Protein AF-G8LUU1-F1 (afdb_monomer_lite)

Foldseek 3Di:
DPPPDPPPPVPPVVPPVVPPPPDDDDQWQDAPPDQDDFDDDDPQWTWGDQDQWIWTWADDQFKIKIKTHGVDLPKDWFKKFKAQPPPDTGPVRTPDMDTQDAADPVSITIDMDGNDDADPQQWMWMWIQIPVGIRGIHIDRNVRPPPVCQVLQFLFHFAADFAAEPPDPDRFADLAFQADPLDDFFAFFQALFQQQGRDQWGFWRQQPCKIWTGDQQAIFIANADWDWDQDLLRFIWIFRFDDPVDQLSTQKGKDFPPGGFRGKHFYDAALFKTWIWTDDPQWIWIWIDGRQAQKIKIFITPTWIKIAGPWQWAFPDDDQKTWTDTSNWTKIKHADPPWDWPDRVGRMITIDHDPPGGMIMMGTFLDDVCHVVQNVQRQFAFDYWYKDWDQDLAQQKIKIKIFTFTDRSDDDDNKGKGWAACLAPPVAPFFDFDPGWGQALQFITTMGIGGMTMDMFHQFFFALFFDFFDPVPVVLLVVLLVQLVVCLVPQLVVPQPDVVGDLALQLVLLSLLALSHSLVLCVNSVNVVSNVSSLVSLVVLLSQLRHDDRPDNDHDDPPDFRSYWHADRSNLAIAGPPHDPCCRHFVFDLLLRLLSNLSSVLSNLLPPVPCCDSSHNVSVSVRSCCRQANCDCPPSSHDHNNQANVRLLAGFGTRRQRDSQGTKDQALVSNLSSLVSQLSSCQSNVNVVSNRSSSSSNRSSLSSCCRAFQVVVVRRHDPPRDARGFRMDTSTITDQADPPDNQLVCSLLSHQPPPGSSSLSLLVPLVSLVVNLVRNVVSNVSVCVSPVVCVVPDPLAQLLSSLLSNLLNPLVVSVVSDDLPRDHDSSHGSSSSSRSSSSCQRQAHWDSPKHKSDNHWTWHAHPPPRKIKIKGARSDQAWDWMAMPVGDIDTHGYSDMDIDIPPNDDDPPPQQAQCLQPPVDNEVVSLVQLVCCQVVVDVHTNDPCSQVSQCQLLPSGRDPVSSVQSVCCNVVVDVHGNNRPPPDDD

InterPro domains:
  IPR002105 Dockerin type I repeat [PF00404] (914-971)
  IPR002105 Dockerin type I repeat [PS00448] (915-934)
  IPR005200 Endo-1,3(4)-beta-glucanase [PS52008] (151-844)
  IPR005200 Endo-1,3(4)-beta-glucanase [PTHR31983] (177-842)
  IPR016134 Dockerin domain [PS51766] (909-979)
  IPR036439 Dockerin domain superfamily [G3DSA:1.10.1330.10] (910-980)
  IPR036439 Dockerin domain superfamily [SSF63446] (909-981)
  IPR040720 Glycosyl hydrolase family 81, C-terminal domain [PF17652] (490-819)

Organism: Acetivibrio clariflavus (strain DSM 19732 / NBRC 101661 / EBR45) (NCBI:txid720554)

pLDDT: mean 90.01, std 15.56, range [28.72, 99.0]

Radius of gyration: 34.86 Å; chains: 1; bounding box: 94×96×108 Å

Sequence (986 aa):
MMKRLNRTVGFIVCFAIIIATLVSGQNTVRAAAFFSTEANGKDNIPEYAIGNFLARLNYSQSSLTVTLIPKSSSYEASNIWYTNISNPTQLSQAVAGYPTGPKNSEGNYIVTIPNPQIAVDGTLYLFLATNTGDTGWVKCNVHGMRIDWINDLGLGSIRTVPVINPAWAENDLPDMIYKTDNIKGAVPTNDWLSSILWIPFSEPLYSHPLVYQYSKSGLAVSMPKTQYYRDVDGDIEVIRRLDLNILETIDFIVGADNFTPYDARLDKFGDWSADVVMADGTKNIKSTIAHGSPYIYFDFIGCYPKITFNSVPEIIQKGQNLFVKVNGNYYGFFAPEGSTWNGIGSNSITCNLPYGKTYFSLAILPEKDAFEYFREKAYAFIVNTEVQWKYCEEDSSVDTTFIVTTEAKEGTNKDTILALYPHQWRNNGFITPLNYTYESIRGTMKTICGQSFRTRYVYNGILPYLPGIDKSNSSAIEKLKFFVDDFEKDKINFNLNNPGAGFDTYWTGKKLNQLAQVLPIAEQVGDTLAAEKIINAIKSKLEDFFTADPYENVFYDLSDKNNLFYYNSNWGTLIGYDAAYGSQNELNDHHFHYGYFIYAAAQIALRDSDWAKDSNWGAMVKLLIKDIANHDREDTRFPFLRNFDPYAGHSWASGHAKFIDGNNQESSSEAINAWAGIILWGEATNNKTLRDLGIYLYTTEVNAVNNYWFDIYGDTKDPQYVNTDVSMIWGGKNVHTTWWTNDPIQVHAINWLPITGASLYLGTDPEYVKRNYDSVWKEWDNWLKIRPADQNSDPKLWQDIMCSYYALYDPEEAISKWDEWATPESGESAAHTYHWLHSLNNAGLPDFTVTSDTALYSVFKNKKDSKKTYVVYNASEKEITVNFSDGMKLSVKPKSMTVVKEGDYNPVPTIKFGDVNCDGNIDSIDYALMKSYLLGIINKFPVEYGLLAADLNGDGDFNSIDFAILKSYLLGIIKVFPAEDISKSY

Secondary structure (DSSP, 8-state):
--SSSSSSSTTSSSSSSTTSS-S------PPPS--------TTS--EEEETTEEEEEEEETTEEEEEEEESSTT--EEEEEEE-SSS--SGGG-SEEEE--S--TTS-EEEEEES----TTSEEEEEEEETT----EEEEESS----GGGGGSTT---BSS--B-TT-S-SS--S---B-TT--SSPP-SSTTTHHHHSSS-S-EE-SS-EEEEETTEEEEE-PPPEEEE-SSS-EEEE----TT-GGG-SEEEE-TT---S-EEEEEE-SSEEEEEEEETTEEEEEEEETT-SEEEEEEESS--EEEESSPPEEEE-SSSEEEEETTEEEEEE--TT-EEE-TTSSEEEEEPPTT--EEEEEEESSGGGHHHHHTTTTEEEEEEEEEEEEEGGGTEEEEEEEEEEEESSSS---EEEEEPHHHHTT-TT----S-EEEETTEEEEEEEESEEEEEEE-----SSPPP--TT-HHHHHHHHHHHHHHHHHHTT----STT--SSHHHHHHHHHHHHHHHHHHHHTT-HHHHHHHHHHHHHHHHHHT---TT---B--TTS---EEEEETTTTEEEEES--TTTTTT---HHHHHHHHHHHHHHHHTT-TTTTSIIIIIHHHHHHHHHHHB--TT-TTS-BTTTEETTTTEE---SS--STT--EES-HHHHHHHHHHHHHHHHHTT-HHHHHHHHHHHHHHHHHHHHHTS-TTSSSS-TT--SSS-SEEESSEEES--SS---HHHHHHTTTPSP-TTGGGGGSSHHHHHHHHHHHHHHHHHHHHH-GGGGGS-TTTTHHHHHHHHTTT-HHHHHHH--TTSPPPTT--HHHHHHHHHHHHHH-EE-TT--BSSSSEEEEE-TTT--EEEEEEE-SSS-EEEEBTTS-EEEE-TTEEEEEETTT--------TT-SS-SS--SHHHHHHHHHHHTTS-SS-SSTTHHHHH-SSSSS--SHHHHHHHHHHHTTS-SS-GGG-TTS--

Structure (mmCIF, N/CA/C/O backbone):
data_AF-G8LUU1-F1
#
_entry.id   AF-G8LUU1-F1
#
loop_
_atom_site.group_PDB
_atom_site.id
_atom_site.type_symbol
_atom_site.label_atom_id
_atom_site.label_alt_id
_atom_site.label_comp_id
_atom_site.label_asym_id
_atom_site.label_entity_id
_atom_site.label_seq_id
_atom_site.pdbx_PDB_ins_code
_atom_site.Cartn_x
_atom_site.Cartn_y
_atom_site.Cartn_z
_atom_site.occupancy
_atom_site.B_iso_or_equiv
_atom_site.auth_seq_id
_atom_site.auth_comp_id
_atom_site.auth_asym_id
_atom_site.auth_atom_id
_atom_site.pdbx_PDB_model_num
ATOM 1 N N . MET A 1 1 ? -4.684 58.771 -67.643 1.00 36.81 1 MET A N 1
ATOM 2 C CA . MET A 1 1 ? -3.219 58.571 -67.531 1.00 36.81 1 MET A CA 1
ATOM 3 C C . MET A 1 1 ? -2.671 59.330 -66.312 1.00 36.81 1 MET A C 1
ATOM 5 O O . MET A 1 1 ? -1.715 60.076 -66.411 1.00 36.81 1 MET A O 1
ATOM 9 N N . MET A 1 2 ? -3.297 59.128 -65.146 1.00 36.72 2 MET A N 1
ATOM 10 C CA . MET A 1 2 ? -2.958 59.728 -63.840 1.00 36.72 2 MET A CA 1
ATOM 11 C C . MET A 1 2 ? -2.925 58.599 -62.792 1.00 36.72 2 MET A C 1
ATOM 13 O O . MET A 1 2 ? -3.618 58.625 -61.784 1.00 36.72 2 MET A O 1
ATOM 17 N N . LYS A 1 3 ? -2.214 57.510 -63.117 1.00 35.62 3 LYS A N 1
ATOM 18 C CA . LYS A 1 3 ? -2.199 56.256 -62.335 1.00 35.62 3 LYS A CA 1
ATOM 19 C C . LYS A 1 3 ? -0.809 55.607 -62.219 1.00 35.62 3 LYS A C 1
ATOM 21 O O . LYS A 1 3 ? -0.718 54.428 -61.903 1.00 35.62 3 LYS A O 1
ATOM 26 N N . ARG A 1 4 ? 0.289 56.334 -62.479 1.00 35.91 4 ARG A N 1
ATOM 27 C CA . ARG A 1 4 ? 1.643 55.731 -62.512 1.00 35.91 4 ARG A CA 1
ATOM 28 C C . ARG A 1 4 ? 2.808 56.550 -61.934 1.00 35.91 4 ARG A C 1
ATOM 30 O O . ARG A 1 4 ? 3.941 56.139 -62.132 1.00 35.91 4 ARG A O 1
ATOM 37 N N . LEU A 1 5 ? 2.570 57.624 -61.174 1.00 33.34 5 LEU A N 1
ATOM 38 C CA . LEU A 1 5 ? 3.669 58.453 -60.636 1.00 33.34 5 LEU A CA 1
ATOM 39 C C . LEU A 1 5 ? 3.761 58.561 -59.101 1.00 33.34 5 LEU A C 1
ATOM 41 O O . LEU A 1 5 ? 4.566 59.335 -58.611 1.00 33.34 5 LEU A O 1
ATOM 45 N N . ASN A 1 6 ? 3.015 57.742 -58.346 1.00 32.72 6 ASN A N 1
ATOM 46 C CA . ASN A 1 6 ? 3.138 57.636 -56.877 1.00 32.72 6 ASN A CA 1
ATOM 47 C C . ASN A 1 6 ? 3.737 56.294 -56.408 1.00 32.72 6 ASN A C 1
ATOM 49 O O . ASN A 1 6 ? 3.590 55.917 -55.251 1.00 32.72 6 ASN A O 1
ATOM 53 N N . ARG A 1 7 ? 4.415 55.551 -57.296 1.00 36.97 7 ARG A N 1
ATOM 54 C CA . ARG A 1 7 ? 5.014 54.239 -56.977 1.00 36.97 7 ARG A CA 1
ATOM 55 C C . ARG A 1 7 ? 6.542 54.228 -56.825 1.00 36.97 7 ARG A C 1
ATOM 57 O O . ARG A 1 7 ? 7.090 53.156 -56.620 1.00 36.97 7 ARG A O 1
ATOM 64 N N . THR A 1 8 ? 7.220 55.381 -56.846 1.00 37.62 8 THR A N 1
ATOM 65 C CA . THR A 1 8 ? 8.703 55.413 -56.853 1.00 37.62 8 THR A CA 1
ATOM 66 C C . THR A 1 8 ? 9.340 56.326 -55.796 1.00 37.62 8 THR A C 1
ATOM 68 O O . THR A 1 8 ? 10.556 56.435 -55.746 1.00 37.62 8 THR A O 1
ATOM 71 N N . VAL A 1 9 ? 8.563 56.929 -54.888 1.00 36.56 9 VAL A N 1
ATOM 72 C CA . VAL A 1 9 ? 9.121 57.697 -53.746 1.00 36.56 9 VAL A CA 1
ATOM 73 C C . VAL A 1 9 ? 8.900 56.986 -52.397 1.00 36.56 9 VAL A C 1
ATOM 75 O O . VAL A 1 9 ? 9.570 57.283 -51.417 1.00 36.56 9 VAL A O 1
ATOM 78 N N . GLY A 1 10 ? 8.059 55.945 -52.360 1.00 36.91 10 GLY A N 1
ATOM 79 C CA . GLY A 1 10 ? 7.812 55.114 -51.171 1.00 36.91 10 GLY A CA 1
ATOM 80 C C . GLY A 1 10 ? 8.801 53.963 -50.939 1.00 36.91 10 GLY A C 1
ATOM 81 O O . GLY A 1 10 ? 8.579 53.169 -50.037 1.00 36.91 10 GLY A O 1
ATOM 82 N N . PHE A 1 11 ? 9.868 53.841 -51.737 1.00 34.12 11 PHE A N 1
ATOM 83 C CA . PHE A 1 11 ? 10.825 52.722 -51.642 1.00 34.12 11 PHE A CA 1
ATOM 84 C C . PHE A 1 11 ? 12.210 53.111 -51.094 1.00 34.12 11 PHE A C 1
ATOM 86 O O . PHE A 1 11 ? 13.025 52.233 -50.841 1.00 34.12 11 PHE A O 1
ATOM 93 N N . ILE A 1 12 ? 12.486 54.403 -50.875 1.00 34.38 12 ILE A N 1
ATOM 94 C CA . ILE A 1 12 ? 13.828 54.882 -50.474 1.00 34.38 12 ILE A CA 1
ATOM 95 C C . ILE A 1 12 ? 13.890 55.344 -49.004 1.00 34.38 12 ILE A C 1
ATOM 97 O O . ILE A 1 12 ? 14.973 55.470 -48.446 1.00 34.38 12 ILE A O 1
ATOM 101 N N . VAL A 1 13 ? 12.754 55.468 -48.307 1.00 32.38 13 VAL A N 1
ATOM 102 C CA . VAL A 1 13 ? 12.740 55.777 -46.858 1.00 32.38 13 VAL A CA 1
ATOM 103 C C . VAL A 1 13 ? 12.702 54.510 -45.981 1.00 32.38 13 VAL A C 1
ATOM 105 O O . VAL A 1 13 ? 13.054 54.560 -44.809 1.00 32.38 13 VAL A O 1
ATOM 108 N N . CYS A 1 14 ? 12.406 53.334 -46.550 1.00 32.94 14 CYS A N 1
ATOM 109 C CA . CYS A 1 14 ? 12.424 52.058 -45.817 1.00 32.94 14 CYS A CA 1
ATOM 110 C C . CYS A 1 14 ? 13.810 51.391 -45.716 1.00 32.94 14 CYS A C 1
ATOM 112 O O . CYS A 1 14 ? 13.935 50.399 -45.009 1.00 32.94 14 CYS A O 1
ATOM 114 N N . PHE A 1 15 ? 14.855 51.911 -46.371 1.00 31.86 15 PHE A N 1
ATOM 115 C CA . PHE A 1 15 ? 16.175 51.254 -46.404 1.00 31.86 15 PHE A CA 1
ATOM 116 C C . PHE A 1 15 ? 17.251 51.914 -45.522 1.00 31.86 15 PHE A C 1
ATOM 118 O O . PHE A 1 15 ? 18.335 51.362 -45.369 1.00 31.86 15 PHE A O 1
ATOM 125 N N . ALA A 1 16 ? 16.956 53.058 -44.892 1.00 31.55 16 ALA A N 1
ATOM 126 C CA . ALA A 1 16 ? 17.919 53.791 -44.056 1.00 31.55 16 ALA A CA 1
ATOM 127 C C . ALA A 1 16 ? 17.749 53.576 -42.537 1.00 31.55 16 ALA A C 1
ATOM 129 O O . ALA A 1 16 ? 18.604 54.002 -41.771 1.00 31.55 16 ALA A O 1
ATOM 130 N N . ILE A 1 17 ? 16.694 52.880 -42.092 1.00 32.19 17 ILE A N 1
ATOM 131 C CA . ILE A 1 17 ? 16.503 52.496 -40.674 1.00 32.19 17 ILE A CA 1
ATOM 132 C C . ILE A 1 17 ? 16.874 51.015 -40.434 1.00 32.19 17 ILE A C 1
ATOM 134 O O . ILE A 1 17 ? 17.034 50.580 -39.301 1.00 32.19 17 ILE A O 1
ATOM 138 N N . ILE A 1 18 ? 17.121 50.245 -41.500 1.00 34.19 18 ILE A N 1
ATOM 139 C CA . ILE A 1 18 ? 17.438 48.806 -41.423 1.00 34.19 18 ILE A CA 1
ATOM 140 C C . ILE A 1 18 ? 18.955 48.531 -41.281 1.00 34.19 18 ILE A C 1
ATOM 142 O O . ILE A 1 18 ? 19.353 47.407 -41.001 1.00 34.19 18 ILE A O 1
ATOM 146 N N . ILE A 1 19 ? 19.831 49.542 -41.378 1.00 30.64 19 ILE A N 1
ATOM 147 C CA . ILE A 1 19 ? 21.304 49.358 -41.332 1.00 30.64 19 ILE A CA 1
ATOM 148 C C . ILE A 1 19 ? 21.937 50.029 -40.091 1.00 30.64 19 ILE A C 1
ATOM 150 O O . ILE A 1 19 ? 23.082 50.461 -40.109 1.00 30.64 19 ILE A O 1
ATOM 154 N N . ALA A 1 20 ? 21.201 50.106 -38.976 1.00 28.72 20 ALA A N 1
ATOM 155 C CA . ALA A 1 20 ? 21.760 50.499 -37.669 1.00 28.72 20 ALA A CA 1
ATOM 156 C C . ALA A 1 20 ? 21.450 49.510 -36.524 1.00 28.72 20 ALA A C 1
ATOM 158 O O . ALA A 1 20 ? 21.893 49.719 -35.401 1.00 28.72 20 ALA A O 1
ATOM 159 N N . THR A 1 21 ? 20.755 48.404 -36.802 1.00 31.75 21 THR A N 1
ATOM 160 C CA . THR A 1 21 ? 20.425 47.344 -35.822 1.00 31.75 21 THR A CA 1
ATOM 161 C C . THR A 1 21 ? 20.863 45.944 -36.266 1.00 31.75 21 THR A C 1
ATOM 163 O O . THR A 1 21 ? 20.492 44.946 -35.659 1.00 31.75 21 THR A O 1
ATOM 166 N N . LEU A 1 22 ? 21.717 45.855 -37.289 1.00 30.33 22 LEU A N 1
ATOM 167 C CA . LEU A 1 22 ? 22.383 44.618 -37.713 1.00 30.33 22 LEU A CA 1
ATOM 168 C C . LEU A 1 22 ? 23.860 44.619 -37.291 1.00 30.33 22 LEU A C 1
ATOM 170 O O . LEU A 1 22 ? 24.757 44.397 -38.096 1.00 30.33 22 LEU A O 1
ATOM 174 N N . VAL A 1 23 ? 24.105 44.870 -36.004 1.00 30.23 23 VAL A N 1
ATOM 175 C CA . VAL A 1 23 ? 25.318 44.435 -35.298 1.00 30.23 23 VAL A CA 1
ATOM 176 C C . VAL A 1 23 ? 24.871 43.875 -33.947 1.00 30.23 23 VAL A C 1
ATOM 178 O O . VAL A 1 23 ? 24.739 44.589 -32.963 1.00 30.23 23 VAL A O 1
ATOM 181 N N . SER A 1 24 ? 24.543 42.582 -33.981 1.00 33.88 24 SER A N 1
ATOM 182 C CA . SER A 1 24 ? 24.636 41.598 -32.894 1.00 33.88 24 SER A CA 1
ATOM 183 C C . SER A 1 24 ? 24.427 42.091 -31.453 1.00 33.88 24 SER A C 1
ATOM 185 O O . SER A 1 24 ? 25.371 42.511 -30.784 1.00 33.88 24 SER A O 1
ATOM 187 N N . GLY A 1 25 ? 23.218 41.875 -30.934 1.00 34.62 25 GLY A N 1
ATOM 188 C CA . GLY A 1 25 ? 22.952 41.880 -29.497 1.00 34.62 25 GLY A CA 1
ATOM 189 C C . GLY A 1 25 ? 21.467 41.742 -29.167 1.00 34.62 25 GLY A C 1
ATOM 190 O O . GLY A 1 25 ? 20.774 42.743 -29.119 1.00 34.62 25 GLY A O 1
ATOM 191 N N . GLN A 1 26 ? 21.031 40.509 -28.878 1.00 38.97 26 GLN A N 1
ATOM 192 C CA . GLN A 1 26 ? 19.755 40.124 -28.236 1.00 38.97 26 GLN A CA 1
ATOM 193 C C . GLN A 1 26 ? 18.474 40.087 -29.101 1.00 38.97 26 GLN A C 1
ATOM 195 O O . GLN A 1 26 ? 17.685 41.019 -29.121 1.00 38.97 26 GLN A O 1
ATOM 200 N N . ASN A 1 27 ? 18.213 38.924 -29.716 1.00 39.69 27 ASN A N 1
ATOM 201 C CA . ASN A 1 27 ? 16.879 38.477 -30.164 1.00 39.69 27 ASN A CA 1
ATOM 202 C C . ASN A 1 27 ? 16.392 37.310 -29.284 1.00 39.69 27 ASN A C 1
ATOM 204 O O . ASN A 1 27 ? 16.019 36.245 -29.771 1.00 39.69 27 ASN A O 1
ATOM 208 N N . THR A 1 28 ? 16.453 37.480 -27.968 1.00 36.66 28 THR A N 1
ATOM 209 C CA . THR A 1 28 ? 15.857 36.546 -27.012 1.00 36.66 28 THR A CA 1
ATOM 210 C C . THR A 1 28 ? 14.764 37.282 -26.259 1.00 36.66 28 THR A C 1
ATOM 212 O O . THR A 1 28 ? 15.043 38.117 -25.402 1.00 36.66 28 THR A O 1
ATOM 215 N N . VAL A 1 29 ? 13.504 36.977 -26.579 1.00 39.66 29 VAL A N 1
ATOM 216 C CA . VAL A 1 29 ? 12.400 37.319 -25.683 1.00 39.66 29 VAL A CA 1
ATOM 217 C C . VAL A 1 29 ? 12.550 36.385 -24.488 1.00 39.66 29 VAL A C 1
ATOM 219 O O . VAL A 1 29 ? 12.401 35.173 -24.624 1.00 39.66 29 VAL A O 1
ATOM 222 N N . ARG A 1 30 ? 12.923 36.916 -23.321 1.00 42.25 30 ARG A N 1
ATOM 223 C CA . ARG A 1 30 ? 12.899 36.114 -22.094 1.00 42.25 30 ARG A CA 1
ATOM 224 C C . ARG A 1 30 ? 11.434 35.840 -21.751 1.00 42.25 30 ARG A C 1
ATOM 226 O O . ARG A 1 30 ? 10.650 36.782 -21.655 1.00 42.25 30 ARG A O 1
ATOM 233 N N . ALA A 1 31 ? 11.072 34.572 -21.561 1.00 36.41 31 ALA A N 1
ATOM 234 C CA . ALA A 1 31 ? 9.897 34.248 -20.759 1.00 36.41 31 ALA A CA 1
ATOM 235 C C . ALA A 1 31 ? 10.080 34.931 -19.393 1.00 36.41 31 ALA A C 1
ATOM 237 O O . ALA A 1 31 ? 11.195 34.937 -18.858 1.00 36.41 31 ALA A O 1
ATOM 238 N N . ALA A 1 32 ? 9.043 35.582 -18.866 1.00 37.06 32 ALA A N 1
ATOM 239 C CA . ALA A 1 32 ? 9.150 36.203 -17.552 1.00 37.06 32 ALA A CA 1
ATOM 240 C C . ALA A 1 32 ? 9.486 35.112 -16.519 1.00 37.06 32 ALA A C 1
ATOM 242 O O . ALA A 1 32 ? 8.806 34.096 -16.448 1.00 37.06 32 ALA A O 1
ATOM 243 N N . ALA A 1 33 ? 10.547 35.318 -15.732 1.00 33.91 33 ALA A N 1
ATOM 244 C CA . ALA A 1 33 ? 11.029 34.367 -14.723 1.00 33.91 33 ALA A CA 1
ATOM 245 C C . ALA A 1 33 ? 10.157 34.322 -13.450 1.00 33.91 33 ALA A C 1
ATOM 247 O O . ALA A 1 33 ? 10.570 33.773 -12.436 1.00 33.91 33 ALA A O 1
ATOM 248 N N . PHE A 1 34 ? 8.967 34.920 -13.494 1.00 33.69 34 PHE A N 1
ATOM 249 C CA . PHE A 1 34 ? 8.011 34.947 -12.400 1.00 33.69 34 PHE A CA 1
ATOM 250 C C . PHE A 1 34 ? 6.614 34.747 -12.980 1.00 33.69 34 PHE A C 1
ATOM 252 O O . PHE A 1 34 ? 6.069 35.626 -13.650 1.00 33.69 34 PHE A O 1
ATOM 259 N N . PHE A 1 35 ? 6.061 33.566 -12.724 1.00 39.06 35 PHE A N 1
ATOM 260 C CA . PHE A 1 35 ? 4.654 33.248 -12.911 1.00 39.06 35 PHE A CA 1
ATOM 261 C C . PHE A 1 35 ? 3.868 34.037 -11.855 1.00 39.06 35 PHE A C 1
ATOM 263 O O . PHE A 1 35 ? 3.856 33.669 -10.685 1.00 39.06 35 PHE A O 1
ATOM 270 N N . SER A 1 36 ? 3.306 35.195 -12.211 1.00 32.03 36 SER A N 1
ATOM 271 C CA . SER A 1 36 ? 2.548 35.994 -11.244 1.00 32.03 36 SER A CA 1
ATOM 272 C C . SER A 1 36 ? 1.122 35.462 -11.108 1.00 32.03 36 SER A C 1
ATOM 274 O O . SER A 1 36 ? 0.339 35.569 -12.053 1.00 32.03 36 SER A O 1
ATOM 276 N N . THR A 1 37 ? 0.847 34.922 -9.923 1.00 35.69 37 THR A N 1
ATOM 277 C CA . THR A 1 37 ? -0.412 34.942 -9.158 1.00 35.69 37 THR A CA 1
ATOM 278 C C . THR A 1 37 ? -1.606 35.605 -9.853 1.00 35.69 37 THR A C 1
ATOM 280 O O . THR A 1 37 ? -1.564 36.806 -10.153 1.00 35.69 37 THR A O 1
ATOM 283 N N . GLU A 1 38 ? -2.685 34.839 -10.028 1.00 36.28 38 GLU A N 1
ATOM 284 C CA . GLU A 1 38 ? -4.020 35.379 -10.282 1.00 36.28 38 GLU A CA 1
ATOM 285 C C . GLU A 1 38 ? -4.348 36.411 -9.190 1.00 36.28 38 GLU A C 1
ATOM 287 O O . GLU A 1 38 ? -4.032 36.223 -8.016 1.00 36.28 38 GLU A O 1
ATOM 292 N N . ALA A 1 39 ? -4.915 37.551 -9.572 1.00 33.47 39 ALA A N 1
ATOM 293 C CA . ALA A 1 39 ? -5.371 38.561 -8.626 1.00 33.47 39 ALA A CA 1
ATOM 294 C C . ALA A 1 39 ? -6.847 38.851 -8.896 1.00 33.47 39 ALA A C 1
ATOM 296 O O . ALA A 1 39 ? -7.179 39.451 -9.910 1.00 33.47 39 ALA A O 1
ATOM 297 N N . ASN A 1 40 ? -7.707 38.416 -7.971 1.00 50.94 40 ASN A N 1
ATOM 298 C CA . ASN A 1 40 ? -9.036 38.948 -7.648 1.00 50.94 40 ASN A CA 1
ATOM 299 C C . ASN A 1 40 ? -9.830 39.613 -8.791 1.00 50.94 40 ASN A C 1
ATOM 301 O O . ASN A 1 40 ? -9.934 40.841 -8.853 1.00 50.94 40 ASN A O 1
ATOM 305 N N . GLY A 1 41 ? -10.506 38.802 -9.607 1.00 36.75 41 GLY A N 1
ATOM 306 C CA . GLY A 1 41 ? -11.616 39.262 -10.438 1.00 36.75 41 GLY A CA 1
ATOM 307 C C . GLY A 1 41 ? -12.950 39.170 -9.700 1.00 36.75 41 GLY A C 1
ATOM 308 O O . GLY A 1 41 ? -13.315 38.115 -9.192 1.00 36.75 41 GLY A O 1
ATOM 309 N N . LYS A 1 42 ? -13.724 40.262 -9.677 1.00 40.72 42 LYS A N 1
ATOM 310 C CA . LYS A 1 42 ? -15.178 40.152 -9.474 1.00 40.72 42 LYS A CA 1
ATOM 311 C C . LYS A 1 42 ? -15.781 39.405 -10.670 1.00 40.72 42 LYS A C 1
ATOM 313 O O . LYS A 1 42 ? -15.366 39.642 -11.802 1.00 40.72 42 LYS A O 1
ATOM 318 N N . ASP A 1 43 ? -16.782 38.567 -10.407 1.00 44.75 43 ASP A N 1
ATOM 319 C CA . ASP A 1 43 ? -17.663 37.944 -11.408 1.00 44.75 43 ASP A CA 1
ATOM 320 C C . ASP A 1 43 ? -17.077 36.768 -12.233 1.00 44.75 43 ASP A C 1
ATOM 322 O O . ASP A 1 43 ? -17.469 36.578 -13.384 1.00 44.75 43 ASP A O 1
ATOM 326 N N . ASN A 1 44 ? -16.201 35.929 -11.656 1.00 49.41 44 ASN A N 1
ATOM 327 C CA . ASN A 1 44 ? -15.708 34.674 -12.270 1.00 49.41 44 ASN A CA 1
ATOM 328 C C . ASN A 1 44 ? -14.903 34.845 -13.580 1.00 49.41 44 ASN A C 1
ATOM 330 O O . ASN A 1 44 ? -14.968 33.992 -14.468 1.00 49.41 44 ASN A O 1
ATOM 334 N N . ILE A 1 45 ? -14.142 35.935 -13.725 1.00 54.56 45 ILE A N 1
ATOM 335 C CA . ILE A 1 45 ? -13.291 36.187 -14.903 1.00 54.56 45 ILE A CA 1
ATOM 336 C C . ILE A 1 45 ? -11.806 36.083 -14.496 1.00 54.56 45 ILE A C 1
ATOM 338 O O . ILE A 1 45 ? -11.379 36.889 -13.669 1.00 54.56 45 ILE A O 1
ATOM 342 N N . PRO A 1 46 ? -11.008 35.157 -15.076 1.00 56.22 46 PRO A N 1
ATOM 343 C CA . PRO A 1 46 ? -9.578 35.022 -14.776 1.00 56.22 46 PRO A CA 1
ATOM 344 C C . PRO A 1 46 ? -8.787 36.310 -15.061 1.00 56.22 46 PRO A C 1
ATOM 346 O O . PRO A 1 46 ? -8.964 36.913 -16.128 1.00 56.22 46 PRO A O 1
ATOM 349 N N . GLU A 1 47 ? -7.890 36.707 -14.145 1.00 70.44 47 GLU A N 1
ATOM 350 C CA . GLU A 1 47 ? -6.976 37.851 -14.304 1.00 70.44 47 GLU A CA 1
ATOM 351 C C . GLU A 1 47 ? -5.500 37.428 -14.282 1.00 70.44 47 GLU A C 1
ATOM 353 O O . GLU A 1 47 ? -5.058 36.747 -13.362 1.00 70.44 47 GLU A O 1
ATOM 358 N N . TYR A 1 48 ? -4.708 37.910 -15.242 1.00 72.69 48 TYR A N 1
ATOM 359 C CA . TYR A 1 48 ? -3.275 37.616 -15.362 1.00 72.69 48 TYR A CA 1
ATOM 360 C C . TYR A 1 48 ? -2.449 38.897 -15.291 1.00 72.69 48 TYR A C 1
ATOM 362 O O . TYR A 1 48 ? -2.742 39.857 -16.006 1.00 72.69 48 TYR A O 1
ATOM 370 N N . ALA A 1 49 ? -1.380 38.942 -14.492 1.00 78.56 49 ALA A N 1
ATOM 371 C CA . ALA A 1 49 ? -0.465 40.080 -14.561 1.00 78.56 49 ALA A CA 1
ATOM 372 C C . ALA A 1 49 ? 0.427 39.975 -15.809 1.00 78.56 49 ALA A C 1
ATOM 374 O O . ALA A 1 49 ? 1.157 39.007 -16.008 1.00 78.56 49 ALA A O 1
ATOM 375 N N . ILE A 1 50 ? 0.380 41.003 -16.656 1.00 80.88 50 ILE A N 1
ATOM 376 C CA . ILE A 1 50 ? 1.155 41.090 -17.898 1.00 80.88 50 ILE A CA 1
ATOM 377 C C . ILE A 1 50 ? 1.974 42.380 -17.838 1.00 80.88 50 ILE A C 1
ATOM 379 O O . ILE A 1 50 ? 1.532 43.462 -18.231 1.00 80.88 50 ILE A O 1
ATOM 383 N N . GLY A 1 51 ? 3.166 42.281 -17.243 1.00 78.88 51 GLY A N 1
ATOM 384 C CA . GLY A 1 51 ? 4.013 43.432 -16.925 1.00 78.88 51 GLY A CA 1
ATOM 385 C C . GLY A 1 51 ? 3.324 44.434 -15.986 1.00 78.88 51 GLY A C 1
ATOM 386 O O . GLY A 1 51 ? 2.925 44.110 -14.862 1.00 78.88 51 GLY A O 1
ATOM 387 N N . ASN A 1 52 ? 3.170 45.675 -16.455 1.00 85.50 52 ASN A N 1
ATOM 388 C CA . ASN A 1 52 ? 2.525 46.768 -15.715 1.00 85.50 52 ASN A CA 1
ATOM 389 C C . ASN A 1 52 ? 0.989 46.808 -15.873 1.00 85.50 52 ASN A C 1
ATOM 391 O O . ASN A 1 52 ? 0.355 47.815 -15.545 1.00 85.50 52 ASN A O 1
ATOM 395 N N . PHE A 1 53 ? 0.393 45.714 -16.353 1.00 88.19 53 PHE A N 1
ATOM 396 C CA . PHE A 1 53 ? -1.041 45.558 -16.587 1.00 88.19 53 PHE A CA 1
ATOM 397 C C . PHE A 1 53 ? -1.593 44.324 -15.863 1.00 88.19 53 PHE A C 1
ATOM 399 O O . PHE A 1 53 ? -0.851 43.382 -15.580 1.00 88.19 53 PHE A O 1
ATOM 406 N N . LEU A 1 54 ? -2.896 44.331 -15.588 1.00 85.19 54 LEU A N 1
ATOM 407 C CA . LEU A 1 54 ? -3.700 43.135 -15.319 1.00 85.19 54 LEU A CA 1
ATOM 408 C C . LEU A 1 54 ? -4.553 42.843 -16.556 1.00 85.19 54 LEU A C 1
ATOM 410 O O . LEU A 1 54 ? -5.120 43.764 -17.139 1.00 85.19 54 LEU A O 1
ATOM 414 N N . ALA A 1 55 ? -4.628 41.589 -16.979 1.00 85.75 55 ALA A N 1
ATOM 415 C CA . ALA A 1 55 ? -5.354 41.152 -18.161 1.00 85.75 55 ALA A CA 1
ATOM 416 C C . ALA A 1 55 ? -6.499 40.223 -17.759 1.00 85.75 55 ALA A C 1
ATOM 418 O O . ALA A 1 55 ? -6.247 39.114 -17.300 1.00 85.75 55 ALA A O 1
ATOM 419 N N . ARG A 1 56 ? -7.746 40.653 -17.969 1.00 85.25 56 ARG A N 1
ATOM 420 C CA . ARG A 1 56 ? -8.936 39.816 -17.764 1.00 85.25 56 ARG A CA 1
ATOM 421 C C . ARG A 1 56 ? -9.319 39.106 -19.050 1.00 85.25 56 ARG A C 1
ATOM 423 O O . ARG A 1 56 ? -9.451 39.776 -20.079 1.00 85.25 56 ARG A O 1
ATOM 430 N N . LEU A 1 57 ? -9.534 37.794 -18.993 1.00 81.38 57 LEU A N 1
ATOM 431 C CA . LEU A 1 57 ? -9.876 36.983 -20.163 1.00 81.38 57 LEU A CA 1
ATOM 432 C C . LEU A 1 57 ? -11.323 36.512 -20.115 1.00 81.38 57 LEU A C 1
ATOM 434 O O . LEU A 1 57 ? -11.711 35.756 -19.234 1.00 81.38 57 LEU A O 1
ATOM 438 N N . ASN A 1 58 ? -12.112 36.922 -21.106 1.00 79.06 58 ASN A N 1
ATOM 439 C CA . ASN A 1 58 ? -13.472 36.433 -21.296 1.00 79.06 58 ASN A CA 1
ATOM 440 C C . ASN A 1 58 ? -13.585 35.747 -22.659 1.00 79.06 58 ASN A C 1
ATOM 442 O O . ASN A 1 58 ? -13.550 36.407 -23.703 1.00 79.06 58 ASN A O 1
ATOM 446 N N . TYR A 1 59 ? -13.687 34.419 -22.643 1.00 76.25 59 TYR A N 1
ATOM 447 C CA . TYR A 1 59 ? -13.789 33.610 -23.847 1.00 76.25 59 TYR A CA 1
ATOM 448 C C . TYR A 1 59 ? -15.233 33.173 -24.106 1.00 76.25 59 TYR A C 1
ATOM 450 O O . TYR A 1 59 ? -15.845 32.441 -23.335 1.00 76.25 59 TYR A O 1
ATOM 458 N N . SER A 1 60 ? -15.757 33.584 -25.256 1.00 64.75 60 SER A N 1
ATOM 459 C CA . SER A 1 60 ? -16.913 32.954 -25.897 1.00 64.75 60 SER A CA 1
ATOM 460 C C . SER A 1 60 ? -16.378 32.106 -27.047 1.00 64.75 60 SER A C 1
ATOM 462 O O . SER A 1 60 ? -15.430 32.532 -27.695 1.00 64.75 60 SER A O 1
ATOM 464 N N . GLN A 1 61 ? -16.954 30.940 -27.337 1.00 55.19 61 GLN A N 1
ATOM 465 C CA . GLN A 1 61 ? -16.437 29.972 -28.330 1.00 55.19 61 GLN A CA 1
ATOM 466 C C . GLN A 1 61 ? -15.998 30.575 -29.693 1.00 55.19 61 GLN A C 1
ATOM 468 O O . GLN A 1 61 ? -15.176 29.988 -30.390 1.00 55.19 61 GLN A O 1
ATOM 473 N N . SER A 1 62 ? -16.496 31.758 -30.072 1.00 74.81 62 SER A N 1
ATOM 474 C CA . SER A 1 62 ? -16.133 32.503 -31.289 1.00 74.81 62 SER A CA 1
ATOM 475 C C . SER A 1 62 ? -15.226 33.735 -31.093 1.00 74.81 62 SER A C 1
ATOM 477 O O . SER A 1 62 ? -14.766 34.319 -32.076 1.00 74.81 62 SER A O 1
ATOM 479 N N . SER A 1 63 ? -14.966 34.189 -29.866 1.00 82.19 63 SER A N 1
ATOM 480 C CA . SER A 1 63 ? -14.098 35.344 -29.592 1.00 82.19 63 SER A CA 1
ATOM 481 C C . SER A 1 63 ? -13.574 35.385 -28.157 1.00 82.19 63 SER A C 1
ATOM 483 O O . SER A 1 63 ? -14.337 35.186 -27.211 1.00 82.19 63 SER A O 1
ATOM 485 N N . LEU A 1 64 ? -12.300 35.748 -28.006 1.00 86.12 64 LEU A N 1
ATOM 486 C CA . LEU A 1 64 ? -11.664 36.065 -26.728 1.00 86.12 64 LEU A CA 1
ATOM 487 C C . LEU A 1 64 ? -11.576 37.584 -26.558 1.00 86.12 64 LEU A C 1
ATOM 489 O O . LEU A 1 64 ? -10.944 38.264 -27.364 1.00 86.12 64 LEU A O 1
ATOM 493 N N . THR A 1 65 ? -12.179 38.112 -25.501 1.00 89.94 65 THR A N 1
ATOM 494 C CA . THR A 1 65 ? -12.020 39.511 -25.097 1.00 89.94 65 THR A CA 1
ATOM 495 C C . THR A 1 65 ? -10.974 39.601 -23.994 1.00 89.94 65 THR A C 1
ATOM 497 O O . THR A 1 65 ? -11.099 38.943 -22.963 1.00 89.94 65 THR A O 1
ATOM 500 N N . VAL A 1 66 ? -9.956 40.428 -24.220 1.00 91.44 66 VAL A N 1
ATOM 501 C CA . VAL A 1 66 ? -8.880 40.734 -23.278 1.00 91.44 66 VAL A CA 1
ATOM 502 C C . VAL A 1 66 ? -9.058 42.166 -22.786 1.00 91.44 66 VAL A C 1
ATOM 504 O O . VAL A 1 66 ? -8.913 43.114 -23.563 1.00 91.44 66 VAL A O 1
ATOM 507 N N . THR A 1 67 ? -9.351 42.335 -21.499 1.00 92.88 67 THR A N 1
ATOM 508 C CA . THR A 1 67 ? -9.401 43.657 -20.860 1.00 92.88 67 THR A CA 1
ATOM 509 C C . THR A 1 67 ? -8.081 43.915 -20.147 1.00 92.88 67 THR A C 1
ATOM 511 O O . THR A 1 67 ? -7.773 43.226 -19.180 1.00 92.88 67 THR A O 1
ATOM 514 N N . LEU A 1 68 ? -7.306 44.902 -20.601 1.00 92.19 68 LEU A N 1
ATOM 515 C CA . LEU A 1 68 ? -6.037 45.294 -19.987 1.00 92.19 68 LEU A CA 1
ATOM 516 C C . LEU A 1 68 ? -6.241 46.506 -19.076 1.00 92.19 68 LEU A C 1
ATOM 518 O O . LEU A 1 68 ? -6.571 47.601 -19.539 1.00 92.19 68 LEU A O 1
ATOM 522 N N . ILE A 1 69 ? -5.989 46.309 -17.790 1.00 91.69 69 ILE A N 1
ATOM 523 C CA . ILE A 1 69 ? -6.118 47.306 -16.733 1.00 91.69 69 ILE A CA 1
ATOM 524 C C . ILE A 1 69 ? -4.709 47.803 -16.388 1.00 91.69 69 ILE A C 1
ATOM 526 O O . ILE A 1 69 ? -3.897 47.027 -15.873 1.00 91.69 69 ILE A O 1
ATOM 530 N N . PRO A 1 70 ? -4.362 49.065 -16.688 1.00 89.50 70 PRO A N 1
ATOM 531 C CA . PRO A 1 70 ? -3.050 49.601 -16.350 1.00 89.50 70 PRO A CA 1
ATOM 532 C C . PRO A 1 70 ? -2.919 49.806 -14.834 1.00 89.50 70 PRO A C 1
ATOM 534 O O . PRO A 1 70 ? -3.783 50.416 -14.209 1.00 89.50 70 PRO A O 1
ATOM 537 N N . LYS A 1 71 ? -1.795 49.384 -14.239 1.00 85.12 71 LYS A N 1
ATOM 538 C CA . LYS A 1 71 ? -1.514 49.599 -12.800 1.00 85.12 71 LYS A CA 1
ATOM 539 C C . LYS A 1 71 ? -1.299 51.079 -12.430 1.00 85.12 71 LYS A C 1
ATOM 541 O O . LYS A 1 71 ? -1.335 51.439 -11.260 1.00 85.12 71 LYS A O 1
ATOM 546 N N . SER A 1 72 ? -1.060 51.935 -13.423 1.00 86.81 72 SER A N 1
ATOM 547 C CA . SER A 1 72 ? -0.944 53.392 -13.306 1.00 86.81 72 SER A CA 1
ATOM 548 C C . SER A 1 72 ? -1.432 54.041 -14.596 1.00 86.81 72 SER A C 1
ATOM 550 O O . SER A 1 72 ? -1.191 53.521 -15.685 1.00 86.81 72 SER A O 1
ATOM 552 N N . SER A 1 73 ? -2.039 55.225 -14.504 1.00 83.31 73 SER A N 1
ATOM 553 C CA . SER A 1 73 ? -2.539 55.966 -15.668 1.00 83.31 73 SER A CA 1
ATOM 554 C C . SER A 1 73 ? -1.455 56.320 -16.693 1.00 83.31 73 SER A C 1
ATOM 556 O O . SER A 1 73 ? -1.789 56.559 -17.850 1.00 83.31 73 SER A O 1
ATOM 558 N N . SER A 1 74 ? -0.178 56.344 -16.289 1.00 85.94 74 SER A N 1
ATOM 559 C CA . SER A 1 74 ? 0.978 56.623 -17.153 1.00 85.94 74 SER A CA 1
ATOM 560 C C . SER A 1 74 ? 1.440 55.436 -18.008 1.00 85.94 74 SER A C 1
ATOM 562 O O . SER A 1 74 ? 2.279 55.624 -18.893 1.00 85.94 74 SER A O 1
ATOM 564 N N . TYR A 1 75 ? 0.938 54.224 -17.755 1.00 90.12 75 TYR A N 1
ATOM 565 C CA . TYR A 1 75 ? 1.276 53.051 -18.557 1.00 90.12 75 TYR A CA 1
ATOM 566 C C . TYR A 1 75 ? 0.383 52.962 -19.790 1.00 90.12 75 TYR A C 1
ATOM 568 O O . TYR A 1 75 ? -0.847 53.047 -19.705 1.00 90.12 75 TYR A O 1
ATOM 576 N N . GLU A 1 76 ? 1.030 52.789 -20.939 1.00 91.06 76 GLU A N 1
ATOM 577 C CA . GLU A 1 76 ? 0.393 52.697 -22.246 1.00 91.06 76 GLU A CA 1
ATOM 578 C C . GLU A 1 76 ? 0.771 51.376 -22.916 1.00 91.06 76 GLU A C 1
ATOM 580 O O . GLU A 1 76 ? 1.939 50.982 -22.903 1.00 91.06 76 GLU A O 1
ATOM 585 N N . ALA A 1 77 ? -0.212 50.706 -23.515 1.00 90.44 77 ALA A N 1
ATOM 586 C CA . ALA A 1 77 ? -0.009 49.510 -24.324 1.00 90.44 77 ALA A CA 1
ATOM 587 C C . ALA A 1 77 ? -0.336 49.826 -25.786 1.00 90.44 77 ALA A C 1
ATOM 589 O O . ALA A 1 77 ? -1.329 50.503 -26.050 1.00 90.44 77 ALA A O 1
ATOM 590 N N . SER A 1 78 ? 0.476 49.342 -26.729 1.00 89.62 78 SER A N 1
ATOM 591 C CA . SER A 1 78 ? 0.286 49.589 -28.170 1.00 89.62 78 SER A CA 1
ATOM 592 C C . SER A 1 78 ? -0.252 48.371 -28.920 1.00 89.62 78 SER A C 1
ATOM 594 O O . SER A 1 78 ? -1.105 48.501 -29.801 1.00 89.62 78 SER A O 1
ATOM 596 N N . ASN A 1 79 ? 0.228 47.179 -28.564 1.00 92.44 79 ASN A N 1
ATOM 597 C CA . ASN A 1 79 ? -0.088 45.933 -29.250 1.00 92.44 79 ASN A CA 1
ATOM 598 C C . ASN A 1 79 ? -0.057 44.746 -28.288 1.00 92.44 79 ASN A C 1
ATOM 600 O O . ASN A 1 79 ? 0.782 44.689 -27.390 1.00 92.44 79 ASN A O 1
ATOM 604 N N . ILE A 1 80 ? -0.940 43.780 -28.538 1.00 93.44 80 ILE A N 1
ATOM 605 C CA . ILE A 1 80 ? -0.968 42.476 -27.878 1.00 93.44 80 ILE A CA 1
ATOM 606 C C . ILE A 1 80 ? -0.831 41.367 -28.922 1.00 93.44 80 ILE A C 1
ATOM 608 O O . ILE A 1 80 ? -1.468 41.417 -29.974 1.00 93.44 80 ILE A O 1
ATOM 612 N N . TRP A 1 81 ? -0.012 40.361 -28.638 1.00 93.56 81 TRP A N 1
ATOM 613 C CA . TRP A 1 81 ? 0.133 39.152 -29.445 1.00 93.56 81 TRP A CA 1
ATOM 614 C C . TRP A 1 81 ? -0.298 37.939 -28.648 1.00 93.56 81 TRP A C 1
ATOM 616 O O . TRP A 1 81 ? -0.166 37.925 -27.424 1.00 93.56 81 TRP A O 1
ATOM 626 N N . TYR A 1 82 ? -0.778 36.920 -29.357 1.00 92.94 82 TYR A N 1
ATOM 627 C CA . TYR A 1 82 ? -1.078 35.631 -28.755 1.00 92.94 82 TYR A CA 1
ATOM 628 C C . TYR A 1 82 ? -0.455 34.468 -29.525 1.00 92.94 82 TYR A C 1
ATOM 630 O O . TYR A 1 82 ? -0.217 34.563 -30.733 1.00 92.94 82 TYR A O 1
ATOM 638 N N . THR A 1 83 ? -0.225 33.354 -28.836 1.00 89.75 83 THR A N 1
ATOM 639 C CA . THR A 1 83 ? 0.097 32.065 -29.457 1.00 89.75 83 THR A CA 1
ATOM 640 C C . THR A 1 83 ? -0.445 30.893 -28.647 1.00 89.75 83 THR A C 1
ATOM 642 O O . THR A 1 83 ? -0.669 31.015 -27.447 1.00 89.75 83 THR A O 1
ATOM 645 N N . ASN A 1 84 ? -0.655 29.758 -29.309 1.00 81.44 84 ASN A N 1
ATOM 646 C CA . ASN A 1 84 ? -0.937 28.461 -28.691 1.00 81.44 84 ASN A CA 1
ATOM 647 C C . ASN A 1 84 ? 0.269 27.507 -28.755 1.00 81.44 84 ASN A C 1
ATOM 649 O O . ASN A 1 84 ? 0.159 26.347 -28.367 1.00 81.44 84 ASN A O 1
ATOM 653 N N . ILE A 1 85 ? 1.418 27.973 -29.256 1.00 80.56 85 ILE A N 1
ATOM 654 C CA . ILE A 1 85 ? 2.667 27.212 -29.225 1.00 80.56 85 ILE A CA 1
ATOM 655 C C . ILE A 1 85 ? 3.162 27.176 -27.780 1.00 80.56 85 ILE A C 1
ATOM 657 O O . ILE A 1 85 ? 3.341 28.224 -27.163 1.00 80.56 85 ILE A O 1
ATOM 661 N N . SER A 1 86 ? 3.402 25.976 -27.254 1.00 75.00 86 SER A N 1
ATOM 662 C CA . SER A 1 86 ? 3.931 25.769 -25.906 1.00 75.00 86 SER A CA 1
ATOM 663 C C . SER A 1 86 ? 5.302 26.429 -25.734 1.00 75.00 86 SER A C 1
ATOM 665 O O . SER A 1 86 ? 6.197 26.213 -26.553 1.00 75.00 86 SER A O 1
ATOM 667 N N . ASN A 1 87 ? 5.479 27.173 -24.640 1.00 72.56 87 ASN A N 1
ATOM 668 C CA . ASN A 1 87 ? 6.738 27.818 -24.241 1.00 72.56 87 ASN A CA 1
ATOM 669 C C . ASN A 1 87 ? 7.406 28.639 -25.364 1.00 72.56 87 ASN A C 1
ATOM 671 O O . ASN A 1 87 ? 8.544 28.365 -25.760 1.00 72.56 87 ASN A O 1
ATOM 675 N N . PRO A 1 88 ? 6.712 29.657 -25.899 1.00 77.31 88 PRO A N 1
ATOM 676 C CA . PRO A 1 88 ? 7.243 30.474 -26.977 1.00 77.31 88 PRO A CA 1
ATOM 677 C C . PRO A 1 88 ? 8.446 31.301 -26.496 1.00 77.31 88 PRO A C 1
ATOM 679 O O . PRO A 1 88 ? 8.440 31.902 -25.423 1.00 77.31 88 PRO A O 1
ATOM 682 N N . THR A 1 89 ? 9.491 31.354 -27.318 1.00 76.12 89 THR A N 1
ATOM 683 C CA . THR A 1 89 ? 10.766 32.038 -27.027 1.00 76.12 89 THR A CA 1
ATOM 684 C C . THR A 1 89 ? 11.046 33.205 -27.974 1.00 76.12 89 THR A C 1
ATOM 686 O O . THR A 1 89 ? 11.971 33.989 -27.753 1.00 76.12 89 THR A O 1
ATOM 689 N N . GLN A 1 90 ? 10.248 33.347 -29.037 1.00 79.50 90 GLN A N 1
ATOM 690 C CA . GLN A 1 90 ? 10.383 34.409 -30.033 1.00 79.50 90 GLN A CA 1
ATOM 691 C C . GLN A 1 90 ? 9.016 34.972 -30.421 1.00 79.50 90 GLN A C 1
ATOM 693 O O . GLN A 1 90 ? 8.023 34.250 -30.471 1.00 79.50 90 GLN A O 1
ATOM 698 N N . LEU A 1 91 ? 8.958 36.266 -30.751 1.00 80.12 91 LEU A N 1
ATOM 699 C CA . LEU A 1 91 ? 7.714 36.908 -31.192 1.00 80.12 91 LEU A CA 1
ATOM 700 C C . LEU A 1 91 ? 7.223 36.375 -32.553 1.00 80.12 91 LEU A C 1
ATOM 702 O O . LEU A 1 91 ? 6.033 36.413 -32.839 1.00 80.12 91 LEU A O 1
ATOM 706 N N . SER A 1 92 ? 8.119 35.815 -33.375 1.00 83.06 92 SER A N 1
ATOM 707 C CA . SER A 1 92 ? 7.787 35.138 -34.641 1.00 83.06 92 SER A CA 1
ATOM 708 C C . SER A 1 92 ? 6.881 33.913 -34.467 1.00 83.06 92 SER A C 1
ATOM 710 O O . SER A 1 92 ? 6.284 33.464 -35.441 1.00 83.06 92 SER A O 1
ATOM 712 N N . GLN A 1 93 ? 6.760 33.389 -33.243 1.00 83.75 93 GLN A N 1
ATOM 713 C CA . GLN A 1 93 ? 5.863 32.287 -32.889 1.00 83.75 93 GLN A CA 1
ATOM 714 C C . GLN A 1 93 ? 4.446 32.766 -32.535 1.00 83.75 93 GLN A C 1
ATOM 716 O O . GLN A 1 93 ? 3.598 31.946 -32.188 1.00 83.75 93 GLN A O 1
ATOM 721 N N . ALA A 1 94 ? 4.169 34.072 -32.609 1.00 87.44 94 ALA A N 1
ATOM 722 C CA . ALA A 1 94 ? 2.820 34.603 -32.468 1.00 87.44 94 ALA A CA 1
ATOM 723 C C . ALA A 1 94 ? 1.904 34.064 -33.577 1.00 87.44 94 ALA A C 1
ATOM 725 O O . ALA A 1 94 ? 2.239 34.136 -34.759 1.00 87.44 94 ALA A O 1
ATOM 726 N N . VAL A 1 95 ? 0.717 33.590 -33.197 1.00 88.75 95 VAL A N 1
ATOM 727 C CA . VAL A 1 95 ? -0.352 33.242 -34.144 1.00 88.75 95 VAL A CA 1
ATOM 728 C C . VAL A 1 95 ? -0.891 34.516 -34.796 1.00 88.75 95 VAL A C 1
ATOM 730 O O . VAL A 1 95 ? -1.083 34.563 -36.010 1.00 88.75 95 VAL A O 1
ATOM 733 N N . ALA A 1 96 ? -1.109 35.568 -34.000 1.00 89.25 96 ALA A N 1
ATOM 734 C CA . ALA A 1 96 ? -1.514 36.885 -34.483 1.00 89.25 96 ALA A CA 1
ATOM 735 C C . ALA A 1 96 ? -1.204 37.991 -33.459 1.00 89.25 96 ALA A C 1
ATOM 737 O O . ALA A 1 96 ? -0.969 37.723 -32.279 1.00 89.25 96 ALA A O 1
ATOM 738 N N . GLY A 1 97 ? -1.234 39.244 -33.925 1.00 90.25 97 GLY A N 1
ATOM 739 C CA . GLY A 1 97 ? -1.118 40.445 -33.099 1.00 90.25 97 GLY A CA 1
ATOM 740 C C . GLY A 1 97 ? -2.223 41.454 -33.401 1.00 90.25 97 GLY A C 1
ATOM 741 O O . GLY A 1 97 ? -2.651 41.589 -34.548 1.00 90.25 97 GLY A O 1
ATOM 742 N N . TYR A 1 98 ? -2.665 42.174 -32.374 1.00 93.00 98 TYR A N 1
ATOM 743 C CA . TYR A 1 98 ? -3.774 43.124 -32.425 1.00 93.00 98 TYR A CA 1
ATOM 744 C C . TYR A 1 98 ? -3.355 44.458 -31.797 1.00 93.00 98 TYR A C 1
ATOM 746 O O . TYR A 1 98 ? -2.670 44.461 -30.771 1.00 93.00 98 TYR A O 1
ATOM 754 N N . PRO A 1 99 ? -3.729 45.605 -32.390 1.00 92.38 99 PRO A N 1
ATOM 755 C CA . PRO A 1 99 ? -3.571 46.895 -31.730 1.00 92.38 99 PRO A CA 1
ATOM 756 C C . PRO A 1 99 ? -4.528 46.993 -30.536 1.00 92.38 99 PRO A C 1
ATOM 758 O O . PRO A 1 99 ? -5.672 46.548 -30.614 1.00 92.38 99 PRO A O 1
ATOM 761 N N . THR A 1 100 ? -4.071 47.599 -29.444 1.00 88.75 100 THR A N 1
ATOM 762 C CA . THR A 1 100 ? -4.851 47.748 -28.198 1.00 88.75 100 THR A CA 1
ATOM 763 C C . THR A 1 100 ? -5.953 48.804 -28.293 1.00 88.75 100 THR A C 1
ATOM 765 O O . THR A 1 100 ? -6.928 48.745 -27.548 1.00 88.75 100 THR A O 1
ATOM 768 N N . GLY A 1 101 ? -5.821 49.757 -29.222 1.00 88.88 101 GLY A N 1
ATOM 769 C CA . GLY A 1 101 ? -6.757 50.872 -29.379 1.00 88.88 101 GLY A CA 1
ATOM 770 C C . GLY A 1 101 ? -6.652 51.914 -28.252 1.00 88.88 101 GLY A C 1
ATOM 771 O O . GLY A 1 101 ? -5.704 51.888 -27.470 1.00 88.88 101 GLY A O 1
ATOM 772 N N . PRO A 1 102 ? -7.580 52.885 -28.180 1.00 89.44 102 PRO A N 1
ATOM 773 C CA . PRO A 1 102 ? -7.634 53.845 -27.078 1.00 89.44 102 PRO A CA 1
ATOM 774 C C . PRO A 1 102 ? -8.221 53.216 -25.803 1.00 89.44 102 PRO A C 1
ATOM 776 O O . PRO A 1 102 ? -9.027 52.288 -25.873 1.00 89.44 102 PRO A O 1
ATOM 779 N N . LYS A 1 103 ? -7.871 53.774 -24.636 1.00 90.88 103 LYS A N 1
ATOM 780 C CA . LYS A 1 103 ? -8.507 53.430 -23.355 1.00 90.88 103 LYS A CA 1
ATOM 781 C C . LYS A 1 103 ? -10.008 53.759 -23.388 1.00 90.88 103 LYS A C 1
ATOM 783 O O . LYS A 1 103 ? -10.418 54.764 -23.973 1.00 90.88 103 LYS A O 1
ATOM 788 N N . ASN A 1 104 ? -10.821 52.927 -22.743 1.00 90.06 104 ASN A N 1
ATOM 789 C CA . ASN A 1 104 ? -12.241 53.184 -22.522 1.00 90.06 104 ASN A CA 1
ATOM 790 C C . ASN A 1 104 ? -12.451 54.272 -21.441 1.00 90.06 104 ASN A C 1
ATOM 792 O O . ASN A 1 104 ? -11.496 54.813 -20.882 1.00 90.06 104 ASN A O 1
ATOM 796 N N . SER A 1 105 ? -13.709 54.583 -21.117 1.00 86.69 105 SER A N 1
ATOM 797 C CA . SER A 1 105 ? -14.069 55.582 -20.094 1.00 86.69 105 SER A CA 1
ATOM 798 C C . SER A 1 105 ? -13.582 55.255 -18.676 1.00 86.69 105 SER A C 1
ATOM 800 O O . SER A 1 105 ? -13.557 56.141 -17.830 1.00 86.69 105 SER A O 1
ATOM 802 N N . GLU A 1 106 ? -13.196 54.006 -18.419 1.00 85.94 106 GLU A N 1
ATOM 803 C CA . GLU A 1 106 ? -12.661 53.525 -17.139 1.00 85.94 106 GLU A CA 1
ATOM 804 C C . GLU A 1 106 ? -11.123 53.484 -17.127 1.00 85.94 106 GLU A C 1
ATOM 806 O O . GLU A 1 106 ? -10.523 53.134 -16.115 1.00 85.94 106 GLU A O 1
ATOM 811 N N . GLY A 1 107 ? -10.467 53.849 -18.235 1.00 89.81 107 GLY A N 1
ATOM 812 C CA . GLY A 1 107 ? -9.008 53.831 -18.361 1.00 89.81 107 GLY A CA 1
ATOM 813 C C . GLY A 1 107 ? -8.407 52.489 -18.803 1.00 89.81 107 GLY A C 1
ATOM 814 O O . GLY A 1 107 ? -7.183 52.366 -18.817 1.00 89.81 107 GLY A O 1
ATOM 815 N N . ASN A 1 108 ? -9.231 51.516 -19.206 1.00 94.12 108 ASN A N 1
ATOM 816 C CA . ASN A 1 108 ? -8.819 50.161 -19.595 1.00 94.12 108 ASN A CA 1
ATOM 817 C C . ASN A 1 108 ? -8.729 50.010 -21.121 1.00 94.12 108 ASN A C 1
ATOM 819 O O . ASN A 1 108 ? -9.506 50.628 -21.850 1.00 94.12 108 ASN A O 1
ATOM 823 N N . TYR A 1 109 ? -7.846 49.145 -21.622 1.00 93.75 109 TYR A N 1
ATOM 824 C CA . TYR A 1 109 ? -7.890 48.717 -23.027 1.00 93.75 109 TYR A CA 1
ATOM 825 C C . TYR A 1 109 ? -8.773 47.481 -23.170 1.00 93.75 109 TYR A C 1
ATOM 827 O O . TYR A 1 109 ? -8.730 46.593 -22.323 1.00 93.75 109 TYR A O 1
ATOM 835 N N . ILE A 1 110 ? -9.540 47.399 -24.254 1.00 92.44 110 ILE A N 1
ATOM 836 C CA . ILE A 1 110 ? -10.365 46.230 -24.572 1.00 92.44 110 ILE A CA 1
ATOM 837 C C . ILE A 1 110 ? -9.963 45.743 -25.957 1.00 92.44 110 ILE A C 1
ATOM 839 O O . ILE A 1 110 ? -10.151 46.447 -26.949 1.00 92.44 110 ILE A O 1
ATOM 843 N N . VAL A 1 111 ? -9.419 44.531 -26.020 1.00 93.50 111 VAL A N 1
ATOM 844 C CA . VAL A 1 111 ? -9.001 43.895 -27.269 1.00 93.50 111 VAL A CA 1
ATOM 845 C C . VAL A 1 111 ? -9.844 42.655 -27.504 1.00 93.50 111 VAL A C 1
ATOM 847 O O . VAL A 1 111 ? -9.901 41.772 -26.655 1.00 93.50 111 VAL A O 1
ATOM 850 N N . THR A 1 112 ? -10.479 42.560 -28.668 1.00 91.56 112 THR A N 1
ATOM 851 C CA . THR A 1 112 ? -11.242 41.370 -29.060 1.00 91.56 112 THR A CA 1
ATOM 852 C C . THR A 1 112 ? -10.471 40.587 -30.115 1.00 91.56 112 THR A C 1
ATOM 854 O O . THR A 1 112 ? -10.182 41.097 -31.198 1.00 91.56 112 THR A O 1
ATOM 857 N N . ILE A 1 113 ? -10.168 39.332 -29.801 1.00 90.88 113 ILE A N 1
ATOM 858 C CA . ILE A 1 113 ? -9.495 38.369 -30.667 1.00 90.88 113 ILE A CA 1
ATOM 859 C C . ILE A 1 113 ? -10.572 37.442 -31.255 1.00 90.88 113 ILE A C 1
ATOM 861 O O . ILE A 1 113 ? -11.147 36.633 -30.521 1.00 90.88 113 ILE A O 1
ATOM 865 N N . PRO A 1 114 ? -10.895 37.550 -32.556 1.00 87.56 114 PRO A N 1
ATOM 866 C CA . PRO A 1 114 ? -11.900 36.699 -33.186 1.00 87.56 114 PRO A CA 1
ATOM 867 C C . PRO A 1 114 ? -11.333 35.305 -33.480 1.00 87.56 114 PRO A C 1
ATOM 869 O O . PRO A 1 114 ? -10.221 35.193 -33.994 1.00 87.56 114 PRO A O 1
ATOM 872 N N . ASN A 1 115 ? -12.121 34.260 -33.208 1.00 84.94 115 ASN A N 1
ATOM 873 C CA . ASN A 1 115 ? -11.790 32.850 -33.461 1.00 84.94 115 ASN A CA 1
ATOM 874 C C . ASN A 1 115 ? -10.353 32.466 -33.039 1.00 84.94 115 ASN A C 1
ATOM 876 O O . ASN A 1 115 ? -9.570 32.009 -33.881 1.00 84.94 115 ASN A O 1
ATOM 880 N N . PRO A 1 116 ? -9.976 32.693 -31.765 1.00 85.12 116 PRO A N 1
ATOM 881 C CA . PRO A 1 116 ? -8.622 32.420 -31.300 1.00 85.12 116 PRO A CA 1
ATOM 882 C C . PRO A 1 116 ? -8.294 30.929 -31.443 1.00 85.12 116 PRO A C 1
ATOM 884 O O . PRO A 1 116 ? -9.117 30.070 -31.132 1.00 85.12 116 PRO A O 1
ATOM 887 N N . GLN A 1 117 ? -7.082 30.622 -31.903 1.00 83.75 117 GLN A N 1
ATOM 888 C CA . GLN A 1 117 ? -6.553 29.259 -31.844 1.00 83.75 117 GLN A CA 1
ATOM 889 C C . GLN A 1 117 ? -6.079 29.001 -30.410 1.00 83.75 117 GLN A C 1
ATOM 891 O O . GLN A 1 117 ? -5.095 29.599 -29.979 1.00 83.75 117 GLN A O 1
ATOM 896 N N . ILE A 1 118 ? -6.803 28.159 -29.674 1.00 75.62 118 ILE A N 1
ATOM 897 C CA . ILE A 1 118 ? -6.558 27.829 -28.262 1.00 75.62 118 ILE A CA 1
ATOM 898 C C . ILE A 1 118 ? -6.126 26.360 -28.179 1.00 75.62 118 ILE A C 1
ATOM 900 O O . ILE A 1 118 ? -6.610 25.534 -28.957 1.00 75.62 118 ILE A O 1
ATOM 904 N N . ALA A 1 119 ? -5.182 26.035 -27.293 1.00 68.94 119 ALA A N 1
ATOM 905 C CA . ALA A 1 119 ? -4.773 24.651 -27.066 1.00 68.94 119 ALA A CA 1
ATOM 906 C C . ALA A 1 119 ? -5.897 23.836 -26.393 1.00 68.94 119 ALA A C 1
ATOM 908 O O . ALA A 1 119 ? -6.782 24.390 -25.753 1.00 68.94 119 ALA A O 1
ATOM 909 N N . VAL A 1 120 ? -5.888 22.509 -26.548 1.00 59.03 120 VAL A N 1
ATOM 910 C CA . VAL A 1 120 ? -6.971 21.631 -26.045 1.00 59.03 120 VAL A CA 1
ATOM 911 C C . VAL A 1 120 ? -7.155 21.736 -24.523 1.00 59.03 120 VAL A C 1
ATOM 913 O O . VAL A 1 120 ? -8.261 21.576 -24.024 1.00 59.03 120 VAL A O 1
ATOM 916 N N . ASP A 1 121 ? -6.082 22.048 -23.800 1.00 56.16 121 ASP A N 1
ATOM 917 C CA . ASP A 1 121 ? -6.045 22.269 -22.350 1.00 56.16 121 ASP A CA 1
ATOM 918 C C . ASP A 1 121 ? -6.495 23.686 -21.924 1.00 56.16 121 ASP A C 1
ATOM 920 O O . ASP A 1 121 ? -6.437 24.030 -20.746 1.00 56.16 121 ASP A O 1
ATOM 924 N N . GLY A 1 122 ? -6.919 24.530 -22.871 1.00 66.62 122 GLY A N 1
ATOM 925 C CA . GLY A 1 122 ? -7.275 25.929 -22.627 1.00 66.62 122 GLY A CA 1
ATOM 926 C C . GLY A 1 122 ? -6.093 26.889 -22.562 1.00 66.62 122 GLY A C 1
ATOM 927 O O . GLY A 1 122 ? -6.293 28.079 -22.304 1.00 66.62 122 GLY A O 1
ATOM 928 N N . THR A 1 123 ? -4.867 26.421 -22.810 1.00 76.88 123 THR A N 1
ATOM 929 C CA . THR A 1 123 ? -3.675 27.267 -22.731 1.00 76.88 123 THR A CA 1
ATOM 930 C C . THR A 1 123 ? -3.567 28.224 -23.926 1.00 76.88 123 THR A C 1
ATOM 932 O O . THR A 1 123 ? -3.766 27.866 -25.092 1.00 76.88 123 THR A O 1
ATOM 935 N N . LEU A 1 124 ? -3.173 29.460 -23.621 1.00 87.56 124 LEU A N 1
ATOM 936 C CA . LEU A 1 124 ? -2.801 30.521 -24.554 1.00 87.56 124 LEU A CA 1
ATOM 937 C C . LEU A 1 124 ? -1.639 31.321 -23.950 1.00 87.56 124 LEU A C 1
ATOM 939 O O . LEU A 1 124 ? -1.608 31.526 -22.745 1.00 87.56 124 LEU A O 1
ATOM 943 N N . TYR A 1 125 ? -0.714 31.833 -24.754 1.00 88.69 125 TYR A N 1
ATOM 944 C CA . TYR A 1 125 ? 0.317 32.762 -24.287 1.00 88.69 125 TYR A CA 1
ATOM 945 C C . TYR A 1 125 ? 0.061 34.164 -24.830 1.00 88.69 125 TYR A C 1
ATOM 947 O O . TYR A 1 125 ? -0.198 34.309 -26.022 1.00 88.69 125 TYR A O 1
ATOM 955 N N . LEU A 1 126 ? 0.175 35.187 -23.983 1.00 91.25 126 LEU A N 1
ATOM 956 C CA . LEU A 1 126 ? 0.023 36.600 -24.332 1.00 91.25 126 LEU A CA 1
ATOM 957 C C . LEU A 1 126 ? 1.351 37.351 -24.221 1.00 91.25 126 LEU A C 1
ATOM 959 O O . LEU A 1 126 ? 2.123 37.133 -23.295 1.00 91.25 126 LEU A O 1
ATOM 963 N N . PHE A 1 127 ? 1.605 38.267 -25.149 1.00 90.75 127 PHE A N 1
ATOM 964 C CA . PHE A 1 127 ? 2.754 39.173 -25.130 1.00 90.75 127 PHE A CA 1
ATOM 965 C C . PHE A 1 127 ? 2.263 40.597 -25.364 1.00 90.75 127 PHE A C 1
ATOM 967 O O . PHE A 1 127 ? 1.475 40.829 -26.283 1.00 90.75 127 PHE A O 1
ATOM 974 N N . LEU A 1 128 ? 2.732 41.557 -24.567 1.00 91.12 128 LEU A N 1
ATOM 975 C CA . LEU A 1 128 ? 2.285 42.945 -24.629 1.00 91.12 128 LEU A CA 1
ATOM 976 C C . LEU A 1 128 ? 3.463 43.890 -24.899 1.00 91.12 128 LEU A C 1
ATOM 978 O O . LEU A 1 128 ? 4.472 43.854 -24.195 1.00 91.12 128 LEU A O 1
ATOM 982 N N . ALA A 1 129 ? 3.311 44.770 -25.891 1.00 87.88 129 ALA A N 1
ATOM 983 C CA . ALA A 1 129 ? 4.222 45.893 -26.106 1.00 87.88 129 ALA A CA 1
ATOM 984 C C . ALA A 1 129 ? 3.709 47.127 -25.359 1.00 87.88 129 ALA A C 1
ATOM 986 O O . ALA A 1 129 ? 2.552 47.536 -25.521 1.00 87.88 129 ALA A O 1
ATOM 987 N N . THR A 1 130 ? 4.579 47.729 -24.548 1.00 86.81 130 THR A N 1
ATOM 988 C CA . THR A 1 130 ? 4.228 48.863 -23.682 1.00 86.81 130 THR A CA 1
ATOM 989 C C . THR A 1 130 ? 5.224 50.010 -23.814 1.00 86.81 130 THR A C 1
ATOM 991 O O . THR A 1 130 ? 6.358 49.826 -24.259 1.00 86.81 130 THR A O 1
ATOM 994 N N . ASN A 1 131 ? 4.842 51.207 -23.359 1.00 85.00 131 ASN A N 1
ATOM 995 C CA . ASN A 1 131 ? 5.758 52.351 -23.256 1.00 85.00 131 ASN A CA 1
ATOM 996 C C . ASN A 1 131 ? 6.889 52.157 -22.225 1.00 85.00 131 ASN A C 1
ATOM 998 O O . ASN A 1 131 ? 7.816 52.963 -22.182 1.00 85.00 131 ASN A O 1
ATOM 1002 N N . THR A 1 132 ? 6.824 51.097 -21.416 1.00 80.38 132 THR A N 1
ATOM 1003 C CA . THR A 1 132 ? 7.849 50.713 -20.434 1.00 80.38 132 THR A CA 1
ATOM 1004 C C . THR A 1 132 ? 8.714 49.527 -20.872 1.00 80.38 132 THR A C 1
ATOM 1006 O O . THR A 1 132 ? 9.553 49.074 -20.099 1.00 80.38 132 THR A O 1
ATOM 1009 N N . GLY A 1 133 ? 8.538 49.048 -22.107 1.00 77.69 133 GLY A N 1
ATOM 1010 C CA . GLY A 1 133 ? 9.208 47.864 -22.646 1.00 77.69 133 GLY A CA 1
ATOM 1011 C C . GLY A 1 133 ? 8.263 46.674 -22.822 1.00 77.69 133 GLY A C 1
ATOM 1012 O O . GLY A 1 133 ? 7.124 46.680 -22.351 1.00 77.69 133 GLY A O 1
ATOM 1013 N N . ASP A 1 134 ? 8.734 45.660 -23.538 1.00 78.75 134 ASP A N 1
ATOM 1014 C CA . ASP A 1 134 ? 7.968 44.450 -23.830 1.00 78.75 134 ASP A CA 1
ATOM 1015 C C . ASP A 1 134 ? 7.890 43.510 -22.617 1.00 78.75 134 ASP A C 1
ATOM 1017 O O . ASP A 1 134 ? 8.850 43.380 -21.856 1.00 78.75 134 ASP A O 1
ATOM 1021 N N . THR A 1 135 ? 6.757 42.824 -22.438 1.00 76.12 135 THR A N 1
ATOM 1022 C CA . THR A 1 135 ? 6.480 42.047 -21.212 1.00 76.12 135 THR A CA 1
ATOM 1023 C C . THR A 1 135 ? 7.064 40.635 -21.184 1.00 76.12 135 THR A C 1
ATOM 1025 O O . THR A 1 135 ? 7.071 40.011 -20.126 1.00 76.12 135 THR A O 1
ATOM 1028 N N . GLY A 1 136 ? 7.511 40.104 -22.324 1.00 80.31 136 GLY A N 1
ATOM 1029 C CA . GLY A 1 136 ? 7.694 38.659 -22.492 1.00 80.31 136 GLY A CA 1
ATOM 1030 C C . GLY A 1 136 ? 6.357 37.921 -22.652 1.00 80.31 136 GLY A C 1
ATOM 1031 O O . GLY A 1 136 ? 5.287 38.530 -22.567 1.00 80.31 136 GLY A O 1
ATOM 1032 N N . TRP A 1 137 ? 6.425 36.617 -22.943 1.00 81.19 137 TRP A N 1
ATOM 1033 C CA . TRP A 1 137 ? 5.246 35.755 -23.079 1.00 81.19 137 TRP A CA 1
ATOM 1034 C C . TRP A 1 137 ? 4.727 35.311 -21.707 1.00 81.19 137 TRP A C 1
ATOM 1036 O O . TRP A 1 137 ? 5.496 34.811 -20.887 1.00 81.19 137 TRP A O 1
ATOM 1046 N N . VAL A 1 138 ? 3.423 35.458 -21.488 1.00 79.81 138 VAL A N 1
ATOM 1047 C CA . VAL A 1 138 ? 2.705 35.085 -20.263 1.00 79.81 138 VAL A CA 1
ATOM 1048 C C . VAL A 1 138 ? 1.717 33.976 -20.591 1.00 79.81 138 VAL A C 1
ATOM 1050 O O . VAL A 1 138 ? 0.897 34.152 -21.486 1.00 79.81 138 VAL A O 1
ATOM 1053 N N . LYS A 1 139 ? 1.792 32.840 -19.890 1.00 80.50 139 LYS A N 1
ATOM 1054 C CA . LYS A 1 139 ? 0.831 31.734 -20.025 1.00 80.50 139 LYS A CA 1
ATOM 1055 C C . LYS A 1 139 ? -0.495 32.124 -19.366 1.00 80.50 139 LYS A C 1
ATOM 1057 O O . LYS A 1 139 ? -0.504 32.611 -18.240 1.00 80.50 139 LYS A O 1
ATOM 1062 N N . CYS A 1 140 ? -1.598 31.877 -20.052 1.00 76.56 140 CYS A N 1
ATOM 1063 C CA . CYS A 1 140 ? -2.958 32.150 -19.612 1.00 76.56 140 CYS A CA 1
ATOM 1064 C C . CYS A 1 140 ? -3.849 30.934 -19.887 1.00 76.56 140 CYS A C 1
ATOM 1066 O O . CYS A 1 140 ? -3.622 30.212 -20.861 1.00 76.56 140 CYS A O 1
ATOM 1068 N N . ASN A 1 141 ? -4.890 30.741 -19.075 1.00 75.12 141 ASN A N 1
ATOM 1069 C CA . ASN A 1 141 ? -5.926 29.743 -19.322 1.00 75.12 141 ASN A CA 1
ATOM 1070 C C . ASN A 1 141 ? -7.241 30.447 -19.683 1.00 75.12 141 ASN A C 1
ATOM 1072 O O . ASN A 1 141 ? -7.815 31.192 -18.893 1.00 75.12 141 ASN A O 1
ATOM 1076 N N . VAL A 1 142 ? -7.721 30.232 -20.905 1.00 68.06 142 VAL A N 1
ATOM 1077 C CA . VAL A 1 142 ? -8.917 30.916 -21.425 1.00 68.06 142 VAL A CA 1
ATOM 1078 C C . VAL A 1 142 ? -10.224 30.210 -21.075 1.00 68.06 142 VAL A C 1
ATOM 1080 O O . VAL A 1 142 ? -11.288 30.798 -21.261 1.00 68.06 142 VAL A O 1
ATOM 1083 N N . HIS A 1 143 ? -10.175 28.965 -20.594 1.00 58.97 143 HIS A N 1
ATOM 1084 C CA . HIS A 1 143 ? -11.377 28.231 -20.201 1.00 58.97 143 HIS A CA 1
ATOM 1085 C C . HIS A 1 143 ? -11.823 28.547 -18.771 1.00 58.97 143 HIS A C 1
ATOM 1087 O O . HIS A 1 143 ? -12.975 28.275 -18.431 1.00 58.97 143 HIS A O 1
ATOM 1093 N N . GLY A 1 144 ? -10.944 29.122 -17.937 1.00 50.56 144 GLY A N 1
ATOM 1094 C CA . GLY A 1 144 ? -11.072 28.980 -16.487 1.00 50.56 144 GLY A CA 1
ATOM 1095 C C . GLY A 1 144 ? -11.038 27.492 -16.116 1.00 50.56 144 GLY A C 1
ATOM 1096 O O . GLY A 1 144 ? -11.347 26.615 -16.924 1.00 50.56 144 GLY A O 1
ATOM 1097 N N . MET A 1 145 ? -10.654 27.134 -14.901 1.00 45.34 145 MET A N 1
ATOM 1098 C CA . MET A 1 145 ? -10.838 25.746 -14.481 1.00 45.34 145 MET A CA 1
ATOM 1099 C C . MET A 1 145 ? -12.329 25.479 -14.240 1.00 45.34 145 MET A C 1
ATOM 1101 O O . MET A 1 145 ? -12.804 25.519 -13.113 1.00 45.34 145 MET A O 1
ATOM 1105 N N . ARG A 1 146 ? -13.099 25.209 -15.301 1.00 44.19 146 ARG A N 1
ATOM 1106 C CA . ARG A 1 146 ? -14.389 24.523 -15.167 1.00 44.19 146 ARG A CA 1
ATOM 1107 C C . ARG A 1 146 ? -14.120 23.038 -15.023 1.00 44.19 146 ARG A C 1
ATOM 1109 O O . ARG A 1 146 ? -14.240 22.258 -15.962 1.00 44.19 146 ARG A O 1
ATOM 1116 N N . ILE A 1 147 ? -13.692 22.668 -13.826 1.00 55.69 147 ILE A N 1
ATOM 1117 C CA . ILE A 1 147 ? -13.760 21.290 -13.383 1.00 55.69 147 ILE A CA 1
ATOM 1118 C C . ILE A 1 147 ? -15.181 21.094 -12.853 1.00 55.69 147 ILE A C 1
ATOM 1120 O O . ILE A 1 147 ? -15.452 21.369 -11.688 1.00 55.69 147 ILE A O 1
ATOM 1124 N N . ASP A 1 148 ? -16.104 20.675 -13.720 1.00 60.22 148 ASP A N 1
ATOM 1125 C CA . ASP A 1 148 ? -17.525 20.577 -13.360 1.00 60.22 148 ASP A CA 1
ATOM 1126 C C . ASP A 1 148 ? -17.748 19.699 -12.109 1.00 60.22 148 ASP A C 1
ATOM 1128 O O . ASP A 1 148 ? -18.587 20.045 -11.281 1.00 60.22 148 ASP A O 1
ATOM 1132 N N . TRP A 1 149 ? -16.917 18.663 -11.900 1.00 77.12 149 TRP A N 1
ATOM 1133 C CA . TRP A 1 149 ? -17.006 17.760 -10.743 1.00 77.12 149 TRP A CA 1
ATOM 1134 C C . TRP A 1 149 ? -16.657 18.400 -9.392 1.00 77.12 149 TRP A C 1
ATOM 1136 O O . TRP A 1 149 ? -17.077 17.876 -8.366 1.00 77.12 149 TRP A O 1
ATOM 1146 N N . ILE A 1 150 ? -15.914 19.516 -9.350 1.00 75.62 150 ILE A N 1
ATOM 1147 C CA . ILE A 1 150 ? -15.599 20.199 -8.076 1.00 75.62 150 ILE A CA 1
ATOM 1148 C C . ILE A 1 150 ? -16.864 20.792 -7.447 1.00 75.62 150 ILE A C 1
ATOM 1150 O O . ILE A 1 150 ? -16.937 20.937 -6.232 1.00 75.62 150 ILE A O 1
ATOM 1154 N N . ASN A 1 151 ? -17.892 21.067 -8.254 1.00 72.81 151 ASN A N 1
ATOM 1155 C CA . ASN A 1 151 ? -19.188 21.513 -7.745 1.00 72.81 151 ASN A CA 1
ATOM 1156 C C . ASN A 1 151 ? -20.021 20.362 -7.147 1.00 72.81 151 ASN A C 1
ATOM 1158 O O . ASN A 1 151 ? -21.022 20.625 -6.485 1.00 72.81 151 ASN A O 1
ATOM 1162 N N . ASP A 1 152 ? -19.606 19.107 -7.347 1.00 84.94 152 ASP A N 1
ATOM 1163 C CA . ASP A 1 152 ? -20.303 17.900 -6.891 1.00 84.94 152 ASP A CA 1
ATOM 1164 C C . ASP A 1 152 ? -19.656 17.308 -5.619 1.00 84.94 152 ASP A C 1
ATOM 1166 O O . ASP A 1 152 ? -19.588 16.091 -5.442 1.00 84.94 152 ASP A O 1
ATOM 1170 N N . LEU A 1 153 ? -19.160 18.168 -4.721 1.00 92.56 153 LEU A N 1
ATOM 1171 C CA . LEU A 1 153 ? -18.491 17.782 -3.466 1.00 92.56 153 LEU A CA 1
ATOM 1172 C C . LEU A 1 153 ? -19.378 17.929 -2.215 1.00 92.56 153 LEU A C 1
ATOM 1174 O O . LEU A 1 153 ? -18.884 17.924 -1.086 1.00 92.56 153 LEU A O 1
ATOM 1178 N N . GLY A 1 154 ? -20.697 18.010 -2.406 1.00 93.19 154 GLY A N 1
ATOM 1179 C CA . GLY A 1 154 ? -21.658 18.143 -1.313 1.00 93.19 154 GLY A CA 1
ATOM 1180 C C . GLY A 1 154 ? -21.528 19.494 -0.610 1.00 93.19 154 GLY A C 1
ATOM 1181 O O . GLY A 1 154 ? -21.673 20.536 -1.245 1.00 93.19 154 GLY A O 1
ATOM 1182 N N . LEU A 1 155 ? -21.273 19.470 0.699 1.00 94.56 155 LEU A N 1
ATOM 1183 C CA . LEU A 1 155 ? -20.962 20.665 1.495 1.00 94.56 155 LEU A CA 1
ATOM 1184 C C . LEU A 1 155 ? -19.480 21.052 1.436 1.00 94.56 155 LEU A C 1
ATOM 1186 O O . LEU A 1 155 ? -19.128 22.138 1.889 1.00 94.56 155 LEU A O 1
ATOM 1190 N N . GLY A 1 156 ? -18.630 20.170 0.910 1.00 95.62 156 GLY A N 1
ATOM 1191 C CA . GLY A 1 156 ? -17.202 20.407 0.813 1.00 95.62 156 GLY A CA 1
ATOM 1192 C C . GLY A 1 156 ? -16.793 21.159 -0.446 1.00 95.62 156 GLY A C 1
ATOM 1193 O O . GLY A 1 156 ? -17.557 21.334 -1.397 1.00 95.62 156 GLY A O 1
ATOM 1194 N N . SER A 1 157 ? -15.537 21.577 -0.452 1.00 90.00 157 SER A N 1
ATOM 1195 C CA . SER A 1 157 ? -14.901 22.254 -1.571 1.00 90.00 157 SER A CA 1
ATOM 1196 C C . SER A 1 157 ? -13.388 22.076 -1.511 1.00 90.00 157 SER A C 1
ATOM 1198 O O . SER A 1 157 ? -12.810 21.762 -0.472 1.00 90.00 157 SER A O 1
ATOM 1200 N N . ILE A 1 158 ? -12.736 22.277 -2.653 1.00 89.62 158 ILE A N 1
ATOM 1201 C CA . ILE A 1 158 ? -11.282 22.200 -2.785 1.00 89.62 158 ILE A CA 1
ATOM 1202 C C . ILE A 1 158 ? -10.756 23.395 -3.568 1.00 89.62 158 ILE A C 1
ATOM 1204 O O . ILE A 1 158 ? -11.487 24.026 -4.337 1.00 89.62 158 ILE A O 1
ATOM 1208 N N . ARG A 1 159 ? -9.460 23.663 -3.428 1.00 84.19 159 ARG A N 1
ATOM 1209 C CA . ARG A 1 159 ? -8.744 24.616 -4.273 1.00 84.19 159 ARG A CA 1
ATOM 1210 C C . ARG A 1 159 ? -8.281 23.988 -5.573 1.00 84.19 159 ARG A C 1
ATOM 1212 O O . ARG A 1 159 ? -8.022 22.790 -5.681 1.00 84.19 159 ARG A O 1
ATOM 1219 N N . THR A 1 160 ? -8.110 24.863 -6.551 1.00 79.38 160 THR A N 1
ATOM 1220 C CA . THR A 1 160 ? -7.564 24.557 -7.876 1.00 79.38 160 THR A CA 1
ATOM 1221 C C . THR A 1 160 ? -6.241 25.262 -8.156 1.00 79.38 160 THR A C 1
ATOM 1223 O O . THR A 1 160 ? -5.689 25.144 -9.245 1.00 79.38 160 THR A O 1
ATOM 1226 N N . VAL A 1 161 ? -5.737 25.989 -7.164 1.00 76.06 161 VAL A N 1
ATOM 1227 C CA . VAL A 1 161 ? -4.438 26.657 -7.160 1.00 76.06 161 VAL A CA 1
ATOM 1228 C C . VAL A 1 161 ? -3.698 26.287 -5.868 1.00 76.06 161 VAL A C 1
ATOM 1230 O O . VAL A 1 161 ? -4.345 26.182 -4.819 1.00 76.06 161 VAL A O 1
ATOM 1233 N N . PRO A 1 162 ? -2.371 26.080 -5.912 1.00 80.44 162 PRO A N 1
ATOM 1234 C CA . PRO A 1 162 ? -1.611 25.672 -4.736 1.00 80.44 162 PRO A CA 1
ATOM 1235 C C . PRO A 1 162 ? -1.527 26.793 -3.690 1.00 80.44 162 PRO A C 1
ATOM 1237 O O . PRO A 1 162 ? -1.718 27.982 -3.979 1.00 80.44 162 PRO A O 1
ATOM 1240 N N . VAL A 1 163 ? -1.212 26.421 -2.449 1.00 80.06 163 VAL A N 1
ATOM 1241 C CA . VAL A 1 163 ? -0.810 27.381 -1.409 1.00 80.06 163 VAL A CA 1
ATOM 1242 C C . VAL A 1 163 ? 0.623 27.836 -1.691 1.00 80.06 163 VAL A C 1
ATOM 1244 O O . VAL A 1 163 ? 1.500 27.013 -1.939 1.00 80.06 163 VAL A O 1
ATOM 1247 N N . ILE A 1 164 ? 0.873 29.149 -1.653 1.00 77.12 164 ILE A N 1
ATOM 1248 C CA . ILE A 1 164 ? 2.208 29.711 -1.902 1.00 77.12 164 ILE A CA 1
ATOM 1249 C C . ILE A 1 164 ? 2.852 30.107 -0.575 1.00 77.12 164 ILE A C 1
ATOM 1251 O O . ILE A 1 164 ? 2.539 31.157 -0.013 1.00 77.12 164 ILE A O 1
ATOM 1255 N N . ASN A 1 165 ? 3.801 29.301 -0.113 1.00 75.50 165 ASN A N 1
ATOM 1256 C CA . ASN A 1 165 ? 4.710 29.603 0.979 1.00 75.50 165 ASN A CA 1
ATOM 1257 C C . ASN A 1 165 ? 6.073 30.098 0.450 1.00 75.50 165 ASN A C 1
ATOM 1259 O O . ASN A 1 165 ? 6.835 29.335 -0.150 1.00 75.50 165 ASN A O 1
ATOM 1263 N N . PRO A 1 166 ? 6.446 31.367 0.695 1.00 71.00 166 PRO A N 1
ATOM 1264 C CA . PRO A 1 166 ? 7.729 31.903 0.242 1.00 71.00 166 PRO A CA 1
ATOM 1265 C C . PRO A 1 166 ? 8.946 31.262 0.932 1.00 71.00 166 PRO A C 1
ATOM 1267 O O . PRO A 1 166 ? 10.067 31.462 0.468 1.00 71.00 166 PRO A O 1
ATOM 1270 N N . ALA A 1 167 ? 8.755 30.525 2.033 1.00 74.44 167 ALA A N 1
ATOM 1271 C CA . ALA A 1 167 ? 9.818 29.782 2.706 1.00 74.44 167 ALA A CA 1
ATOM 1272 C C . ALA A 1 167 ? 10.057 28.385 2.105 1.00 74.44 167 ALA A C 1
ATOM 1274 O O . ALA A 1 167 ? 11.111 27.797 2.354 1.00 74.44 167 ALA A O 1
ATOM 1275 N N . TRP A 1 168 ? 9.116 27.847 1.322 1.00 76.06 168 TRP A N 1
ATOM 1276 C CA . TRP A 1 168 ? 9.300 26.569 0.641 1.00 76.06 168 TRP A CA 1
ATOM 1277 C C . TRP A 1 168 ? 10.074 26.754 -0.661 1.00 76.06 168 TRP A C 1
ATOM 1279 O O . TRP A 1 168 ? 9.796 27.657 -1.451 1.00 76.06 168 TRP A O 1
ATOM 1289 N N . ALA A 1 169 ? 11.051 25.872 -0.889 1.00 75.25 169 ALA A N 1
ATOM 1290 C CA . ALA A 1 169 ? 11.802 25.839 -2.141 1.00 75.25 169 ALA A CA 1
ATOM 1291 C C . ALA A 1 169 ? 10.897 25.463 -3.327 1.00 75.25 169 ALA A C 1
ATOM 1293 O O . ALA A 1 169 ? 11.039 26.016 -4.417 1.00 75.25 169 ALA A O 1
ATOM 1294 N N . GLU A 1 170 ? 9.945 24.562 -3.084 1.00 79.25 170 GLU A N 1
ATOM 1295 C CA . GLU A 1 170 ? 8.962 24.072 -4.043 1.00 79.25 170 GLU A CA 1
ATOM 1296 C C . GLU A 1 170 ? 7.583 24.119 -3.378 1.00 79.25 170 GLU A C 1
ATOM 1298 O O . GLU A 1 170 ? 7.379 23.546 -2.309 1.00 79.25 170 GLU A O 1
ATOM 1303 N N . ASN A 1 171 ? 6.653 24.857 -3.986 1.00 75.88 171 ASN A N 1
ATOM 1304 C CA . ASN A 1 171 ? 5.298 25.054 -3.455 1.00 75.88 171 ASN A CA 1
ATOM 1305 C C . ASN A 1 171 ? 4.277 24.054 -4.011 1.00 75.88 171 ASN A C 1
ATOM 1307 O O . ASN A 1 171 ? 3.206 23.876 -3.436 1.00 75.88 171 ASN A O 1
ATOM 1311 N N . ASP A 1 172 ? 4.615 23.425 -5.132 1.00 84.56 172 ASP A N 1
ATOM 1312 C CA . ASP A 1 172 ? 3.804 22.444 -5.839 1.00 84.56 172 ASP A CA 1
ATOM 1313 C C . ASP A 1 172 ? 4.745 21.486 -6.589 1.00 84.56 172 ASP A C 1
ATOM 1315 O O . ASP A 1 172 ? 5.969 21.663 -6.594 1.00 84.56 172 ASP A O 1
ATOM 1319 N N . LEU A 1 173 ? 4.161 20.481 -7.225 1.00 91.19 173 LEU A N 1
ATOM 1320 C CA . LEU A 1 173 ? 4.848 19.445 -7.980 1.00 91.19 173 LEU A CA 1
ATOM 1321 C C . LEU A 1 173 ? 5.548 19.979 -9.239 1.00 91.19 173 LEU A C 1
ATOM 1323 O O . LEU A 1 173 ? 5.141 21.002 -9.797 1.00 91.19 173 LEU A O 1
ATOM 1327 N N . PRO A 1 174 ? 6.551 19.249 -9.766 1.00 89.44 174 PRO A N 1
ATOM 1328 C CA . PRO A 1 174 ? 7.190 19.607 -11.025 1.00 89.44 174 PRO A CA 1
ATOM 1329 C C . PRO A 1 174 ? 6.190 19.695 -12.186 1.00 89.44 174 PRO A C 1
ATOM 1331 O O . PRO A 1 174 ? 5.376 18.796 -12.396 1.00 89.44 174 PRO A O 1
ATOM 1334 N N . ASP A 1 175 ? 6.310 20.739 -13.010 1.00 87.38 175 ASP A N 1
ATOM 1335 C CA . ASP A 1 175 ? 5.521 20.865 -14.245 1.00 87.38 175 ASP A CA 1
ATOM 1336 C C . ASP A 1 175 ? 5.853 19.754 -15.257 1.00 87.38 175 ASP A C 1
ATOM 1338 O O . ASP A 1 175 ? 4.988 19.274 -15.992 1.00 87.38 175 ASP A O 1
ATOM 1342 N N . MET A 1 176 ? 7.130 19.366 -15.326 1.00 91.38 176 MET A N 1
ATOM 1343 C CA . MET A 1 176 ? 7.631 18.392 -16.292 1.00 91.38 176 MET A CA 1
ATOM 1344 C C . MET A 1 176 ? 7.367 16.963 -15.818 1.00 91.38 176 MET A C 1
ATOM 1346 O O . MET A 1 176 ? 7.881 16.555 -14.781 1.00 91.38 176 MET A O 1
ATOM 1350 N N . ILE A 1 177 ? 6.662 16.190 -16.648 1.00 97.00 177 ILE A N 1
ATOM 1351 C CA . ILE A 1 177 ? 6.425 14.757 -16.449 1.00 97.00 177 ILE A CA 1
ATOM 1352 C C . ILE A 1 177 ? 6.992 13.992 -17.649 1.00 97.00 177 ILE A C 1
ATOM 1354 O O . ILE A 1 177 ? 6.620 14.245 -18.802 1.00 97.00 177 ILE A O 1
ATOM 1358 N N . TYR A 1 178 ? 7.891 13.042 -17.399 1.00 98.12 178 TYR A N 1
ATOM 1359 C CA . TYR A 1 178 ? 8.568 12.257 -18.439 1.00 98.12 178 TYR A CA 1
ATOM 1360 C C . TYR A 1 178 ? 7.701 11.084 -18.914 1.00 98.12 178 TYR A C 1
ATOM 1362 O O . TYR A 1 178 ? 7.952 9.906 -18.666 1.00 98.12 178 TYR A O 1
ATOM 1370 N N . LYS A 1 179 ? 6.650 11.437 -19.652 1.00 97.56 179 LYS A N 1
ATOM 1371 C CA . LYS A 1 179 ? 5.727 10.513 -20.317 1.00 97.56 179 LYS A CA 1
ATOM 1372 C C . LYS A 1 179 ? 5.615 10.823 -21.808 1.00 97.56 179 LYS A C 1
ATOM 1374 O O . LYS A 1 179 ? 5.987 11.917 -22.252 1.00 97.56 179 LYS A O 1
ATOM 1379 N N . THR A 1 180 ? 5.138 9.860 -22.590 1.00 96.81 180 THR A N 1
ATOM 1380 C CA . THR A 1 180 ? 4.730 10.089 -23.982 1.00 96.81 180 THR A CA 1
ATOM 1381 C C . THR A 1 180 ? 3.280 10.575 -24.037 1.00 96.81 180 THR A C 1
ATOM 1383 O O . THR A 1 180 ? 2.556 10.573 -23.037 1.00 96.81 180 THR A O 1
ATOM 1386 N N . ASP A 1 181 ? 2.823 10.965 -25.227 1.00 94.50 181 ASP A N 1
ATOM 1387 C CA . ASP A 1 181 ? 1.427 11.352 -25.441 1.00 94.50 181 ASP A CA 1
ATOM 1388 C C . ASP A 1 181 ? 0.446 10.179 -25.294 1.00 94.50 181 ASP A C 1
ATOM 1390 O O . ASP A 1 181 ? -0.760 10.419 -25.234 1.00 94.50 181 ASP A O 1
ATOM 1394 N N . ASN A 1 182 ? 0.921 8.933 -25.213 1.00 94.12 182 ASN A N 1
ATOM 1395 C CA . ASN A 1 182 ? 0.064 7.765 -25.008 1.00 94.12 182 ASN A CA 1
ATOM 1396 C C . ASN A 1 182 ? -0.478 7.683 -23.571 1.00 94.12 182 ASN A C 1
ATOM 1398 O O . ASN A 1 182 ? -1.549 7.117 -23.362 1.00 94.12 182 ASN A O 1
ATOM 1402 N N . ILE A 1 183 ? 0.196 8.309 -22.600 1.00 93.19 183 ILE A N 1
ATOM 1403 C CA . ILE A 1 183 ? -0.270 8.380 -21.212 1.00 93.19 183 ILE A CA 1
ATOM 1404 C C . ILE A 1 183 ? -1.257 9.541 -21.039 1.00 93.19 183 ILE A C 1
ATOM 1406 O O . ILE A 1 183 ? -0.894 10.723 -21.152 1.00 93.19 183 ILE A O 1
ATOM 1410 N N . LYS A 1 184 ? -2.512 9.187 -20.748 1.00 88.56 184 LYS A N 1
ATOM 1411 C CA . LYS A 1 184 ? -3.644 10.098 -20.522 1.00 88.56 184 LYS A CA 1
ATOM 1412 C C . LYS A 1 184 ? -4.152 9.984 -19.082 1.00 88.56 184 LYS A C 1
ATOM 1414 O O . LYS A 1 184 ? -3.976 8.946 -18.460 1.00 88.56 184 LYS A O 1
ATOM 1419 N N . GLY A 1 185 ? -4.835 11.026 -18.609 1.00 90.62 185 GLY A N 1
ATOM 1420 C CA . GLY A 1 185 ? -5.374 11.076 -17.248 1.00 90.62 185 GLY A CA 1
ATOM 1421 C C . GLY A 1 185 ? -4.300 11.325 -16.191 1.00 90.62 185 GLY A C 1
ATOM 1422 O O . GLY A 1 185 ? -3.209 11.803 -16.510 1.00 90.62 185 GLY A O 1
ATOM 1423 N N . ALA A 1 186 ? -4.648 11.018 -14.943 1.00 95.25 186 ALA A N 1
ATOM 1424 C CA . ALA A 1 186 ? -3.752 11.095 -13.802 1.00 95.25 186 ALA A CA 1
ATOM 1425 C C . ALA A 1 186 ? -2.517 10.201 -13.968 1.00 95.25 186 ALA A C 1
ATOM 1427 O O . ALA A 1 186 ? -2.558 9.129 -14.576 1.00 95.25 186 ALA A O 1
ATOM 1428 N N . VAL A 1 187 ? -1.405 10.672 -13.419 1.00 97.25 187 VAL A N 1
ATOM 1429 C CA . VAL A 1 187 ? -0.089 10.057 -13.555 1.00 97.25 187 VAL A CA 1
ATOM 1430 C C . VAL A 1 187 ? 0.156 9.139 -12.355 1.00 97.25 187 VAL A C 1
ATOM 1432 O O . VAL A 1 187 ? -0.049 9.581 -11.223 1.00 97.25 187 VAL A O 1
ATOM 1435 N N . PRO A 1 188 ? 0.584 7.877 -12.562 1.00 97.31 188 PRO A N 1
ATOM 1436 C CA . PRO A 1 188 ? 0.917 6.989 -11.454 1.00 97.31 188 PRO A CA 1
ATOM 1437 C C . PRO A 1 188 ? 2.142 7.505 -10.688 1.00 97.31 188 PRO A C 1
ATOM 1439 O O . PRO A 1 188 ? 3.126 7.957 -11.275 1.00 97.31 188 PRO A O 1
ATOM 1442 N N . THR A 1 189 ? 2.073 7.436 -9.364 1.00 98.56 189 THR A N 1
ATOM 1443 C CA . THR A 1 189 ? 3.118 7.833 -8.406 1.00 98.56 189 THR A CA 1
ATOM 1444 C C . THR A 1 189 ? 3.199 6.759 -7.329 1.00 98.56 189 THR A C 1
ATOM 1446 O O . THR A 1 189 ? 2.370 5.859 -7.348 1.00 98.56 189 THR A O 1
ATOM 1449 N N . ASN A 1 190 ? 4.157 6.848 -6.402 1.00 98.69 190 ASN A N 1
ATOM 1450 C CA . ASN A 1 190 ? 4.256 5.898 -5.285 1.00 98.69 190 ASN A CA 1
ATOM 1451 C C . ASN A 1 190 ? 4.389 4.448 -5.772 1.00 98.69 190 ASN A C 1
ATOM 1453 O O . ASN A 1 190 ? 3.706 3.539 -5.324 1.00 98.69 190 ASN A O 1
ATOM 1457 N N . ASP A 1 191 ? 5.288 4.248 -6.729 1.00 97.50 191 ASP A N 1
ATOM 1458 C CA . ASP A 1 191 ? 5.472 2.986 -7.433 1.00 97.50 191 ASP A CA 1
ATOM 1459 C C . ASP A 1 191 ? 6.983 2.700 -7.578 1.00 97.50 191 ASP A C 1
ATOM 1461 O O . ASP A 1 191 ? 7.823 3.610 -7.501 1.00 97.50 191 ASP A O 1
ATOM 1465 N N . TRP A 1 192 ? 7.368 1.442 -7.793 1.00 97.50 192 TRP A N 1
ATOM 1466 C CA . TRP A 1 192 ? 8.747 1.036 -8.082 1.00 97.50 192 TRP A CA 1
ATOM 1467 C C . TRP A 1 192 ? 9.281 1.651 -9.386 1.00 97.50 192 TRP A C 1
ATOM 1469 O O . TRP A 1 192 ? 10.497 1.766 -9.561 1.00 97.50 192 TRP A O 1
ATOM 1479 N N . LEU A 1 193 ? 8.386 2.061 -10.293 1.00 96.69 193 LEU A N 1
ATOM 1480 C CA . LEU A 1 193 ? 8.706 2.701 -11.574 1.00 96.69 193 LEU A CA 1
ATOM 1481 C C . LEU A 1 193 ? 8.670 4.238 -11.554 1.00 96.69 193 LEU A C 1
ATOM 1483 O O . LEU A 1 193 ? 9.022 4.862 -12.560 1.00 96.69 193 LEU A O 1
ATOM 1487 N N . SER A 1 194 ? 8.283 4.867 -10.435 1.00 98.44 194 SER A N 1
ATOM 1488 C CA . SER A 1 194 ? 7.979 6.305 -10.406 1.00 98.44 194 SER A CA 1
ATOM 1489 C C . SER A 1 194 ? 9.128 7.189 -10.880 1.00 98.44 194 SER A C 1
ATOM 1491 O O . SER A 1 194 ? 8.860 8.155 -11.583 1.00 98.44 194 SER A O 1
ATOM 1493 N N . SER A 1 195 ? 10.396 6.857 -10.612 1.00 98.69 195 SER A N 1
ATOM 1494 C CA . SER A 1 195 ? 11.514 7.742 -10.985 1.00 98.69 195 SER A CA 1
ATOM 1495 C C . SER A 1 195 ? 11.568 8.078 -12.481 1.00 98.69 195 SER A C 1
ATOM 1497 O O . SER A 1 195 ? 11.979 9.186 -12.825 1.00 98.69 195 SER A O 1
ATOM 1499 N N . ILE A 1 196 ? 11.058 7.194 -13.354 1.00 98.44 196 ILE A N 1
ATOM 1500 C CA . ILE A 1 196 ? 10.941 7.449 -14.800 1.00 98.44 196 ILE A CA 1
ATOM 1501 C C . ILE A 1 196 ? 10.146 8.721 -15.084 1.00 98.44 196 ILE A C 1
ATOM 1503 O O . ILE A 1 196 ? 10.478 9.442 -16.009 1.00 98.44 196 ILE A O 1
ATOM 1507 N N . LEU A 1 197 ? 9.093 8.999 -14.314 1.00 98.69 197 LEU A N 1
ATOM 1508 C CA . LEU A 1 197 ? 8.191 10.128 -14.545 1.00 98.69 197 LEU A CA 1
ATOM 1509 C C . LEU A 1 197 ? 8.750 11.453 -14.016 1.00 98.69 197 LEU A C 1
ATOM 1511 O O . LEU A 1 197 ? 8.321 12.513 -14.474 1.00 98.69 197 LEU A O 1
ATOM 1515 N N . TRP A 1 198 ? 9.711 11.396 -13.090 1.00 98.38 198 TRP A N 1
ATOM 1516 C CA . TRP A 1 198 ? 10.201 12.550 -12.330 1.00 98.38 198 TRP A CA 1
ATOM 1517 C C . TRP A 1 198 ? 11.555 13.087 -12.807 1.00 98.38 198 TRP A C 1
ATOM 1519 O O . TRP A 1 198 ? 11.853 14.264 -12.599 1.00 98.38 198 TRP A O 1
ATOM 1529 N N . ILE A 1 199 ? 12.391 12.258 -13.436 1.00 98.25 199 ILE A N 1
ATOM 1530 C CA . ILE A 1 199 ? 13.721 12.653 -13.924 1.00 98.25 199 ILE A CA 1
ATOM 1531 C C . ILE A 1 199 ? 13.926 12.225 -15.385 1.00 98.25 199 ILE A C 1
ATOM 1533 O O . ILE A 1 199 ? 13.244 11.318 -15.842 1.00 98.25 199 ILE A O 1
ATOM 1537 N N . PRO A 1 200 ? 14.875 12.830 -16.137 1.00 98.25 200 PRO A N 1
ATOM 1538 C CA . PRO A 1 200 ? 15.045 12.535 -17.562 1.00 98.25 200 PRO A CA 1
ATOM 1539 C C . PRO A 1 200 ? 15.278 11.070 -17.920 1.00 98.25 200 PRO A C 1
ATOM 1541 O O . PRO A 1 200 ? 15.053 10.689 -19.057 1.00 98.25 200 PRO A O 1
ATOM 1544 N N . PHE A 1 201 ? 15.786 10.255 -17.003 1.00 98.44 201 PHE A N 1
ATOM 1545 C CA . PHE A 1 201 ? 15.969 8.828 -17.240 1.00 98.44 201 PHE A CA 1
ATOM 1546 C C . PHE A 1 201 ? 15.318 8.045 -16.109 1.00 98.44 201 PHE A C 1
ATOM 1548 O O . PHE A 1 201 ? 14.105 8.072 -15.987 1.00 98.44 201 PHE A O 1
ATOM 1555 N N . SER A 1 202 ? 16.089 7.353 -15.276 1.00 98.69 202 SER A N 1
ATOM 1556 C CA . SER A 1 202 ? 15.557 6.761 -14.058 1.00 98.69 202 SER A CA 1
ATOM 1557 C C . SER A 1 202 ? 16.654 6.586 -13.014 1.00 98.69 202 SER A C 1
ATOM 1559 O O . SER A 1 202 ? 17.847 6.522 -13.330 1.00 98.69 202 SER A O 1
ATOM 1561 N N . GLU A 1 203 ? 16.227 6.461 -11.766 1.00 98.44 203 GLU A N 1
ATOM 1562 C CA . GLU A 1 203 ? 16.995 5.738 -10.758 1.00 98.44 203 GLU A CA 1
ATOM 1563 C C . GLU A 1 203 ? 16.818 4.224 -10.995 1.00 98.44 203 GLU A C 1
ATOM 1565 O O . GLU A 1 203 ? 16.048 3.830 -11.886 1.00 98.44 203 GLU A O 1
ATOM 1570 N N . PRO A 1 204 ? 17.546 3.346 -10.288 1.00 98.38 204 PRO A N 1
ATOM 1571 C CA . PRO A 1 204 ? 17.338 1.911 -10.390 1.00 98.38 204 PRO A CA 1
ATOM 1572 C C . PRO A 1 204 ? 15.892 1.492 -10.076 1.00 98.38 204 PRO A C 1
ATOM 1574 O O . PRO A 1 204 ? 15.296 1.904 -9.084 1.00 98.38 204 PRO A O 1
ATOM 1577 N N . LEU A 1 205 ? 15.342 0.639 -10.937 1.00 98.56 205 LEU A N 1
ATOM 1578 C CA . LEU A 1 205 ? 13.974 0.134 -10.922 1.00 98.56 205 LEU A CA 1
ATOM 1579 C C . LEU A 1 205 ? 13.998 -1.349 -10.547 1.00 98.56 205 LEU A C 1
ATOM 1581 O O . LEU A 1 205 ? 14.477 -2.190 -11.317 1.00 98.56 205 LEU A O 1
ATOM 1585 N N . TYR A 1 206 ? 13.492 -1.675 -9.362 1.00 98.12 206 TYR A N 1
ATOM 1586 C CA . TYR A 1 206 ? 13.617 -3.002 -8.755 1.00 98.12 206 TYR A CA 1
ATOM 1587 C C . TYR A 1 206 ? 12.398 -3.879 -9.041 1.00 98.12 206 TYR A C 1
ATOM 1589 O O . TYR A 1 206 ? 11.543 -4.069 -8.186 1.00 98.12 206 TYR A O 1
ATOM 1597 N N . SER A 1 207 ? 12.330 -4.446 -10.247 1.00 96.19 207 SER A N 1
ATOM 1598 C CA . SER A 1 207 ? 11.205 -5.307 -10.652 1.00 96.19 207 SER A CA 1
ATOM 1599 C C . SER A 1 207 ? 11.255 -6.730 -10.074 1.00 96.19 207 SER A C 1
ATOM 1601 O O . SER A 1 207 ? 10.227 -7.382 -9.943 1.00 96.19 207 SER A O 1
ATOM 1603 N N . HIS A 1 208 ? 12.442 -7.224 -9.731 1.00 97.75 208 HIS A N 1
ATOM 1604 C CA . HIS A 1 208 ? 12.722 -8.597 -9.301 1.00 97.75 208 HIS A CA 1
ATOM 1605 C C . HIS A 1 208 ? 12.239 -9.725 -10.252 1.00 97.75 208 HIS A C 1
ATOM 1607 O O . HIS A 1 208 ? 11.068 -9.816 -10.617 1.00 97.75 208 HIS A O 1
ATOM 1613 N N . PRO A 1 209 ? 13.128 -10.663 -10.631 1.00 97.44 209 PRO A N 1
ATOM 1614 C CA . PRO A 1 209 ? 14.507 -10.830 -10.150 1.00 97.44 209 PRO A CA 1
ATOM 1615 C C . PRO A 1 209 ? 15.506 -9.808 -10.719 1.00 97.44 209 PRO A C 1
ATOM 1617 O O . PRO A 1 209 ? 16.624 -9.708 -10.219 1.00 97.44 209 PRO A O 1
ATOM 1620 N N . LEU A 1 210 ? 15.113 -9.046 -11.741 1.00 97.94 210 LEU A N 1
ATOM 1621 C CA . LEU A 1 210 ? 15.969 -8.073 -12.413 1.00 97.94 210 LEU A CA 1
ATOM 1622 C C . LEU A 1 210 ? 15.815 -6.654 -11.856 1.00 97.94 210 LEU A C 1
ATOM 1624 O O . LEU A 1 210 ? 14.743 -6.253 -11.390 1.00 97.94 210 LEU A O 1
ATOM 1628 N N . VAL A 1 211 ? 16.897 -5.891 -11.987 1.00 98.00 211 VAL A N 1
ATOM 1629 C CA . VAL A 1 211 ? 16.970 -4.455 -11.712 1.00 98.00 211 VAL A CA 1
ATOM 1630 C C . VAL A 1 211 ? 17.383 -3.730 -12.989 1.00 98.00 211 VAL A C 1
ATOM 1632 O O . VAL A 1 211 ? 18.253 -4.209 -13.729 1.00 98.00 211 VAL A O 1
ATOM 1635 N N . TYR A 1 212 ? 16.764 -2.578 -13.244 1.00 98.19 212 TYR A N 1
ATOM 1636 C CA . TYR A 1 212 ? 16.985 -1.790 -14.456 1.00 98.19 212 TYR A CA 1
ATOM 1637 C C . TYR A 1 212 ? 17.358 -0.350 -14.139 1.00 98.19 212 TYR A C 1
ATOM 1639 O O . TYR A 1 212 ? 16.867 0.195 -13.164 1.00 98.19 212 TYR A O 1
ATOM 1647 N N . GLN A 1 213 ? 18.140 0.309 -14.989 1.00 98.62 213 GLN A N 1
ATOM 1648 C CA . GLN A 1 213 ? 18.279 1.766 -14.919 1.00 98.62 213 GLN A CA 1
ATOM 1649 C C . GLN A 1 213 ? 18.434 2.372 -16.312 1.00 98.62 213 GLN A C 1
ATOM 1651 O O . GLN A 1 213 ? 19.320 1.981 -17.078 1.00 98.62 213 GLN A O 1
ATOM 1656 N N . TYR A 1 214 ? 17.577 3.336 -16.649 1.00 98.75 214 TYR A N 1
ATOM 1657 C CA . TYR A 1 214 ? 17.687 4.085 -17.897 1.00 98.75 214 TYR A CA 1
ATOM 1658 C C . TYR A 1 214 ? 18.805 5.125 -17.785 1.00 98.75 214 TYR A C 1
ATOM 1660 O O . TYR A 1 214 ? 18.991 5.774 -16.758 1.00 98.75 214 TYR A O 1
ATOM 1668 N N . SER A 1 215 ? 19.561 5.307 -18.864 1.00 97.81 215 SER A N 1
ATOM 1669 C CA . SER A 1 215 ? 20.616 6.316 -18.965 1.00 97.81 215 SER A CA 1
ATOM 1670 C C . SER A 1 215 ? 20.819 6.729 -20.421 1.00 97.81 215 SER A C 1
ATOM 1672 O O . SER A 1 215 ? 20.323 6.073 -21.332 1.00 97.81 215 SER A O 1
ATOM 1674 N N . LYS A 1 216 ? 21.651 7.743 -20.681 1.00 96.94 216 LYS A N 1
ATOM 1675 C CA . LYS A 1 216 ? 22.048 8.115 -22.056 1.00 96.94 216 LYS A CA 1
ATOM 1676 C C . LYS A 1 216 ? 22.659 6.966 -22.867 1.00 96.94 216 LYS A C 1
ATOM 1678 O O . LYS A 1 216 ? 22.643 7.023 -24.090 1.00 96.94 216 LYS A O 1
ATOM 1683 N N . SER A 1 217 ? 23.208 5.947 -22.206 1.00 94.88 217 SER A N 1
ATOM 1684 C CA . SER A 1 217 ? 23.823 4.786 -22.860 1.00 94.88 217 SER A CA 1
ATOM 1685 C C . SER A 1 217 ? 22.811 3.698 -23.248 1.00 94.88 217 SER A C 1
ATOM 1687 O O . SER A 1 217 ? 23.181 2.753 -23.945 1.00 94.88 217 SER A O 1
ATOM 1689 N N . GLY A 1 218 ? 21.555 3.816 -22.806 1.00 97.88 218 GLY A N 1
ATOM 1690 C CA . GLY A 1 218 ? 20.515 2.797 -22.939 1.00 97.88 218 GLY A CA 1
ATOM 1691 C C . GLY A 1 218 ? 20.044 2.272 -21.581 1.00 97.88 218 GLY A C 1
ATOM 1692 O O . GLY A 1 218 ? 20.186 2.947 -20.557 1.00 97.88 218 GLY A O 1
ATOM 1693 N N . LEU A 1 219 ? 19.493 1.058 -21.583 1.00 98.69 219 LEU A N 1
ATOM 1694 C CA . LEU A 1 219 ? 18.960 0.382 -20.401 1.00 98.69 219 LEU A CA 1
ATOM 1695 C C . LEU A 1 219 ? 20.031 -0.505 -19.760 1.00 98.69 219 LEU A C 1
ATOM 1697 O O . LEU A 1 219 ? 20.396 -1.539 -20.325 1.00 98.69 219 LEU A O 1
ATOM 1701 N N . ALA A 1 220 ? 20.533 -0.117 -18.589 1.00 98.56 220 ALA A N 1
ATOM 1702 C CA . ALA A 1 220 ? 21.345 -0.994 -17.755 1.00 98.56 220 ALA A CA 1
ATOM 1703 C C . ALA A 1 220 ? 20.465 -2.098 -17.158 1.00 98.56 220 ALA A C 1
ATOM 1705 O O . ALA A 1 220 ? 19.357 -1.824 -16.699 1.00 98.56 220 ALA A O 1
ATOM 1706 N N . VAL A 1 221 ? 20.961 -3.334 -17.174 1.00 98.56 221 VAL A N 1
ATOM 1707 C CA . VAL A 1 221 ? 20.269 -4.527 -16.678 1.00 98.56 221 VAL A CA 1
ATOM 1708 C C . VAL A 1 221 ? 21.216 -5.299 -15.770 1.00 98.56 221 VAL A C 1
ATOM 1710 O O . VAL A 1 221 ? 22.396 -5.478 -16.093 1.00 98.56 221 VAL A O 1
ATOM 1713 N N . SER A 1 222 ? 20.698 -5.767 -14.638 1.00 97.19 222 SER A N 1
ATOM 1714 C CA . SER A 1 222 ? 21.450 -6.615 -13.720 1.00 97.19 222 SER A CA 1
ATOM 1715 C C . SER A 1 222 ? 20.533 -7.538 -12.924 1.00 97.19 222 SER A C 1
ATOM 1717 O O . SER A 1 222 ? 19.375 -7.208 -12.662 1.00 97.19 222 SER A O 1
ATOM 1719 N N . MET A 1 223 ? 21.085 -8.663 -12.477 1.00 95.12 223 MET A N 1
ATOM 1720 C CA . MET A 1 223 ? 20.629 -9.356 -11.274 1.00 95.12 223 MET A CA 1
ATOM 1721 C C . MET A 1 223 ? 21.718 -9.154 -10.211 1.00 95.12 223 MET A C 1
ATOM 1723 O O . MET A 1 223 ? 22.643 -9.974 -10.123 1.00 95.12 223 MET A O 1
ATOM 1727 N N . PRO A 1 224 ? 21.664 -8.054 -9.429 1.00 88.62 224 PRO A N 1
ATOM 1728 C CA . PRO A 1 224 ? 22.741 -7.716 -8.513 1.00 88.62 224 PRO A CA 1
ATOM 1729 C C . PRO A 1 224 ? 22.946 -8.797 -7.457 1.00 88.62 224 PRO A C 1
ATOM 1731 O O . PRO A 1 224 ? 21.987 -9.390 -6.944 1.00 88.62 224 PRO A O 1
ATOM 1734 N N . LYS A 1 225 ? 24.213 -9.032 -7.112 1.00 90.31 225 LYS A N 1
ATOM 1735 C CA . LYS A 1 225 ? 24.588 -9.884 -5.980 1.00 90.31 225 LYS A CA 1
ATOM 1736 C C . LYS A 1 225 ? 24.221 -9.199 -4.670 1.00 90.31 225 LYS A C 1
ATOM 1738 O O . LYS A 1 225 ? 24.271 -7.974 -4.581 1.00 90.31 225 LYS A O 1
ATOM 1743 N N . THR A 1 226 ? 23.919 -10.001 -3.657 1.00 93.94 226 THR A N 1
ATOM 1744 C CA . THR A 1 226 ? 23.743 -9.503 -2.294 1.00 93.94 226 THR A CA 1
ATOM 1745 C C . THR A 1 226 ? 25.049 -8.924 -1.762 1.00 93.94 226 THR A C 1
ATOM 1747 O O . THR A 1 226 ? 26.113 -9.541 -1.864 1.00 93.94 226 THR A O 1
ATOM 1750 N N . GLN A 1 227 ? 24.945 -7.730 -1.199 1.00 93.62 227 GLN A N 1
ATOM 1751 C CA . GLN A 1 227 ? 25.984 -6.985 -0.513 1.00 93.62 227 GLN A CA 1
ATOM 1752 C C . GLN A 1 227 ? 25.535 -6.749 0.928 1.00 93.62 227 GLN A C 1
ATOM 1754 O O . GLN A 1 227 ? 24.339 -6.676 1.211 1.00 93.62 227 GLN A O 1
ATOM 1759 N N . TYR A 1 228 ? 26.510 -6.613 1.821 1.00 95.50 228 TYR A N 1
ATOM 1760 C CA . TYR A 1 228 ? 26.274 -6.406 3.243 1.00 95.50 228 TYR A CA 1
ATOM 1761 C C . TYR A 1 228 ? 27.026 -5.165 3.688 1.00 95.50 228 TYR A C 1
ATOM 1763 O O . TYR A 1 228 ? 28.234 -5.056 3.451 1.00 95.50 228 TYR A O 1
ATOM 1771 N N . TYR A 1 229 ? 26.324 -4.256 4.349 1.00 94.38 229 TYR A N 1
ATOM 1772 C CA . TYR A 1 229 ? 26.928 -3.105 5.000 1.00 94.38 229 TYR A CA 1
ATOM 1773 C C . TYR A 1 229 ? 26.641 -3.192 6.492 1.00 94.38 229 TYR A C 1
ATOM 1775 O O . TYR A 1 229 ? 25.487 -3.228 6.899 1.00 94.38 229 TYR A O 1
ATOM 1783 N N . ARG A 1 230 ? 27.700 -3.270 7.301 1.00 93.44 230 ARG A N 1
ATOM 1784 C CA . ARG A 1 230 ? 27.571 -3.217 8.756 1.00 93.44 230 ARG A CA 1
ATOM 1785 C C . ARG A 1 230 ? 27.728 -1.775 9.206 1.00 93.44 230 ARG A C 1
ATOM 1787 O O . ARG A 1 230 ? 28.755 -1.164 8.898 1.00 93.44 230 ARG A O 1
ATOM 1794 N N . ASP A 1 231 ? 26.745 -1.271 9.931 1.00 87.94 231 ASP A N 1
ATOM 1795 C CA . ASP A 1 231 ? 26.783 0.086 10.455 1.00 87.94 231 ASP A CA 1
ATOM 1796 C C . ASP A 1 231 ? 27.533 0.174 11.800 1.00 87.94 231 ASP A C 1
ATOM 1798 O O . ASP A 1 231 ? 28.196 -0.772 12.245 1.00 87.94 231 ASP A O 1
ATOM 1802 N N . VAL A 1 232 ? 27.481 1.351 12.427 1.00 85.31 232 VAL A N 1
ATOM 1803 C CA . VAL A 1 232 ? 28.146 1.609 13.713 1.00 85.31 232 VAL A CA 1
ATOM 1804 C C . VAL A 1 232 ? 27.472 0.914 14.896 1.00 85.31 232 VAL A C 1
ATOM 1806 O O . VAL A 1 232 ? 28.148 0.687 15.899 1.00 85.31 232 VAL A O 1
ATOM 1809 N N . ASP A 1 233 ? 26.191 0.563 14.767 1.00 81.69 233 ASP A N 1
ATOM 1810 C CA . ASP A 1 233 ? 25.381 -0.120 15.783 1.00 81.69 233 ASP A CA 1
ATOM 1811 C C . ASP A 1 233 ? 25.591 -1.633 15.760 1.00 81.69 233 ASP A C 1
ATOM 1813 O O . ASP A 1 233 ? 25.341 -2.337 16.742 1.00 81.69 233 ASP A O 1
ATOM 1817 N N . GLY A 1 234 ? 26.200 -2.117 14.677 1.00 84.75 234 GLY A N 1
ATOM 1818 C CA . GLY A 1 234 ? 26.426 -3.527 14.426 1.00 84.75 234 GLY A CA 1
ATOM 1819 C C . GLY A 1 234 ? 25.296 -4.155 13.620 1.00 84.75 234 GLY A C 1
ATOM 1820 O O . GLY A 1 234 ? 25.400 -5.352 13.328 1.00 84.75 234 GLY A O 1
ATOM 1821 N N . ASP A 1 235 ? 24.302 -3.367 13.216 1.00 90.75 235 ASP A N 1
ATOM 1822 C CA . ASP A 1 235 ? 23.225 -3.778 12.330 1.00 90.75 235 ASP A CA 1
ATOM 1823 C C . ASP A 1 235 ? 23.784 -4.027 10.930 1.00 90.75 235 ASP A C 1
ATOM 1825 O O . ASP A 1 235 ? 24.845 -3.516 10.547 1.00 90.75 235 ASP A O 1
ATOM 1829 N N . ILE A 1 236 ? 23.118 -4.900 10.177 1.00 94.25 236 ILE A N 1
ATOM 1830 C CA . ILE A 1 236 ? 23.558 -5.289 8.836 1.00 94.25 236 ILE A CA 1
ATOM 1831 C C . ILE A 1 236 ? 22.480 -4.909 7.837 1.00 94.25 236 ILE A C 1
ATOM 1833 O O . ILE A 1 236 ? 21.458 -5.581 7.736 1.00 94.25 236 ILE A O 1
ATOM 1837 N N . GLU A 1 237 ? 22.754 -3.883 7.038 1.00 95.06 237 GLU A N 1
ATOM 1838 C CA . GLU A 1 237 ? 21.970 -3.614 5.844 1.00 95.06 237 GLU A CA 1
ATOM 1839 C C . GLU A 1 237 ? 22.258 -4.691 4.795 1.00 95.06 237 GLU A C 1
ATOM 1841 O O . GLU A 1 237 ? 23.417 -4.986 4.470 1.00 95.06 237 GLU A O 1
ATOM 1846 N N . VAL A 1 238 ? 21.193 -5.251 4.226 1.00 96.94 238 VAL A N 1
ATOM 1847 C CA . VAL A 1 238 ? 21.277 -6.193 3.105 1.00 96.94 238 VAL A CA 1
ATOM 1848 C C . VAL A 1 238 ? 20.857 -5.453 1.849 1.00 96.94 238 VAL A C 1
ATOM 1850 O O . VAL A 1 238 ? 19.763 -4.895 1.791 1.00 96.94 238 VAL A O 1
ATOM 1853 N N . ILE A 1 239 ? 21.733 -5.440 0.848 1.00 96.38 239 ILE A N 1
ATOM 1854 C CA . ILE A 1 239 ? 21.613 -4.575 -0.326 1.00 96.38 239 ILE A CA 1
ATOM 1855 C C . ILE A 1 239 ? 21.780 -5.410 -1.598 1.00 96.38 239 ILE A C 1
ATOM 1857 O O . ILE A 1 239 ? 22.677 -6.245 -1.697 1.00 96.38 239 ILE A O 1
ATOM 1861 N N . ARG A 1 240 ? 20.952 -5.166 -2.614 1.00 95.31 240 ARG A N 1
ATOM 1862 C CA . ARG A 1 240 ? 21.060 -5.760 -3.957 1.00 95.31 240 ARG A CA 1
ATOM 1863 C C . ARG A 1 240 ? 21.051 -4.678 -5.026 1.00 95.31 240 ARG A C 1
ATOM 1865 O O . ARG A 1 240 ? 20.164 -4.641 -5.865 1.00 95.31 240 ARG A O 1
ATOM 1872 N N . ARG A 1 241 ? 22.043 -3.794 -4.990 1.00 93.44 241 ARG A N 1
ATOM 1873 C CA . ARG A 1 241 ? 22.036 -2.521 -5.720 1.00 93.44 241 ARG A CA 1
ATOM 1874 C C . ARG A 1 241 ? 22.596 -2.605 -7.141 1.00 93.44 241 ARG A C 1
ATOM 1876 O O . ARG A 1 241 ? 23.610 -3.261 -7.373 1.00 93.44 241 ARG A O 1
ATOM 1883 N N . LEU A 1 242 ? 21.971 -1.861 -8.054 1.00 95.31 242 LEU A N 1
ATOM 1884 C CA . LEU A 1 242 ? 22.539 -1.452 -9.344 1.00 95.31 242 LEU A CA 1
ATOM 1885 C C . LEU A 1 242 ? 23.013 0.005 -9.222 1.00 95.31 242 LEU A C 1
ATOM 1887 O O . LEU A 1 242 ? 22.247 0.858 -8.788 1.00 95.31 242 LEU A O 1
ATOM 1891 N N . ASP A 1 243 ? 24.262 0.291 -9.591 1.00 94.56 243 ASP A N 1
ATOM 1892 C CA . ASP A 1 243 ? 24.846 1.638 -9.562 1.00 94.56 243 ASP A CA 1
ATOM 1893 C C . ASP A 1 243 ? 25.635 1.910 -10.851 1.00 94.56 243 ASP A C 1
ATOM 1895 O O . ASP A 1 243 ? 26.642 1.255 -11.136 1.00 94.56 243 ASP A O 1
ATOM 1899 N N . LEU A 1 244 ? 25.211 2.914 -11.628 1.00 94.38 244 LEU A N 1
ATOM 1900 C CA . LEU A 1 244 ? 25.892 3.312 -12.868 1.00 94.38 244 LEU A CA 1
ATOM 1901 C C . LEU A 1 244 ? 27.336 3.794 -12.659 1.00 94.38 244 LEU A C 1
ATOM 1903 O O . LEU A 1 244 ? 28.124 3.783 -13.607 1.00 94.38 244 LEU A O 1
ATOM 1907 N N . ASN A 1 245 ? 27.702 4.197 -11.441 1.00 93.56 245 ASN A N 1
ATOM 1908 C CA . ASN A 1 245 ? 29.061 4.606 -11.090 1.00 93.56 245 ASN A CA 1
ATOM 1909 C C . ASN A 1 245 ? 29.948 3.423 -10.678 1.00 93.56 245 ASN A C 1
ATOM 1911 O O . ASN A 1 245 ? 31.170 3.569 -10.621 1.00 93.56 245 ASN A O 1
ATOM 1915 N N . ILE A 1 246 ? 29.358 2.252 -10.419 1.00 92.25 246 ILE A N 1
ATOM 1916 C CA . ILE A 1 246 ? 30.067 1.048 -9.984 1.00 92.25 246 ILE A CA 1
ATOM 1917 C C . ILE A 1 246 ? 29.791 -0.072 -10.989 1.00 92.25 246 ILE A C 1
ATOM 1919 O O . ILE A 1 246 ? 28.881 -0.884 -10.828 1.00 92.25 246 ILE A O 1
ATOM 1923 N N . LEU A 1 247 ? 30.622 -0.133 -12.035 1.00 87.31 247 LEU A N 1
ATOM 1924 C CA . LEU A 1 247 ? 30.433 -1.027 -13.185 1.00 87.31 247 LEU A CA 1
ATOM 1925 C C . LEU A 1 247 ? 30.191 -2.494 -12.801 1.00 87.31 247 LEU A C 1
ATOM 1927 O O . LEU A 1 247 ? 29.394 -3.158 -13.450 1.00 87.31 247 LEU A O 1
ATOM 1931 N N . GLU A 1 248 ? 30.822 -3.010 -11.744 1.00 88.94 248 GLU A N 1
ATOM 1932 C CA . GLU A 1 248 ? 30.659 -4.410 -11.311 1.00 88.94 248 GLU A CA 1
ATOM 1933 C C . GLU A 1 248 ? 29.233 -4.782 -10.870 1.00 88.94 248 GLU A C 1
ATOM 1935 O O . GLU A 1 248 ? 28.906 -5.965 -10.799 1.00 88.94 248 GLU A O 1
ATOM 1940 N N . THR A 1 249 ? 28.384 -3.786 -10.599 1.00 92.81 249 THR A N 1
ATOM 1941 C CA . THR A 1 249 ? 26.966 -3.978 -10.265 1.00 92.81 249 THR A CA 1
ATOM 1942 C C . THR A 1 249 ? 26.071 -4.118 -11.502 1.00 92.81 249 THR A C 1
ATOM 1944 O O . THR A 1 249 ? 24.902 -4.483 -11.379 1.00 92.81 249 THR A O 1
ATOM 1947 N N . ILE A 1 250 ? 26.613 -3.865 -12.698 1.00 96.00 250 ILE A N 1
ATOM 1948 C CA . ILE A 1 250 ? 25.906 -3.895 -13.981 1.00 96.00 250 ILE A CA 1
ATOM 1949 C C . ILE A 1 250 ? 26.338 -5.145 -14.750 1.00 96.00 250 ILE A C 1
ATOM 1951 O O . ILE A 1 250 ? 27.532 -5.374 -14.966 1.00 96.00 250 ILE A O 1
ATOM 1955 N N . ASP A 1 251 ? 25.376 -5.935 -15.225 1.00 97.75 251 ASP A N 1
ATOM 1956 C CA . ASP A 1 251 ? 25.693 -7.075 -16.085 1.00 97.75 251 ASP A CA 1
ATOM 1957 C C . ASP A 1 251 ? 25.924 -6.604 -17.526 1.00 97.75 251 ASP A C 1
ATOM 1959 O O . ASP A 1 251 ? 26.954 -6.912 -18.137 1.00 97.75 251 ASP A O 1
ATOM 1963 N N . PHE A 1 252 ? 25.007 -5.801 -18.067 1.00 98.50 252 PHE A N 1
ATOM 1964 C CA . PHE A 1 252 ? 25.149 -5.193 -19.390 1.00 98.50 252 PHE A CA 1
ATOM 1965 C C . PHE A 1 252 ? 24.213 -3.998 -19.587 1.00 98.50 252 PHE A C 1
ATOM 1967 O O . PHE A 1 252 ? 23.268 -3.785 -18.832 1.00 98.50 252 PHE A O 1
ATOM 1974 N N . ILE A 1 253 ? 24.469 -3.232 -20.647 1.00 98.56 253 ILE A N 1
ATOM 1975 C CA . ILE A 1 253 ? 23.602 -2.155 -21.129 1.00 98.56 253 ILE A CA 1
ATOM 1976 C C . ILE A 1 253 ? 23.046 -2.541 -22.499 1.00 98.56 253 ILE A C 1
ATOM 1978 O O . ILE A 1 253 ? 23.807 -2.882 -23.411 1.00 98.56 253 ILE A O 1
ATOM 1982 N N . VAL A 1 254 ? 21.726 -2.462 -22.650 1.00 98.75 254 VAL A N 1
ATOM 1983 C CA . VAL A 1 254 ? 21.018 -2.625 -23.922 1.00 98.75 254 VAL A CA 1
ATOM 1984 C C . VAL A 1 254 ? 20.813 -1.249 -24.556 1.00 98.75 254 VAL A C 1
ATOM 1986 O O . VAL A 1 254 ? 20.143 -0.387 -23.994 1.00 98.75 254 VAL A O 1
ATOM 1989 N N . GLY A 1 255 ? 21.387 -1.044 -25.739 1.00 98.38 255 GLY A N 1
ATOM 1990 C CA . GLY A 1 255 ? 21.301 0.200 -26.500 1.00 98.38 255 GLY A CA 1
ATOM 1991 C C . GLY A 1 255 ? 21.360 -0.048 -28.007 1.00 98.38 255 GLY A C 1
ATOM 1992 O O . GLY A 1 255 ? 20.967 -1.111 -28.489 1.00 98.38 255 GLY A O 1
ATOM 1993 N N . ALA A 1 256 ? 21.866 0.930 -28.760 1.00 97.94 256 ALA A N 1
ATOM 1994 C CA . ALA A 1 256 ? 22.052 0.842 -30.208 1.00 97.94 256 ALA A CA 1
ATOM 1995 C C . ALA A 1 256 ? 23.264 1.667 -30.683 1.00 97.94 256 ALA A C 1
ATOM 1997 O O . ALA A 1 256 ? 23.763 2.540 -29.973 1.00 97.94 256 ALA A O 1
ATOM 1998 N N . ASP A 1 257 ? 23.746 1.414 -31.903 1.00 95.69 257 ASP A N 1
ATOM 1999 C CA . ASP A 1 257 ? 24.827 2.210 -32.498 1.00 95.69 257 ASP A CA 1
ATOM 2000 C C . ASP A 1 257 ? 24.384 3.637 -32.843 1.00 95.69 257 ASP A C 1
ATOM 2002 O O . ASP A 1 257 ? 23.352 3.852 -33.492 1.00 95.69 257 ASP A O 1
ATOM 2006 N N . ASN A 1 258 ? 25.230 4.614 -32.489 1.00 94.31 258 ASN A N 1
ATOM 2007 C CA . ASN A 1 258 ? 24.994 6.046 -32.703 1.00 94.31 258 ASN A CA 1
ATOM 2008 C C . ASN A 1 258 ? 23.604 6.471 -32.199 1.00 94.31 258 ASN A C 1
ATOM 2010 O O . ASN A 1 258 ? 22.809 7.004 -32.976 1.00 94.31 258 ASN A O 1
ATOM 2014 N N . PHE A 1 259 ? 23.293 6.127 -30.951 1.00 96.38 259 PHE A N 1
ATOM 2015 C CA . PHE A 1 259 ? 22.015 6.385 -30.296 1.00 96.38 259 PHE A CA 1
ATOM 2016 C C . PHE A 1 259 ? 22.276 7.183 -29.016 1.00 96.38 259 PHE A C 1
ATOM 2018 O O . PHE A 1 259 ? 22.929 6.679 -28.106 1.00 96.38 259 PHE A O 1
ATOM 2025 N N . THR A 1 260 ? 21.828 8.439 -28.985 1.00 95.94 260 THR A N 1
ATOM 2026 C CA . THR A 1 260 ? 22.026 9.372 -27.863 1.00 95.94 260 THR A CA 1
ATOM 2027 C C . THR A 1 260 ? 20.680 9.975 -27.449 1.00 95.94 260 THR A C 1
ATOM 2029 O O . THR A 1 260 ? 20.401 11.132 -27.769 1.00 95.94 260 THR A O 1
ATOM 2032 N N . PRO A 1 261 ? 19.813 9.206 -26.772 1.00 97.19 261 PRO A N 1
ATOM 2033 C CA . PRO A 1 261 ? 18.503 9.687 -26.363 1.00 97.19 261 PRO A CA 1
ATOM 2034 C C . PRO A 1 261 ? 18.629 10.826 -25.346 1.00 97.19 261 PRO A C 1
ATOM 2036 O O . PRO A 1 261 ? 19.548 10.851 -24.520 1.00 97.19 261 PRO A O 1
ATOM 2039 N N . TYR A 1 262 ? 17.693 11.772 -25.408 1.00 96.00 262 TYR A N 1
ATOM 2040 C CA . TYR A 1 262 ? 17.634 12.892 -24.463 1.00 96.00 262 TYR A CA 1
ATOM 2041 C C . TYR A 1 262 ? 17.030 12.492 -23.119 1.00 96.00 262 TYR A C 1
ATOM 2043 O O . TYR A 1 262 ? 17.477 12.993 -22.088 1.00 96.00 262 TYR A O 1
ATOM 2051 N N . ASP A 1 263 ? 16.045 11.597 -23.155 1.00 98.50 263 ASP A N 1
ATOM 2052 C CA . ASP A 1 263 ? 15.308 11.103 -22.003 1.00 98.50 263 ASP A CA 1
ATOM 2053 C C . ASP A 1 263 ? 14.778 9.672 -22.236 1.00 98.50 263 ASP A C 1
ATOM 2055 O O . ASP A 1 263 ? 14.893 9.110 -23.334 1.00 98.50 263 ASP A O 1
ATOM 2059 N N . ALA A 1 264 ? 14.246 9.069 -21.175 1.00 98.69 264 ALA A N 1
ATOM 2060 C CA . ALA A 1 264 ? 13.388 7.894 -21.198 1.00 98.69 264 ALA A CA 1
ATOM 2061 C C . ALA A 1 264 ? 11.994 8.313 -20.714 1.00 98.69 264 ALA A C 1
ATOM 2063 O O . ALA A 1 264 ? 11.872 9.095 -19.775 1.00 98.69 264 ALA A O 1
ATOM 2064 N N . ARG A 1 265 ? 10.940 7.829 -21.373 1.00 98.75 265 ARG A N 1
ATOM 2065 C CA . ARG A 1 265 ? 9.561 8.252 -21.097 1.00 98.75 265 ARG A CA 1
ATOM 2066 C C . ARG A 1 265 ? 8.642 7.062 -20.919 1.00 98.75 265 ARG A C 1
ATOM 2068 O O . ARG A 1 265 ? 8.673 6.148 -21.744 1.00 98.75 265 ARG A O 1
ATOM 2075 N N . LEU A 1 266 ? 7.786 7.109 -19.900 1.00 98.69 266 LEU A N 1
ATOM 2076 C CA . LEU A 1 266 ? 6.715 6.128 -19.737 1.00 98.69 266 LEU A CA 1
ATOM 2077 C C . LEU A 1 266 ? 5.731 6.248 -20.910 1.00 98.69 266 LEU A C 1
ATOM 2079 O O . LEU A 1 266 ? 5.215 7.333 -21.187 1.00 98.69 266 LEU A O 1
ATOM 2083 N N . ASP A 1 267 ? 5.494 5.141 -21.608 1.00 98.50 267 ASP A N 1
ATOM 2084 C CA . ASP A 1 267 ? 4.671 5.079 -22.820 1.00 98.50 267 ASP A CA 1
ATOM 2085 C C . ASP A 1 267 ? 3.354 4.333 -22.606 1.00 98.50 267 ASP A C 1
ATOM 2087 O O . ASP A 1 267 ? 2.324 4.691 -23.174 1.00 98.50 267 ASP A O 1
ATOM 2091 N N . LYS A 1 268 ? 3.384 3.303 -21.763 1.00 98.00 268 LYS A N 1
ATOM 2092 C CA . LYS A 1 268 ? 2.220 2.533 -21.328 1.00 98.00 268 LYS A CA 1
ATOM 2093 C C . LYS A 1 268 ? 2.537 1.910 -19.974 1.00 98.00 268 LYS A C 1
ATOM 2095 O O . LYS A 1 268 ? 3.696 1.633 -19.688 1.00 98.00 268 LYS A O 1
ATOM 2100 N N . PHE A 1 269 ? 1.523 1.656 -19.166 1.00 97.12 269 PHE A N 1
ATOM 2101 C CA . PHE A 1 269 ? 1.655 0.865 -17.951 1.00 97.12 269 PHE A CA 1
ATOM 2102 C C . PHE A 1 269 ? 0.412 -0.008 -17.763 1.00 97.12 269 PHE A C 1
ATOM 2104 O O . PHE A 1 269 ? -0.664 0.315 -18.271 1.00 97.12 269 PHE A O 1
ATOM 2111 N N . GLY A 1 270 ? 0.598 -1.136 -17.090 1.00 97.62 270 GLY A N 1
ATOM 2112 C CA . GLY A 1 270 ? -0.456 -1.891 -16.423 1.00 97.62 270 GLY A CA 1
ATOM 2113 C C . GLY A 1 270 ? -0.173 -1.905 -14.922 1.00 97.62 270 GLY A C 1
ATOM 2114 O O . GLY A 1 270 ? 0.693 -1.178 -14.448 1.00 97.62 270 GLY A O 1
ATOM 2115 N N . ASP A 1 271 ? -0.841 -2.782 -14.184 1.00 98.62 271 ASP A N 1
ATOM 2116 C CA . ASP A 1 271 ? -0.772 -2.776 -12.714 1.00 98.62 271 ASP A CA 1
ATOM 2117 C C . ASP A 1 271 ? 0.594 -3.121 -12.115 1.00 98.62 271 ASP A C 1
ATOM 2119 O O . ASP A 1 271 ? 0.855 -2.797 -10.966 1.00 98.62 271 ASP A O 1
ATOM 2123 N N . TRP A 1 272 ? 1.448 -3.823 -12.861 1.00 98.50 272 TRP A N 1
ATOM 2124 C CA . TRP A 1 272 ? 2.819 -4.129 -12.446 1.00 98.50 272 TRP A CA 1
ATOM 2125 C C . TRP A 1 272 ? 3.758 -4.291 -13.653 1.00 98.50 272 TRP A C 1
ATOM 2127 O O . TRP A 1 272 ? 4.788 -4.966 -13.580 1.00 98.50 272 TRP A O 1
ATOM 2137 N N . SER A 1 273 ? 3.402 -3.689 -14.792 1.00 98.50 273 SER A N 1
ATOM 2138 C CA . SER A 1 273 ? 4.215 -3.659 -16.013 1.00 98.50 273 SER A CA 1
ATOM 2139 C C . SER A 1 273 ? 4.290 -2.252 -16.589 1.00 98.50 273 SER A C 1
ATOM 2141 O O . SER A 1 273 ? 3.352 -1.470 -16.462 1.00 98.50 273 SER A O 1
ATOM 2143 N N . ALA A 1 274 ? 5.401 -1.935 -17.244 1.00 98.38 274 ALA A N 1
ATOM 2144 C CA . ALA A 1 274 ? 5.636 -0.642 -17.861 1.00 98.38 274 ALA A CA 1
ATOM 2145 C C . ALA A 1 274 ? 6.345 -0.797 -19.204 1.00 98.38 274 ALA A C 1
ATOM 2147 O O . ALA A 1 274 ? 7.329 -1.528 -19.332 1.00 98.38 274 ALA A O 1
ATOM 2148 N N . ASP A 1 275 ? 5.862 -0.038 -20.178 1.00 98.81 275 ASP A N 1
ATOM 2149 C CA . ASP A 1 275 ? 6.534 0.245 -21.429 1.00 98.81 275 ASP A CA 1
ATOM 2150 C C . ASP A 1 275 ? 7.245 1.597 -21.318 1.00 98.81 275 ASP A C 1
ATOM 2152 O O . ASP A 1 275 ? 6.614 2.618 -21.032 1.00 98.81 275 ASP A O 1
ATOM 2156 N N . VAL A 1 276 ? 8.537 1.632 -21.621 1.00 98.81 276 VAL A N 1
ATOM 2157 C CA . VAL A 1 276 ? 9.350 2.853 -21.600 1.00 98.81 276 VAL A CA 1
ATOM 2158 C C . VAL A 1 276 ? 10.010 3.043 -22.956 1.00 98.81 276 VAL A C 1
ATOM 2160 O O . VAL A 1 276 ? 10.523 2.094 -23.550 1.00 98.81 276 VAL A O 1
ATOM 2163 N N . VAL A 1 277 ? 9.999 4.273 -23.460 1.00 98.75 277 VAL A N 1
ATOM 2164 C CA . VAL A 1 277 ? 10.568 4.630 -24.762 1.00 98.75 277 VAL A CA 1
ATOM 2165 C C . VAL A 1 277 ? 11.763 5.553 -24.579 1.00 98.75 277 VAL A C 1
ATOM 2167 O O . VAL A 1 277 ? 11.687 6.560 -23.878 1.00 98.75 277 VAL A O 1
ATOM 2170 N N . MET A 1 278 ? 12.851 5.231 -25.275 1.00 98.81 278 MET A N 1
ATOM 2171 C CA . MET A 1 278 ? 13.978 6.125 -25.523 1.00 98.81 278 MET A CA 1
ATOM 2172 C C . MET A 1 278 ? 14.035 6.439 -27.019 1.00 98.81 278 MET A C 1
ATOM 2174 O O . MET A 1 278 ? 14.010 5.520 -27.845 1.00 98.81 278 MET A O 1
ATOM 2178 N N . ALA A 1 279 ? 14.149 7.718 -27.373 1.00 97.62 279 ALA A N 1
ATOM 2179 C CA . ALA A 1 279 ? 14.120 8.180 -28.760 1.00 97.62 279 ALA A CA 1
ATOM 2180 C C . ALA A 1 279 ? 15.347 9.035 -29.117 1.00 97.62 279 ALA A C 1
ATOM 2182 O O . ALA A 1 279 ? 15.766 9.895 -28.343 1.00 97.62 279 ALA A O 1
ATOM 2183 N N . ASP A 1 280 ? 15.887 8.830 -30.320 1.00 97.19 280 ASP A N 1
ATOM 2184 C CA . ASP A 1 280 ? 16.931 9.655 -30.941 1.00 97.19 280 ASP A CA 1
ATOM 2185 C C . ASP A 1 280 ? 16.606 9.853 -32.433 1.00 97.19 280 ASP A C 1
ATOM 2187 O O . ASP A 1 280 ? 16.906 9.020 -33.300 1.00 97.19 280 ASP A O 1
ATOM 2191 N N . GLY A 1 281 ? 15.905 10.948 -32.733 1.00 94.81 281 GLY A N 1
ATOM 2192 C CA . GLY A 1 281 ? 15.419 11.259 -34.075 1.00 94.81 281 GLY A CA 1
ATOM 2193 C C . GLY A 1 281 ? 14.446 10.200 -34.600 1.00 94.81 281 GLY A C 1
ATOM 2194 O O . GLY A 1 281 ? 13.303 10.125 -34.168 1.00 94.81 281 GLY A O 1
ATOM 2195 N N . THR A 1 282 ? 14.891 9.399 -35.571 1.00 94.75 282 THR A N 1
ATOM 2196 C CA . THR A 1 282 ? 14.085 8.306 -36.160 1.00 94.75 282 THR A CA 1
ATOM 2197 C C . THR A 1 282 ? 14.334 6.948 -35.503 1.00 94.75 282 THR A C 1
ATOM 2199 O O . THR A 1 282 ? 13.662 5.974 -35.848 1.00 94.75 282 THR A O 1
ATOM 2202 N N . LYS A 1 283 ? 15.299 6.870 -34.578 1.00 97.50 283 LYS A N 1
ATOM 2203 C CA . LYS A 1 283 ? 15.618 5.658 -33.827 1.00 97.50 283 LYS A CA 1
ATOM 2204 C C . LYS A 1 283 ? 14.811 5.625 -32.541 1.00 97.50 283 LYS A C 1
ATOM 2206 O O . LYS A 1 283 ? 14.810 6.612 -31.811 1.00 97.50 283 LYS A O 1
ATOM 2211 N N . ASN A 1 284 ? 14.201 4.487 -32.236 1.00 97.19 284 ASN A N 1
ATOM 2212 C CA . ASN A 1 284 ? 13.510 4.272 -30.969 1.00 97.19 284 ASN A CA 1
ATOM 2213 C C . ASN A 1 284 ? 13.869 2.907 -30.392 1.00 97.19 284 ASN A C 1
ATOM 2215 O O . ASN A 1 284 ? 13.919 1.916 -31.124 1.00 97.19 284 ASN A O 1
ATOM 2219 N N . ILE A 1 285 ? 14.073 2.876 -29.079 1.00 98.62 285 ILE A N 1
ATOM 2220 C CA . ILE A 1 285 ? 14.129 1.654 -28.283 1.00 98.62 285 ILE A CA 1
ATOM 2221 C C . ILE A 1 285 ? 12.950 1.727 -27.323 1.00 98.62 285 ILE A C 1
ATOM 2223 O O . ILE A 1 285 ? 12.902 2.613 -26.469 1.00 98.62 285 ILE A O 1
ATOM 2227 N N . LYS A 1 286 ? 11.993 0.819 -27.489 1.00 98.81 286 LYS A N 1
ATOM 2228 C CA . LYS A 1 286 ? 10.900 0.615 -26.543 1.00 98.81 286 LYS A CA 1
ATOM 2229 C C . LYS A 1 286 ? 11.201 -0.640 -25.738 1.00 98.81 286 LYS A C 1
ATOM 2231 O O . LYS A 1 286 ? 11.502 -1.661 -26.347 1.00 98.81 286 LYS A O 1
ATOM 2236 N N . SER A 1 287 ? 11.128 -0.571 -24.417 1.00 98.81 287 SER A N 1
ATOM 2237 C CA . SER A 1 287 ? 11.313 -1.708 -23.512 1.00 98.81 287 SER A CA 1
ATOM 2238 C C . SER A 1 287 ? 10.074 -1.935 -22.660 1.00 98.81 287 SER A C 1
ATOM 2240 O O . SER A 1 287 ? 9.530 -0.981 -22.114 1.00 98.81 287 SER A O 1
ATOM 2242 N N . THR A 1 288 ? 9.672 -3.194 -22.509 1.00 98.88 288 THR A N 1
ATOM 2243 C CA . THR A 1 288 ? 8.622 -3.628 -21.586 1.00 98.88 288 THR A CA 1
ATOM 2244 C C . THR A 1 288 ? 9.254 -4.396 -20.434 1.00 98.88 288 THR A C 1
ATOM 2246 O O . THR A 1 288 ? 9.907 -5.425 -20.643 1.00 98.88 288 THR A O 1
ATOM 2249 N N . ILE A 1 289 ? 9.044 -3.888 -19.224 1.00 98.62 289 ILE A N 1
ATOM 2250 C CA . ILE A 1 289 ? 9.513 -4.446 -17.953 1.00 98.62 289 ILE A CA 1
ATOM 2251 C C . ILE A 1 289 ? 8.312 -4.722 -17.049 1.00 98.62 289 ILE A C 1
ATOM 2253 O O . ILE A 1 289 ? 7.303 -4.025 -17.131 1.00 98.62 289 ILE A O 1
ATOM 2257 N N . ALA A 1 290 ? 8.398 -5.737 -16.193 1.00 98.44 290 ALA A N 1
ATOM 2258 C CA . ALA A 1 290 ? 7.321 -6.056 -15.262 1.00 98.44 290 ALA A CA 1
ATOM 2259 C C . ALA A 1 290 ? 7.856 -6.675 -13.973 1.00 98.44 290 ALA A C 1
ATOM 2261 O O . ALA A 1 290 ? 8.815 -7.452 -14.006 1.00 98.44 290 ALA A O 1
ATOM 2262 N N . HIS A 1 291 ? 7.199 -6.356 -12.860 1.00 97.38 291 HIS A N 1
ATOM 2263 C CA . HIS A 1 291 ? 7.424 -7.017 -11.582 1.00 97.38 291 HIS A CA 1
ATOM 2264 C C . HIS A 1 291 ? 7.246 -8.532 -11.738 1.00 97.38 291 HIS A C 1
ATOM 2266 O O . HIS A 1 291 ? 6.331 -8.994 -12.426 1.00 97.38 291 HIS A O 1
ATOM 2272 N N . GLY A 1 292 ? 8.146 -9.314 -11.142 1.00 97.81 292 GLY A N 1
ATOM 2273 C CA . GLY A 1 292 ? 8.074 -10.771 -11.209 1.00 97.81 292 GLY A CA 1
ATOM 2274 C C . GLY A 1 292 ? 8.257 -11.349 -12.611 1.00 97.81 292 GLY A C 1
ATOM 2275 O O . GLY A 1 292 ? 7.942 -12.516 -12.823 1.00 97.81 292 GLY A O 1
ATOM 2276 N N . SER A 1 293 ? 8.756 -10.589 -13.589 1.00 98.50 293 SER A N 1
ATOM 2277 C CA . SER A 1 293 ? 9.131 -11.157 -14.882 1.00 98.50 293 SER A CA 1
ATOM 2278 C C . SER A 1 293 ? 10.637 -11.401 -14.938 1.00 98.50 293 SER A C 1
ATOM 2280 O O . SER A 1 293 ? 11.421 -10.476 -14.727 1.00 98.50 293 SER A O 1
ATOM 2282 N N . PRO A 1 294 ? 11.085 -12.623 -15.271 1.00 98.56 294 PRO A N 1
ATOM 2283 C CA . PRO A 1 294 ? 12.485 -12.854 -15.588 1.00 98.56 294 PRO A CA 1
ATOM 2284 C C . PRO A 1 294 ? 12.850 -12.363 -16.997 1.00 98.56 294 PRO A C 1
ATOM 2286 O O . PRO A 1 294 ? 14.020 -12.449 -17.369 1.00 98.56 294 PRO A O 1
ATOM 2289 N N . TYR A 1 295 ? 11.874 -11.888 -17.783 1.00 98.81 295 TYR A N 1
ATOM 2290 C CA . TYR A 1 295 ? 12.055 -11.392 -19.143 1.00 98.81 295 TYR A CA 1
ATOM 2291 C C . TYR A 1 295 ? 12.070 -9.865 -19.206 1.00 98.81 295 TYR A C 1
ATOM 2293 O O . TYR A 1 295 ? 11.391 -9.182 -18.443 1.00 98.81 295 TYR A O 1
ATOM 2301 N N . ILE A 1 296 ? 12.764 -9.355 -20.219 1.00 98.69 296 ILE A N 1
ATOM 2302 C CA . ILE A 1 296 ? 12.580 -8.003 -20.746 1.00 98.69 296 ILE A CA 1
ATOM 2303 C C . ILE A 1 296 ? 12.264 -8.128 -22.229 1.00 98.69 296 ILE A C 1
ATOM 2305 O O . ILE A 1 296 ? 12.910 -8.904 -22.946 1.00 98.69 296 ILE A O 1
ATOM 2309 N N . TYR A 1 297 ? 11.306 -7.339 -22.696 1.00 98.88 297 TYR A N 1
ATOM 2310 C CA . TYR A 1 297 ? 10.912 -7.302 -24.099 1.00 98.88 297 TYR A CA 1
ATOM 2311 C C . TYR A 1 297 ? 11.273 -5.956 -24.712 1.00 98.88 297 TYR A C 1
ATOM 2313 O O . TYR A 1 297 ? 11.237 -4.937 -24.029 1.00 98.88 297 TYR A O 1
ATOM 2321 N N . PHE A 1 298 ? 11.627 -5.946 -25.991 1.00 98.88 298 PHE A N 1
ATOM 2322 C CA . PHE A 1 298 ? 12.049 -4.743 -26.690 1.00 98.88 298 PHE A CA 1
ATOM 2323 C C . PHE A 1 298 ? 11.493 -4.674 -28.107 1.00 98.88 298 PHE A C 1
ATOM 2325 O O . PHE A 1 298 ? 11.434 -5.688 -28.802 1.00 98.88 298 PHE A O 1
ATOM 2332 N N . ASP A 1 299 ? 11.224 -3.455 -28.562 1.00 98.50 299 ASP A N 1
ATOM 2333 C CA . ASP A 1 299 ? 11.047 -3.103 -29.968 1.00 98.50 299 ASP A CA 1
ATOM 2334 C C . ASP A 1 299 ? 12.088 -2.050 -30.378 1.00 98.50 299 ASP A C 1
ATOM 2336 O O . ASP A 1 299 ? 12.205 -0.985 -29.767 1.00 98.50 299 ASP A O 1
ATOM 2340 N N . PHE A 1 300 ? 12.839 -2.348 -31.440 1.00 98.56 300 PHE A N 1
ATOM 2341 C CA . PHE A 1 300 ? 13.860 -1.476 -32.019 1.00 98.56 300 PHE A CA 1
ATOM 2342 C C . PHE A 1 300 ? 13.397 -0.947 -33.376 1.00 98.56 300 PHE A C 1
ATOM 2344 O O . PHE A 1 300 ? 13.251 -1.698 -34.342 1.00 98.56 300 PHE A O 1
ATOM 2351 N N . ILE A 1 301 ? 13.192 0.366 -33.470 1.00 97.75 301 ILE A N 1
ATOM 2352 C CA . ILE A 1 301 ? 12.788 1.044 -34.706 1.00 97.75 301 ILE A CA 1
ATOM 2353 C C . ILE A 1 301 ? 13.966 1.872 -35.207 1.00 97.75 301 ILE A C 1
ATOM 2355 O O . ILE A 1 301 ? 14.525 2.669 -34.463 1.00 97.75 301 ILE A O 1
ATOM 2359 N N . GLY A 1 302 ? 14.350 1.700 -36.475 1.00 96.44 302 GLY A N 1
ATOM 2360 C CA . GLY A 1 302 ? 15.421 2.485 -37.107 1.00 96.44 302 GLY A CA 1
ATOM 2361 C C . GLY A 1 302 ? 16.841 2.177 -36.607 1.00 96.44 302 GLY A C 1
ATOM 2362 O O . GLY A 1 302 ? 17.800 2.817 -37.044 1.00 96.44 302 GLY A O 1
ATOM 2363 N N . CYS A 1 303 ? 17.001 1.202 -35.712 1.00 97.25 303 CYS A N 1
ATOM 2364 C CA . CYS A 1 303 ? 18.276 0.772 -35.148 1.00 97.25 303 CYS A CA 1
ATOM 2365 C C . CYS A 1 303 ? 18.271 -0.732 -34.827 1.00 97.25 303 CYS A C 1
ATOM 2367 O O . CYS A 1 303 ? 17.257 -1.405 -34.995 1.00 97.25 303 CYS A O 1
ATOM 2369 N N . TYR A 1 304 ? 19.421 -1.260 -34.403 1.00 98.12 304 TYR A N 1
ATOM 2370 C CA . TYR A 1 304 ? 19.591 -2.666 -34.032 1.00 98.12 304 TYR A CA 1
ATOM 2371 C C . TYR A 1 304 ? 19.983 -2.801 -32.556 1.00 98.12 304 TYR A C 1
ATOM 2373 O O . TYR A 1 304 ? 20.742 -1.951 -32.074 1.00 98.12 304 TYR A O 1
ATOM 2381 N N . PRO A 1 305 ? 19.533 -3.867 -31.862 1.00 98.50 305 PRO A N 1
ATOM 2382 C CA . PRO A 1 305 ? 19.950 -4.152 -30.498 1.00 98.50 305 PRO A CA 1
ATOM 2383 C C . PRO A 1 305 ? 21.467 -4.287 -30.400 1.00 98.50 305 PRO A C 1
ATOM 2385 O O . PRO A 1 305 ? 22.077 -5.107 -31.092 1.00 98.50 305 PRO A O 1
ATOM 2388 N N . LYS A 1 306 ? 22.067 -3.516 -29.496 1.00 98.56 306 LYS A N 1
ATOM 2389 C CA . LYS A 1 306 ? 23.477 -3.597 -29.123 1.00 98.56 306 LYS A CA 1
ATOM 2390 C C . LYS A 1 306 ? 23.588 -3.812 -27.622 1.00 98.56 306 LYS A C 1
ATOM 2392 O O . LYS A 1 306 ? 23.182 -2.958 -26.841 1.00 98.56 306 LYS A O 1
ATOM 2397 N N . ILE A 1 307 ? 24.173 -4.935 -27.231 1.00 98.69 307 ILE A N 1
ATOM 2398 C CA . ILE A 1 307 ? 24.411 -5.293 -25.838 1.00 98.69 307 ILE A CA 1
ATOM 2399 C C . ILE A 1 307 ? 25.876 -5.009 -25.524 1.00 98.69 307 ILE A C 1
ATOM 2401 O O . ILE A 1 307 ? 26.776 -5.553 -26.170 1.00 98.69 307 ILE A O 1
ATOM 2405 N N . THR A 1 308 ? 26.113 -4.130 -24.556 1.00 98.31 308 THR A N 1
ATOM 2406 C CA . THR A 1 308 ? 27.454 -3.733 -24.118 1.00 98.31 308 THR A CA 1
ATOM 2407 C C . THR A 1 308 ? 27.710 -4.265 -22.718 1.00 98.31 308 THR A C 1
ATOM 2409 O O . THR A 1 308 ? 26.980 -3.948 -21.785 1.00 98.31 308 THR A O 1
ATOM 2412 N N . PHE A 1 309 ? 28.754 -5.072 -22.588 1.00 98.00 309 PHE A N 1
ATOM 2413 C CA . PHE A 1 309 ? 29.182 -5.714 -21.353 1.00 98.00 309 PHE A CA 1
ATOM 2414 C C . PHE A 1 309 ? 30.426 -5.008 -20.800 1.00 98.00 309 PHE A C 1
ATOM 2416 O O . PHE A 1 309 ? 31.223 -4.436 -21.549 1.00 98.00 309 PHE A O 1
ATOM 2423 N N . ASN A 1 310 ? 30.651 -5.118 -19.491 1.00 94.69 310 ASN A N 1
ATOM 2424 C CA . ASN A 1 310 ? 31.869 -4.597 -18.858 1.00 94.69 310 ASN A CA 1
ATOM 2425 C C . ASN A 1 310 ? 33.129 -5.382 -19.247 1.00 94.69 310 ASN A C 1
ATOM 2427 O O . ASN A 1 310 ? 34.229 -4.835 -19.302 1.00 94.69 310 ASN A O 1
ATOM 2431 N N . SER A 1 311 ? 32.969 -6.670 -19.549 1.00 94.25 311 SER A N 1
ATOM 2432 C CA . SER A 1 311 ? 34.021 -7.556 -20.044 1.00 94.25 311 SER A CA 1
ATOM 2433 C C . SER A 1 311 ? 33.455 -8.498 -21.107 1.00 94.25 311 SER A C 1
ATOM 2435 O O . SER A 1 311 ? 32.242 -8.570 -21.289 1.00 94.25 311 SER A O 1
ATOM 2437 N N . VAL A 1 312 ? 34.319 -9.186 -21.858 1.00 97.38 312 VAL A N 1
ATOM 2438 C CA . VAL A 1 312 ? 33.869 -10.141 -22.884 1.00 97.38 312 VAL A CA 1
ATOM 2439 C C . VAL A 1 312 ? 33.044 -11.251 -22.210 1.00 97.38 312 VAL A C 1
ATOM 2441 O O . VAL A 1 312 ? 33.596 -11.951 -21.359 1.00 97.38 312 VAL A O 1
ATOM 2444 N N . PRO A 1 313 ? 31.755 -11.434 -22.560 1.00 97.19 313 PRO A N 1
ATOM 2445 C CA . PRO A 1 313 ? 30.909 -12.439 -21.924 1.00 97.19 313 PRO A CA 1
ATOM 2446 C C . PRO A 1 313 ? 31.301 -13.856 -22.362 1.00 97.19 313 PRO A C 1
ATOM 2448 O O . PRO A 1 313 ? 31.801 -14.071 -23.472 1.00 97.19 313 PRO A O 1
ATOM 2451 N N . GLU A 1 314 ? 31.018 -14.851 -21.522 1.00 98.06 314 GLU A N 1
ATOM 2452 C CA . GLU A 1 314 ? 31.150 -16.257 -21.912 1.00 98.06 314 GLU A CA 1
ATOM 2453 C C . GLU A 1 314 ? 29.963 -16.644 -22.804 1.00 98.06 314 GLU A C 1
ATOM 2455 O O . GLU A 1 314 ? 28.811 -16.568 -22.380 1.00 98.06 314 GLU A O 1
ATOM 2460 N N . ILE A 1 315 ? 30.235 -17.077 -24.037 1.00 98.00 315 ILE A N 1
ATOM 2461 C CA . ILE A 1 315 ? 29.208 -17.558 -24.969 1.00 98.00 315 ILE A CA 1
ATOM 2462 C C . ILE A 1 315 ? 29.080 -19.076 -24.841 1.00 98.00 315 ILE A C 1
ATOM 2464 O O . ILE A 1 315 ? 29.981 -19.812 -25.243 1.00 98.00 315 ILE A O 1
ATOM 2468 N N . ILE A 1 316 ? 27.943 -19.540 -24.322 1.00 98.12 316 ILE A N 1
ATOM 2469 C CA . ILE A 1 316 ? 27.650 -20.964 -24.111 1.00 98.12 316 ILE A CA 1
ATOM 2470 C C . ILE A 1 316 ? 27.016 -21.575 -25.365 1.00 98.12 316 ILE A C 1
ATOM 2472 O O . ILE A 1 316 ? 27.419 -22.651 -25.804 1.00 98.12 316 ILE A O 1
ATOM 2476 N N . GLN A 1 317 ? 26.051 -20.877 -25.969 1.00 97.56 317 GLN A N 1
ATOM 2477 C CA . GLN A 1 317 ? 25.390 -21.290 -27.209 1.00 97.56 317 GLN A CA 1
ATOM 2478 C C . GLN A 1 317 ? 25.244 -20.092 -28.144 1.00 97.56 317 GLN A C 1
ATOM 2480 O O . GLN A 1 317 ? 24.948 -18.978 -27.710 1.00 97.56 317 GLN A O 1
ATOM 2485 N N . LYS A 1 318 ? 25.449 -20.338 -29.441 1.00 95.88 318 LYS A N 1
ATOM 2486 C CA . LYS A 1 318 ? 25.291 -19.347 -30.509 1.00 95.88 318 LYS A CA 1
ATOM 2487 C C . LYS A 1 318 ? 24.399 -19.890 -31.621 1.00 95.88 318 LYS A C 1
ATOM 2489 O O . LYS A 1 318 ? 24.535 -21.047 -32.015 1.00 95.88 318 LYS A O 1
ATOM 2494 N N . GLY A 1 319 ? 23.532 -19.041 -32.151 1.00 95.12 319 GLY A N 1
ATOM 2495 C CA . GLY A 1 319 ? 22.612 -19.347 -33.242 1.00 95.12 319 GLY A CA 1
ATOM 2496 C C . GLY A 1 319 ? 21.742 -18.128 -33.528 1.00 95.12 319 GLY A C 1
ATOM 2497 O O . GLY A 1 319 ? 22.226 -17.004 -33.420 1.00 95.12 319 GLY A O 1
ATOM 2498 N N . GLN A 1 320 ? 20.461 -18.347 -33.830 1.00 95.75 320 GLN A N 1
ATOM 2499 C CA . GLN A 1 320 ? 19.451 -17.279 -33.808 1.00 95.75 320 GLN A CA 1
ATOM 2500 C C . GLN A 1 320 ? 19.437 -16.572 -32.446 1.00 95.75 320 GLN A C 1
ATOM 2502 O O . GLN A 1 320 ? 19.440 -15.349 -32.380 1.00 95.75 320 GLN A O 1
ATOM 2507 N N . ASN A 1 321 ? 19.498 -17.357 -31.372 1.00 98.19 321 ASN A N 1
ATOM 2508 C CA . ASN A 1 321 ? 19.521 -16.888 -29.993 1.00 98.19 321 ASN A CA 1
ATOM 2509 C C . ASN A 1 321 ? 20.922 -17.088 -29.402 1.00 98.19 321 ASN A C 1
ATOM 2511 O O . ASN A 1 321 ? 21.650 -17.999 -29.818 1.00 98.19 321 ASN A O 1
ATOM 2515 N N . LEU A 1 322 ? 21.295 -16.255 -28.431 1.00 98.44 322 LEU A N 1
ATOM 2516 C CA . LEU A 1 322 ? 22.536 -16.410 -27.674 1.00 98.44 322 LEU A CA 1
ATOM 2517 C C . LEU A 1 322 ? 22.232 -16.872 -26.256 1.00 98.44 322 LEU A C 1
ATOM 2519 O O . LEU A 1 322 ? 21.344 -16.339 -25.598 1.00 98.44 322 LEU A O 1
ATOM 2523 N N . PHE A 1 323 ? 23.023 -17.824 -25.780 1.00 98.56 323 PHE A N 1
ATOM 2524 C CA . PHE A 1 323 ? 23.090 -18.177 -24.373 1.00 98.56 323 PHE A CA 1
ATOM 2525 C C . PHE A 1 323 ? 24.436 -17.704 -23.834 1.00 98.56 323 PHE A C 1
ATOM 2527 O O . PHE A 1 323 ? 25.482 -18.158 -24.312 1.00 98.56 323 PHE A O 1
ATOM 2534 N N . VAL A 1 324 ? 24.416 -16.792 -22.865 1.00 98.38 324 VAL A N 1
ATOM 2535 C CA . VAL A 1 324 ? 25.627 -16.204 -22.295 1.00 98.38 324 VAL A CA 1
ATOM 2536 C C . VAL A 1 324 ? 25.699 -16.379 -20.785 1.00 98.38 324 VAL A C 1
ATOM 2538 O O . VAL A 1 324 ? 24.683 -16.555 -20.111 1.00 98.38 324 VAL A O 1
ATOM 2541 N N . LYS A 1 325 ? 26.911 -16.249 -20.247 1.00 97.69 325 LYS A N 1
ATOM 2542 C CA . LYS A 1 325 ? 27.150 -16.048 -18.821 1.00 97.69 325 LYS A CA 1
ATOM 2543 C C . LYS A 1 325 ? 27.914 -14.747 -18.587 1.00 97.69 325 LYS A C 1
ATOM 2545 O O . LYS A 1 325 ? 28.920 -14.479 -19.247 1.00 97.69 325 LYS A O 1
ATOM 2550 N N . VAL A 1 326 ? 27.427 -13.952 -17.636 1.00 95.38 326 VAL A N 1
ATOM 2551 C CA . VAL A 1 326 ? 27.937 -12.619 -17.281 1.00 95.38 326 VAL A CA 1
ATOM 2552 C C . VAL A 1 326 ? 27.936 -12.492 -15.765 1.00 95.38 326 VAL A C 1
ATOM 2554 O O . VAL A 1 326 ? 26.935 -12.805 -15.137 1.00 95.38 326 VAL A O 1
ATOM 2557 N N . ASN A 1 327 ? 29.058 -12.103 -15.154 1.00 92.06 327 ASN A N 1
ATOM 2558 C CA . ASN A 1 327 ? 29.195 -11.907 -13.698 1.00 92.06 327 ASN A CA 1
ATOM 2559 C C . ASN A 1 327 ? 28.752 -13.085 -12.795 1.00 92.06 327 ASN A C 1
ATOM 2561 O O . ASN A 1 327 ? 28.618 -12.931 -11.579 1.00 92.06 327 ASN A O 1
ATOM 2565 N N . GLY A 1 328 ? 28.610 -14.288 -13.360 1.00 92.31 328 GLY A N 1
ATOM 2566 C CA . GLY A 1 328 ? 28.098 -15.481 -12.675 1.00 92.31 328 GLY A CA 1
ATOM 2567 C C . GLY A 1 328 ? 26.646 -15.825 -13.020 1.00 92.31 328 GLY A C 1
ATOM 2568 O O . GLY A 1 328 ? 26.262 -16.976 -12.839 1.00 92.31 328 GLY A O 1
ATOM 2569 N N . ASN A 1 329 ? 25.904 -14.877 -13.589 1.00 96.38 329 ASN A N 1
ATOM 2570 C CA . ASN A 1 329 ? 24.511 -14.988 -14.005 1.00 96.38 329 ASN A CA 1
ATOM 2571 C C . ASN A 1 329 ? 24.398 -15.550 -15.431 1.00 96.38 329 ASN A C 1
ATOM 2573 O O . ASN A 1 329 ? 25.237 -15.270 -16.293 1.00 96.38 329 ASN A O 1
ATOM 2577 N N . TYR A 1 330 ? 23.358 -16.341 -15.686 1.00 98.44 330 TYR A N 1
ATOM 2578 C CA . TYR A 1 330 ? 23.059 -16.934 -16.990 1.00 98.44 330 TYR A CA 1
ATOM 2579 C C . TYR A 1 330 ? 21.972 -16.123 -17.693 1.00 98.44 330 TYR A C 1
ATOM 2581 O O . TYR A 1 330 ? 20.934 -15.862 -17.100 1.00 98.44 330 TYR A O 1
ATOM 2589 N N . TYR A 1 331 ? 22.178 -15.761 -18.957 1.00 98.81 331 TYR A N 1
ATOM 2590 C CA . TYR A 1 331 ? 21.213 -14.977 -19.727 1.00 98.81 331 TYR A CA 1
ATOM 2591 C C . TYR A 1 331 ? 20.929 -15.601 -21.088 1.00 98.81 331 TYR A C 1
ATOM 2593 O O . TYR A 1 331 ? 21.846 -16.012 -21.804 1.00 98.81 331 TYR A O 1
ATOM 2601 N N . GLY A 1 332 ? 19.654 -15.620 -21.468 1.00 98.75 332 GLY A N 1
ATOM 2602 C CA . GLY A 1 332 ? 19.228 -15.879 -22.837 1.00 98.75 332 GLY A CA 1
ATOM 2603 C C . GLY A 1 332 ? 18.930 -14.570 -23.560 1.00 98.75 332 GLY A C 1
ATOM 2604 O O . GLY A 1 332 ? 18.202 -13.737 -23.032 1.00 98.75 332 GLY A O 1
ATOM 2605 N N . PHE A 1 333 ? 19.471 -14.398 -24.764 1.00 98.75 333 PHE A N 1
ATOM 2606 C CA . PHE A 1 333 ? 19.107 -13.324 -25.686 1.00 98.75 333 PHE A CA 1
ATOM 2607 C C . PHE A 1 333 ? 18.385 -13.921 -26.887 1.00 98.75 333 PHE A C 1
ATOM 2609 O O . PHE A 1 333 ? 18.958 -14.733 -27.624 1.00 98.75 333 PHE A O 1
ATOM 2616 N N . PHE A 1 334 ? 17.139 -13.516 -27.084 1.00 98.75 334 PHE A N 1
ATOM 2617 C CA . PHE A 1 334 ? 16.227 -14.128 -28.031 1.00 98.75 334 PHE A CA 1
ATOM 2618 C C . PHE A 1 334 ? 15.882 -13.139 -29.137 1.00 98.75 334 PHE A C 1
ATOM 2620 O O . PHE A 1 334 ? 15.251 -12.103 -28.923 1.00 98.75 334 PHE A O 1
ATOM 2627 N N . ALA A 1 335 ? 16.346 -13.462 -30.335 1.00 98.50 335 ALA A N 1
ATOM 2628 C CA . ALA A 1 335 ? 16.162 -12.649 -31.518 1.00 98.50 335 ALA A CA 1
ATOM 2629 C C . ALA A 1 335 ? 15.200 -13.342 -32.493 1.00 98.50 335 ALA A C 1
ATOM 2631 O O . ALA A 1 335 ? 14.999 -14.560 -32.402 1.00 98.50 335 ALA A O 1
ATOM 2632 N N . PRO A 1 336 ? 14.603 -12.594 -33.429 1.00 98.19 336 PRO A N 1
ATOM 2633 C CA . PRO A 1 336 ? 13.719 -13.173 -34.419 1.00 98.19 336 PRO A CA 1
ATOM 2634 C C . PRO A 1 336 ? 14.375 -14.213 -35.334 1.00 98.19 336 PRO A C 1
ATOM 2636 O O . PRO A 1 336 ? 15.581 -14.164 -35.591 1.00 98.19 336 PRO A O 1
ATOM 2639 N N . GLU A 1 337 ? 13.581 -15.113 -35.919 1.00 97.38 337 GLU A N 1
ATOM 2640 C CA . GLU A 1 337 ? 14.085 -16.062 -36.917 1.00 97.38 337 GLU A CA 1
ATOM 2641 C C . GLU A 1 337 ? 14.729 -15.308 -38.086 1.00 97.38 337 GLU A C 1
ATOM 2643 O O . GLU A 1 337 ? 14.115 -14.404 -38.662 1.00 97.38 337 GLU A O 1
ATOM 2648 N N . GLY A 1 338 ? 15.965 -15.695 -38.420 1.00 96.94 338 GLY A N 1
ATOM 2649 C CA . GLY A 1 338 ? 16.804 -15.054 -39.434 1.00 96.94 338 GLY A CA 1
ATOM 2650 C C . GLY A 1 338 ? 17.819 -14.043 -38.885 1.00 96.94 338 GLY A C 1
ATOM 2651 O O . GLY A 1 338 ? 18.653 -13.563 -39.653 1.00 96.94 338 GLY A O 1
ATOM 2652 N N . SER A 1 339 ? 17.781 -13.722 -37.587 1.00 98.25 339 SER A N 1
ATOM 2653 C CA . SER A 1 339 ? 18.752 -12.819 -36.961 1.00 98.25 339 SER A CA 1
ATOM 2654 C C . SER A 1 339 ? 20.184 -13.350 -37.002 1.00 98.25 339 SER A C 1
ATOM 2656 O O . SER A 1 339 ? 20.439 -14.553 -36.909 1.00 98.25 339 SER A O 1
ATOM 2658 N N . THR A 1 340 ? 21.138 -12.424 -37.102 1.00 97.94 340 THR A N 1
ATOM 2659 C CA . THR A 1 340 ? 22.578 -12.719 -37.042 1.00 97.94 340 THR A CA 1
ATOM 2660 C C . THR A 1 340 ? 23.268 -11.840 -36.009 1.00 97.94 340 THR A C 1
ATOM 2662 O O . THR A 1 340 ? 22.774 -10.771 -35.660 1.00 97.94 340 THR A O 1
ATOM 2665 N N . TRP A 1 341 ? 24.431 -12.278 -35.533 1.00 98.38 341 TRP A N 1
ATOM 2666 C CA . TRP A 1 341 ? 25.136 -11.639 -34.427 1.00 98.38 341 TRP A CA 1
ATOM 2667 C C . TRP A 1 341 ? 26.539 -11.203 -34.838 1.00 98.38 341 TRP A C 1
ATOM 2669 O O . TRP A 1 341 ? 27.341 -12.018 -35.297 1.00 98.38 341 TRP A O 1
ATOM 2679 N N . ASN A 1 342 ? 26.843 -9.923 -34.627 1.00 97.75 342 ASN A N 1
ATOM 2680 C CA . ASN A 1 342 ? 28.161 -9.329 -34.837 1.00 97.75 342 ASN A CA 1
ATOM 2681 C C . ASN A 1 342 ? 28.831 -9.016 -33.493 1.00 97.75 342 ASN A C 1
ATOM 2683 O O . ASN A 1 342 ? 28.155 -8.726 -32.510 1.00 97.75 342 ASN A O 1
ATOM 2687 N N . GLY A 1 343 ? 30.166 -9.042 -33.456 1.00 96.94 343 GLY A N 1
ATOM 2688 C CA . GLY A 1 343 ? 30.935 -8.670 -32.261 1.00 96.94 343 GLY A CA 1
ATOM 2689 C C . GLY A 1 343 ? 31.094 -9.777 -31.211 1.00 96.94 343 GLY A C 1
ATOM 2690 O O . GLY A 1 343 ? 31.645 -9.519 -30.142 1.00 96.94 343 GLY A O 1
ATOM 2691 N N . ILE A 1 344 ? 30.677 -11.016 -31.506 1.00 97.19 344 ILE A N 1
ATOM 2692 C CA . ILE A 1 344 ? 30.962 -12.186 -30.656 1.00 97.19 344 ILE A CA 1
ATOM 2693 C C . ILE A 1 344 ? 32.477 -12.303 -30.429 1.00 97.19 344 ILE A C 1
ATOM 2695 O O . ILE A 1 344 ? 33.254 -12.308 -31.383 1.00 97.19 344 ILE A O 1
ATOM 2699 N N . GLY A 1 345 ? 32.886 -12.422 -29.164 1.00 96.19 345 GLY A N 1
ATOM 2700 C CA . GLY A 1 345 ? 34.295 -12.400 -28.751 1.00 96.19 345 GLY A CA 1
ATOM 2701 C C . GLY A 1 345 ? 34.816 -11.008 -28.372 1.00 96.19 345 GLY A C 1
ATOM 2702 O O . GLY A 1 345 ? 35.974 -10.883 -27.986 1.00 96.19 345 GLY A O 1
ATOM 2703 N N . SER A 1 346 ? 33.973 -9.977 -28.446 1.00 97.62 346 SER A N 1
ATOM 2704 C CA . SER A 1 346 ? 34.218 -8.651 -27.873 1.00 97.62 346 SER A CA 1
ATOM 2705 C C . SER A 1 346 ? 33.249 -8.366 -26.719 1.00 97.62 346 SER A C 1
ATOM 2707 O O . SER A 1 346 ? 32.349 -9.157 -26.442 1.00 97.62 346 SER A O 1
ATOM 2709 N N . ASN A 1 347 ? 33.420 -7.232 -26.041 1.00 97.00 347 ASN A N 1
ATOM 2710 C CA . ASN A 1 347 ? 32.513 -6.770 -24.988 1.00 97.00 347 ASN A CA 1
ATOM 2711 C C . ASN A 1 347 ? 31.269 -6.044 -25.539 1.00 97.00 347 ASN A C 1
ATOM 2713 O O . ASN A 1 347 ? 30.497 -5.485 -24.766 1.00 97.00 347 ASN A O 1
ATOM 2717 N N . SER A 1 348 ? 31.065 -6.022 -26.858 1.00 97.81 348 SER A N 1
ATOM 2718 C CA . SER A 1 348 ? 29.891 -5.413 -27.473 1.00 97.81 348 SER A CA 1
ATOM 2719 C C . SER A 1 348 ? 29.352 -6.290 -28.595 1.00 97.81 348 SER A C 1
ATOM 2721 O O . SER A 1 348 ? 30.047 -6.586 -29.567 1.00 97.81 348 SER A O 1
ATOM 2723 N N . ILE A 1 349 ? 28.103 -6.723 -28.457 1.00 98.56 349 ILE A N 1
ATOM 2724 C CA . ILE A 1 349 ? 27.464 -7.658 -29.379 1.00 98.56 349 ILE A CA 1
ATOM 2725 C C . ILE A 1 349 ? 26.234 -6.982 -29.979 1.00 98.56 349 ILE A C 1
ATOM 2727 O O . ILE A 1 349 ? 25.383 -6.476 -29.254 1.00 98.56 349 ILE A O 1
ATOM 2731 N N . THR A 1 350 ? 26.138 -6.970 -31.307 1.00 98.50 350 THR A N 1
ATOM 2732 C CA . THR A 1 350 ? 25.001 -6.384 -32.036 1.00 98.50 350 THR A CA 1
ATOM 2733 C C . THR A 1 350 ? 24.185 -7.480 -32.709 1.00 98.50 350 THR A C 1
ATOM 2735 O O . THR A 1 350 ? 24.744 -8.326 -33.412 1.00 98.50 350 THR A O 1
ATOM 2738 N N . CYS A 1 351 ? 22.870 -7.458 -32.505 1.00 98.56 351 CYS A N 1
ATOM 2739 C CA . CYS A 1 351 ? 21.914 -8.334 -33.173 1.00 98.56 351 CYS A CA 1
ATOM 2740 C C . CYS A 1 351 ? 21.403 -7.662 -34.450 1.00 98.56 351 CYS A C 1
ATOM 2742 O O . CYS A 1 351 ? 20.608 -6.729 -34.382 1.00 98.56 351 CYS A O 1
ATOM 2744 N N . ASN A 1 352 ? 21.796 -8.146 -35.626 1.00 98.00 352 ASN A N 1
ATOM 2745 C CA . ASN A 1 352 ? 21.189 -7.685 -36.873 1.00 98.00 352 ASN A CA 1
ATOM 2746 C C . ASN A 1 352 ? 19.809 -8.330 -37.012 1.00 98.00 352 ASN A C 1
ATOM 2748 O O . ASN A 1 352 ? 19.705 -9.551 -37.172 1.00 98.00 352 ASN A O 1
ATOM 2752 N N . LEU A 1 353 ? 18.765 -7.507 -36.956 1.00 97.75 353 LEU A N 1
ATOM 2753 C CA . LEU A 1 353 ? 17.387 -7.957 -37.115 1.00 97.75 353 LEU A CA 1
ATOM 2754 C C . LEU A 1 353 ? 17.039 -8.114 -38.609 1.00 97.75 353 LEU A C 1
ATOM 2756 O O . LEU A 1 353 ? 17.473 -7.297 -39.428 1.00 97.75 353 LEU A O 1
ATOM 2760 N N . PRO A 1 354 ? 16.256 -9.138 -38.992 1.00 97.19 354 PRO A N 1
ATOM 2761 C CA . PRO A 1 354 ? 15.724 -9.275 -40.342 1.00 97.19 354 PRO A CA 1
ATOM 2762 C C . PRO A 1 354 ? 14.836 -8.096 -40.739 1.00 97.19 354 PRO A C 1
ATOM 2764 O O . PRO A 1 354 ? 14.187 -7.468 -39.902 1.00 97.19 354 PRO A O 1
ATOM 2767 N N . TYR A 1 355 ? 14.737 -7.840 -42.044 1.00 94.12 355 TYR A N 1
ATOM 2768 C CA . TYR A 1 355 ? 13.839 -6.811 -42.564 1.00 94.12 355 TYR A CA 1
ATOM 2769 C C . TYR A 1 355 ? 12.393 -7.038 -42.093 1.00 94.12 355 TYR A C 1
ATOM 2771 O O . TYR A 1 355 ? 11.852 -8.134 -42.234 1.00 94.12 355 TYR A O 1
ATOM 2779 N N . GLY A 1 356 ? 11.770 -5.986 -41.557 1.00 93.06 356 GLY A N 1
ATOM 2780 C CA . GLY A 1 356 ? 10.385 -6.009 -41.078 1.00 93.06 356 GLY A CA 1
ATOM 2781 C C . GLY A 1 356 ? 10.186 -6.586 -39.672 1.00 93.06 356 GLY A C 1
ATOM 2782 O O . GLY A 1 356 ? 9.055 -6.575 -39.195 1.00 93.06 356 GLY A O 1
ATOM 2783 N N . LYS A 1 357 ? 11.242 -7.056 -38.995 1.00 97.56 357 LYS A N 1
ATOM 2784 C CA . LYS A 1 357 ? 11.174 -7.538 -37.610 1.00 97.56 357 LYS A CA 1
ATOM 2785 C C . LYS A 1 357 ? 11.913 -6.575 -36.674 1.00 97.56 357 LYS A C 1
ATOM 2787 O O . LYS A 1 357 ? 13.083 -6.283 -36.896 1.00 97.56 357 LYS A O 1
ATOM 2792 N N . THR A 1 358 ? 11.229 -6.091 -35.640 1.00 97.88 358 THR A N 1
ATOM 2793 C CA . THR A 1 358 ? 11.746 -5.090 -34.681 1.00 97.88 358 THR A CA 1
ATOM 2794 C C . THR A 1 358 ? 11.937 -5.638 -33.272 1.00 97.88 358 THR A C 1
ATOM 2796 O O . THR A 1 358 ? 12.620 -5.013 -32.465 1.00 97.88 358 THR A O 1
ATOM 2799 N N . TYR A 1 359 ? 11.340 -6.790 -32.974 1.00 98.56 359 TYR A N 1
ATOM 2800 C CA . TYR A 1 359 ? 11.263 -7.319 -31.621 1.00 98.56 359 TYR A CA 1
ATOM 2801 C C . TYR A 1 359 ? 12.546 -8.038 -31.197 1.00 98.56 359 TYR A C 1
ATOM 2803 O O . TYR A 1 359 ? 13.236 -8.663 -32.004 1.00 98.56 359 TYR A O 1
ATOM 2811 N N . PHE A 1 360 ? 12.841 -7.976 -29.905 1.00 98.75 360 PHE A N 1
ATOM 2812 C CA . PHE A 1 360 ? 13.951 -8.657 -29.247 1.00 98.75 360 PHE A CA 1
ATOM 2813 C C . PHE A 1 360 ? 13.579 -8.904 -27.784 1.00 98.75 360 PHE A C 1
ATOM 2815 O O . PHE A 1 360 ? 12.941 -8.054 -27.173 1.00 98.75 360 PHE A O 1
ATOM 2822 N N . SER A 1 361 ? 13.963 -10.032 -27.199 1.00 98.81 361 SER A N 1
ATOM 2823 C CA . SER A 1 361 ? 13.785 -10.245 -25.761 1.00 98.81 361 SER A CA 1
ATOM 2824 C C . SER A 1 361 ? 15.029 -10.833 -25.126 1.00 98.81 361 SER A C 1
ATOM 2826 O O . SER A 1 361 ? 15.913 -11.378 -25.791 1.00 98.81 361 SER A O 1
ATOM 2828 N N . LEU A 1 362 ? 15.117 -10.703 -23.811 1.00 98.25 362 LEU A N 1
ATOM 2829 C CA . LEU A 1 362 ? 16.137 -11.368 -23.020 1.00 98.25 362 LEU A CA 1
ATOM 2830 C C . LEU A 1 362 ? 15.536 -11.893 -21.727 1.00 98.25 362 LEU A C 1
ATOM 2832 O O . LEU A 1 362 ? 14.500 -11.397 -21.292 1.00 98.25 362 LEU A O 1
ATOM 2836 N N . ALA A 1 363 ? 16.192 -12.876 -21.117 1.00 98.75 363 ALA A N 1
ATOM 2837 C CA . ALA A 1 363 ? 15.804 -13.384 -19.810 1.00 98.75 363 ALA A CA 1
ATOM 2838 C C . ALA A 1 363 ? 17.008 -13.690 -18.929 1.00 98.75 363 ALA A C 1
ATOM 2840 O O . ALA A 1 363 ? 17.999 -14.245 -19.415 1.00 98.75 363 ALA A O 1
ATOM 2841 N N . ILE A 1 364 ? 16.884 -13.402 -17.632 1.00 98.62 364 ILE A N 1
ATOM 2842 C CA . ILE A 1 364 ? 17.743 -14.014 -16.617 1.00 98.62 364 ILE A CA 1
ATOM 2843 C C . ILE A 1 364 ? 17.311 -15.465 -16.424 1.00 98.62 364 ILE A C 1
ATOM 2845 O O . ILE A 1 364 ? 16.136 -15.762 -16.210 1.00 98.62 364 ILE A O 1
ATOM 2849 N N . LEU A 1 365 ? 18.262 -16.386 -16.497 1.00 98.56 365 LEU A N 1
ATOM 2850 C CA . LEU A 1 365 ? 18.023 -17.808 -16.315 1.00 98.56 365 LEU A CA 1
ATOM 2851 C C . LEU A 1 365 ? 18.404 -18.206 -14.882 1.00 98.56 365 LEU A C 1
ATOM 2853 O O . LEU A 1 365 ? 19.476 -17.816 -14.415 1.00 98.56 365 LEU A O 1
ATOM 2857 N N . PRO A 1 366 ? 17.563 -18.996 -14.197 1.00 97.25 366 PRO A N 1
ATOM 2858 C CA . PRO A 1 366 ? 17.820 -19.447 -12.826 1.00 97.25 366 PRO A CA 1
ATOM 2859 C C . PRO A 1 366 ? 19.046 -20.372 -12.761 1.00 97.25 366 PRO A C 1
ATOM 2861 O O . PRO A 1 366 ? 19.793 -20.385 -11.787 1.00 97.25 366 PRO A O 1
ATOM 2864 N N . GLU A 1 367 ? 19.281 -21.124 -13.835 1.00 96.12 367 GLU A N 1
ATOM 2865 C CA . GLU A 1 367 ? 20.353 -22.099 -13.970 1.00 96.12 367 GLU A CA 1
ATOM 2866 C C . GLU A 1 367 ? 20.662 -22.374 -15.449 1.00 96.12 367 GLU A C 1
ATOM 2868 O O . GLU A 1 367 ? 20.005 -21.862 -16.360 1.00 96.12 367 GLU A O 1
ATOM 2873 N N . LYS A 1 368 ? 21.718 -23.156 -15.703 1.00 95.94 368 LYS A N 1
ATOM 2874 C CA . LYS A 1 368 ? 22.288 -23.325 -17.045 1.00 95.94 368 LYS A CA 1
ATOM 2875 C C . LYS A 1 368 ? 21.357 -24.062 -18.019 1.00 95.94 368 LYS A C 1
ATOM 2877 O O . LYS A 1 368 ? 21.355 -23.762 -19.209 1.00 95.94 368 LYS A O 1
ATOM 2882 N N . ASP A 1 369 ? 20.627 -25.060 -17.545 1.00 96.19 369 ASP A N 1
ATOM 2883 C CA . ASP A 1 369 ? 19.761 -25.937 -18.343 1.00 96.19 369 ASP A CA 1
ATOM 2884 C C . ASP A 1 369 ? 18.365 -25.349 -18.612 1.00 96.19 369 ASP A C 1
ATOM 2886 O O . ASP A 1 369 ? 17.645 -25.854 -19.473 1.00 96.19 369 ASP A O 1
ATOM 2890 N N . ALA A 1 370 ? 18.019 -24.220 -17.988 1.00 97.88 370 ALA A N 1
ATOM 2891 C CA . ALA A 1 370 ? 16.766 -23.507 -18.226 1.00 97.88 370 ALA A CA 1
ATOM 2892 C C . ALA A 1 370 ? 16.670 -22.833 -19.614 1.00 97.88 370 ALA A C 1
ATOM 2894 O O . ALA A 1 370 ? 15.578 -22.440 -20.027 1.00 97.88 370 ALA A O 1
ATOM 2895 N N . PHE A 1 371 ? 17.779 -22.698 -20.358 1.00 98.38 371 PHE A N 1
ATOM 2896 C CA . PHE A 1 371 ? 17.831 -21.919 -21.607 1.00 98.38 371 PHE A CA 1
ATOM 2897 C C . PHE A 1 371 ? 16.770 -22.330 -22.637 1.00 98.38 371 PHE A C 1
ATOM 2899 O O . PHE A 1 371 ? 16.060 -21.471 -23.155 1.00 98.38 371 PHE A O 1
ATOM 2906 N N . GLU A 1 372 ? 16.640 -23.626 -22.933 1.00 97.69 372 GLU A N 1
ATOM 2907 C CA . GLU A 1 372 ? 15.700 -24.098 -23.958 1.00 97.69 372 GLU A CA 1
ATOM 2908 C C . GLU A 1 372 ? 14.243 -23.902 -23.527 1.00 97.69 372 GLU A C 1
ATOM 2910 O O . GLU A 1 372 ? 13.420 -23.469 -24.332 1.00 97.69 372 GLU A O 1
ATOM 2915 N N . TYR A 1 373 ? 13.941 -24.122 -22.244 1.00 98.19 373 TYR A N 1
ATOM 2916 C CA . TYR A 1 373 ? 12.606 -23.878 -21.709 1.00 98.19 373 TYR A CA 1
ATOM 2917 C C . TYR A 1 373 ? 12.230 -22.398 -21.817 1.00 98.19 373 TYR A C 1
ATOM 2919 O O . TYR A 1 373 ? 11.150 -22.076 -22.302 1.00 98.19 373 TYR A O 1
ATOM 2927 N N . PHE A 1 374 ? 13.130 -21.486 -21.442 1.00 98.56 374 PHE A N 1
ATOM 2928 C CA . PHE A 1 374 ? 12.888 -20.045 -21.549 1.00 98.56 374 PHE A CA 1
ATOM 2929 C C . PHE A 1 374 ? 12.804 -19.576 -23.010 1.00 98.56 374 PHE A C 1
ATOM 2931 O O . PHE A 1 374 ? 11.940 -18.772 -23.361 1.00 98.56 374 PHE A O 1
ATOM 2938 N N . ARG A 1 375 ? 13.630 -20.138 -23.903 1.00 98.06 375 ARG A N 1
ATOM 2939 C CA . ARG A 1 375 ? 13.610 -19.833 -25.343 1.00 98.06 375 ARG A CA 1
ATOM 2940 C C . ARG A 1 375 ? 12.229 -20.019 -25.966 1.00 98.06 375 ARG A C 1
ATOM 2942 O O . ARG A 1 375 ? 11.823 -19.213 -26.796 1.00 98.06 375 ARG A O 1
ATOM 2949 N N . GLU A 1 376 ? 11.499 -21.058 -25.573 1.00 97.38 376 GLU A N 1
ATOM 2950 C CA . GLU A 1 376 ? 10.156 -21.337 -26.097 1.00 97.38 376 GLU A CA 1
ATOM 2951 C C . GLU A 1 376 ? 9.098 -20.294 -25.692 1.00 97.38 376 GLU A C 1
ATOM 2953 O O . GLU A 1 376 ? 8.057 -20.198 -26.343 1.00 97.38 376 GLU A O 1
ATOM 2958 N N . LYS A 1 377 ? 9.328 -19.537 -24.611 1.00 98.19 377 LYS A N 1
ATOM 2959 C CA . LYS A 1 377 ? 8.401 -18.529 -24.060 1.00 98.19 377 LYS A CA 1
ATOM 2960 C C . LYS A 1 377 ? 8.870 -17.098 -24.347 1.00 98.19 377 LYS A C 1
ATOM 2962 O O . LYS A 1 377 ? 8.094 -16.159 -24.217 1.00 98.19 377 LYS A O 1
ATOM 2967 N N . ALA A 1 378 ? 10.103 -16.931 -24.819 1.00 98.50 378 ALA A N 1
ATOM 2968 C CA . ALA A 1 378 ? 10.743 -15.640 -25.045 1.00 98.50 378 ALA A CA 1
ATOM 2969 C C . ALA A 1 378 ? 10.014 -14.706 -26.027 1.00 98.50 378 ALA A C 1
ATOM 2971 O O . ALA A 1 378 ? 10.251 -13.499 -26.009 1.00 98.50 378 ALA A O 1
ATOM 2972 N N . TYR A 1 379 ? 9.141 -15.241 -26.882 1.00 98.56 379 TYR A N 1
ATOM 2973 C CA . TYR A 1 379 ? 8.391 -14.468 -27.875 1.00 98.56 379 TYR A CA 1
ATOM 2974 C C . TYR A 1 379 ? 6.961 -14.122 -27.437 1.00 98.56 379 TYR A C 1
ATOM 2976 O O . TYR A 1 379 ? 6.250 -13.484 -28.209 1.00 98.56 379 TYR A O 1
ATOM 2984 N N . ALA A 1 380 ? 6.533 -14.514 -26.231 1.00 98.62 380 ALA A N 1
ATOM 2985 C CA . ALA A 1 380 ? 5.252 -14.121 -25.645 1.00 98.62 380 ALA A CA 1
ATOM 2986 C C . ALA A 1 380 ? 5.416 -12.793 -24.885 1.00 98.62 380 ALA A C 1
ATOM 2988 O O . ALA A 1 380 ? 5.592 -12.768 -23.668 1.00 98.62 380 ALA A O 1
ATOM 2989 N N . PHE A 1 381 ? 5.409 -11.682 -25.620 1.00 98.75 381 PHE A N 1
ATOM 2990 C CA . PHE A 1 381 ? 5.679 -10.355 -25.066 1.00 98.75 381 PHE A CA 1
ATOM 2991 C C . PHE A 1 381 ? 4.519 -9.914 -24.188 1.00 98.75 381 PHE A C 1
ATOM 2993 O O . PHE A 1 381 ? 3.378 -9.932 -24.644 1.00 98.75 381 PHE A O 1
ATOM 3000 N N . ILE A 1 382 ? 4.800 -9.494 -22.954 1.00 98.75 382 ILE A N 1
ATOM 3001 C CA . ILE A 1 382 ? 3.782 -8.897 -22.085 1.00 98.75 382 ILE A CA 1
ATOM 3002 C C . ILE A 1 382 ? 3.322 -7.585 -22.721 1.00 98.75 382 ILE A C 1
ATOM 3004 O O . ILE A 1 382 ? 4.142 -6.766 -23.116 1.00 98.75 382 ILE A O 1
ATOM 3008 N N . VAL A 1 383 ? 2.009 -7.397 -22.831 1.00 98.25 383 VAL A N 1
ATOM 3009 C CA . VAL A 1 383 ? 1.404 -6.157 -23.344 1.00 98.25 383 VAL A CA 1
ATOM 3010 C C . VAL A 1 383 ? 0.447 -5.512 -22.348 1.00 98.25 383 VAL A C 1
ATOM 3012 O O . VAL A 1 383 ? 0.077 -4.356 -22.545 1.00 98.25 383 VAL A O 1
ATOM 3015 N N . ASN A 1 384 ? 0.002 -6.240 -21.319 1.00 98.56 384 ASN A N 1
ATOM 3016 C CA . ASN A 1 384 ? -0.776 -5.693 -20.210 1.00 98.56 384 ASN A CA 1
ATOM 3017 C C . ASN A 1 384 ? -0.682 -6.595 -18.973 1.00 98.56 384 ASN A C 1
ATOM 3019 O O . ASN A 1 384 ? -0.579 -7.818 -19.106 1.00 98.56 384 ASN A O 1
ATOM 3023 N N . THR A 1 385 ? -0.815 -5.994 -17.796 1.00 98.88 385 THR A N 1
ATOM 3024 C CA . THR A 1 385 ? -0.953 -6.681 -16.507 1.00 98.88 385 THR A CA 1
ATOM 3025 C C . THR A 1 385 ? -2.126 -6.091 -15.741 1.00 98.88 385 THR A C 1
ATOM 3027 O O . THR A 1 385 ? -2.242 -4.868 -15.682 1.00 98.88 385 THR A O 1
ATOM 3030 N N . GLU A 1 386 ? -2.970 -6.936 -15.159 1.00 98.81 386 GLU A N 1
ATOM 3031 C CA . GLU A 1 386 ? -4.163 -6.503 -14.428 1.00 98.81 386 GLU A CA 1
ATOM 3032 C C . GLU A 1 386 ? -4.424 -7.394 -13.211 1.00 98.81 386 GLU A C 1
ATOM 3034 O O . GLU A 1 386 ? -4.411 -8.624 -13.315 1.00 98.81 386 GLU A O 1
ATOM 3039 N N . VAL A 1 387 ? -4.677 -6.772 -12.062 1.00 98.75 387 VAL A N 1
ATOM 3040 C CA . VAL A 1 387 ? -5.151 -7.413 -10.844 1.00 98.75 387 VAL A CA 1
ATOM 3041 C C . VAL A 1 387 ? -6.665 -7.274 -10.760 1.00 98.75 387 VAL A C 1
ATOM 3043 O O . VAL A 1 387 ? -7.245 -6.217 -11.028 1.00 98.75 387 VAL A O 1
ATOM 3046 N N . GLN A 1 388 ? -7.303 -8.364 -10.359 1.00 98.75 388 GLN A N 1
ATOM 3047 C CA . GLN A 1 388 ? -8.715 -8.411 -10.013 1.00 98.75 388 GLN A CA 1
ATOM 3048 C C . GLN A 1 388 ? -8.847 -9.070 -8.650 1.00 98.75 388 GLN A C 1
ATOM 3050 O O . GLN A 1 388 ? -8.210 -10.094 -8.406 1.00 98.75 388 GLN A O 1
ATOM 3055 N N . TRP A 1 389 ? -9.688 -8.524 -7.778 1.00 98.75 389 TRP A N 1
ATOM 3056 C CA . TRP A 1 389 ? -9.939 -9.110 -6.467 1.00 98.75 389 TRP A CA 1
ATOM 3057 C C . TRP A 1 389 ? -11.423 -9.314 -6.197 1.00 98.75 389 TRP A C 1
ATOM 3059 O O . TRP A 1 389 ? -12.293 -8.681 -6.798 1.00 98.75 389 TRP A O 1
ATOM 3069 N N . LYS A 1 390 ? -11.702 -10.214 -5.259 1.00 98.25 390 LYS A N 1
ATOM 3070 C CA . LYS A 1 390 ? -13.034 -10.454 -4.720 1.00 98.25 390 LYS A CA 1
ATOM 3071 C C . LYS A 1 390 ? -12.933 -10.816 -3.244 1.00 98.25 390 LYS A C 1
ATOM 3073 O O . LYS A 1 390 ? -12.255 -11.780 -2.892 1.00 98.25 390 LYS A O 1
ATOM 3078 N N . TYR A 1 391 ? -13.677 -10.099 -2.409 1.00 98.56 391 TYR A N 1
ATOM 3079 C CA . TYR A 1 391 ? -13.962 -10.539 -1.050 1.00 98.56 391 TYR A CA 1
ATOM 3080 C C . TYR A 1 391 ? -15.130 -11.537 -1.062 1.00 98.56 391 TYR A C 1
ATOM 3082 O O . TYR A 1 391 ? -16.207 -11.266 -1.599 1.00 98.56 391 TYR A O 1
ATOM 3090 N N . CYS A 1 392 ? -14.899 -12.724 -0.516 1.00 97.75 392 CYS A N 1
ATOM 3091 C CA . CYS A 1 392 ? -15.889 -13.772 -0.324 1.00 97.75 392 CYS A CA 1
ATOM 3092 C C . CYS A 1 392 ? -16.332 -13.749 1.143 1.00 97.75 392 CYS A C 1
ATOM 3094 O O . CYS A 1 392 ? -15.659 -14.326 1.992 1.00 97.75 392 CYS A O 1
ATOM 3096 N N . GLU A 1 393 ? -17.450 -13.068 1.422 1.00 95.06 393 GLU A N 1
ATOM 3097 C CA . GLU A 1 393 ? -18.012 -12.916 2.777 1.00 95.06 393 GLU A CA 1
ATOM 3098 C C . GLU A 1 393 ? -18.200 -14.273 3.476 1.00 95.06 393 GLU A C 1
ATOM 3100 O O . GLU A 1 393 ? -17.730 -14.445 4.590 1.00 95.06 393 GLU A O 1
ATOM 3105 N N . GLU A 1 394 ? -18.802 -15.259 2.801 1.00 91.56 394 GLU A N 1
ATOM 3106 C CA . GLU A 1 394 ? -19.194 -16.550 3.400 1.00 91.56 394 GLU A CA 1
ATOM 3107 C C . GLU A 1 394 ? -18.049 -17.331 4.063 1.00 91.56 394 GLU A C 1
ATOM 3109 O O . GLU A 1 394 ? -18.280 -18.060 5.026 1.00 91.56 394 GLU A O 1
ATOM 3114 N N . ASP A 1 395 ? -16.822 -17.205 3.555 1.00 92.00 395 ASP A N 1
ATOM 3115 C CA . ASP A 1 395 ? -15.641 -17.858 4.124 1.00 92.00 395 ASP A CA 1
ATOM 3116 C C . ASP A 1 395 ? -14.535 -16.872 4.525 1.00 92.00 395 ASP A C 1
ATOM 3118 O O . ASP A 1 395 ? -13.405 -17.285 4.798 1.00 92.00 395 ASP A O 1
ATOM 3122 N N . SER A 1 396 ? -14.876 -15.580 4.599 1.00 98.25 396 SER A N 1
ATOM 3123 C CA . SER A 1 396 ? -14.000 -14.469 4.976 1.00 98.25 396 SER A CA 1
ATOM 3124 C C . SER A 1 396 ? -12.658 -14.492 4.241 1.00 98.25 396 SER A C 1
ATOM 3126 O O . SER A 1 396 ? -11.590 -14.448 4.854 1.00 98.25 396 SER A O 1
ATOM 3128 N N . SER A 1 397 ? -12.684 -14.606 2.913 1.00 98.25 397 SER A N 1
ATOM 3129 C CA . SER A 1 397 ? -11.459 -14.726 2.117 1.00 98.25 397 SER A CA 1
ATOM 3130 C C . SER A 1 397 ? -11.360 -13.710 0.988 1.00 98.25 397 SER A C 1
ATOM 3132 O O . SER A 1 397 ? -12.358 -13.267 0.427 1.00 98.25 397 SER A O 1
ATOM 3134 N N . VAL A 1 398 ? -10.131 -13.338 0.643 1.00 98.75 398 VAL A N 1
ATOM 3135 C CA . VAL A 1 398 ? -9.808 -12.441 -0.466 1.00 98.75 398 VAL A CA 1
ATOM 3136 C C . VAL A 1 398 ? -9.152 -13.256 -1.561 1.00 98.75 398 VAL A C 1
ATOM 3138 O O . VAL A 1 398 ? -8.049 -13.771 -1.385 1.00 98.75 398 VAL A O 1
ATOM 3141 N N . ASP A 1 399 ? -9.840 -13.370 -2.689 1.00 98.50 399 ASP A N 1
ATOM 3142 C CA . ASP A 1 399 ? -9.291 -13.936 -3.910 1.00 98.50 399 ASP A CA 1
ATOM 3143 C C . ASP A 1 399 ? -8.695 -12.834 -4.766 1.00 98.50 399 ASP A C 1
ATOM 3145 O O . ASP A 1 399 ? -9.417 -11.916 -5.145 1.00 98.50 399 ASP A O 1
ATOM 3149 N N . THR A 1 400 ? -7.431 -12.977 -5.149 1.00 98.88 400 THR A N 1
ATOM 3150 C CA . THR A 1 400 ? -6.758 -12.038 -6.050 1.00 98.88 400 THR A CA 1
ATOM 3151 C C . THR A 1 400 ? -6.244 -12.795 -7.263 1.00 98.88 400 THR A C 1
ATOM 3153 O O . THR A 1 400 ? -5.491 -13.757 -7.126 1.00 98.88 400 THR A O 1
ATOM 3156 N N . THR A 1 401 ? -6.660 -12.390 -8.461 1.00 98.88 401 THR A N 1
ATOM 3157 C CA . THR A 1 401 ? -6.201 -12.953 -9.734 1.00 98.88 401 THR A CA 1
ATOM 3158 C C . THR A 1 401 ? -5.283 -11.959 -10.425 1.00 98.88 401 THR A C 1
ATOM 3160 O O . THR A 1 401 ? -5.669 -10.822 -10.683 1.00 98.88 401 THR A O 1
ATOM 3163 N N . PHE A 1 402 ? -4.082 -12.419 -10.751 1.00 98.88 402 PHE A N 1
ATOM 3164 C CA . PHE A 1 402 ? -3.075 -11.683 -11.499 1.00 98.88 402 PHE A CA 1
ATOM 3165 C C . PHE A 1 402 ? -3.131 -12.147 -12.948 1.00 98.88 402 PHE A C 1
ATOM 3167 O O . PHE A 1 402 ? -2.868 -13.318 -13.225 1.00 98.88 402 PHE A O 1
ATOM 3174 N N . ILE A 1 403 ? -3.495 -11.255 -13.864 1.00 98.88 403 ILE A N 1
ATOM 3175 C CA . ILE A 1 403 ? -3.675 -11.537 -15.287 1.00 98.88 403 ILE A CA 1
ATOM 3176 C C . ILE A 1 403 ? -2.555 -10.872 -16.082 1.00 98.88 403 ILE A C 1
ATOM 3178 O O . ILE A 1 403 ? -2.276 -9.685 -15.926 1.00 98.88 403 ILE A O 1
ATOM 3182 N N . VAL A 1 404 ? -1.944 -11.634 -16.984 1.00 98.81 404 VAL A N 1
ATOM 3183 C CA . VAL A 1 404 ? -0.902 -11.184 -17.905 1.00 98.81 404 VAL A CA 1
ATOM 3184 C C . VAL A 1 404 ? -1.370 -11.422 -19.334 1.00 98.81 404 VAL A C 1
ATOM 3186 O O . VAL A 1 404 ? -1.526 -12.553 -19.799 1.00 98.81 404 VAL A O 1
ATOM 3189 N N . THR A 1 405 ? -1.575 -10.333 -20.068 1.00 98.81 405 THR A N 1
ATOM 3190 C CA . THR A 1 405 ? -1.884 -10.407 -21.496 1.00 98.81 405 THR A CA 1
ATOM 3191 C C . THR A 1 405 ? -0.587 -10.398 -22.283 1.00 98.81 405 THR A C 1
ATOM 3193 O O . THR A 1 405 ? 0.237 -9.501 -22.102 1.00 98.81 405 THR A O 1
ATOM 3196 N N . THR A 1 406 ? -0.424 -11.368 -23.181 1.00 98.69 406 THR A N 1
ATOM 3197 C CA . THR A 1 406 ? 0.765 -11.496 -24.024 1.00 98.69 406 THR A CA 1
ATOM 3198 C C . THR A 1 406 ? 0.432 -11.492 -25.516 1.00 98.69 406 THR A C 1
ATOM 3200 O O . THR A 1 406 ? -0.650 -11.906 -25.954 1.00 98.69 406 THR A O 1
ATOM 3203 N N . GLU A 1 407 ? 1.396 -11.048 -26.317 1.00 98.31 407 GLU A N 1
ATOM 3204 C CA . GLU A 1 407 ? 1.390 -11.119 -27.774 1.00 98.31 407 GLU A CA 1
ATOM 3205 C C . GLU A 1 407 ? 2.522 -12.038 -28.253 1.00 98.31 407 GLU A C 1
ATOM 3207 O O . GLU A 1 407 ? 3.686 -11.829 -27.919 1.00 98.31 407 GLU A O 1
ATOM 3212 N N . ALA A 1 408 ? 2.188 -13.046 -29.062 1.00 98.19 408 ALA A N 1
ATOM 3213 C CA . ALA A 1 408 ? 3.178 -13.933 -29.665 1.00 98.19 408 ALA A CA 1
ATOM 3214 C C . ALA A 1 408 ? 3.854 -13.239 -30.860 1.00 98.19 408 ALA A C 1
ATOM 3216 O O . ALA A 1 408 ? 3.236 -13.071 -31.913 1.00 98.19 408 ALA A O 1
ATOM 3217 N N . LYS A 1 409 ? 5.125 -12.853 -30.713 1.00 98.12 409 LYS A N 1
ATOM 3218 C CA . LYS A 1 409 ? 5.938 -12.269 -31.797 1.00 98.12 409 LYS A CA 1
ATOM 3219 C C . LYS A 1 409 ? 6.469 -13.320 -32.780 1.00 98.12 409 LYS A C 1
ATOM 3221 O O . LYS A 1 409 ? 6.728 -13.002 -33.941 1.00 98.12 409 LYS A O 1
ATOM 3226 N N . GLU A 1 410 ? 6.603 -14.569 -32.329 1.00 94.81 410 GLU A N 1
ATOM 3227 C CA . GLU A 1 410 ? 6.887 -15.760 -33.141 1.00 94.81 410 GLU A CA 1
ATOM 3228 C C . GLU A 1 410 ? 6.139 -16.975 -32.594 1.00 94.81 410 GLU A C 1
ATOM 3230 O O . GLU A 1 410 ? 5.867 -17.077 -31.397 1.00 94.81 410 GLU A O 1
ATOM 3235 N N . GLY A 1 411 ? 5.830 -17.921 -33.483 1.00 94.06 411 GLY A N 1
ATOM 3236 C CA . GLY A 1 411 ? 5.076 -19.116 -33.124 1.00 94.06 411 GLY A CA 1
ATOM 3237 C C . GLY A 1 411 ? 3.663 -18.795 -32.629 1.00 94.06 411 GLY A C 1
ATOM 3238 O O . GLY A 1 411 ? 3.053 -17.802 -33.019 1.00 94.06 411 GLY A O 1
ATOM 3239 N N . THR A 1 412 ? 3.121 -19.682 -31.795 1.00 96.00 412 THR A N 1
ATOM 3240 C CA . THR A 1 412 ? 1.752 -19.577 -31.261 1.00 96.00 412 THR A CA 1
ATOM 3241 C C . THR A 1 412 ? 1.697 -19.576 -29.735 1.00 96.00 412 THR A C 1
ATOM 3243 O O . THR A 1 412 ? 0.604 -19.530 -29.174 1.00 96.00 412 THR A O 1
ATOM 3246 N N . ASN A 1 413 ? 2.846 -19.668 -29.058 1.00 97.25 413 ASN A N 1
ATOM 3247 C CA . ASN A 1 413 ? 2.901 -19.694 -27.602 1.00 97.25 413 ASN A CA 1
ATOM 3248 C C . ASN A 1 413 ? 2.583 -18.306 -27.025 1.00 97.25 413 ASN A C 1
ATOM 3250 O O . ASN A 1 413 ? 3.117 -17.302 -27.491 1.00 97.25 413 ASN A O 1
ATOM 3254 N N . LYS A 1 414 ? 1.728 -18.273 -26.003 1.00 98.12 414 LYS A N 1
ATOM 3255 C CA . LYS A 1 414 ? 1.349 -17.067 -25.258 1.00 98.12 414 LYS A CA 1
ATOM 3256 C C . LYS A 1 414 ? 1.669 -17.157 -23.767 1.00 98.12 414 LYS A C 1
ATOM 3258 O O . LYS A 1 414 ? 1.549 -16.156 -23.066 1.00 98.12 414 LYS A O 1
ATOM 3263 N N . ASP A 1 415 ? 2.104 -18.309 -23.277 1.00 98.38 415 ASP A N 1
ATOM 3264 C CA . ASP A 1 415 ? 2.488 -18.442 -21.879 1.00 98.38 415 ASP A CA 1
ATOM 3265 C C . ASP A 1 415 ? 3.835 -17.761 -21.634 1.00 98.38 415 ASP A C 1
ATOM 3267 O O . ASP A 1 415 ? 4.777 -17.906 -22.422 1.00 98.38 415 ASP A O 1
ATOM 3271 N N . THR A 1 416 ? 3.925 -17.048 -20.513 1.00 98.50 416 THR A N 1
ATOM 3272 C CA . THR A 1 416 ? 5.173 -16.480 -20.000 1.00 98.50 416 THR A CA 1
ATOM 3273 C C . THR A 1 416 ? 5.559 -17.160 -18.686 1.00 98.50 416 THR A C 1
ATOM 3275 O O . THR A 1 416 ? 4.825 -18.004 -18.168 1.00 98.50 416 THR A O 1
ATOM 3278 N N . ILE A 1 417 ? 6.734 -16.827 -18.155 1.00 98.81 417 ILE A N 1
ATOM 3279 C CA . ILE A 1 417 ? 7.181 -17.292 -16.838 1.00 98.81 417 ILE A CA 1
ATOM 3280 C C . ILE A 1 417 ? 7.032 -16.132 -15.861 1.00 98.81 417 ILE A C 1
ATOM 3282 O O . ILE A 1 417 ? 7.508 -15.033 -16.136 1.00 98.81 417 ILE A O 1
ATOM 3286 N N . LEU A 1 418 ? 6.389 -16.391 -14.726 1.00 98.81 418 LEU A N 1
ATOM 3287 C CA . LEU A 1 418 ? 6.193 -15.425 -13.647 1.00 98.81 418 LEU A CA 1
ATOM 3288 C C . LEU A 1 418 ? 6.947 -15.906 -12.412 1.00 98.81 418 LEU A C 1
ATOM 3290 O O . LEU A 1 418 ? 6.843 -17.074 -12.051 1.00 98.81 418 LEU A O 1
ATOM 3294 N N . ALA A 1 419 ? 7.701 -15.016 -11.782 1.00 98.81 419 ALA A N 1
ATOM 3295 C CA . ALA A 1 419 ? 8.368 -15.194 -10.506 1.00 98.81 419 ALA A CA 1
ATOM 3296 C C . ALA A 1 419 ? 7.501 -14.559 -9.411 1.00 98.81 419 ALA A C 1
ATOM 3298 O O . ALA A 1 419 ? 7.247 -13.356 -9.419 1.00 98.81 419 ALA A O 1
ATOM 3299 N N . LEU A 1 420 ? 7.024 -15.381 -8.487 1.00 98.88 420 LEU A N 1
ATOM 3300 C CA . LEU A 1 420 ? 6.136 -15.009 -7.394 1.00 98.88 420 LEU A CA 1
ATOM 3301 C C . LEU A 1 420 ? 6.959 -14.772 -6.130 1.00 98.88 420 LEU A C 1
ATOM 3303 O O . LEU A 1 420 ? 7.844 -15.569 -5.810 1.00 98.88 420 LEU A O 1
ATOM 3307 N N . TYR A 1 421 ? 6.634 -13.721 -5.383 1.00 98.81 421 TYR A N 1
ATOM 3308 C CA . TYR A 1 421 ? 7.204 -13.466 -4.059 1.00 98.81 421 TYR A CA 1
ATOM 3309 C C . TYR A 1 421 ? 6.671 -14.448 -3.000 1.00 98.81 421 TYR A C 1
ATOM 3311 O O . TYR A 1 421 ? 5.617 -15.057 -3.211 1.00 98.81 421 TYR A O 1
ATOM 3319 N N . PRO A 1 422 ? 7.338 -14.571 -1.833 1.00 98.69 422 PRO A N 1
ATOM 3320 C CA . PRO A 1 422 ? 6.874 -15.414 -0.731 1.00 98.69 422 PRO A CA 1
ATOM 3321 C C . PRO A 1 422 ? 5.411 -15.248 -0.351 1.00 98.69 422 PRO A C 1
ATOM 3323 O O . PRO A 1 422 ? 4.715 -16.257 -0.260 1.00 98.69 422 PRO A O 1
ATOM 3326 N N . HIS A 1 423 ? 4.901 -14.019 -0.229 1.00 98.56 423 HIS A N 1
ATOM 3327 C CA . HIS A 1 423 ? 3.490 -13.824 0.119 1.00 98.56 423 HIS A CA 1
ATOM 3328 C C . HIS A 1 423 ? 2.533 -14.476 -0.904 1.00 98.56 423 HIS A C 1
ATOM 3330 O O . HIS A 1 423 ? 1.537 -15.064 -0.504 1.00 98.56 423 HIS A O 1
ATOM 3336 N N . GLN A 1 424 ? 2.878 -14.481 -2.200 1.00 98.81 424 GLN A N 1
ATOM 3337 C CA . GLN A 1 424 ? 2.047 -15.035 -3.278 1.00 98.81 424 GLN A CA 1
ATOM 3338 C C . GLN A 1 424 ? 2.086 -16.563 -3.370 1.00 98.81 424 GLN A C 1
ATOM 3340 O O . GLN A 1 424 ? 1.065 -17.188 -3.668 1.00 98.81 424 GLN A O 1
ATOM 3345 N N . TRP A 1 425 ? 3.259 -17.186 -3.196 1.00 98.50 425 TRP A N 1
ATOM 3346 C CA . TRP A 1 425 ? 3.382 -18.641 -3.354 1.00 98.50 425 TRP A CA 1
ATOM 3347 C C . TRP A 1 425 ? 3.140 -19.413 -2.056 1.00 98.50 425 TRP A C 1
ATOM 3349 O O . TRP A 1 425 ? 2.842 -20.612 -2.112 1.00 98.50 425 TRP A O 1
ATOM 3359 N N . ARG A 1 426 ? 3.290 -18.774 -0.888 1.00 97.75 426 ARG A N 1
ATOM 3360 C CA . ARG A 1 426 ? 3.155 -19.438 0.413 1.00 97.75 426 ARG A CA 1
ATOM 3361 C C . ARG A 1 426 ? 1.740 -19.971 0.589 1.00 97.75 426 ARG A C 1
ATOM 3363 O O . ARG A 1 426 ? 0.764 -19.254 0.412 1.00 97.75 426 ARG A O 1
ATOM 3370 N N . ASN A 1 427 ? 1.646 -21.256 0.936 1.00 94.56 427 ASN A N 1
ATOM 3371 C CA . ASN A 1 427 ? 0.383 -21.969 1.150 1.00 94.56 427 ASN A CA 1
ATOM 3372 C C . ASN A 1 427 ? -0.617 -21.856 -0.022 1.00 94.56 427 ASN A C 1
ATOM 3374 O O . ASN A 1 427 ? -1.822 -22.008 0.169 1.00 94.56 427 ASN A O 1
ATOM 3378 N N . ASN A 1 428 ? -0.128 -21.624 -1.246 1.00 97.56 428 ASN A N 1
ATOM 3379 C CA . ASN A 1 428 ? -0.975 -21.410 -2.410 1.00 97.56 428 ASN A CA 1
ATOM 3380 C C . ASN A 1 428 ? -1.217 -22.717 -3.183 1.00 97.56 428 ASN A C 1
ATOM 3382 O O . ASN A 1 428 ? -0.377 -23.171 -3.960 1.00 97.56 428 ASN A O 1
ATOM 3386 N N . GLY A 1 429 ? -2.394 -23.313 -2.982 1.00 96.88 429 GLY A N 1
ATOM 3387 C CA . GLY A 1 429 ? -2.821 -24.530 -3.680 1.00 96.88 429 GLY A CA 1
ATOM 3388 C C . GLY A 1 429 ? -3.278 -24.326 -5.133 1.00 96.88 429 GLY A C 1
ATOM 3389 O O . GLY A 1 429 ? -3.575 -25.311 -5.805 1.00 96.88 429 GLY A O 1
ATOM 3390 N N . PHE A 1 430 ? -3.353 -23.085 -5.630 1.00 97.62 430 PHE A N 1
ATOM 3391 C CA . PHE A 1 430 ? -3.811 -22.768 -6.993 1.00 97.62 430 PHE A CA 1
ATOM 3392 C C . PHE A 1 430 ? -2.683 -22.723 -8.026 1.00 97.62 430 PHE A C 1
ATOM 3394 O O . PHE A 1 430 ? -2.946 -22.532 -9.213 1.00 97.62 430 PHE A O 1
ATOM 3401 N N . ILE A 1 431 ? -1.433 -22.883 -7.594 1.00 97.94 431 ILE A N 1
ATOM 3402 C CA . ILE A 1 431 ? -0.256 -22.811 -8.456 1.00 97.94 431 ILE A CA 1
ATOM 3403 C C . ILE A 1 431 ? 0.480 -24.148 -8.510 1.00 97.94 431 ILE A C 1
ATOM 3405 O O . ILE A 1 431 ? 0.438 -24.953 -7.584 1.00 97.94 431 ILE A O 1
ATOM 3409 N N . THR A 1 432 ? 1.203 -24.374 -9.605 1.00 97.56 432 THR A N 1
ATOM 3410 C CA . THR A 1 432 ? 2.169 -25.471 -9.735 1.00 97.56 432 THR A CA 1
ATOM 3411 C C . THR A 1 432 ? 3.534 -24.861 -10.037 1.00 97.56 432 THR A C 1
ATOM 3413 O O . THR A 1 432 ? 3.802 -24.533 -11.195 1.00 97.56 432 THR A O 1
ATOM 3416 N N . PRO A 1 433 ? 4.375 -24.635 -9.010 1.00 98.06 433 PRO A N 1
ATOM 3417 C CA . PRO A 1 433 ? 5.698 -24.068 -9.209 1.00 98.06 433 PRO A CA 1
ATOM 3418 C C . PRO A 1 433 ? 6.568 -24.933 -10.124 1.00 98.06 433 PRO A C 1
ATOM 3420 O O . PRO A 1 433 ? 6.540 -26.162 -10.050 1.00 98.06 433 PRO A O 1
ATOM 3423 N N . LEU A 1 434 ? 7.368 -24.284 -10.964 1.00 98.12 434 LEU A N 1
ATOM 3424 C CA . LEU A 1 434 ? 8.473 -24.915 -11.676 1.00 98.12 434 LEU A CA 1
ATOM 3425 C C . LEU A 1 434 ? 9.623 -25.192 -10.691 1.00 98.12 434 LEU A C 1
ATOM 3427 O O . LEU A 1 434 ? 9.672 -24.636 -9.594 1.00 98.12 434 LEU A O 1
ATOM 3431 N N . ASN A 1 435 ? 10.610 -25.980 -11.121 1.00 96.69 435 ASN A N 1
ATOM 3432 C CA . ASN A 1 435 ? 11.841 -26.219 -10.351 1.00 96.69 435 ASN A CA 1
ATOM 3433 C C . ASN A 1 435 ? 12.817 -25.026 -10.367 1.00 96.69 435 ASN A C 1
ATOM 3435 O O . ASN A 1 435 ? 13.929 -25.123 -9.864 1.00 96.69 435 ASN A O 1
ATOM 3439 N N . TYR A 1 436 ? 12.400 -23.909 -10.955 1.00 97.81 436 TYR A N 1
ATOM 3440 C CA . TYR A 1 436 ? 13.193 -22.707 -11.135 1.00 97.81 436 TYR A CA 1
ATOM 3441 C C . TYR A 1 436 ? 12.854 -21.677 -10.057 1.00 97.81 436 TYR A C 1
ATOM 3443 O O . TYR A 1 436 ? 11.682 -21.330 -9.864 1.00 97.81 436 TYR A O 1
ATOM 3451 N N . THR A 1 437 ? 13.878 -21.150 -9.393 1.00 98.19 437 THR A N 1
ATOM 3452 C CA . THR A 1 437 ? 13.744 -20.109 -8.369 1.00 98.19 437 THR A CA 1
ATOM 3453 C C . THR A 1 437 ? 14.751 -18.986 -8.586 1.00 98.19 437 THR A C 1
ATOM 3455 O O . THR A 1 437 ? 15.780 -19.168 -9.238 1.00 98.19 437 THR A O 1
ATOM 3458 N N . TYR A 1 438 ? 14.454 -17.819 -8.018 1.00 97.94 438 TYR A N 1
ATOM 3459 C CA . TYR A 1 438 ? 15.390 -16.705 -7.935 1.00 97.94 438 TYR A CA 1
ATOM 3460 C C . TYR A 1 438 ? 15.504 -16.237 -6.494 1.00 97.94 438 TYR A C 1
ATOM 3462 O O . TYR A 1 438 ? 14.496 -16.030 -5.826 1.00 97.94 438 TYR A O 1
ATOM 3470 N N . GLU A 1 439 ? 16.723 -15.996 -6.034 1.00 94.44 439 GLU A N 1
ATOM 3471 C CA . GLU A 1 439 ? 16.924 -15.274 -4.783 1.00 94.44 439 GLU A CA 1
ATOM 3472 C C . GLU A 1 439 ? 16.654 -13.787 -5.011 1.00 94.44 439 GLU A C 1
ATOM 3474 O O . GLU A 1 439 ? 17.180 -13.211 -5.970 1.00 94.44 439 GLU A O 1
ATOM 3479 N N . SER A 1 440 ? 15.904 -13.151 -4.110 1.00 94.38 440 SER A N 1
ATOM 3480 C CA . SER A 1 440 ? 15.602 -11.712 -4.122 1.00 94.38 440 SER A CA 1
ATOM 3481 C C . SER A 1 440 ? 15.872 -11.081 -2.751 1.00 94.38 440 SER A C 1
ATOM 3483 O O . SER A 1 440 ? 16.173 -11.787 -1.793 1.00 94.38 440 SER A O 1
ATOM 3485 N N . ILE A 1 441 ? 15.760 -9.753 -2.635 1.00 94.25 441 ILE A N 1
ATOM 3486 C CA . ILE A 1 441 ? 15.837 -9.056 -1.335 1.00 94.25 441 ILE A CA 1
ATOM 3487 C C . ILE A 1 441 ? 14.628 -9.361 -0.423 1.00 94.25 441 ILE A C 1
ATOM 3489 O O . ILE A 1 441 ? 14.645 -9.056 0.766 1.00 94.25 441 ILE A O 1
ATOM 3493 N N . ARG A 1 442 ? 13.577 -9.982 -0.974 1.00 94.94 442 ARG A N 1
ATOM 3494 C CA . ARG A 1 442 ? 12.362 -10.417 -0.268 1.00 94.94 442 ARG A CA 1
ATOM 3495 C C . ARG A 1 442 ? 12.329 -11.929 -0.020 1.00 94.94 442 ARG A C 1
ATOM 3497 O O . ARG A 1 442 ? 11.255 -12.473 0.214 1.00 94.94 442 ARG A O 1
ATOM 3504 N N . GLY A 1 443 ? 13.469 -12.611 -0.132 1.00 95.44 443 GLY A N 1
ATOM 3505 C CA . GLY A 1 443 ? 13.579 -14.070 -0.059 1.00 95.44 443 GLY A CA 1
ATOM 3506 C C . GLY A 1 443 ? 13.412 -14.763 -1.413 1.00 95.44 443 GLY A C 1
ATOM 3507 O O . GLY A 1 443 ? 13.429 -14.128 -2.476 1.00 95.44 443 GLY A O 1
ATOM 3508 N N . THR A 1 444 ? 13.262 -16.087 -1.388 1.00 97.31 444 THR A N 1
ATOM 3509 C CA . THR A 1 444 ? 13.171 -16.904 -2.604 1.00 97.31 444 THR A CA 1
ATOM 3510 C C . THR A 1 444 ? 11.870 -16.645 -3.373 1.00 97.31 444 THR A C 1
ATOM 3512 O O . THR A 1 444 ? 10.759 -16.859 -2.874 1.00 97.31 444 THR A O 1
ATOM 3515 N N . MET A 1 445 ? 12.001 -16.269 -4.644 1.00 98.62 445 MET A N 1
ATOM 3516 C CA . MET A 1 445 ? 10.903 -16.212 -5.602 1.00 98.62 445 MET A CA 1
ATOM 3517 C C . MET A 1 445 ? 10.749 -17.559 -6.309 1.00 98.62 445 MET A C 1
ATOM 3519 O O . MET A 1 445 ? 11.693 -18.057 -6.930 1.00 98.62 445 MET A O 1
ATOM 3523 N N . LYS A 1 446 ? 9.552 -18.146 -6.249 1.00 98.69 446 LYS A N 1
ATOM 3524 C CA . LYS A 1 446 ? 9.207 -19.359 -7.012 1.00 98.69 446 LYS A CA 1
ATOM 3525 C C . LYS A 1 446 ? 8.654 -18.976 -8.369 1.00 98.69 446 LYS A C 1
ATOM 3527 O O . LYS A 1 446 ? 8.015 -17.941 -8.487 1.00 98.69 446 LYS A O 1
ATOM 3532 N N . THR A 1 447 ? 8.848 -19.809 -9.384 1.00 98.81 447 THR A N 1
ATOM 3533 C CA . THR A 1 447 ? 8.334 -19.502 -10.724 1.00 98.81 447 THR A CA 1
ATOM 3534 C C . THR A 1 447 ? 7.165 -20.386 -11.131 1.00 98.81 447 THR A C 1
ATOM 3536 O O . THR A 1 447 ? 7.049 -21.524 -10.687 1.00 98.81 447 THR A O 1
ATOM 3539 N N . ILE A 1 448 ? 6.306 -19.868 -12.002 1.00 98.75 448 ILE A N 1
ATOM 3540 C CA . ILE A 1 448 ? 5.213 -20.587 -12.665 1.00 98.75 448 ILE A CA 1
ATOM 3541 C C . ILE A 1 448 ? 5.222 -20.261 -14.161 1.00 98.75 448 ILE A C 1
ATOM 3543 O O . ILE A 1 448 ? 5.821 -19.271 -14.579 1.00 98.75 448 ILE A O 1
ATOM 3547 N N . CYS A 1 449 ? 4.537 -21.070 -14.966 1.00 98.56 449 CYS A N 1
ATOM 3548 C CA . CYS A 1 449 ? 4.328 -20.813 -16.390 1.00 98.56 449 CYS A CA 1
ATOM 3549 C C . CYS A 1 449 ? 2.837 -20.596 -16.664 1.00 98.56 449 CYS A C 1
ATOM 3551 O O . CYS A 1 449 ? 2.020 -21.402 -16.218 1.00 98.56 449 CYS A O 1
ATOM 3553 N N . GLY A 1 450 ? 2.489 -19.537 -17.391 1.00 98.19 450 GLY A N 1
ATOM 3554 C CA . GLY A 1 450 ? 1.115 -19.254 -17.795 1.00 98.19 450 GLY A CA 1
ATOM 3555 C C . GLY A 1 450 ? 0.855 -17.773 -18.054 1.00 98.19 450 GLY A C 1
ATOM 3556 O O . GLY A 1 450 ? 1.774 -16.957 -18.115 1.00 98.19 450 GLY A O 1
ATOM 3557 N N . GLN A 1 451 ? -0.425 -17.437 -18.195 1.00 98.19 451 GLN A N 1
ATOM 3558 C CA . GLN A 1 451 ? -0.917 -16.067 -18.386 1.00 98.19 451 GLN A CA 1
ATOM 3559 C C . GLN A 1 451 ? -1.653 -15.513 -17.161 1.00 98.19 451 GLN A C 1
ATOM 3561 O O . GLN A 1 451 ? -2.132 -14.385 -17.185 1.00 98.19 451 GLN A O 1
ATOM 3566 N N . SER A 1 452 ? -1.781 -16.299 -16.094 1.00 98.62 452 SER A N 1
ATOM 3567 C CA . SER A 1 452 ? -2.411 -15.844 -14.861 1.00 98.62 452 SER A CA 1
ATOM 3568 C C . SER A 1 452 ? -2.076 -16.742 -13.682 1.00 98.62 452 SER A C 1
ATOM 3570 O O . SER A 1 452 ? -1.821 -17.933 -13.867 1.00 98.62 452 SER A O 1
ATOM 3572 N N . PHE A 1 453 ? -2.193 -16.206 -12.472 1.00 98.81 453 PHE A N 1
ATOM 3573 C CA . PHE A 1 453 ? -2.282 -16.997 -11.246 1.00 98.81 453 PHE A CA 1
ATOM 3574 C C . PHE A 1 453 ? -3.227 -16.343 -10.246 1.00 98.81 453 PHE A C 1
ATOM 3576 O O . PHE A 1 453 ? -3.660 -15.208 -10.431 1.00 98.81 453 PHE A O 1
ATOM 3583 N N . ARG A 1 454 ? -3.553 -17.077 -9.185 1.00 98.44 454 ARG A N 1
ATOM 3584 C CA . ARG A 1 454 ? -4.442 -16.611 -8.125 1.00 98.44 454 ARG A CA 1
ATOM 3585 C C . ARG A 1 454 ? -3.800 -16.807 -6.763 1.00 98.44 454 ARG A C 1
ATOM 3587 O O . ARG A 1 454 ? -3.148 -17.826 -6.545 1.00 98.44 454 ARG A O 1
ATOM 3594 N N . THR A 1 455 ? -4.027 -15.870 -5.855 1.00 98.81 455 THR A N 1
ATOM 3595 C CA . THR A 1 455 ? -3.833 -16.039 -4.411 1.00 98.81 455 THR A CA 1
ATOM 3596 C C . THR A 1 455 ? -5.196 -16.056 -3.721 1.00 98.81 455 THR A C 1
ATOM 3598 O O . THR A 1 455 ? -6.179 -15.523 -4.243 1.00 98.81 455 THR A O 1
ATOM 3601 N N . ARG A 1 456 ? -5.265 -16.703 -2.556 1.00 98.38 456 ARG A N 1
ATOM 3602 C CA . ARG A 1 456 ? -6.416 -16.614 -1.654 1.00 98.38 456 ARG A CA 1
ATOM 3603 C C . ARG A 1 456 ? -5.902 -16.435 -0.239 1.00 98.38 456 ARG A C 1
ATOM 3605 O O . ARG A 1 456 ? -5.223 -17.324 0.272 1.00 98.38 456 ARG A O 1
ATOM 3612 N N . TYR A 1 457 ? -6.232 -15.309 0.375 1.00 98.56 457 TYR A N 1
ATOM 3613 C CA . TYR A 1 457 ? -5.901 -15.033 1.770 1.00 98.56 457 TYR A CA 1
ATOM 3614 C C . TYR A 1 457 ? -7.154 -15.057 2.628 1.00 98.56 457 TYR A C 1
ATOM 3616 O O . TYR A 1 457 ? -8.250 -14.771 2.150 1.00 98.56 457 TYR A O 1
ATOM 3624 N N . VAL A 1 458 ? -6.987 -15.391 3.902 1.00 98.38 458 VAL A N 1
ATOM 3625 C CA . VAL A 1 458 ? -8.049 -15.243 4.896 1.00 98.38 458 VAL A CA 1
ATOM 3626 C C . VAL A 1 458 ? -8.023 -13.807 5.407 1.00 98.38 458 VAL A C 1
ATOM 3628 O O . VAL A 1 458 ? -6.978 -13.317 5.835 1.00 98.38 458 VAL A O 1
ATOM 3631 N N . TYR A 1 459 ? -9.173 -13.148 5.363 1.00 98.81 459 TYR A N 1
ATOM 3632 C CA . TYR A 1 459 ? -9.426 -11.917 6.091 1.00 98.81 459 TYR A CA 1
ATOM 3633 C C . TYR A 1 459 ? -9.929 -12.282 7.490 1.00 98.81 459 TYR A C 1
ATOM 3635 O O . TYR A 1 459 ? -10.883 -13.042 7.618 1.00 98.81 459 TYR A O 1
ATOM 3643 N N . ASN A 1 460 ? -9.302 -11.754 8.539 1.00 98.31 460 ASN A N 1
ATOM 3644 C CA . ASN A 1 460 ? -9.619 -12.112 9.929 1.00 98.31 460 ASN A CA 1
ATOM 3645 C C . ASN A 1 460 ? -10.510 -11.083 10.646 1.00 98.31 460 ASN A C 1
ATOM 3647 O O . ASN A 1 460 ? -10.565 -11.065 11.875 1.00 98.31 460 ASN A O 1
ATOM 3651 N N . GLY A 1 461 ? -11.190 -10.226 9.879 1.00 98.56 461 GLY A N 1
ATOM 3652 C CA . GLY A 1 461 ? -11.995 -9.141 10.426 1.00 98.56 461 GLY A CA 1
ATOM 3653 C C . GLY A 1 461 ? -11.158 -7.993 10.995 1.00 98.56 461 GLY A C 1
ATOM 3654 O O . GLY A 1 461 ? -9.964 -8.125 11.267 1.00 98.56 461 GLY A O 1
ATOM 3655 N N . ILE A 1 462 ? -11.799 -6.839 11.166 1.00 98.88 462 ILE A N 1
ATOM 3656 C CA . ILE A 1 462 ? -11.302 -5.742 12.009 1.00 98.88 462 ILE A CA 1
ATOM 3657 C C . ILE A 1 462 ? -12.420 -5.280 12.941 1.00 98.88 462 ILE A C 1
ATOM 3659 O O . ILE A 1 462 ? -13.598 -5.527 12.681 1.00 98.88 462 ILE A O 1
ATOM 3663 N N . LEU A 1 463 ? -12.078 -4.537 13.992 1.00 98.88 463 LEU A N 1
ATOM 3664 C CA . LEU A 1 463 ? -13.064 -3.840 14.812 1.00 98.88 463 LEU A CA 1
ATOM 3665 C C . LEU A 1 463 ? -12.904 -2.318 14.690 1.00 98.88 463 LEU A C 1
ATOM 3667 O O . LEU A 1 463 ? -11.779 -1.832 14.582 1.00 98.88 463 LEU A O 1
ATOM 3671 N N . PRO A 1 464 ? -13.998 -1.537 14.783 1.00 98.62 464 PRO A N 1
ATOM 3672 C CA . PRO A 1 464 ? -13.896 -0.079 14.880 1.00 98.62 464 PRO A CA 1
ATOM 3673 C C . PRO A 1 464 ? -13.234 0.389 16.186 1.00 98.62 464 PRO A C 1
ATOM 3675 O O . PRO A 1 464 ? -12.774 1.526 16.261 1.00 98.62 464 PRO A O 1
ATOM 3678 N N . TYR A 1 465 ? -13.241 -0.461 17.217 1.00 98.50 465 TYR A N 1
ATOM 3679 C CA . TYR A 1 465 ? -12.620 -0.288 18.532 1.00 98.50 465 TYR A CA 1
ATOM 3680 C C . TYR A 1 465 ? -12.661 -1.629 19.285 1.00 98.50 465 TYR A C 1
ATOM 3682 O O . TYR A 1 465 ? -13.468 -2.494 18.950 1.00 98.50 465 TYR A O 1
ATOM 3690 N N . LEU A 1 466 ? -11.814 -1.836 20.298 1.00 98.44 466 LEU A N 1
ATOM 3691 C CA . LEU A 1 466 ? -11.851 -3.071 21.097 1.00 98.44 466 LEU A CA 1
ATOM 3692 C C . LEU A 1 466 ? -13.119 -3.182 21.975 1.00 98.44 466 LEU A C 1
ATOM 3694 O O . LEU A 1 466 ? -13.700 -2.155 22.345 1.00 98.44 466 LEU A O 1
ATOM 3698 N N . PRO A 1 467 ? -13.564 -4.408 22.329 1.00 97.25 467 PRO A N 1
ATOM 3699 C CA . PRO A 1 467 ? -14.633 -4.593 23.310 1.00 97.25 467 PRO A CA 1
ATOM 3700 C C . PRO A 1 467 ? -14.223 -4.014 24.665 1.00 97.25 467 PRO A C 1
ATOM 3702 O O . PRO A 1 467 ? -13.049 -4.026 24.997 1.00 97.25 467 PRO A O 1
ATOM 3705 N N . GLY A 1 468 ? -15.189 -3.569 25.469 1.00 94.56 468 GLY A N 1
ATOM 3706 C CA . GLY A 1 468 ? -14.880 -2.950 26.758 1.00 94.56 468 GLY A CA 1
ATOM 3707 C C . GLY A 1 468 ? -14.203 -3.876 27.779 1.00 94.56 468 GLY A C 1
ATOM 3708 O O . GLY A 1 468 ? -14.270 -5.111 27.712 1.00 94.56 468 GLY A O 1
ATOM 3709 N N . ILE A 1 469 ? -13.605 -3.246 28.791 1.00 96.38 469 ILE A N 1
ATOM 3710 C CA . ILE A 1 469 ? -12.943 -3.916 29.918 1.00 96.38 469 ILE A CA 1
ATOM 3711 C C . ILE A 1 469 ? -13.947 -4.664 30.823 1.00 96.38 469 ILE A C 1
ATOM 3713 O O . ILE A 1 469 ? -15.165 -4.591 30.638 1.00 96.38 469 ILE A O 1
ATOM 3717 N N . ASP A 1 470 ? -13.449 -5.394 31.826 1.00 93.31 470 ASP A N 1
ATOM 3718 C CA . ASP A 1 470 ? -14.296 -6.116 32.785 1.00 93.31 470 ASP A CA 1
ATOM 3719 C C . ASP A 1 470 ? -15.227 -5.167 33.566 1.00 93.31 470 ASP A C 1
ATOM 3721 O O . ASP A 1 470 ? -14.817 -4.479 34.502 1.00 93.31 470 ASP A O 1
ATOM 3725 N N . LYS A 1 471 ? -16.516 -5.181 33.202 1.00 90.62 471 LYS A N 1
ATOM 3726 C CA . LYS A 1 471 ? -17.570 -4.348 33.803 1.00 90.62 471 LYS A CA 1
ATOM 3727 C C . LYS A 1 471 ? -17.824 -4.649 35.281 1.00 90.62 471 LYS A C 1
ATOM 3729 O O . LYS A 1 471 ? -18.430 -3.823 35.960 1.00 90.62 471 LYS A O 1
ATOM 3734 N N . SER A 1 472 ? -17.404 -5.812 35.782 1.00 92.31 472 SER A N 1
ATOM 3735 C CA . SER A 1 472 ? -17.531 -6.146 37.204 1.00 92.31 472 SER A CA 1
ATOM 3736 C C . SER A 1 472 ? -16.477 -5.446 38.070 1.00 92.31 472 SER A C 1
ATOM 3738 O O . SER A 1 472 ? -16.669 -5.298 39.278 1.00 92.31 472 SER A O 1
ATOM 3740 N N . ASN A 1 473 ? -15.398 -4.945 37.459 1.00 94.19 473 ASN A N 1
ATOM 3741 C CA . ASN A 1 473 ? -14.340 -4.211 38.139 1.00 94.19 473 ASN A CA 1
ATOM 3742 C C . ASN A 1 473 ? -14.615 -2.699 38.116 1.00 94.19 473 ASN A C 1
ATOM 3744 O O . ASN A 1 473 ? -14.086 -1.957 37.286 1.00 94.19 473 ASN A O 1
ATOM 3748 N N . SER A 1 474 ? -15.438 -2.228 39.057 1.00 94.00 474 SER A N 1
ATOM 3749 C CA . SER A 1 474 ? -15.830 -0.813 39.139 1.00 94.00 474 SER A CA 1
ATOM 3750 C C . SER A 1 474 ? -14.637 0.142 39.255 1.00 94.00 474 SER A C 1
ATOM 3752 O O . SER A 1 474 ? -14.657 1.202 38.641 1.00 94.00 474 SER A O 1
ATOM 3754 N N . SER A 1 475 ? -13.571 -0.241 39.966 1.00 96.06 475 SER A N 1
ATOM 3755 C CA . SER A 1 475 ? -12.373 0.597 40.104 1.00 96.06 475 SER A CA 1
ATOM 3756 C C . SER A 1 475 ? -11.621 0.774 38.782 1.00 96.06 475 SER A C 1
ATOM 3758 O O . SER A 1 475 ? -11.131 1.866 38.505 1.00 96.06 475 SER A O 1
ATOM 3760 N N . ALA A 1 476 ? -11.554 -0.265 37.943 1.00 96.44 476 ALA A N 1
ATOM 3761 C CA . ALA A 1 476 ? -10.955 -0.152 36.612 1.00 96.44 476 ALA A CA 1
ATOM 3762 C C . ALA A 1 476 ? -11.797 0.742 35.684 1.00 96.44 476 ALA A C 1
ATOM 3764 O O . ALA A 1 476 ? -11.245 1.543 34.933 1.00 96.44 476 ALA A O 1
ATOM 3765 N N . ILE A 1 477 ? -13.129 0.663 35.776 1.00 97.69 477 ILE A N 1
ATOM 3766 C CA . ILE A 1 477 ? -14.043 1.532 35.016 1.00 97.69 477 ILE A CA 1
ATOM 3767 C C . ILE A 1 477 ? -13.903 2.998 35.448 1.00 97.69 477 ILE A C 1
ATOM 3769 O O . ILE A 1 477 ? -13.791 3.877 34.596 1.00 97.69 477 ILE A O 1
ATOM 3773 N N . GLU A 1 478 ? -13.858 3.273 36.754 1.00 97.62 478 GLU A N 1
ATOM 3774 C CA . GLU A 1 478 ? -13.638 4.626 37.284 1.00 97.62 478 GLU A CA 1
ATOM 3775 C C . GLU A 1 478 ? -12.288 5.200 36.838 1.00 97.62 478 GLU A C 1
ATOM 3777 O O . GLU A 1 478 ? -12.205 6.369 36.456 1.00 97.62 478 GLU A O 1
ATOM 3782 N N . LYS A 1 479 ? -11.234 4.374 36.826 1.00 97.81 479 LYS A N 1
ATOM 3783 C CA . LYS A 1 479 ? -9.905 4.776 36.354 1.00 97.81 479 LYS A CA 1
ATOM 3784 C C . LYS A 1 479 ? -9.888 5.070 34.853 1.00 97.81 479 LYS A C 1
ATOM 3786 O O . LYS A 1 479 ? -9.331 6.084 34.441 1.00 97.81 479 LYS A O 1
ATOM 3791 N N . LEU A 1 480 ? -10.529 4.229 34.044 1.00 98.31 480 LEU A N 1
ATOM 3792 C CA . LEU A 1 480 ? -10.653 4.467 32.607 1.00 98.31 480 LEU A CA 1
ATOM 3793 C C . LEU A 1 480 ? -11.433 5.757 32.324 1.00 98.31 480 LEU A C 1
ATOM 3795 O O . LEU A 1 480 ? -10.994 6.573 31.515 1.00 98.31 480 LEU A O 1
ATOM 3799 N N . LYS A 1 481 ? -12.536 5.994 33.047 1.00 98.06 481 LYS A N 1
ATOM 3800 C CA . LYS A 1 481 ? -13.279 7.254 32.957 1.00 98.06 481 LYS A CA 1
ATOM 3801 C C . LYS A 1 481 ? -12.412 8.461 33.330 1.00 98.06 481 LYS A C 1
ATOM 3803 O O . LYS A 1 481 ? -12.467 9.468 32.635 1.00 98.06 481 LYS A O 1
ATOM 3808 N N . PHE A 1 482 ? -11.580 8.357 34.368 1.00 97.50 482 PHE A N 1
ATOM 3809 C CA . PHE A 1 482 ? -10.632 9.420 34.712 1.00 97.50 482 PHE A CA 1
ATOM 3810 C C . PHE A 1 482 ? -9.700 9.764 33.540 1.00 97.50 482 PHE A C 1
ATOM 3812 O O . PHE A 1 482 ? -9.516 10.944 33.252 1.00 97.50 482 PHE A O 1
ATOM 3819 N N . PHE A 1 483 ? -9.154 8.769 32.833 1.00 97.94 483 PHE A N 1
ATOM 3820 C CA . PHE A 1 483 ? -8.302 9.033 31.668 1.00 97.94 483 PHE A CA 1
ATOM 3821 C C . PHE A 1 483 ? -9.066 9.657 30.495 1.00 97.94 483 PHE A C 1
ATOM 3823 O O . PHE A 1 483 ? -8.513 10.507 29.802 1.00 97.94 483 PHE A O 1
ATOM 3830 N N . VAL A 1 484 ? -10.331 9.277 30.285 1.00 98.12 484 VAL A N 1
ATOM 3831 C CA . VAL A 1 484 ? -11.208 9.935 29.301 1.00 98.12 484 VAL A CA 1
ATOM 3832 C C . VAL A 1 484 ? -11.417 11.408 29.668 1.00 98.12 484 VAL A C 1
ATOM 3834 O O . VAL A 1 484 ? -11.217 12.278 28.823 1.00 98.12 484 VAL A O 1
ATOM 3837 N N . ASP A 1 485 ? -11.759 11.694 30.928 1.00 96.50 485 ASP A N 1
ATOM 3838 C CA . ASP A 1 485 ? -11.984 13.055 31.430 1.00 96.50 485 ASP A CA 1
ATOM 3839 C C . ASP A 1 485 ? -10.714 13.922 31.360 1.00 96.50 485 ASP A C 1
ATOM 3841 O O . ASP A 1 485 ? -10.790 15.129 31.126 1.00 96.50 485 ASP A O 1
ATOM 3845 N N . ASP A 1 486 ? -9.542 13.337 31.616 1.00 94.31 486 ASP A N 1
ATOM 3846 C CA . ASP A 1 486 ? -8.251 14.027 31.531 1.00 94.31 486 ASP A CA 1
ATOM 3847 C C . ASP A 1 486 ? -7.887 14.357 30.079 1.00 94.31 486 ASP A C 1
ATOM 3849 O O . ASP A 1 486 ? -7.576 15.505 29.753 1.00 94.31 486 ASP A O 1
ATOM 3853 N N . PHE A 1 487 ? -8.041 13.377 29.184 1.00 93.81 487 PHE A N 1
ATOM 3854 C CA . PHE A 1 487 ? -7.833 13.569 27.755 1.00 93.81 487 PHE A CA 1
ATOM 3855 C C . PHE A 1 487 ? -8.781 14.635 27.189 1.00 93.81 487 PHE A C 1
ATOM 3857 O O . PHE A 1 487 ? -8.323 15.550 26.505 1.00 93.81 487 PHE A O 1
ATOM 3864 N N . GLU A 1 488 ? -10.080 14.573 27.502 1.00 93.75 488 GLU A N 1
ATOM 3865 C CA . GLU A 1 488 ? -11.079 15.532 27.010 1.00 93.75 488 GLU A CA 1
ATOM 3866 C C . GLU A 1 488 ? -10.696 16.982 27.325 1.00 93.75 488 GLU A C 1
ATOM 3868 O O . GLU A 1 488 ? -10.744 17.829 26.436 1.00 93.75 488 GLU A O 1
ATOM 3873 N N . LYS A 1 489 ? -10.252 17.267 28.555 1.00 90.12 489 LYS A N 1
ATOM 3874 C CA . LYS A 1 489 ? -9.941 18.636 29.006 1.00 90.12 489 LYS A CA 1
ATOM 3875 C C . LYS A 1 489 ? -8.830 19.312 28.210 1.00 90.12 489 LYS A C 1
ATOM 3877 O O . LYS A 1 489 ? -8.874 20.527 28.023 1.00 90.12 489 LYS A O 1
ATOM 3882 N N . ASP A 1 490 ? -7.824 18.552 27.790 1.00 82.38 490 ASP A N 1
ATOM 3883 C CA . ASP A 1 490 ? -6.623 19.101 27.156 1.00 82.38 490 ASP A CA 1
ATOM 3884 C C . ASP A 1 490 ? -6.644 18.929 25.629 1.00 82.38 490 ASP A C 1
ATOM 3886 O O . ASP A 1 490 ? -6.284 19.826 24.861 1.00 82.38 490 ASP A O 1
ATOM 3890 N N . LYS A 1 491 ? -7.090 17.763 25.157 1.00 82.94 491 LYS A N 1
ATOM 3891 C CA . LYS A 1 491 ? -6.773 17.285 23.809 1.00 82.94 491 LYS A CA 1
ATOM 3892 C C . LYS A 1 491 ? -7.788 17.668 22.734 1.00 82.94 491 LYS A C 1
ATOM 3894 O O . LYS A 1 491 ? -7.394 17.724 21.571 1.00 82.94 491 LYS A O 1
ATOM 3899 N N . ILE A 1 492 ? -9.036 17.989 23.073 1.00 86.56 492 ILE A N 1
ATOM 3900 C CA . ILE A 1 492 ? -10.077 18.302 22.070 1.00 86.56 492 ILE A CA 1
ATOM 3901 C C . ILE A 1 492 ? -9.837 19.617 21.309 1.00 86.56 492 ILE A C 1
ATOM 3903 O O . ILE A 1 492 ? -10.424 19.836 20.256 1.00 86.56 492 ILE A O 1
ATOM 3907 N N . ASN A 1 493 ? -8.944 20.479 21.803 1.00 82.94 493 ASN A N 1
ATOM 3908 C CA . ASN A 1 493 ? -8.689 21.804 21.229 1.00 82.94 493 ASN A CA 1
ATOM 3909 C C . ASN A 1 493 ? -7.669 21.813 20.072 1.00 82.94 493 ASN A C 1
ATOM 3911 O O . ASN A 1 493 ? -7.343 22.886 19.571 1.00 82.94 493 ASN A O 1
ATOM 3915 N N . PHE A 1 494 ? -7.132 20.655 19.656 1.00 83.12 494 PHE A N 1
ATOM 3916 C CA . PHE A 1 494 ? -6.075 20.564 18.630 1.00 83.12 494 PHE A CA 1
ATOM 3917 C C . PHE A 1 494 ? -4.864 21.481 18.912 1.00 83.12 494 PHE A C 1
ATOM 3919 O O . PHE A 1 494 ? -4.306 22.107 18.012 1.00 83.12 494 PHE A O 1
ATOM 3926 N N . ASN A 1 495 ? -4.439 21.568 20.177 1.00 75.81 495 ASN A N 1
ATOM 3927 C CA . ASN A 1 495 ? -3.220 22.282 20.558 1.00 75.81 495 ASN A CA 1
ATOM 3928 C C . ASN A 1 495 ? -1.986 21.425 20.219 1.00 75.81 495 ASN A C 1
ATOM 3930 O O . ASN A 1 495 ? -1.606 20.554 20.999 1.00 75.81 495 ASN A O 1
ATOM 3934 N N . LEU A 1 496 ? -1.368 21.669 19.060 1.00 72.06 496 LEU A N 1
ATOM 3935 C CA . LEU A 1 496 ? -0.213 20.918 18.539 1.00 72.06 496 LEU A CA 1
ATOM 3936 C C . LEU A 1 496 ? 1.129 21.619 18.835 1.00 72.06 496 LEU A C 1
ATOM 3938 O O . LEU A 1 496 ? 2.023 21.651 18.004 1.00 72.06 496 LEU A O 1
ATOM 3942 N N . ASN A 1 497 ? 1.290 22.185 20.036 1.00 60.69 497 ASN A N 1
ATOM 3943 C CA . ASN A 1 497 ? 2.457 23.008 20.407 1.00 60.69 497 ASN A CA 1
ATOM 3944 C C . ASN A 1 497 ? 3.724 22.200 20.776 1.00 60.69 497 ASN A C 1
ATOM 3946 O O . ASN A 1 497 ? 4.614 22.727 21.448 1.00 60.69 497 ASN A O 1
ATOM 3950 N N . ASN A 1 498 ? 3.808 20.923 20.395 1.00 58.31 498 ASN A N 1
ATOM 3951 C CA . ASN A 1 498 ? 4.975 20.097 20.699 1.00 58.31 498 ASN A CA 1
ATOM 3952 C C . ASN A 1 498 ? 6.145 20.468 19.769 1.00 58.31 498 ASN A C 1
ATOM 3954 O O . ASN A 1 498 ? 5.926 20.674 18.576 1.00 58.31 498 ASN A O 1
ATOM 3958 N N . PRO A 1 499 ? 7.395 20.535 20.265 1.00 46.53 499 PRO A N 1
ATOM 3959 C CA . PRO A 1 499 ? 8.560 20.753 19.411 1.00 46.53 499 PRO A CA 1
ATOM 3960 C C . PRO A 1 499 ? 8.635 19.689 18.304 1.00 46.53 499 PRO A C 1
ATOM 3962 O O . PRO A 1 499 ? 8.740 18.504 18.602 1.00 46.53 499 PRO A O 1
ATOM 3965 N N . GLY A 1 500 ? 8.568 20.113 17.040 1.00 52.47 500 GLY A N 1
ATOM 3966 C CA . GLY A 1 500 ? 8.575 19.217 15.875 1.00 52.47 500 GLY A CA 1
ATOM 3967 C C . GLY A 1 500 ? 7.197 18.738 15.399 1.00 52.47 500 GLY A C 1
ATOM 3968 O O . GLY A 1 500 ? 7.132 18.124 14.339 1.00 52.47 500 GLY A O 1
ATOM 3969 N N . ALA A 1 501 ? 6.115 19.049 16.121 1.00 59.41 501 ALA A N 1
ATOM 3970 C CA . ALA A 1 501 ? 4.742 18.862 15.654 1.00 59.41 501 ALA A CA 1
ATOM 3971 C C . ALA A 1 501 ? 4.214 20.142 14.986 1.00 59.41 501 ALA A C 1
ATOM 3973 O O . ALA A 1 501 ? 4.515 21.253 15.434 1.00 59.41 501 ALA A O 1
ATOM 3974 N N . GLY A 1 502 ? 3.437 19.983 13.913 1.00 69.94 502 GLY A N 1
ATOM 3975 C CA . GLY A 1 502 ? 2.841 21.078 13.144 1.00 69.94 502 GLY A CA 1
ATOM 3976 C C . GLY A 1 502 ? 1.322 20.968 13.023 1.00 69.94 502 GLY A C 1
ATOM 3977 O O . GLY A 1 502 ? 0.711 20.020 13.506 1.00 69.94 502 GLY A O 1
ATOM 3978 N N . PHE A 1 503 ? 0.696 21.956 12.380 1.00 82.69 503 PHE A N 1
ATOM 3979 C CA . PHE A 1 503 ? -0.717 21.893 11.968 1.00 82.69 503 PHE A CA 1
ATOM 3980 C C . PHE A 1 503 ? -0.901 21.206 10.610 1.00 82.69 503 PHE A C 1
ATOM 3982 O O . PHE A 1 503 ? -1.979 21.268 10.023 1.00 82.69 503 PHE A O 1
ATOM 3989 N N . ASP A 1 504 ? 0.142 20.552 10.109 1.00 90.06 504 ASP A N 1
ATOM 3990 C CA . ASP A 1 504 ? 0.090 19.803 8.869 1.00 90.06 504 ASP A CA 1
ATOM 3991 C C . ASP A 1 504 ? -0.815 18.570 8.968 1.00 90.06 504 ASP A C 1
ATOM 3993 O O . ASP A 1 504 ? -1.289 18.161 10.037 1.00 90.06 504 ASP A O 1
ATOM 3997 N N . THR A 1 505 ? -1.067 17.983 7.806 1.00 95.12 505 THR A N 1
ATOM 3998 C CA . THR A 1 505 ? -1.925 16.811 7.650 1.00 95.12 505 THR A CA 1
ATOM 3999 C C . THR A 1 505 ? -1.457 15.594 8.454 1.00 95.12 505 THR A C 1
ATOM 4001 O O . THR A 1 505 ? -2.314 14.862 8.945 1.00 95.12 505 THR A O 1
ATOM 4004 N N . TYR A 1 506 ? -0.157 15.379 8.687 1.00 96.31 506 TYR A N 1
ATOM 4005 C CA . TYR A 1 506 ? 0.309 14.214 9.452 1.00 96.31 506 TYR A CA 1
ATOM 4006 C C . TYR A 1 506 ? -0.031 14.348 10.935 1.00 96.31 506 TYR A C 1
ATOM 4008 O O . TYR A 1 506 ? -0.739 13.517 11.509 1.00 96.31 506 TYR A O 1
ATOM 4016 N N . TRP A 1 507 ? 0.414 15.437 11.563 1.00 93.94 507 TRP A N 1
ATOM 4017 C CA . TRP A 1 507 ? 0.213 15.655 12.998 1.00 93.94 507 TRP A CA 1
ATOM 4018 C C . TRP A 1 507 ? -1.254 15.905 13.352 1.00 93.94 507 TRP A C 1
ATOM 4020 O O . TRP A 1 507 ? -1.740 15.417 14.379 1.00 93.94 507 TRP A O 1
ATOM 4030 N N . THR A 1 508 ? -1.993 16.592 12.476 1.00 94.38 508 THR A N 1
ATOM 4031 C CA . THR A 1 508 ? -3.452 16.693 12.597 1.00 94.38 508 THR A CA 1
ATOM 4032 C C . THR A 1 508 ? -4.107 15.319 12.468 1.00 94.38 508 THR A C 1
ATOM 4034 O O . THR A 1 508 ? -4.991 14.995 13.262 1.00 94.38 508 THR A O 1
ATOM 4037 N N . GLY A 1 509 ? -3.645 14.485 11.532 1.00 96.75 509 GLY A N 1
ATOM 4038 C CA . GLY A 1 509 ? -4.081 13.099 11.369 1.00 96.75 509 GLY A CA 1
ATOM 4039 C C . GLY A 1 509 ? -3.881 12.270 12.640 1.00 96.75 509 GLY A C 1
ATOM 4040 O O . GLY A 1 509 ? -4.844 11.724 13.181 1.00 96.75 509 GLY A O 1
ATOM 4041 N N . LYS A 1 510 ? -2.671 12.261 13.210 1.00 96.06 510 LYS A N 1
ATOM 4042 C CA . LYS A 1 510 ? -2.395 11.579 14.488 1.00 96.06 510 LYS A CA 1
ATOM 4043 C C . LYS A 1 510 ? -3.331 12.053 15.603 1.00 96.06 510 LYS A C 1
ATOM 4045 O O . LYS A 1 510 ? -3.820 11.244 16.393 1.00 96.06 510 LYS A O 1
ATOM 4050 N N . LYS A 1 511 ? -3.653 13.351 15.642 1.00 95.44 511 LYS A N 1
ATOM 4051 C CA . LYS A 1 511 ? -4.604 13.890 16.619 1.00 95.44 511 LYS A CA 1
ATOM 4052 C C . LYS A 1 511 ? -6.038 13.414 16.393 1.00 95.44 511 LYS A C 1
ATOM 4054 O O . LYS A 1 511 ? -6.720 13.054 17.355 1.00 95.44 511 LYS A O 1
ATOM 4059 N N . LEU A 1 512 ? -6.488 13.397 15.140 1.00 97.31 512 LEU A N 1
ATOM 4060 C CA . LEU A 1 512 ? -7.779 12.835 14.749 1.00 97.31 512 LEU A CA 1
ATOM 4061 C C . LEU A 1 512 ? -7.879 11.362 15.163 1.00 97.31 512 LEU A C 1
ATOM 4063 O O . LEU A 1 512 ? -8.912 10.958 15.694 1.00 97.31 512 LEU A O 1
ATOM 4067 N N . ASN A 1 513 ? -6.797 10.594 15.017 1.00 96.44 513 ASN A N 1
ATOM 4068 C CA . ASN A 1 513 ? -6.747 9.204 15.459 1.00 96.44 513 ASN A CA 1
ATOM 4069 C C . ASN A 1 513 ? -6.945 9.056 16.968 1.00 96.44 513 ASN A C 1
ATOM 4071 O O . ASN A 1 513 ? -7.786 8.269 17.390 1.00 96.44 513 ASN A O 1
ATOM 4075 N N . GLN A 1 514 ? -6.237 9.841 17.790 1.00 95.94 514 GLN A N 1
ATOM 4076 C CA . GLN A 1 514 ? -6.427 9.809 19.247 1.00 95.94 514 GLN A CA 1
ATOM 4077 C C . GLN A 1 514 ? -7.889 10.048 19.628 1.00 95.94 514 GLN A C 1
ATOM 4079 O O . GLN A 1 514 ? -8.466 9.293 20.407 1.00 95.94 514 GLN A O 1
ATOM 4084 N N . LEU A 1 515 ? -8.501 11.097 19.066 1.00 98.31 515 LEU A N 1
ATOM 4085 C CA . LEU A 1 515 ? -9.909 11.415 19.310 1.00 98.31 515 LEU A CA 1
ATOM 4086 C C . LEU A 1 515 ? -10.811 10.247 18.882 1.00 98.31 515 LEU A C 1
ATOM 4088 O O . LEU A 1 515 ? -11.705 9.852 19.629 1.00 98.31 515 LEU A O 1
ATOM 4092 N N . ALA A 1 516 ? -10.543 9.667 17.710 1.00 98.12 516 ALA A N 1
ATOM 4093 C CA . ALA A 1 516 ? -11.270 8.532 17.153 1.00 98.12 516 ALA A CA 1
ATOM 4094 C C . ALA A 1 516 ? -11.173 7.262 18.019 1.00 98.12 516 ALA A C 1
ATOM 4096 O O . ALA A 1 516 ? -12.160 6.532 18.107 1.00 98.12 516 ALA A O 1
ATOM 4097 N N . GLN A 1 517 ? -10.039 7.013 18.688 1.00 98.31 517 GLN A N 1
ATOM 4098 C CA . GLN A 1 517 ? -9.884 5.884 19.616 1.00 98.31 517 GLN A CA 1
ATOM 4099 C C . GLN A 1 517 ? -10.533 6.147 20.986 1.00 98.31 517 GLN A C 1
ATOM 4101 O O . GLN A 1 517 ? -11.093 5.231 21.584 1.00 98.31 517 GLN A O 1
ATOM 4106 N N . VAL A 1 518 ? -10.502 7.387 21.496 1.00 98.62 518 VAL A N 1
ATOM 4107 C CA . VAL A 1 518 ? -11.080 7.726 22.815 1.00 98.62 518 VAL A CA 1
ATOM 4108 C C . VAL A 1 518 ? -12.604 7.885 22.767 1.00 98.62 518 VAL A C 1
ATOM 4110 O O . VAL A 1 518 ? -13.278 7.579 23.750 1.00 98.62 518 VAL A O 1
ATOM 4113 N N . LEU A 1 519 ? -13.172 8.295 21.630 1.00 98.69 519 LEU A N 1
ATOM 4114 C CA . LEU A 1 519 ? -14.622 8.419 21.431 1.00 98.69 519 LEU A CA 1
ATOM 4115 C C . LEU A 1 519 ? -15.418 7.164 21.860 1.00 98.69 519 LEU A C 1
ATOM 4117 O O . LEU A 1 519 ? -16.275 7.286 22.737 1.00 98.69 519 LEU A O 1
ATOM 4121 N N . PRO A 1 520 ? -15.155 5.958 21.317 1.00 98.44 520 PRO A N 1
ATOM 4122 C CA . PRO A 1 520 ? -15.875 4.754 21.733 1.00 98.44 520 PRO A CA 1
ATOM 4123 C C . PRO A 1 520 ? -15.623 4.374 23.193 1.00 98.44 520 PRO A C 1
ATOM 4125 O O . PRO A 1 520 ? -16.493 3.792 23.835 1.00 98.44 520 PRO A O 1
ATOM 4128 N N . ILE A 1 521 ? -14.457 4.711 23.744 1.00 98.75 521 ILE A N 1
ATOM 4129 C CA . ILE A 1 521 ? -14.129 4.435 25.146 1.00 98.75 521 ILE A CA 1
ATOM 4130 C C . ILE A 1 521 ? -15.007 5.287 26.067 1.00 98.75 521 ILE A C 1
ATOM 4132 O O . ILE A 1 521 ? -15.568 4.759 27.029 1.00 98.75 521 ILE A O 1
ATOM 4136 N N . ALA A 1 522 ? -15.183 6.574 25.747 1.00 98.62 522 ALA A N 1
ATOM 4137 C CA . ALA A 1 522 ? -16.086 7.468 26.468 1.00 98.62 522 ALA A CA 1
ATOM 4138 C C . ALA A 1 522 ? -17.522 6.914 26.494 1.00 98.62 522 ALA A C 1
ATOM 4140 O O . ALA A 1 522 ? -18.155 6.865 27.549 1.00 98.62 522 ALA A O 1
ATOM 4141 N N . GLU A 1 523 ? -18.008 6.398 25.363 1.00 98.00 523 GLU A N 1
ATOM 4142 C CA . GLU A 1 523 ? -19.324 5.755 25.272 1.00 98.00 523 GLU A CA 1
ATOM 4143 C C . GLU A 1 523 ? -19.413 4.485 26.130 1.00 98.00 523 GLU A C 1
ATOM 4145 O O . GLU A 1 523 ? -20.394 4.285 26.849 1.00 98.00 523 GLU A O 1
ATOM 4150 N N . GLN A 1 524 ? -18.382 3.636 26.103 1.00 97.44 524 GLN A N 1
ATOM 4151 C CA . GLN A 1 524 ? -18.352 2.382 26.860 1.00 97.44 524 GLN A CA 1
ATOM 4152 C C . GLN A 1 524 ? -18.349 2.586 28.380 1.00 97.44 524 GLN A C 1
ATOM 4154 O O . GLN A 1 524 ? -18.929 1.764 29.096 1.00 97.44 524 GLN A O 1
ATOM 4159 N N . VAL A 1 525 ? -17.734 3.667 28.877 1.00 97.25 525 VAL A N 1
ATOM 4160 C CA . VAL A 1 525 ? -17.774 4.040 30.305 1.00 97.25 525 VAL A CA 1
ATOM 4161 C C . VAL A 1 525 ? -18.997 4.889 30.675 1.00 97.25 525 VAL A C 1
ATOM 4163 O O . VAL A 1 525 ? -19.145 5.281 31.832 1.00 97.25 525 VAL A O 1
ATOM 4166 N N . GLY A 1 526 ? -19.896 5.153 29.721 1.00 95.56 526 GLY A N 1
ATOM 4167 C CA . GLY A 1 526 ? -21.125 5.920 29.936 1.00 95.56 526 GLY A CA 1
ATOM 4168 C C . GLY A 1 526 ? -20.918 7.433 30.050 1.00 95.56 526 GLY A C 1
ATOM 4169 O O . GLY A 1 526 ? -21.801 8.131 30.547 1.00 95.56 526 GLY A O 1
ATOM 4170 N N . ASP A 1 527 ? -19.775 7.953 29.602 1.00 97.25 527 ASP A N 1
ATOM 4171 C CA . ASP A 1 527 ? -19.481 9.383 29.578 1.00 97.25 527 ASP A CA 1
ATOM 4172 C C . ASP A 1 527 ? -19.956 10.036 28.278 1.00 97.25 527 ASP A C 1
ATOM 4174 O O . ASP A 1 527 ? -19.194 10.338 27.355 1.00 97.25 527 ASP A O 1
ATOM 4178 N N . THR A 1 528 ? -21.265 10.255 28.208 1.00 96.50 528 THR A N 1
ATOM 4179 C CA . THR A 1 528 ? -21.909 10.811 27.017 1.00 96.50 528 THR A CA 1
ATOM 4180 C C . THR A 1 528 ? -21.468 12.243 26.718 1.00 96.50 528 THR A C 1
ATOM 4182 O O . THR A 1 528 ? -21.461 12.637 25.556 1.00 96.50 528 THR A O 1
ATOM 4185 N N . LEU A 1 529 ? -21.088 13.022 27.739 1.00 96.50 529 LEU A N 1
ATOM 4186 C CA . LEU A 1 529 ? -20.647 14.406 27.551 1.00 96.50 529 LEU A CA 1
ATOM 4187 C C . LEU A 1 529 ? -19.257 14.456 26.910 1.00 96.50 529 LEU A C 1
ATOM 4189 O O . LEU A 1 529 ? -19.049 15.233 25.978 1.00 96.50 529 LEU A O 1
ATOM 4193 N N . ALA A 1 530 ? -18.316 13.631 27.381 1.00 97.62 530 ALA A N 1
ATOM 4194 C CA . ALA A 1 530 ? -17.006 13.530 26.748 1.00 97.62 530 ALA A CA 1
ATOM 4195 C C . ALA A 1 530 ? -17.133 13.010 25.309 1.00 97.62 530 ALA A C 1
ATOM 4197 O O . ALA A 1 530 ? -16.550 13.601 24.400 1.00 97.62 530 ALA A O 1
ATOM 4198 N N . ALA A 1 531 ? -17.953 11.977 25.080 1.00 98.12 531 ALA A N 1
ATOM 4199 C CA . ALA A 1 531 ? -18.208 11.446 23.741 1.00 98.12 531 ALA A CA 1
ATOM 4200 C C . ALA A 1 531 ? -18.742 12.524 22.777 1.00 98.12 531 ALA A C 1
ATOM 4202 O O . ALA A 1 531 ? -18.202 12.688 21.682 1.00 98.12 531 ALA A O 1
ATOM 4203 N N . GLU A 1 532 ? -19.740 13.312 23.198 1.00 97.75 532 GLU A N 1
ATOM 4204 C CA . GLU A 1 532 ? -20.312 14.405 22.398 1.00 97.75 532 GLU A CA 1
ATOM 4205 C C . GLU A 1 532 ? -19.270 15.481 22.053 1.00 97.75 532 GLU A C 1
ATOM 4207 O O . GLU A 1 532 ? -19.162 15.916 20.905 1.00 97.75 532 GLU A O 1
ATOM 4212 N N . LYS A 1 533 ? -18.457 15.904 23.025 1.00 98.00 533 LYS A N 1
ATOM 4213 C CA . LYS A 1 533 ? -17.398 16.891 22.773 1.00 98.00 533 LYS A CA 1
ATOM 4214 C C . LYS A 1 533 ? -16.335 16.363 21.816 1.00 98.00 533 LYS A C 1
ATOM 4216 O O . LYS A 1 533 ? -15.909 17.091 20.922 1.00 98.00 533 LYS A O 1
ATOM 4221 N N . ILE A 1 534 ? -15.922 15.107 21.989 1.00 98.44 534 ILE A N 1
ATOM 4222 C CA . ILE A 1 534 ? -14.903 14.474 21.149 1.00 98.44 534 ILE A CA 1
ATOM 4223 C C . ILE A 1 534 ? -15.404 14.361 19.706 1.00 98.44 534 ILE A C 1
ATOM 4225 O O . ILE A 1 534 ? -14.709 14.817 18.800 1.00 98.44 534 ILE A O 1
ATOM 4229 N N . ILE A 1 535 ? -16.610 13.830 19.467 1.00 98.38 535 ILE A N 1
ATOM 4230 C CA . ILE A 1 535 ? -17.131 13.708 18.094 1.00 98.38 535 ILE A CA 1
ATOM 4231 C C . ILE A 1 535 ? -17.321 15.078 17.430 1.00 98.38 535 ILE A C 1
ATOM 4233 O O . ILE A 1 535 ? -17.009 15.228 16.250 1.00 98.38 535 ILE A O 1
ATOM 4237 N N . ASN A 1 536 ? -17.747 16.101 18.180 1.00 98.06 536 ASN A N 1
ATOM 4238 C CA . ASN A 1 536 ? -17.869 17.464 17.660 1.00 98.06 536 ASN A CA 1
ATOM 4239 C C . ASN A 1 536 ? -16.506 18.078 17.310 1.00 98.06 536 ASN A C 1
ATOM 4241 O O . ASN A 1 536 ? -16.408 18.798 16.317 1.00 98.06 536 ASN A O 1
ATOM 4245 N N . ALA A 1 537 ? -15.450 17.765 18.068 1.00 97.56 537 ALA A N 1
ATOM 4246 C CA . ALA A 1 537 ? -14.088 18.188 17.750 1.00 97.56 537 ALA A CA 1
ATOM 4247 C C . ALA A 1 537 ? -13.574 17.523 16.462 1.00 97.56 537 ALA A C 1
ATOM 4249 O O . ALA A 1 537 ? -12.993 18.205 15.617 1.00 97.56 537 ALA A O 1
ATOM 4250 N N . ILE A 1 538 ? -13.836 16.220 16.279 1.00 98.31 538 ILE A N 1
ATOM 4251 C CA . ILE A 1 538 ? -13.492 15.503 15.039 1.00 98.31 538 ILE A CA 1
ATOM 4252 C C . ILE A 1 538 ? -14.240 16.121 13.852 1.00 98.31 538 ILE A C 1
ATOM 4254 O O . ILE A 1 538 ? -13.601 16.495 12.871 1.00 98.31 538 ILE A O 1
ATOM 4258 N N . LYS A 1 539 ? -15.570 16.283 13.954 1.00 98.56 539 LYS A N 1
ATOM 4259 C CA . LYS A 1 539 ? -16.397 16.903 12.906 1.00 98.56 539 LYS A CA 1
ATOM 4260 C C . LYS A 1 539 ? -15.873 18.280 12.535 1.00 98.56 539 LYS A C 1
ATOM 4262 O O . LYS A 1 539 ? -15.500 18.487 11.392 1.00 98.56 539 LYS A O 1
ATOM 4267 N N . SER A 1 540 ? -15.734 19.170 13.516 1.00 96.44 540 SER A N 1
ATOM 4268 C CA . SER A 1 540 ? -15.269 20.542 13.285 1.00 96.44 540 SER A CA 1
ATOM 4269 C C . SER A 1 540 ? -13.939 20.581 12.536 1.00 96.44 540 SER A C 1
ATOM 4271 O O . SER A 1 540 ? -13.771 21.392 11.635 1.00 96.44 540 SER A O 1
ATOM 4273 N N . LYS A 1 541 ? -12.989 19.702 12.880 1.00 95.50 541 LYS A N 1
ATOM 4274 C CA . LYS A 1 541 ? -11.683 19.676 12.214 1.00 95.50 541 LYS A CA 1
ATOM 4275 C C . LYS A 1 541 ? -11.744 19.102 10.797 1.00 95.50 541 LYS A C 1
ATOM 4277 O O . LYS A 1 541 ? -11.060 19.617 9.920 1.00 95.50 541 LYS A O 1
ATOM 4282 N N . LEU A 1 542 ? -12.534 18.057 10.563 1.00 98.06 542 LEU A N 1
ATOM 4283 C CA . LEU A 1 542 ? -12.703 17.515 9.213 1.00 98.06 542 LEU A CA 1
ATOM 4284 C C . LEU A 1 542 ? -13.450 18.494 8.305 1.00 98.06 542 LEU A C 1
ATOM 4286 O O . LEU A 1 542 ? -13.026 18.703 7.180 1.00 98.06 542 LEU A O 1
ATOM 4290 N N . GLU A 1 543 ? -14.516 19.122 8.801 1.00 97.81 543 GLU A N 1
ATOM 4291 C CA . GLU A 1 543 ? -15.302 20.122 8.066 1.00 97.81 543 GLU A CA 1
ATOM 4292 C C . GLU A 1 543 ? -14.454 21.341 7.679 1.00 97.81 543 GLU A C 1
ATOM 4294 O O . GLU A 1 543 ? -14.567 21.828 6.558 1.00 97.81 543 GLU A O 1
ATOM 4299 N N . ASP A 1 544 ? -13.560 21.773 8.573 1.00 93.50 544 ASP A N 1
ATOM 4300 C CA . ASP A 1 544 ? -12.548 22.808 8.326 1.00 93.50 544 ASP A CA 1
ATOM 4301 C C . ASP A 1 544 ? -11.630 22.410 7.155 1.00 93.50 544 ASP A C 1
ATOM 4303 O O . ASP A 1 544 ? -11.613 23.091 6.139 1.00 93.50 544 ASP A O 1
ATOM 4307 N N . PHE A 1 545 ? -10.992 21.231 7.207 1.00 94.75 545 PHE A N 1
ATOM 4308 C CA . PHE A 1 545 ? -10.151 20.729 6.103 1.00 94.75 545 PHE A CA 1
ATOM 4309 C C . PHE A 1 545 ? -10.903 20.485 4.788 1.00 94.75 545 PHE A C 1
ATOM 4311 O O . PHE A 1 545 ? -10.330 20.596 3.703 1.00 94.75 545 PHE A O 1
ATOM 4318 N N . PHE A 1 546 ? -12.174 20.097 4.871 1.00 96.69 546 PHE A N 1
ATOM 4319 C CA . PHE A 1 546 ? -13.023 19.792 3.721 1.00 96.69 546 PHE A CA 1
ATOM 4320 C C . PHE A 1 546 ? -13.682 21.026 3.108 1.00 96.69 546 PHE A C 1
ATOM 4322 O O . PHE A 1 546 ? -14.441 20.882 2.149 1.00 96.69 546 PHE A O 1
ATOM 4329 N N . THR A 1 547 ? -13.387 22.217 3.629 1.00 92.12 547 THR A N 1
ATOM 4330 C CA . THR A 1 547 ? -13.904 23.483 3.122 1.00 92.12 547 THR A CA 1
ATOM 4331 C C . THR A 1 547 ? -12.745 24.367 2.698 1.00 92.12 547 THR A C 1
ATOM 4333 O O . THR A 1 547 ? -11.936 24.794 3.508 1.00 92.12 547 THR A O 1
ATOM 4336 N N . ALA A 1 548 ? -12.698 24.704 1.418 1.00 85.75 548 ALA A N 1
ATOM 4337 C CA . ALA A 1 548 ? -11.755 25.680 0.896 1.00 85.75 548 ALA A CA 1
ATOM 4338 C C . ALA A 1 548 ? -12.480 26.721 0.042 1.00 85.75 548 ALA A C 1
ATOM 4340 O O . ALA A 1 548 ? -13.405 26.372 -0.694 1.00 85.75 548 ALA A O 1
ATOM 4341 N N . ASP A 1 549 ? -12.055 27.984 0.076 1.00 73.19 549 ASP A N 1
ATOM 4342 C CA . ASP A 1 549 ? -12.462 28.924 -0.969 1.00 73.19 549 ASP A CA 1
ATOM 4343 C C . ASP A 1 549 ? -11.752 28.512 -2.273 1.00 73.19 549 ASP A C 1
ATOM 4345 O O . ASP A 1 549 ? -10.519 28.598 -2.346 1.00 73.19 549 ASP A O 1
ATOM 4349 N N . PRO A 1 550 ? -12.482 28.053 -3.312 1.00 62.69 550 PRO A N 1
ATOM 4350 C CA . PRO A 1 550 ? -11.864 27.548 -4.535 1.00 62.69 550 PRO A CA 1
ATOM 4351 C C . PRO A 1 550 ? -11.020 28.597 -5.273 1.00 62.69 550 PRO A C 1
ATOM 4353 O O . PRO A 1 550 ? -10.170 28.228 -6.087 1.00 62.69 550 PRO A O 1
ATOM 4356 N N . TYR A 1 551 ? -11.252 29.887 -4.997 1.00 54.12 551 TYR A N 1
ATOM 4357 C CA . TYR A 1 551 ? -10.703 31.022 -5.738 1.00 54.12 551 TYR A CA 1
ATOM 4358 C C . TYR A 1 551 ? -9.861 31.976 -4.882 1.00 54.12 551 TYR A C 1
ATOM 4360 O O . TYR A 1 551 ? -9.329 32.960 -5.408 1.00 54.12 551 TYR A O 1
ATOM 4368 N N . GLU A 1 552 ? -9.711 31.716 -3.583 1.00 56.16 552 GLU A N 1
ATOM 4369 C CA . GLU A 1 552 ? -8.877 32.554 -2.730 1.00 56.16 552 GLU A CA 1
ATOM 4370 C C . GLU A 1 552 ? -7.397 32.376 -3.090 1.00 56.16 552 GLU A C 1
ATOM 4372 O O . GLU A 1 552 ? -6.865 31.264 -3.153 1.00 56.16 552 GLU A O 1
ATOM 4377 N N . ASN A 1 553 ? -6.712 33.492 -3.345 1.00 53.50 553 ASN A N 1
ATOM 4378 C CA . ASN A 1 553 ? -5.266 33.531 -3.543 1.00 53.50 553 ASN A CA 1
ATOM 4379 C C . ASN A 1 553 ? -4.590 33.763 -2.191 1.00 53.50 553 ASN A C 1
ATOM 4381 O O . ASN A 1 553 ? -4.216 34.889 -1.860 1.00 53.50 553 ASN A O 1
ATOM 4385 N N . VAL A 1 554 ? -4.456 32.701 -1.398 1.00 53.78 554 VAL A N 1
ATOM 4386 C CA . VAL A 1 554 ? -3.774 32.782 -0.104 1.00 53.78 554 VAL A CA 1
ATOM 4387 C C . VAL A 1 554 ? -2.259 32.718 -0.324 1.00 53.78 554 VAL A C 1
ATOM 4389 O O . VAL A 1 554 ? -1.720 31.717 -0.806 1.00 53.78 554 VAL A O 1
ATOM 4392 N N . PHE A 1 555 ? -1.564 33.803 0.027 1.00 55.44 555 PHE A N 1
ATOM 4393 C CA . PHE A 1 555 ? -0.162 33.717 0.437 1.00 55.44 555 PHE A CA 1
ATOM 4394 C C . PHE A 1 555 ? -0.146 33.036 1.799 1.00 55.44 555 PHE A C 1
ATOM 4396 O O . PHE A 1 555 ? -0.892 33.472 2.669 1.00 55.44 555 PHE A O 1
ATOM 4403 N N . TYR A 1 556 ? 0.685 32.007 1.972 1.00 57.03 556 TYR A N 1
ATOM 4404 C CA . TYR A 1 556 ? 0.821 31.279 3.232 1.00 57.03 556 TYR A CA 1
ATOM 4405 C C . TYR A 1 556 ? 0.948 32.268 4.393 1.00 57.03 556 TYR A C 1
ATOM 4407 O O . TYR A 1 556 ? 1.944 32.995 4.496 1.00 57.03 556 TYR A O 1
ATOM 4415 N N . ASP A 1 557 ? -0.072 32.320 5.242 1.00 56.72 557 ASP A N 1
ATOM 4416 C CA . ASP A 1 557 ? -0.049 33.155 6.428 1.00 56.72 557 ASP A CA 1
ATOM 4417 C C . ASP A 1 557 ? 0.558 32.331 7.562 1.00 56.72 557 ASP A C 1
ATOM 4419 O O . ASP A 1 557 ? -0.056 31.406 8.069 1.00 56.72 557 ASP A O 1
ATOM 4423 N N . LEU A 1 558 ? 1.779 32.671 7.982 1.00 56.66 558 LEU A N 1
ATOM 4424 C CA . LEU A 1 558 ? 2.442 32.032 9.130 1.00 56.66 558 LEU A CA 1
ATOM 4425 C C . LEU A 1 558 ? 1.627 32.151 10.437 1.00 56.66 558 LEU A C 1
ATOM 4427 O O . LEU A 1 558 ? 1.957 31.488 11.421 1.00 56.66 558 LEU A O 1
ATOM 4431 N N . SER A 1 559 ? 0.629 33.041 10.480 1.00 53.31 559 SER A N 1
ATOM 4432 C CA . SER A 1 559 ? -0.274 33.244 11.610 1.00 53.31 559 SER A CA 1
ATOM 4433 C C . SER A 1 559 ? -1.648 32.584 11.453 1.00 53.31 559 SER A C 1
ATOM 4435 O O . SER A 1 559 ? -2.380 32.541 12.444 1.00 53.31 559 SER A O 1
ATOM 4437 N N . ASP A 1 560 ? -1.968 32.029 10.276 1.00 56.25 560 ASP A N 1
ATOM 4438 C CA . ASP A 1 560 ? -3.246 31.370 9.988 1.00 56.25 560 ASP A CA 1
ATOM 4439 C C . ASP A 1 560 ? -3.053 29.913 9.541 1.00 56.25 560 ASP A C 1
ATOM 4441 O O . ASP A 1 560 ? -2.023 29.525 8.993 1.00 56.25 560 ASP A O 1
ATOM 4445 N N . LYS A 1 561 ? -4.043 29.066 9.813 1.00 67.50 561 LYS A N 1
ATOM 4446 C CA . LYS A 1 561 ? -3.996 27.645 9.448 1.00 67.50 561 LYS A CA 1
ATOM 4447 C C . LYS A 1 561 ? -4.652 27.483 8.087 1.00 67.50 561 LYS A C 1
ATOM 4449 O O . LYS A 1 561 ? -5.828 27.795 7.957 1.00 67.50 561 LYS A O 1
ATOM 4454 N N . ASN A 1 562 ? -3.932 26.945 7.102 1.00 73.50 562 ASN A N 1
ATOM 4455 C CA . ASN A 1 562 ? -4.510 26.790 5.765 1.00 73.50 562 ASN A CA 1
ATOM 4456 C C . ASN A 1 562 ? -5.613 25.718 5.711 1.00 73.50 562 ASN A C 1
ATOM 4458 O O . ASN A 1 562 ? -6.509 25.884 4.898 1.00 73.50 562 ASN A O 1
ATOM 4462 N N . ASN A 1 563 ? -5.542 24.660 6.542 1.00 87.06 563 ASN A N 1
ATOM 4463 C CA . ASN A 1 563 ? -6.492 23.532 6.662 1.00 87.06 563 ASN A CA 1
ATOM 4464 C C . ASN A 1 563 ? -7.389 23.340 5.429 1.00 87.06 563 ASN A C 1
ATOM 4466 O O . ASN A 1 563 ? -8.587 23.586 5.487 1.00 87.06 563 ASN A O 1
ATOM 4470 N N . LEU A 1 564 ? -6.808 22.936 4.302 1.00 90.69 564 LEU A N 1
ATOM 4471 C CA . LEU A 1 564 ? -7.546 22.808 3.046 1.00 90.69 564 LEU A CA 1
ATOM 4472 C C . LEU A 1 564 ? -6.963 21.716 2.164 1.00 90.69 564 LEU A C 1
ATOM 4474 O O . LEU A 1 564 ? -5.808 21.320 2.328 1.00 90.69 564 LEU A O 1
ATOM 4478 N N . PHE A 1 565 ? -7.737 21.296 1.165 1.00 94.75 565 PHE A N 1
ATOM 4479 C CA . PHE A 1 565 ? -7.259 20.450 0.076 1.00 94.75 565 PHE A CA 1
ATOM 4480 C C . PHE A 1 565 ? -7.214 21.205 -1.258 1.00 94.75 565 PHE A C 1
ATOM 4482 O O . PHE A 1 565 ? -8.118 21.970 -1.598 1.00 94.75 565 PHE A O 1
ATOM 4489 N N . TYR A 1 566 ? -6.165 20.953 -2.036 1.00 91.31 566 TYR A N 1
ATOM 4490 C CA . TYR A 1 566 ? -5.930 21.451 -3.391 1.00 91.31 566 TYR A CA 1
ATOM 4491 C C . TYR A 1 566 ? -5.815 20.271 -4.359 1.00 91.31 566 TYR A C 1
ATOM 4493 O O . TYR A 1 566 ? -5.170 19.277 -4.043 1.00 91.31 566 TYR A O 1
ATOM 4501 N N . TYR A 1 567 ? -6.411 20.369 -5.547 1.00 93.00 567 TYR A N 1
ATOM 4502 C CA . TYR A 1 567 ? -6.241 19.361 -6.594 1.00 93.00 567 TYR A CA 1
ATOM 4503 C C . TYR A 1 567 ? -5.245 19.815 -7.666 1.00 93.00 567 TYR A C 1
ATOM 4505 O O . TYR A 1 567 ? -5.537 20.704 -8.473 1.00 93.00 567 TYR A O 1
ATOM 4513 N N . ASN A 1 568 ? -4.093 19.143 -7.721 1.00 91.56 568 ASN A N 1
ATOM 4514 C CA . ASN A 1 568 ? -3.113 19.312 -8.786 1.00 91.56 568 ASN A CA 1
ATOM 4515 C C . ASN A 1 568 ? -3.565 18.522 -10.024 1.00 91.56 568 ASN A C 1
ATOM 4517 O O . ASN A 1 568 ? -3.526 17.291 -10.058 1.00 91.56 568 ASN A O 1
ATOM 4521 N N . SER A 1 569 ? -3.980 19.242 -11.066 1.00 88.62 569 SER A N 1
ATOM 4522 C CA . SER A 1 569 ? -4.492 18.641 -12.306 1.00 88.62 569 SER A CA 1
ATOM 4523 C C . SER A 1 569 ? -3.412 18.155 -13.279 1.00 88.62 569 SER A C 1
ATOM 4525 O O . SER A 1 569 ? -3.735 17.393 -14.188 1.00 88.62 569 SER A O 1
ATOM 4527 N N . ASN A 1 570 ? -2.149 18.564 -13.102 1.00 88.00 570 ASN A N 1
ATOM 4528 C CA . ASN A 1 570 ? -1.039 18.097 -13.938 1.00 88.00 570 ASN A CA 1
ATOM 4529 C C . ASN A 1 570 ? -0.694 16.635 -13.618 1.00 88.00 570 ASN A C 1
ATOM 4531 O O . ASN A 1 570 ? -0.532 15.816 -14.522 1.00 88.00 570 ASN A O 1
ATOM 4535 N N . TRP A 1 571 ? -0.635 16.310 -12.326 1.00 94.75 571 TRP A N 1
ATOM 4536 C CA . TRP A 1 571 ? -0.364 14.959 -11.833 1.00 94.75 571 TRP A CA 1
ATOM 4537 C C . TRP A 1 571 ? -1.640 14.156 -11.561 1.00 94.75 571 TRP A C 1
ATOM 4539 O O . TRP A 1 571 ? -1.623 12.935 -11.686 1.00 94.75 571 TRP A O 1
ATOM 4549 N N . GLY A 1 572 ? -2.755 14.819 -11.244 1.00 95.69 572 GLY A N 1
ATOM 4550 C CA . GLY A 1 572 ? -4.005 14.167 -10.850 1.00 95.69 572 GLY A CA 1
ATOM 4551 C C . GLY A 1 572 ? -3.933 13.662 -9.412 1.00 95.69 572 GLY A C 1
ATOM 4552 O O . GLY A 1 572 ? -3.864 12.457 -9.163 1.00 95.69 572 GLY A O 1
ATOM 4553 N N . THR A 1 573 ? -3.859 14.590 -8.458 1.00 98.12 573 THR A N 1
ATOM 4554 C CA . THR A 1 573 ? -3.726 14.277 -7.027 1.00 98.12 573 THR A CA 1
ATOM 4555 C C . THR A 1 573 ? -4.299 15.374 -6.139 1.00 98.12 573 THR A C 1
ATOM 4557 O O . THR A 1 573 ? -4.337 16.544 -6.525 1.00 98.12 573 THR A O 1
ATOM 4560 N N . LEU A 1 574 ? -4.762 14.974 -4.956 1.00 97.12 574 LEU A N 1
ATOM 4561 C CA . LEU A 1 574 ? -5.232 15.854 -3.900 1.00 97.12 574 LEU A CA 1
ATOM 4562 C C . LEU A 1 574 ? -4.116 16.080 -2.870 1.00 97.12 574 LEU A C 1
ATOM 4564 O O . LEU A 1 574 ? -3.572 15.132 -2.312 1.00 97.12 574 LEU A O 1
ATOM 4568 N N . ILE A 1 575 ? -3.810 17.341 -2.591 1.00 96.44 575 ILE A N 1
ATOM 4569 C CA . ILE A 1 575 ? -2.746 17.770 -1.682 1.00 96.44 575 ILE A CA 1
ATOM 4570 C C . ILE A 1 575 ? -3.382 18.550 -0.534 1.00 96.44 575 ILE A C 1
ATOM 4572 O O . ILE A 1 575 ? -4.063 19.552 -0.763 1.00 96.44 575 ILE A O 1
ATOM 4576 N N . GLY A 1 576 ? -3.180 18.085 0.696 1.00 94.50 576 GLY A N 1
ATOM 4577 C CA . GLY A 1 576 ? -3.625 18.786 1.897 1.00 94.50 576 GLY A CA 1
ATOM 4578 C C . GLY A 1 576 ? -2.577 19.771 2.415 1.00 94.50 576 GLY A C 1
ATOM 4579 O O . GLY A 1 576 ? -1.389 19.455 2.448 1.00 94.50 576 GLY A O 1
ATOM 4580 N N . TYR A 1 577 ? -3.026 20.946 2.853 1.00 89.12 577 TYR A N 1
ATOM 4581 C CA . TYR A 1 577 ? -2.192 21.965 3.488 1.00 89.12 577 TYR A CA 1
ATOM 4582 C C . TYR A 1 577 ? -2.688 22.274 4.915 1.00 89.12 577 TYR A C 1
ATOM 4584 O O . TYR A 1 577 ? -3.891 22.353 5.142 1.00 89.12 577 TYR A O 1
ATOM 4592 N N . ASP A 1 578 ? -1.813 22.490 5.898 1.00 87.19 578 ASP A N 1
ATOM 4593 C CA . ASP A 1 578 ? -0.350 22.496 5.768 1.00 87.19 578 ASP A CA 1
ATOM 4594 C C . ASP A 1 578 ? 0.229 21.110 5.461 1.00 87.19 578 ASP A C 1
ATOM 4596 O O . ASP A 1 578 ? -0.343 20.072 5.801 1.00 87.19 578 ASP A O 1
ATOM 4600 N N . ALA A 1 579 ? 1.353 21.109 4.753 1.00 88.81 579 ALA A N 1
ATOM 4601 C CA . ALA A 1 579 ? 1.994 19.901 4.270 1.00 88.81 579 ALA A CA 1
ATOM 4602 C C . ALA A 1 579 ? 3.312 19.666 5.014 1.00 88.81 579 ALA A C 1
ATOM 4604 O O . ALA A 1 579 ? 4.001 20.610 5.409 1.00 88.81 579 ALA A O 1
ATOM 4605 N N . ALA A 1 580 ? 3.657 18.397 5.199 1.00 90.25 580 ALA A N 1
ATOM 4606 C CA . ALA A 1 580 ? 4.895 17.959 5.831 1.00 90.25 580 ALA A CA 1
ATOM 4607 C C . ALA A 1 580 ? 5.443 16.717 5.122 1.00 90.25 580 ALA A C 1
ATOM 4609 O O . ALA A 1 580 ? 4.737 16.086 4.333 1.00 90.25 580 ALA A O 1
ATOM 4610 N N . TYR A 1 581 ? 6.713 16.399 5.388 1.00 93.31 581 TYR A N 1
ATOM 4611 C CA . TYR A 1 581 ? 7.379 15.169 4.928 1.00 93.31 581 TYR A CA 1
ATOM 4612 C C . TYR A 1 581 ? 7.372 14.954 3.401 1.00 93.31 581 TYR A C 1
ATOM 4614 O O . TYR A 1 581 ? 7.505 13.841 2.909 1.00 93.31 581 TYR A O 1
ATOM 4622 N N . GLY A 1 582 ? 7.243 16.038 2.629 1.00 93.75 582 GLY A N 1
ATOM 4623 C CA . GLY A 1 582 ? 7.201 15.983 1.167 1.00 93.75 582 GLY A CA 1
ATOM 4624 C C . GLY A 1 582 ? 5.830 15.616 0.585 1.00 93.75 582 GLY A C 1
ATOM 4625 O O . GLY A 1 582 ? 5.718 15.410 -0.621 1.00 93.75 582 GLY A O 1
ATOM 4626 N N . SER A 1 583 ? 4.764 15.566 1.389 1.00 95.25 583 SER A N 1
ATOM 4627 C CA . SER A 1 583 ? 3.408 15.270 0.889 1.00 95.25 583 SER A CA 1
ATOM 4628 C C . SER A 1 583 ? 2.972 16.182 -0.270 1.00 95.25 583 SER A C 1
ATOM 4630 O O . SER A 1 583 ? 2.351 15.720 -1.215 1.00 95.25 583 SER A O 1
ATOM 4632 N N . GLN A 1 584 ? 3.383 17.451 -0.295 1.00 92.81 584 GLN A N 1
ATOM 4633 C CA . GLN A 1 584 ? 3.006 18.400 -1.350 1.00 92.81 584 GLN A CA 1
ATOM 4634 C C . GLN A 1 584 ? 3.901 18.399 -2.599 1.00 92.81 584 GLN A C 1
ATOM 4636 O O . GLN A 1 584 ? 3.391 18.526 -3.708 1.00 92.81 584 GLN A O 1
ATOM 4641 N N . ASN A 1 585 ? 5.227 18.317 -2.448 1.00 91.12 585 ASN A N 1
ATOM 4642 C CA . ASN A 1 585 ? 6.179 18.494 -3.558 1.00 91.12 585 ASN A CA 1
ATOM 4643 C C . ASN A 1 585 ? 6.814 17.172 -4.024 1.00 91.12 585 ASN A C 1
ATOM 4645 O O . ASN A 1 585 ? 7.421 17.113 -5.093 1.00 91.12 585 ASN A O 1
ATOM 4649 N N . GLU A 1 586 ? 6.649 16.108 -3.240 1.00 96.62 586 GLU A N 1
ATOM 4650 C CA . GLU A 1 586 ? 7.194 14.774 -3.495 1.00 96.62 586 GLU A CA 1
ATOM 4651 C C . GLU A 1 586 ? 6.105 13.691 -3.577 1.00 96.62 586 GLU A C 1
ATOM 4653 O O . GLU A 1 586 ? 6.405 12.586 -4.026 1.00 96.62 586 GLU A O 1
ATOM 4658 N N . LEU A 1 587 ? 4.851 14.016 -3.218 1.00 98.31 587 LEU A N 1
ATOM 4659 C CA . LEU A 1 587 ? 3.714 13.084 -3.096 1.00 98.31 587 LEU A CA 1
ATOM 4660 C C . LEU A 1 587 ? 3.996 11.916 -2.157 1.00 98.31 587 LEU A C 1
ATOM 4662 O O . LEU A 1 587 ? 3.564 10.784 -2.384 1.00 98.31 587 LEU A O 1
ATOM 4666 N N . ASN A 1 588 ? 4.754 12.195 -1.103 1.00 98.50 588 ASN A N 1
ATOM 4667 C CA . ASN A 1 588 ? 5.026 11.204 -0.082 1.00 98.50 588 ASN A CA 1
ATOM 4668 C C . ASN A 1 588 ? 3.784 10.999 0.795 1.00 98.50 588 ASN A C 1
ATOM 4670 O O . ASN A 1 588 ? 3.036 11.936 1.075 1.00 98.50 588 ASN A O 1
ATOM 4674 N N . ASP A 1 589 ? 3.592 9.768 1.258 1.00 98.56 589 ASP A N 1
ATOM 4675 C CA . ASP A 1 589 ? 2.878 9.486 2.507 1.00 98.56 589 ASP A CA 1
ATOM 4676 C C . ASP A 1 589 ? 1.382 9.842 2.540 1.00 98.56 589 ASP A C 1
ATOM 4678 O O . ASP A 1 589 ? 0.766 9.822 3.604 1.00 98.56 589 ASP A O 1
ATOM 4682 N N . HIS A 1 590 ? 0.738 10.073 1.390 1.00 98.88 590 HIS A N 1
ATOM 4683 C CA . HIS A 1 590 ? -0.695 10.405 1.354 1.00 98.88 590 HIS A CA 1
ATOM 4684 C C . HIS A 1 590 ? -1.561 9.354 2.068 1.00 98.88 590 HIS A C 1
ATOM 4686 O O . HIS A 1 590 ? -2.435 9.715 2.849 1.00 98.88 590 HIS A O 1
ATOM 4692 N N . HIS A 1 591 ? -1.298 8.057 1.877 1.00 98.88 591 HIS A N 1
ATOM 4693 C CA . HIS A 1 591 ? -1.955 6.991 2.645 1.00 98.88 591 HIS A CA 1
ATOM 4694 C C . HIS A 1 591 ? -1.736 7.084 4.169 1.00 98.88 591 HIS A C 1
ATOM 4696 O O . HIS A 1 591 ? -2.705 6.916 4.906 1.00 98.88 591 HIS A O 1
ATOM 4702 N N . PHE A 1 592 ? -0.539 7.433 4.658 1.00 98.75 592 PHE A N 1
ATOM 4703 C CA . PHE A 1 592 ? -0.292 7.629 6.092 1.00 98.75 592 PHE A CA 1
ATOM 4704 C C . PHE A 1 592 ? -1.097 8.819 6.622 1.00 98.75 592 PHE A C 1
ATOM 4706 O O . PHE A 1 592 ? -1.850 8.693 7.587 1.00 98.75 592 PHE A O 1
ATOM 4713 N N . HIS A 1 593 ? -1.019 9.964 5.941 1.00 98.75 593 HIS A N 1
ATOM 4714 C CA . HIS A 1 593 ? -1.691 11.194 6.356 1.00 98.75 593 HIS A CA 1
ATOM 4715 C C . HIS A 1 593 ? -3.218 11.055 6.265 1.00 98.75 593 HIS A C 1
ATOM 4717 O O . HIS A 1 593 ? -3.939 11.237 7.247 1.00 98.75 593 HIS A O 1
ATOM 4723 N N . TYR A 1 594 ? -3.733 10.723 5.081 1.00 98.88 594 TYR A N 1
ATOM 4724 C CA . TYR A 1 594 ? -5.167 10.718 4.794 1.00 98.88 594 TYR A CA 1
ATOM 4725 C C . TYR A 1 594 ? -5.857 9.489 5.379 1.00 98.88 594 TYR A C 1
ATOM 4727 O O . TYR A 1 594 ? -7.050 9.557 5.674 1.00 98.88 594 TYR A O 1
ATOM 4735 N N . GLY A 1 595 ? -5.119 8.406 5.644 1.00 98.81 595 GLY A N 1
ATOM 4736 C CA . GLY A 1 595 ? -5.620 7.255 6.390 1.00 98.81 595 GLY A CA 1
ATOM 4737 C C . GLY A 1 595 ? -6.210 7.651 7.742 1.00 98.81 595 GLY A C 1
ATOM 4738 O O . GLY A 1 595 ? -7.307 7.213 8.087 1.00 98.81 595 GLY A O 1
ATOM 4739 N N . TYR A 1 596 ? -5.563 8.573 8.458 1.00 98.81 596 TYR A N 1
ATOM 4740 C CA . TYR A 1 596 ? -6.090 9.112 9.711 1.00 98.81 596 TYR A CA 1
ATOM 4741 C C . TYR A 1 596 ? -7.382 9.924 9.542 1.00 98.81 596 TYR A C 1
ATOM 4743 O O . TYR A 1 596 ? -8.307 9.790 10.348 1.00 98.81 596 TYR A O 1
ATOM 4751 N N . PHE A 1 597 ? -7.475 10.740 8.488 1.00 98.88 597 PHE A N 1
ATOM 4752 C CA . PHE A 1 597 ? -8.684 11.511 8.176 1.00 98.88 597 PHE A CA 1
ATOM 4753 C C . PHE A 1 597 ? -9.852 10.585 7.831 1.00 98.88 597 PHE A C 1
ATOM 4755 O O . PHE A 1 597 ? -10.956 10.762 8.345 1.00 98.88 597 PHE A O 1
ATOM 4762 N N . ILE A 1 598 ? -9.597 9.569 7.002 1.00 98.94 598 ILE A N 1
ATOM 4763 C CA . ILE A 1 598 ? -10.591 8.574 6.590 1.00 98.94 598 ILE A CA 1
ATOM 4764 C C . ILE A 1 598 ? -11.051 7.752 7.801 1.00 98.94 598 ILE A C 1
ATOM 4766 O O . ILE A 1 598 ? -12.254 7.573 7.988 1.00 98.94 598 ILE A O 1
ATOM 4770 N N . TYR A 1 599 ? -10.131 7.306 8.663 1.00 98.88 599 TYR A N 1
ATOM 4771 C CA . TYR A 1 599 ? -10.476 6.569 9.883 1.00 98.88 599 TYR A CA 1
ATOM 4772 C C . TYR A 1 599 ? -11.356 7.407 10.823 1.00 98.88 599 TYR A C 1
ATOM 4774 O O . TYR A 1 599 ? -12.385 6.934 11.312 1.00 98.88 599 TYR A O 1
ATOM 4782 N N . ALA A 1 600 ? -11.003 8.675 11.047 1.00 98.88 600 ALA A N 1
ATOM 4783 C CA . ALA A 1 600 ? -11.787 9.574 11.889 1.00 98.88 600 ALA A CA 1
ATOM 4784 C C . ALA A 1 600 ? -13.173 9.883 11.292 1.00 98.88 600 ALA A C 1
ATOM 4786 O O . ALA A 1 600 ? -14.175 9.867 12.013 1.00 98.88 600 ALA A O 1
ATOM 4787 N N . ALA A 1 601 ? -13.257 10.078 9.972 1.00 98.94 601 ALA A N 1
ATOM 4788 C CA . ALA A 1 601 ? -14.523 10.228 9.259 1.00 98.94 601 ALA A CA 1
ATOM 4789 C C . ALA A 1 601 ? -15.398 8.968 9.373 1.00 98.94 601 ALA A C 1
ATOM 4791 O O . ALA A 1 601 ? -16.610 9.072 9.569 1.00 98.94 601 ALA A O 1
ATOM 4792 N N . ALA A 1 602 ? -14.797 7.776 9.319 1.00 98.88 602 ALA A N 1
ATOM 4793 C CA . ALA A 1 602 ? -15.510 6.519 9.515 1.00 98.88 602 ALA A CA 1
ATOM 4794 C C . ALA A 1 602 ? -16.101 6.407 10.931 1.00 98.88 602 ALA A C 1
ATOM 4796 O O . ALA A 1 602 ? -17.248 5.991 11.077 1.00 98.88 602 ALA A O 1
ATOM 4797 N N . GLN A 1 603 ? -15.389 6.856 11.973 1.00 98.81 603 GLN A N 1
ATOM 4798 C CA . GLN A 1 603 ? -15.937 6.887 13.338 1.00 98.81 603 GLN A CA 1
ATOM 4799 C C . GLN A 1 603 ? -17.143 7.824 13.486 1.00 98.81 603 GLN A C 1
ATOM 4801 O O . GLN A 1 603 ? -18.050 7.513 14.266 1.00 98.81 603 GLN A O 1
ATOM 4806 N N . ILE A 1 604 ? -17.181 8.933 12.735 1.00 98.88 604 ILE A N 1
ATOM 4807 C CA . ILE A 1 604 ? -18.380 9.776 12.639 1.00 98.88 604 ILE A CA 1
ATOM 4808 C C . ILE A 1 604 ? -19.485 9.019 11.908 1.00 98.88 604 ILE A C 1
ATOM 4810 O O . ILE A 1 604 ? -20.580 8.911 12.446 1.00 98.88 604 ILE A O 1
ATOM 4814 N N . ALA A 1 605 ? -19.210 8.449 10.732 1.00 98.81 605 ALA A N 1
ATOM 4815 C CA . ALA A 1 605 ? -20.208 7.764 9.906 1.00 98.81 605 ALA A CA 1
ATOM 4816 C C . ALA A 1 605 ? -20.894 6.585 10.623 1.00 98.81 605 ALA A C 1
ATOM 4818 O O . ALA A 1 605 ? -22.083 6.334 10.421 1.00 98.81 605 ALA A O 1
ATOM 4819 N N . LEU A 1 606 ? -20.172 5.887 11.505 1.00 98.56 606 LEU A N 1
ATOM 4820 C CA . LEU A 1 606 ? -20.723 4.823 12.353 1.00 98.56 606 LEU A CA 1
ATOM 4821 C C . LEU A 1 606 ? -21.813 5.319 13.324 1.00 98.56 606 LEU A C 1
ATOM 4823 O O . LEU A 1 606 ? -22.648 4.525 13.756 1.00 98.56 606 LEU A O 1
ATOM 4827 N N . ARG A 1 607 ? -21.819 6.616 13.652 1.00 98.00 607 ARG A N 1
ATOM 4828 C CA . ARG A 1 607 ? -22.712 7.261 14.635 1.00 98.00 607 ARG A CA 1
ATOM 4829 C C . ARG A 1 607 ? -23.677 8.269 14.011 1.00 98.00 607 ARG A C 1
ATOM 4831 O O . ARG A 1 607 ? -24.749 8.504 14.556 1.00 98.00 607 ARG A O 1
ATOM 4838 N N . ASP A 1 608 ? -23.299 8.857 12.882 1.00 98.12 608 ASP A N 1
ATOM 4839 C CA . ASP A 1 608 ? -24.025 9.902 12.173 1.00 98.12 608 ASP A CA 1
ATOM 4840 C C . ASP A 1 608 ? -23.974 9.642 10.661 1.00 98.12 608 ASP A C 1
ATOM 4842 O O . ASP A 1 608 ? -23.062 10.067 9.944 1.00 98.12 608 ASP A O 1
ATOM 4846 N N . SER A 1 609 ? -24.979 8.911 10.179 1.00 96.81 609 SER A N 1
ATOM 4847 C CA . SER A 1 609 ? -25.119 8.580 8.762 1.00 96.81 609 SER A CA 1
ATOM 4848 C C . SER A 1 609 ? -25.554 9.773 7.908 1.00 96.81 609 SER A C 1
ATOM 4850 O O . SER A 1 609 ? -25.323 9.757 6.700 1.00 96.81 609 SER A O 1
ATOM 4852 N N . ASP A 1 610 ? -26.137 10.821 8.504 1.00 98.19 610 ASP A N 1
ATOM 4853 C CA . ASP A 1 610 ? -26.493 12.045 7.789 1.00 98.19 610 ASP A CA 1
ATOM 4854 C C . ASP A 1 610 ? -25.237 12.834 7.418 1.00 98.19 610 ASP A C 1
ATOM 4856 O O . ASP A 1 610 ? -25.094 13.230 6.260 1.00 98.19 610 ASP A O 1
ATOM 4860 N N . TRP A 1 611 ? -24.291 13.006 8.346 1.00 98.69 611 TRP A N 1
ATOM 4861 C CA . TRP A 1 611 ? -23.002 13.658 8.075 1.00 98.69 611 TRP A CA 1
ATOM 4862 C C . TRP A 1 611 ? -22.246 12.985 6.916 1.00 98.69 611 TRP A C 1
ATOM 4864 O O . TRP A 1 611 ? -21.690 13.663 6.050 1.00 98.69 611 TRP A O 1
ATOM 4874 N N . ALA A 1 612 ? -22.302 11.652 6.853 1.00 98.62 612 ALA A N 1
ATOM 4875 C CA . ALA A 1 612 ? -21.576 10.834 5.883 1.00 98.62 612 ALA A CA 1
ATOM 4876 C C . ALA A 1 612 ? -22.203 10.768 4.474 1.00 98.62 612 ALA A C 1
ATOM 4878 O O . ALA A 1 612 ? -21.627 10.147 3.579 1.00 98.62 612 ALA A O 1
ATOM 4879 N N . LYS A 1 613 ? -23.371 11.383 4.241 1.00 98.19 613 LYS A N 1
ATOM 4880 C CA . LYS A 1 613 ? -23.986 11.439 2.902 1.00 98.19 613 LYS A CA 1
ATOM 4881 C C . LYS A 1 613 ? -23.102 12.205 1.919 1.00 98.19 613 LYS A C 1
ATOM 4883 O O . LYS A 1 613 ? -22.490 13.205 2.281 1.00 98.19 613 LYS A O 1
ATOM 4888 N N . ASP A 1 614 ? -23.127 11.806 0.648 1.00 97.25 614 ASP A N 1
ATOM 4889 C CA . ASP A 1 614 ? -22.401 12.509 -0.425 1.00 97.25 614 ASP A CA 1
ATOM 4890 C C . ASP A 1 614 ? -22.870 13.954 -0.609 1.00 97.25 614 ASP A C 1
ATOM 4892 O O . ASP A 1 614 ? -22.068 14.819 -0.931 1.00 97.25 614 ASP A O 1
ATOM 4896 N N . SER A 1 615 ? -24.151 14.236 -0.347 1.00 96.19 615 SER A N 1
ATOM 4897 C CA . SER A 1 615 ? -24.684 15.604 -0.344 1.00 96.19 615 SER A CA 1
ATOM 4898 C C . SER A 1 615 ? -24.122 16.477 0.784 1.00 96.19 615 SER A C 1
ATOM 4900 O O . SER A 1 615 ? -24.314 17.687 0.751 1.00 96.19 615 SER A O 1
ATOM 4902 N N . ASN A 1 616 ? -23.481 15.857 1.779 1.00 98.19 616 ASN A N 1
ATOM 4903 C CA . ASN A 1 616 ? -22.841 16.494 2.921 1.00 98.19 616 ASN A CA 1
ATOM 4904 C C . ASN A 1 616 ? -21.317 16.332 2.790 1.00 98.19 616 ASN A C 1
ATOM 4906 O O . ASN A 1 616 ? -20.739 16.898 1.868 1.00 98.19 616 ASN A O 1
ATOM 4910 N N . TRP A 1 617 ? -20.659 15.560 3.660 1.00 98.62 617 TRP A N 1
ATOM 4911 C CA . TRP A 1 617 ? -19.192 15.441 3.678 1.00 98.62 617 TRP A CA 1
ATOM 4912 C C . TRP A 1 617 ? -18.663 14.152 3.043 1.00 98.62 617 TRP A C 1
ATOM 4914 O O . TRP A 1 617 ? -17.457 14.004 2.835 1.00 98.62 617 TRP A O 1
ATOM 4924 N N . GLY A 1 618 ? -19.551 13.219 2.685 1.00 98.62 618 GLY A N 1
ATOM 4925 C CA . GLY A 1 618 ? -19.164 11.916 2.142 1.00 98.62 618 GLY A CA 1
ATOM 4926 C C . GLY A 1 618 ? -18.395 11.992 0.821 1.00 98.62 618 GLY A C 1
ATOM 4927 O O . GLY A 1 618 ? -17.491 11.185 0.592 1.00 98.62 618 GLY A O 1
ATOM 4928 N N . ALA A 1 619 ? -18.689 12.990 -0.018 1.00 98.00 619 ALA A N 1
ATOM 4929 C CA . ALA A 1 619 ? -18.001 13.190 -1.290 1.00 98.00 619 ALA A CA 1
ATOM 4930 C C . ALA A 1 619 ? -16.519 13.561 -1.097 1.00 98.00 619 ALA A C 1
ATOM 4932 O O . ALA A 1 619 ? -15.664 13.034 -1.809 1.00 98.00 619 ALA A O 1
ATOM 4933 N N . MET A 1 620 ? -16.202 14.384 -0.090 1.00 98.62 620 MET A N 1
ATOM 4934 C CA . MET A 1 620 ? -14.821 14.741 0.252 1.00 98.62 620 MET A CA 1
ATOM 4935 C C . MET A 1 620 ? -14.036 13.547 0.793 1.00 98.62 620 MET A C 1
ATOM 4937 O O . MET A 1 620 ? -12.920 13.294 0.344 1.00 98.62 620 MET A O 1
ATOM 4941 N N . VAL A 1 621 ? -14.634 12.737 1.671 1.00 98.88 621 VAL A N 1
ATOM 4942 C CA . VAL A 1 621 ? -13.978 11.515 2.171 1.00 98.88 621 VAL A CA 1
ATOM 4943 C C . VAL A 1 621 ? -13.676 10.547 1.023 1.00 98.88 621 VAL A C 1
ATOM 4945 O O . VAL A 1 621 ? -12.569 10.019 0.927 1.00 98.88 621 VAL A O 1
ATOM 4948 N N . LYS A 1 622 ? -14.621 10.359 0.093 1.00 98.75 622 LYS A N 1
ATOM 4949 C CA . LYS A 1 622 ? -14.401 9.542 -1.113 1.00 98.75 622 LYS A CA 1
ATOM 4950 C C . LYS A 1 622 ? -13.313 10.113 -2.025 1.00 98.75 622 LYS A C 1
ATOM 4952 O O . LYS A 1 622 ? -12.648 9.334 -2.704 1.00 98.75 622 LYS A O 1
ATOM 4957 N N . LEU A 1 623 ? -13.119 11.432 -2.043 1.00 98.38 623 LEU A N 1
ATOM 4958 C CA . LEU A 1 623 ? -12.045 12.076 -2.796 1.00 98.38 623 LEU A CA 1
ATOM 4959 C C . LEU A 1 623 ? -10.666 11.733 -2.211 1.00 98.38 623 LEU A C 1
ATOM 4961 O O . LEU A 1 623 ? -9.781 11.348 -2.968 1.00 98.38 623 LEU A O 1
ATOM 4965 N N . LEU A 1 624 ? -10.514 11.775 -0.881 1.00 98.88 624 LEU A N 1
ATOM 4966 C CA . LEU A 1 624 ? -9.291 11.333 -0.192 1.00 98.88 624 LEU A CA 1
ATOM 4967 C C . LEU A 1 624 ? -9.012 9.843 -0.446 1.00 98.88 624 LEU A C 1
ATOM 4969 O O . LEU A 1 624 ? -7.882 9.470 -0.751 1.00 98.88 624 LEU A O 1
ATOM 4973 N N . ILE A 1 625 ? -10.046 8.993 -0.378 1.00 98.94 625 ILE A N 1
ATOM 4974 C CA . ILE A 1 625 ? -9.924 7.557 -0.683 1.00 98.94 625 ILE A CA 1
ATOM 4975 C C . ILE A 1 625 ? -9.449 7.344 -2.123 1.00 98.94 625 ILE A C 1
ATOM 4977 O O . ILE A 1 625 ? -8.571 6.520 -2.368 1.00 98.94 625 ILE A O 1
ATOM 4981 N N . LYS A 1 626 ? -10.014 8.082 -3.086 1.00 98.75 626 LYS A N 1
ATOM 4982 C CA . LYS A 1 626 ? -9.591 7.997 -4.487 1.00 98.75 626 LYS A CA 1
ATOM 4983 C C . LYS A 1 626 ? -8.159 8.472 -4.683 1.00 98.75 626 LYS A C 1
ATOM 4985 O O . LYS A 1 626 ? -7.455 7.876 -5.487 1.00 98.75 626 LYS A O 1
ATOM 4990 N N . ASP A 1 627 ? -7.707 9.478 -3.947 1.00 98.88 627 ASP A N 1
ATOM 4991 C CA . ASP A 1 627 ? -6.325 9.917 -4.072 1.00 98.88 627 ASP A CA 1
ATOM 4992 C C . ASP A 1 627 ? -5.322 8.826 -3.668 1.00 98.88 627 ASP A C 1
ATOM 4994 O O . ASP A 1 627 ? -4.368 8.606 -4.407 1.00 98.88 627 ASP A O 1
ATOM 4998 N N . ILE A 1 628 ? -5.561 8.092 -2.577 1.00 98.94 628 ILE A N 1
ATOM 4999 C CA . ILE A 1 628 ? -4.612 7.073 -2.085 1.00 98.94 628 ILE A CA 1
ATOM 5000 C C . ILE A 1 628 ? -4.834 5.678 -2.689 1.00 98.94 628 ILE A C 1
ATOM 5002 O O . ILE A 1 628 ? -3.908 4.871 -2.767 1.00 98.94 628 ILE A O 1
ATOM 5006 N N . ALA A 1 629 ? -6.068 5.376 -3.106 1.00 98.88 629 ALA A N 1
ATOM 5007 C CA . ALA A 1 629 ? -6.500 4.030 -3.470 1.00 98.88 629 ALA A CA 1
ATOM 5008 C C . ALA A 1 629 ? -7.650 4.016 -4.498 1.00 98.88 629 ALA A C 1
ATOM 5010 O O . ALA A 1 629 ? -8.639 3.299 -4.325 1.00 98.88 629 ALA A O 1
ATOM 5011 N N . ASN A 1 630 ? -7.568 4.794 -5.586 1.00 98.81 630 ASN A N 1
ATOM 5012 C CA . ASN A 1 630 ? -8.597 4.745 -6.630 1.00 98.81 630 ASN A CA 1
ATOM 5013 C C . ASN A 1 630 ? -8.743 3.322 -7.203 1.00 98.81 630 ASN A C 1
ATOM 5015 O O . ASN A 1 630 ? -7.859 2.824 -7.895 1.00 98.81 630 ASN A O 1
ATOM 5019 N N . HIS A 1 631 ? -9.884 2.683 -6.946 1.00 98.00 631 HIS A N 1
ATOM 5020 C CA . HIS A 1 631 ? -10.209 1.358 -7.481 1.00 98.00 631 HIS A CA 1
ATOM 5021 C C . HIS A 1 631 ? -10.851 1.415 -8.875 1.00 98.00 631 HIS A C 1
ATOM 5023 O O . HIS A 1 631 ? -11.022 0.383 -9.523 1.00 98.00 631 HIS A O 1
ATOM 5029 N N . ASP A 1 632 ? -11.284 2.601 -9.304 1.00 97.06 632 ASP A N 1
ATOM 5030 C CA . ASP A 1 632 ? -12.031 2.803 -10.538 1.00 97.06 632 ASP A CA 1
ATOM 5031 C C . ASP A 1 632 ? -11.087 3.250 -11.654 1.00 97.06 632 ASP A C 1
ATOM 5033 O O . ASP A 1 632 ? -10.662 4.404 -11.705 1.00 97.06 632 ASP A O 1
ATOM 5037 N N . ARG A 1 633 ? -10.768 2.319 -12.556 1.00 93.56 633 ARG A N 1
ATOM 5038 C CA . ARG A 1 633 ? -9.868 2.551 -13.695 1.00 93.56 633 ARG A CA 1
ATOM 5039 C C . ARG A 1 633 ? -10.423 3.554 -14.709 1.00 93.56 633 ARG A C 1
ATOM 5041 O O . ARG A 1 633 ? -9.646 4.105 -15.482 1.00 93.56 633 ARG A O 1
ATOM 5048 N N . GLU A 1 634 ? -11.736 3.789 -14.705 1.00 92.94 634 GLU A N 1
ATOM 5049 C CA . GLU A 1 634 ? -12.378 4.775 -15.580 1.00 92.94 634 GLU A CA 1
ATOM 5050 C C . GLU A 1 634 ? -12.300 6.194 -14.999 1.00 92.94 634 GLU A C 1
ATOM 5052 O O . GLU A 1 634 ? -12.443 7.180 -15.725 1.00 92.94 634 GLU A O 1
ATOM 5057 N N . ASP A 1 635 ? -12.039 6.327 -13.695 1.00 91.88 635 ASP A N 1
ATOM 5058 C CA . ASP A 1 635 ? -11.840 7.625 -13.065 1.00 91.88 635 ASP A CA 1
ATOM 5059 C C . ASP A 1 635 ? -10.425 8.143 -13.325 1.00 91.88 635 ASP A C 1
ATOM 5061 O O . ASP A 1 635 ? -9.478 7.863 -12.594 1.00 91.88 635 ASP A O 1
ATOM 5065 N N . THR A 1 636 ? -10.292 8.966 -14.360 1.00 92.75 636 THR A N 1
ATOM 5066 C CA . THR A 1 636 ? -9.002 9.516 -14.783 1.00 92.75 636 THR A CA 1
ATOM 5067 C C . THR A 1 636 ? -8.487 10.664 -13.909 1.00 92.75 636 THR A C 1
ATOM 5069 O O . THR A 1 636 ? -7.488 11.283 -14.280 1.00 92.75 636 THR A O 1
ATOM 5072 N N . ARG A 1 637 ? -9.168 11.016 -12.807 1.00 93.12 637 ARG A N 1
ATOM 5073 C CA . ARG A 1 637 ? -8.733 12.085 -11.886 1.00 93.12 637 ARG A CA 1
ATOM 5074 C C . ARG A 1 637 ? -7.604 11.637 -10.960 1.00 93.12 637 ARG A C 1
ATOM 5076 O O . ARG A 1 637 ? -6.798 12.460 -10.548 1.00 93.12 637 ARG A O 1
ATOM 5083 N N . PHE A 1 638 ? -7.532 10.343 -10.663 1.00 97.88 638 PHE A N 1
ATOM 5084 C CA . PHE A 1 638 ? -6.530 9.759 -9.774 1.00 97.88 63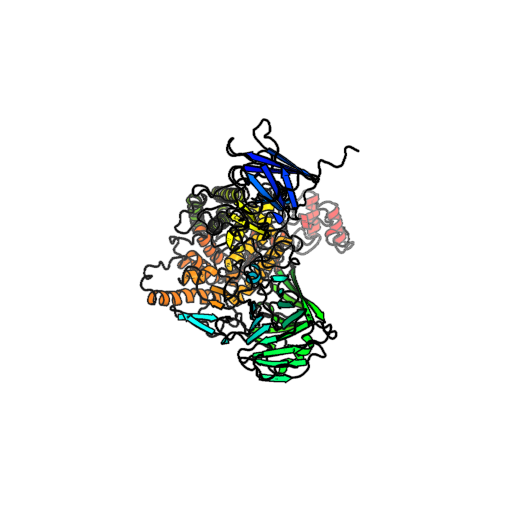8 PHE A CA 1
ATOM 5085 C C . PHE A 1 638 ? -5.990 8.463 -10.381 1.00 97.88 638 PHE A C 1
ATOM 5087 O O . PHE A 1 638 ? -6.760 7.730 -11.009 1.00 97.88 638 PHE A O 1
ATOM 5094 N N . PRO A 1 639 ? -4.694 8.151 -10.221 1.00 98.00 639 PRO A N 1
ATOM 5095 C CA . PRO A 1 639 ? -4.148 6.906 -10.732 1.00 98.00 639 PRO A CA 1
ATOM 5096 C C . PRO A 1 639 ? -4.715 5.720 -9.952 1.00 98.00 639 PRO A C 1
ATOM 5098 O O . PRO A 1 639 ? -5.075 5.835 -8.779 1.00 98.00 639 PRO A O 1
ATOM 5101 N N . PHE A 1 640 ? -4.792 4.572 -10.618 1.00 98.69 640 PHE A N 1
ATOM 5102 C CA . PHE A 1 640 ? -5.252 3.333 -10.007 1.00 98.69 640 PHE A CA 1
ATOM 5103 C C . PHE A 1 640 ? -4.354 2.945 -8.825 1.00 98.69 640 PHE A C 1
ATOM 5105 O O . PHE A 1 640 ? -3.144 2.852 -8.997 1.00 98.69 640 PHE A O 1
ATOM 5112 N N . LEU A 1 641 ? -4.959 2.734 -7.651 1.00 98.81 641 LEU A N 1
ATOM 5113 C CA . LEU A 1 641 ? -4.304 2.295 -6.413 1.00 98.81 641 LEU A CA 1
ATOM 5114 C C . LEU A 1 641 ? -2.977 3.011 -6.090 1.00 98.81 641 LEU A C 1
ATOM 5116 O O . LEU A 1 641 ? -2.011 2.335 -5.766 1.00 98.81 641 LEU A O 1
ATOM 5120 N N . ARG A 1 642 ? -2.935 4.356 -6.159 1.00 98.88 642 ARG A N 1
ATOM 5121 C CA . ARG A 1 642 ? -1.709 5.181 -6.050 1.00 98.88 642 ARG A CA 1
ATOM 5122 C C . ARG A 1 642 ? -0.615 4.583 -5.164 1.00 98.88 642 ARG A C 1
ATOM 5124 O O . ARG A 1 642 ? 0.480 4.364 -5.649 1.00 98.88 642 ARG A O 1
ATOM 5131 N N . ASN A 1 643 ? -0.895 4.379 -3.878 1.00 98.88 643 ASN A N 1
ATOM 5132 C CA . ASN A 1 643 ? 0.133 3.964 -2.927 1.00 98.88 643 ASN A CA 1
ATOM 5133 C C . ASN A 1 643 ? 0.416 2.462 -2.942 1.00 98.88 643 ASN A C 1
ATOM 5135 O O . ASN A 1 643 ? 1.465 2.070 -2.453 1.00 98.88 643 ASN A O 1
ATOM 5139 N N . PHE A 1 644 ? -0.491 1.624 -3.445 1.00 98.94 644 PHE A N 1
ATOM 5140 C CA . PHE A 1 644 ? -0.439 0.177 -3.259 1.00 98.94 644 PHE A CA 1
ATOM 5141 C C . PHE A 1 644 ? 0.086 -0.550 -4.497 1.00 98.94 644 PHE A C 1
ATOM 5143 O O . PHE A 1 644 ? -0.547 -0.529 -5.552 1.00 98.94 644 PHE A O 1
ATOM 5150 N N . ASP A 1 645 ? 1.187 -1.287 -4.343 1.00 98.88 645 ASP A N 1
ATOM 5151 C CA . ASP A 1 645 ? 1.720 -2.162 -5.384 1.00 98.88 645 ASP A CA 1
ATOM 5152 C C . ASP A 1 645 ? 1.074 -3.555 -5.279 1.00 98.88 645 ASP A C 1
ATOM 5154 O O . ASP A 1 645 ? 1.376 -4.322 -4.352 1.00 98.88 645 ASP A O 1
ATOM 5158 N N . PRO A 1 646 ? 0.198 -3.940 -6.228 1.00 98.69 646 PRO A N 1
ATOM 5159 C CA . PRO A 1 646 ? -0.537 -5.192 -6.128 1.00 98.69 646 PRO A CA 1
ATOM 5160 C C . PRO A 1 646 ? 0.359 -6.427 -6.251 1.00 98.69 646 PRO A C 1
ATOM 5162 O O . PRO A 1 646 ? -0.011 -7.491 -5.752 1.00 98.69 646 PRO A O 1
ATOM 5165 N N . TYR A 1 647 ? 1.522 -6.322 -6.904 1.00 98.88 647 TYR A N 1
ATOM 5166 C CA . TYR A 1 647 ? 2.415 -7.460 -7.103 1.00 98.88 647 TYR A CA 1
ATOM 5167 C C . TYR A 1 647 ? 3.436 -7.597 -5.974 1.00 98.88 647 TYR A C 1
ATOM 5169 O O . TYR A 1 647 ? 3.725 -8.721 -5.565 1.00 98.88 647 TYR A O 1
ATOM 5177 N N . ALA A 1 648 ? 3.979 -6.497 -5.448 1.00 98.62 648 ALA A N 1
ATOM 5178 C CA . ALA A 1 648 ? 4.813 -6.532 -4.245 1.00 98.62 648 ALA A CA 1
ATOM 5179 C C . ALA A 1 648 ? 3.983 -6.875 -2.993 1.00 98.62 648 ALA A C 1
ATOM 5181 O O . ALA A 1 648 ? 4.491 -7.536 -2.079 1.00 98.62 648 ALA A O 1
ATOM 5182 N N . GLY A 1 649 ? 2.698 -6.503 -3.006 1.00 98.69 649 GLY A N 1
ATOM 5183 C CA . GLY A 1 649 ? 1.707 -6.804 -1.976 1.00 98.69 649 GLY A CA 1
ATOM 5184 C C . GLY A 1 649 ? 1.690 -5.804 -0.825 1.00 98.69 649 GLY A C 1
ATOM 5185 O O . GLY A 1 649 ? 1.094 -6.098 0.205 1.00 98.69 649 GLY A O 1
ATOM 5186 N N . HIS A 1 650 ? 2.363 -4.664 -0.968 1.00 98.88 650 HIS A N 1
ATOM 5187 C CA . HIS A 1 650 ? 2.447 -3.617 0.044 1.00 98.88 650 HIS A CA 1
ATOM 5188 C C . HIS A 1 650 ? 2.478 -2.240 -0.621 1.00 98.88 650 HIS A C 1
ATOM 5190 O O . HIS A 1 650 ? 2.627 -2.123 -1.840 1.00 98.88 650 HIS A O 1
ATOM 5196 N N . SER A 1 651 ? 2.365 -1.202 0.196 1.00 98.94 651 SER A N 1
ATOM 5197 C CA . SER A 1 651 ? 2.381 0.177 -0.259 1.00 98.94 651 SER A CA 1
ATOM 5198 C C . SER A 1 651 ? 3.794 0.748 -0.394 1.00 98.94 651 SER A C 1
ATOM 5200 O O . SER A 1 651 ? 4.757 0.241 0.188 1.00 98.94 651 SER A O 1
ATOM 5202 N N . TRP A 1 652 ? 3.934 1.792 -1.202 1.00 98.88 652 TRP A N 1
ATOM 5203 C CA . TRP A 1 652 ? 5.146 2.586 -1.329 1.00 98.88 652 TRP A CA 1
ATOM 5204 C C . TRP A 1 652 ? 4.888 4.019 -0.863 1.00 98.88 652 TRP A C 1
ATOM 5206 O O . TRP A 1 652 ? 3.900 4.667 -1.226 1.00 98.88 652 TRP A O 1
ATOM 5216 N N . ALA A 1 653 ? 5.822 4.532 -0.072 1.00 98.81 653 ALA A N 1
ATOM 5217 C CA . ALA A 1 653 ? 5.677 5.799 0.618 1.00 98.81 653 ALA A CA 1
ATOM 5218 C C . ALA A 1 653 ? 6.087 6.980 -0.270 1.00 98.81 653 ALA A C 1
ATOM 5220 O O . ALA A 1 653 ? 5.323 7.931 -0.415 1.00 98.81 653 ALA A O 1
ATOM 5221 N N . SER A 1 654 ? 7.231 6.889 -0.961 1.00 98.81 654 SER A N 1
ATOM 5222 C CA . SER A 1 654 ? 7.738 7.998 -1.777 1.00 98.81 654 SER A CA 1
ATOM 5223 C C . SER A 1 654 ? 7.004 8.131 -3.108 1.00 98.81 654 SER A C 1
ATOM 5225 O O . SER A 1 654 ? 6.978 7.186 -3.897 1.00 98.81 654 SER A O 1
ATOM 5227 N N . GLY A 1 655 ? 6.505 9.324 -3.435 1.00 98.69 655 GLY A N 1
ATOM 5228 C CA . GLY A 1 655 ? 5.810 9.560 -4.704 1.00 98.69 655 GLY A CA 1
ATOM 5229 C C . GLY A 1 655 ? 6.715 9.511 -5.937 1.00 98.69 655 GLY A C 1
ATOM 5230 O O . GLY A 1 655 ? 6.244 9.233 -7.044 1.00 98.69 655 GLY A O 1
ATOM 5231 N N . HIS A 1 656 ? 8.020 9.724 -5.751 1.00 98.25 656 HIS A N 1
ATOM 5232 C CA . HIS A 1 656 ? 8.979 9.889 -6.842 1.00 98.25 656 HIS A CA 1
ATOM 5233 C C . HIS A 1 656 ? 10.014 8.768 -6.984 1.00 98.25 656 HIS A C 1
ATOM 5235 O O . HIS A 1 656 ? 10.618 8.658 -8.051 1.00 98.25 656 HIS A O 1
ATOM 5241 N N . ALA A 1 657 ? 10.262 7.960 -5.945 1.00 98.38 657 ALA A N 1
ATOM 5242 C CA . ALA A 1 657 ? 11.237 6.856 -5.961 1.00 98.38 657 ALA A CA 1
ATOM 5243 C C . ALA A 1 657 ? 12.641 7.249 -6.487 1.00 98.38 657 ALA A C 1
ATOM 5245 O O . ALA A 1 657 ? 13.306 6.478 -7.178 1.00 98.38 657 ALA A O 1
ATOM 5246 N N . LYS A 1 658 ? 13.106 8.471 -6.187 1.00 96.88 658 LYS A N 1
ATOM 5247 C CA . LYS A 1 658 ? 14.369 9.043 -6.713 1.00 96.88 658 LYS A CA 1
ATOM 5248 C C . LYS A 1 658 ? 15.543 8.631 -5.821 1.00 96.88 658 LYS A C 1
ATOM 5250 O O . LYS A 1 658 ? 16.260 9.480 -5.297 1.00 96.88 658 LYS A O 1
ATOM 5255 N N . PHE A 1 659 ? 15.702 7.328 -5.623 1.00 98.00 659 PHE A N 1
ATOM 5256 C CA . PHE A 1 659 ? 16.748 6.759 -4.786 1.00 98.00 659 PHE A CA 1
ATOM 5257 C C . PHE A 1 659 ? 17.403 5.571 -5.473 1.00 98.00 659 PHE A C 1
ATOM 5259 O O . PHE A 1 659 ? 16.747 4.785 -6.155 1.00 98.00 659 PHE A O 1
ATOM 5266 N N . ILE A 1 660 ? 18.693 5.387 -5.206 1.00 96.81 660 ILE A N 1
ATOM 5267 C CA . ILE A 1 660 ? 19.472 4.283 -5.770 1.00 96.81 660 ILE A CA 1
ATOM 5268 C C . ILE A 1 660 ? 18.949 2.896 -5.351 1.00 96.81 660 ILE A C 1
ATOM 5270 O O . ILE A 1 660 ? 19.139 1.914 -6.063 1.00 96.81 660 ILE A O 1
ATOM 5274 N N . ASP A 1 661 ? 18.260 2.810 -4.212 1.00 97.25 661 ASP A N 1
ATOM 5275 C CA . ASP A 1 661 ? 17.654 1.578 -3.693 1.00 97.25 661 ASP A CA 1
ATOM 5276 C C . ASP A 1 661 ? 16.159 1.449 -4.057 1.00 97.25 661 ASP A C 1
ATOM 5278 O O . ASP A 1 661 ? 15.482 0.541 -3.576 1.00 97.25 661 ASP A O 1
ATOM 5282 N N . GLY A 1 662 ? 15.641 2.310 -4.941 1.00 98.19 662 GLY A N 1
ATOM 5283 C CA . GLY A 1 662 ? 14.254 2.285 -5.407 1.00 98.19 662 GLY A CA 1
ATOM 5284 C C . GLY A 1 662 ? 13.289 2.987 -4.454 1.00 98.19 662 GLY A C 1
ATOM 5285 O O . GLY A 1 662 ? 13.673 3.879 -3.701 1.00 98.19 662 GLY A O 1
ATOM 5286 N N . ASN A 1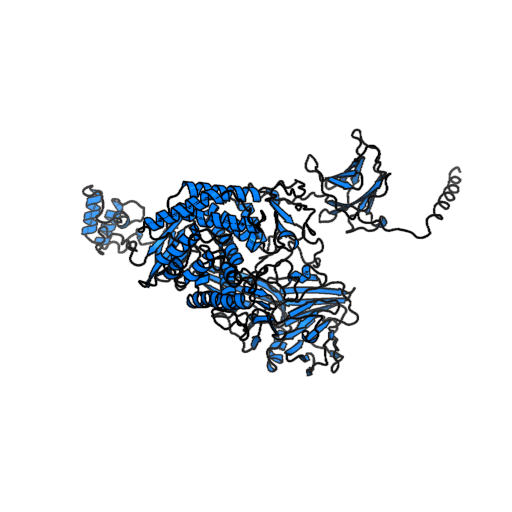 663 ? 12.014 2.605 -4.502 1.00 98.69 663 ASN A N 1
ATOM 5287 C CA . ASN A 1 663 ? 11.013 3.123 -3.571 1.00 98.69 663 ASN A CA 1
ATOM 5288 C C . ASN A 1 663 ? 11.148 2.459 -2.183 1.00 98.69 663 ASN A C 1
ATOM 5290 O O . ASN A 1 663 ? 11.852 1.452 -2.054 1.00 98.69 663 ASN A O 1
ATOM 5294 N N . ASN A 1 664 ? 10.516 3.030 -1.155 1.00 98.69 664 ASN A N 1
ATOM 5295 C CA . ASN A 1 664 ? 10.592 2.566 0.229 1.00 98.69 664 ASN A CA 1
ATOM 5296 C C . ASN A 1 664 ? 9.251 2.645 0.966 1.00 98.69 664 ASN A C 1
ATOM 5298 O O . ASN A 1 664 ? 8.356 3.385 0.560 1.00 98.69 664 ASN A O 1
ATOM 5302 N N . GLN A 1 665 ? 9.142 1.878 2.048 1.00 98.56 665 GLN A N 1
ATOM 5303 C CA . GLN A 1 665 ? 8.104 2.029 3.060 1.00 98.56 665 GLN A CA 1
ATOM 5304 C C . GLN A 1 665 ? 8.696 1.737 4.440 1.00 98.56 665 GLN A C 1
ATOM 5306 O O . GLN A 1 665 ? 9.321 0.693 4.642 1.00 98.56 665 GLN A O 1
ATOM 5311 N N . GLU A 1 666 ? 8.495 2.669 5.371 1.00 97.06 666 GLU A N 1
ATOM 5312 C CA . GLU A 1 666 ? 8.867 2.530 6.780 1.00 97.06 666 GLU A CA 1
ATOM 5313 C C . GLU A 1 666 ? 7.678 1.988 7.583 1.00 97.06 666 GLU A C 1
ATOM 5315 O O . GLU A 1 666 ? 7.624 0.785 7.829 1.00 97.06 666 GLU A O 1
ATOM 5320 N N . SER A 1 667 ? 6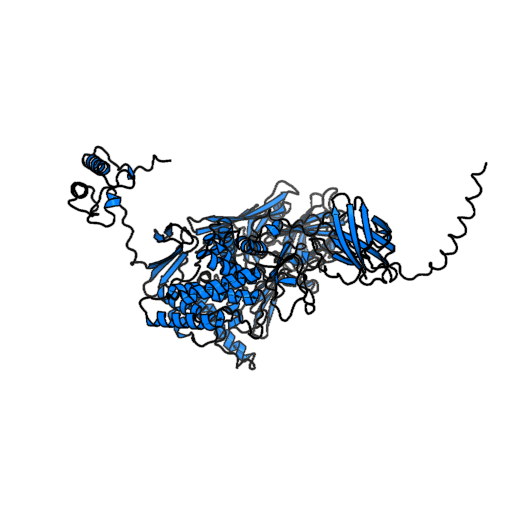.698 2.840 7.916 1.00 98.19 667 SER A N 1
ATOM 5321 C CA . SER A 1 667 ? 5.542 2.470 8.743 1.00 98.19 667 SER A CA 1
ATOM 5322 C C . SER A 1 667 ? 4.474 1.704 7.956 1.00 98.19 667 SER A C 1
ATOM 5324 O O . SER A 1 667 ? 3.505 2.260 7.435 1.00 98.19 667 SER A O 1
ATOM 5326 N N . SER A 1 668 ? 4.618 0.382 7.893 1.00 98.69 668 SER A N 1
ATOM 5327 C CA . SER A 1 668 ? 3.588 -0.481 7.298 1.00 98.69 668 SER A CA 1
ATOM 5328 C C . SER A 1 668 ? 2.255 -0.448 8.063 1.00 98.69 668 SER A C 1
ATOM 5330 O O . SER A 1 668 ? 1.180 -0.611 7.481 1.00 98.69 668 SER A O 1
ATOM 5332 N N . SER A 1 669 ? 2.301 -0.182 9.366 1.00 98.88 669 SER A N 1
ATOM 5333 C CA . SER A 1 669 ? 1.128 -0.066 10.229 1.00 98.88 669 SER A CA 1
ATOM 5334 C C . SER A 1 669 ? 0.282 1.175 9.933 1.00 98.88 669 SER A C 1
ATOM 5336 O O . SER A 1 669 ? -0.943 1.100 10.051 1.00 98.88 669 SER A O 1
ATOM 5338 N N . GLU A 1 670 ? 0.876 2.281 9.476 1.00 98.88 670 GLU A N 1
ATOM 5339 C CA . GLU A 1 670 ? 0.120 3.454 9.019 1.00 98.88 670 GLU A CA 1
ATOM 5340 C C . GLU A 1 670 ? -0.608 3.209 7.689 1.00 98.88 670 GLU A C 1
ATOM 5342 O O . GLU A 1 670 ? -1.763 3.621 7.551 1.00 98.88 670 GLU A O 1
ATOM 5347 N N . ALA A 1 671 ? -0.011 2.459 6.754 1.00 98.94 671 ALA A N 1
ATOM 5348 C CA . ALA A 1 671 ? -0.719 1.995 5.554 1.00 98.94 671 ALA A CA 1
ATOM 5349 C C . ALA A 1 671 ? -1.921 1.111 5.933 1.00 98.94 671 ALA A C 1
ATOM 5351 O O . ALA A 1 671 ? -3.050 1.345 5.495 1.00 98.94 671 ALA A O 1
ATOM 5352 N N . ILE A 1 672 ? -1.713 0.144 6.832 1.00 98.94 672 ILE A N 1
ATOM 5353 C CA . ILE A 1 672 ? -2.779 -0.744 7.319 1.00 98.94 672 ILE A CA 1
ATOM 5354 C C . ILE A 1 672 ? -3.897 0.040 8.027 1.00 98.94 672 ILE A C 1
ATOM 5356 O O . ILE A 1 672 ? -5.077 -0.288 7.861 1.00 98.94 672 ILE A O 1
ATOM 5360 N N . ASN A 1 673 ? -3.561 1.100 8.766 1.00 98.94 673 ASN A N 1
ATOM 5361 C CA . ASN A 1 673 ? -4.546 1.999 9.368 1.00 98.94 673 ASN A CA 1
ATOM 5362 C C . ASN A 1 673 ? -5.397 2.726 8.310 1.00 98.94 673 ASN A C 1
ATOM 5364 O O . ASN A 1 673 ? -6.614 2.848 8.476 1.00 98.94 673 ASN A O 1
ATOM 5368 N N . ALA A 1 674 ? -4.797 3.150 7.194 1.00 98.94 674 ALA A N 1
ATOM 5369 C CA . ALA A 1 674 ? -5.534 3.742 6.079 1.00 98.94 674 ALA A CA 1
ATOM 5370 C C . ALA A 1 674 ? -6.564 2.762 5.499 1.00 98.94 674 ALA A C 1
ATOM 5372 O O . ALA A 1 674 ? -7.734 3.112 5.314 1.00 98.94 674 ALA A O 1
ATOM 5373 N N . TRP A 1 675 ? -6.163 1.507 5.290 1.00 98.94 675 TRP A N 1
ATOM 5374 C CA . TRP A 1 675 ? -7.042 0.452 4.778 1.00 98.94 675 TRP A CA 1
ATOM 5375 C C . TRP A 1 675 ? -8.161 0.114 5.751 1.00 98.94 675 TRP A C 1
ATOM 5377 O O . TRP A 1 675 ? -9.311 -0.017 5.333 1.00 98.94 675 TRP A O 1
ATOM 5387 N N . ALA A 1 676 ? -7.862 0.077 7.050 1.00 98.94 676 ALA A N 1
ATOM 5388 C CA . ALA A 1 676 ? -8.876 -0.053 8.086 1.00 98.94 676 ALA A CA 1
ATOM 5389 C C . ALA A 1 676 ? -9.905 1.087 8.022 1.00 98.94 676 ALA A C 1
ATOM 5391 O O . ALA A 1 676 ? -11.107 0.826 8.061 1.00 98.94 676 ALA A O 1
ATOM 5392 N N . GLY A 1 677 ? -9.457 2.333 7.838 1.00 98.94 677 GLY A N 1
ATOM 5393 C CA . GLY A 1 677 ? -10.340 3.481 7.632 1.00 98.94 677 GLY A CA 1
ATOM 5394 C C . GLY A 1 677 ? -11.290 3.293 6.443 1.00 98.94 677 GLY A C 1
ATOM 5395 O O . GLY A 1 677 ? -12.488 3.551 6.571 1.00 98.94 677 GLY A O 1
ATOM 5396 N N . ILE A 1 678 ? -10.792 2.778 5.313 1.00 99.00 678 ILE A N 1
ATOM 5397 C CA . ILE A 1 678 ? -11.614 2.485 4.125 1.00 99.00 678 ILE A CA 1
ATOM 5398 C C . ILE A 1 678 ? -12.643 1.378 4.411 1.00 99.00 678 ILE A C 1
ATOM 5400 O O . ILE A 1 678 ? -13.804 1.522 4.018 1.00 99.00 678 ILE A O 1
ATOM 5404 N N . ILE A 1 679 ? -12.259 0.302 5.110 1.00 98.94 679 ILE A N 1
ATOM 5405 C CA . ILE A 1 679 ? -13.184 -0.781 5.498 1.00 98.94 679 ILE A CA 1
ATOM 5406 C C . ILE A 1 679 ? -14.314 -0.218 6.362 1.00 98.94 679 ILE A C 1
ATOM 5408 O O . ILE A 1 679 ? -15.489 -0.426 6.054 1.00 98.94 679 ILE A O 1
ATOM 5412 N N . LEU A 1 680 ? -13.963 0.528 7.415 1.00 98.94 680 LEU A N 1
ATOM 5413 C CA . LEU A 1 680 ? -14.932 1.120 8.336 1.00 98.94 680 LEU A CA 1
ATOM 5414 C C . LEU A 1 680 ? -15.850 2.116 7.621 1.00 98.94 680 LEU A C 1
ATOM 5416 O O . LEU A 1 680 ? -17.056 2.104 7.857 1.00 98.94 680 LEU A O 1
ATOM 5420 N N . TRP A 1 681 ? -15.312 2.942 6.718 1.00 98.94 681 TRP A N 1
ATOM 5421 C CA . TRP A 1 681 ? -16.108 3.862 5.906 1.00 98.94 681 TRP A CA 1
ATOM 5422 C C . TRP A 1 681 ? -17.079 3.115 4.985 1.00 98.94 681 TRP A C 1
ATOM 5424 O O . TRP A 1 681 ? -18.259 3.466 4.907 1.00 98.94 681 TRP A O 1
ATOM 5434 N N . GLY A 1 682 ? -16.602 2.069 4.303 1.00 98.88 682 GLY A N 1
ATOM 5435 C CA . GLY A 1 682 ? -17.414 1.224 3.432 1.00 98.88 682 GLY A CA 1
ATOM 5436 C C . GLY A 1 682 ? -18.562 0.549 4.182 1.00 98.88 682 GLY A C 1
ATOM 5437 O O . GLY A 1 682 ? -19.703 0.608 3.731 1.00 98.88 682 GLY A O 1
ATOM 5438 N N . GLU A 1 683 ? -18.293 -0.015 5.358 1.00 98.69 683 GLU A N 1
ATOM 5439 C CA . GLU A 1 683 ? -19.315 -0.613 6.228 1.00 98.69 683 GLU A CA 1
ATOM 5440 C C . GLU A 1 683 ? -20.304 0.434 6.769 1.00 98.69 683 GLU A C 1
ATOM 5442 O O . GLU A 1 683 ? -21.518 0.263 6.645 1.00 98.69 683 GLU A O 1
ATOM 5447 N N . ALA A 1 684 ? -19.815 1.565 7.289 1.00 98.69 684 ALA A N 1
ATOM 5448 C CA . ALA A 1 684 ? -20.655 2.629 7.846 1.00 98.69 684 ALA A CA 1
ATOM 5449 C C . ALA A 1 684 ? -21.601 3.264 6.812 1.00 98.69 684 ALA A C 1
ATOM 5451 O O . ALA A 1 684 ? -22.726 3.641 7.144 1.00 98.69 684 ALA A O 1
ATOM 5452 N N . THR A 1 685 ? -21.152 3.369 5.556 1.00 98.50 685 THR A N 1
ATOM 5453 C CA . THR A 1 685 ? -21.911 3.967 4.443 1.00 98.50 685 THR A CA 1
ATOM 5454 C C . THR A 1 685 ? -22.622 2.939 3.559 1.00 98.50 685 THR A C 1
ATOM 5456 O O . THR A 1 685 ? -23.224 3.313 2.551 1.00 98.50 685 THR A O 1
ATOM 5459 N N . ASN A 1 686 ? -22.582 1.650 3.925 1.00 97.56 686 ASN A N 1
ATOM 5460 C CA . ASN A 1 686 ? -23.131 0.538 3.142 1.00 97.56 686 ASN A CA 1
ATOM 5461 C C . ASN A 1 686 ? -22.621 0.514 1.681 1.00 97.56 686 ASN A C 1
ATOM 5463 O O . ASN A 1 686 ? -23.362 0.245 0.732 1.00 97.56 686 ASN A O 1
ATOM 5467 N N . ASN A 1 687 ? -21.336 0.817 1.494 1.00 98.44 687 ASN A N 1
ATOM 5468 C CA . ASN A 1 687 ? -20.640 0.790 0.216 1.00 98.44 687 ASN A CA 1
ATOM 5469 C C . ASN A 1 687 ? -19.722 -0.437 0.139 1.00 98.44 687 ASN A C 1
ATOM 5471 O O . ASN A 1 687 ? -18.547 -0.384 0.512 1.00 98.44 687 ASN A O 1
ATOM 5475 N N . LYS A 1 688 ? -20.264 -1.541 -0.391 1.00 98.25 688 LYS A N 1
ATOM 5476 C CA . LYS A 1 688 ? -19.524 -2.803 -0.544 1.00 98.25 688 LYS A CA 1
ATOM 5477 C C . LYS A 1 688 ? -18.273 -2.666 -1.410 1.00 98.25 688 LYS A C 1
ATOM 5479 O O . LYS A 1 688 ? -17.279 -3.307 -1.113 1.00 98.25 688 LYS A O 1
ATOM 5484 N N . THR A 1 689 ? -18.282 -1.814 -2.436 1.00 98.69 689 THR A N 1
ATOM 5485 C CA . THR A 1 689 ? -17.106 -1.616 -3.296 1.00 98.69 689 THR A CA 1
ATOM 5486 C C . THR A 1 689 ? -15.931 -1.031 -2.518 1.00 98.69 689 THR A C 1
ATOM 5488 O O . THR A 1 689 ? -14.824 -1.554 -2.611 1.00 98.69 689 THR A O 1
ATOM 5491 N N . LEU A 1 690 ? -16.168 0.012 -1.715 1.00 98.88 690 LEU A N 1
ATOM 5492 C CA . LEU A 1 690 ? -15.115 0.595 -0.879 1.00 98.88 690 LEU A CA 1
ATOM 5493 C C . LEU A 1 690 ? -14.709 -0.342 0.253 1.00 98.88 690 LEU A C 1
ATOM 5495 O O . LEU A 1 690 ? -13.520 -0.499 0.505 1.00 98.88 690 LEU A O 1
ATOM 5499 N N . ARG A 1 691 ? -15.667 -1.018 0.888 1.00 98.88 691 ARG A N 1
ATOM 5500 C CA . ARG A 1 691 ? -15.345 -2.032 1.891 1.00 98.88 691 ARG A CA 1
ATOM 5501 C C . ARG A 1 691 ? -14.434 -3.118 1.312 1.00 98.88 691 ARG A C 1
ATOM 5503 O O . ARG A 1 691 ? -13.399 -3.405 1.897 1.00 98.88 691 ARG A O 1
ATOM 5510 N N . ASP A 1 692 ? -14.800 -3.704 0.175 1.00 98.94 692 ASP A N 1
ATOM 5511 C CA . ASP A 1 692 ? -14.061 -4.815 -0.435 1.00 98.94 692 ASP A CA 1
ATOM 5512 C C . ASP A 1 692 ? -12.683 -4.374 -0.932 1.00 98.94 692 ASP A C 1
ATOM 5514 O O . ASP A 1 692 ? -11.728 -5.142 -0.835 1.00 98.94 692 ASP A O 1
ATOM 5518 N N . LEU A 1 693 ? -12.562 -3.131 -1.413 1.00 98.94 693 LEU A N 1
ATOM 5519 C CA . LEU A 1 693 ? -11.273 -2.486 -1.666 1.00 98.94 693 LEU A CA 1
ATOM 5520 C C . LEU A 1 693 ? -10.426 -2.447 -0.389 1.00 98.94 693 LEU A C 1
ATOM 5522 O O . LEU A 1 693 ? -9.308 -2.951 -0.389 1.00 98.94 693 LEU A O 1
ATOM 5526 N N . GLY A 1 694 ? -10.959 -1.887 0.701 1.00 98.94 694 GLY A N 1
ATOM 5527 C CA . GLY A 1 694 ? -10.246 -1.807 1.975 1.00 98.94 694 GLY A CA 1
ATOM 5528 C C . GLY A 1 694 ? -9.824 -3.187 2.492 1.00 98.94 694 GLY A C 1
ATOM 5529 O O . GLY A 1 694 ? -8.686 -3.353 2.920 1.00 98.94 694 GLY A O 1
ATOM 5530 N N . ILE A 1 695 ? -10.698 -4.197 2.385 1.00 99.00 695 ILE A N 1
ATOM 5531 C CA . ILE A 1 695 ? -10.411 -5.584 2.784 1.00 99.00 695 ILE A CA 1
ATOM 5532 C C . ILE A 1 695 ? -9.294 -6.184 1.922 1.00 99.00 695 ILE A C 1
ATOM 5534 O O . ILE A 1 695 ? -8.405 -6.846 2.461 1.00 99.00 695 ILE A O 1
ATOM 5538 N N . TYR A 1 696 ? -9.311 -5.957 0.606 1.00 98.94 696 TYR A N 1
ATOM 5539 C CA . TYR A 1 696 ? -8.258 -6.422 -0.299 1.00 98.94 696 TYR A CA 1
ATOM 5540 C C . TYR A 1 696 ? -6.890 -5.829 0.060 1.00 98.94 696 TYR A C 1
ATOM 5542 O O . TYR A 1 696 ? -5.927 -6.587 0.215 1.00 98.94 696 TYR A O 1
ATOM 5550 N N . LEU A 1 697 ? -6.825 -4.507 0.243 1.00 99.00 697 LEU A N 1
ATOM 5551 C CA . LEU A 1 697 ? -5.593 -3.792 0.583 1.00 99.00 697 LEU A CA 1
ATOM 5552 C C . LEU A 1 697 ? -5.070 -4.228 1.957 1.00 99.00 697 LEU A C 1
ATOM 5554 O O . LEU A 1 697 ? -3.940 -4.697 2.064 1.00 99.00 697 LEU A O 1
ATOM 5558 N N . TYR A 1 698 ? -5.930 -4.200 2.982 1.00 99.00 698 TYR A N 1
ATOM 5559 C CA . TYR A 1 698 ? -5.604 -4.628 4.345 1.00 99.00 698 TYR A CA 1
ATOM 5560 C C . TYR A 1 698 ? -5.061 -6.060 4.377 1.00 99.00 698 TYR A C 1
ATOM 5562 O O . TYR A 1 698 ? -3.986 -6.320 4.911 1.00 99.00 698 TYR A O 1
ATOM 5570 N N . THR A 1 699 ? -5.793 -7.006 3.783 1.00 98.94 699 THR A N 1
ATOM 5571 C CA . THR A 1 699 ? -5.446 -8.431 3.872 1.00 98.94 699 THR A CA 1
ATOM 5572 C C . THR A 1 699 ? -4.152 -8.734 3.126 1.00 98.94 699 THR A C 1
ATOM 5574 O O . THR A 1 699 ? -3.330 -9.519 3.602 1.00 98.94 699 THR A O 1
ATOM 5577 N N . THR A 1 700 ? -3.953 -8.123 1.958 1.00 98.94 700 THR A N 1
ATOM 5578 C CA . THR A 1 700 ? -2.741 -8.335 1.161 1.00 98.94 700 THR A CA 1
ATOM 5579 C C . THR A 1 700 ? -1.525 -7.716 1.849 1.00 98.94 700 THR A C 1
ATOM 5581 O O . THR A 1 700 ? -0.513 -8.404 1.996 1.00 98.94 700 THR A O 1
ATOM 5584 N N . GLU A 1 701 ? -1.648 -6.491 2.370 1.00 98.94 701 GLU A N 1
ATOM 5585 C CA . GLU A 1 701 ? -0.550 -5.802 3.055 1.00 98.94 701 GLU A CA 1
ATOM 5586 C C . GLU A 1 701 ? -0.161 -6.486 4.367 1.00 98.94 701 GLU A C 1
ATOM 5588 O O . GLU A 1 701 ? 1.023 -6.694 4.610 1.00 98.94 701 GLU A O 1
ATOM 5593 N N . VAL A 1 702 ? -1.121 -6.976 5.159 1.00 98.94 702 VAL A N 1
ATOM 5594 C CA . VAL A 1 702 ? -0.828 -7.805 6.345 1.00 98.94 702 VAL A CA 1
ATOM 5595 C C . VAL A 1 702 ? -0.021 -9.056 5.971 1.00 98.94 702 VAL A C 1
ATOM 5597 O O . VAL A 1 702 ? 0.918 -9.432 6.677 1.00 98.94 702 VAL A O 1
ATOM 5600 N N . ASN A 1 703 ? -0.343 -9.706 4.846 1.00 98.81 703 ASN A N 1
ATOM 5601 C CA . ASN A 1 703 ? 0.431 -10.856 4.374 1.00 98.81 703 ASN A CA 1
ATOM 5602 C C . ASN A 1 703 ? 1.846 -10.447 3.942 1.00 98.81 703 ASN A C 1
ATOM 5604 O O . ASN A 1 703 ? 2.795 -11.167 4.256 1.00 98.81 703 ASN A O 1
ATOM 5608 N N . ALA A 1 704 ? 2.021 -9.306 3.275 1.00 98.81 704 ALA A N 1
ATOM 5609 C CA . ALA A 1 704 ? 3.342 -8.774 2.952 1.00 98.81 704 ALA A CA 1
ATOM 5610 C C . ALA A 1 704 ? 4.149 -8.416 4.211 1.00 98.81 704 ALA A C 1
ATOM 5612 O O . ALA A 1 704 ? 5.293 -8.847 4.327 1.00 98.81 704 ALA A O 1
ATOM 5613 N N . VAL A 1 705 ? 3.553 -7.735 5.192 1.00 98.88 705 VAL A N 1
ATOM 5614 C CA . VAL A 1 705 ? 4.183 -7.362 6.472 1.00 98.88 705 VAL A CA 1
ATOM 5615 C C . VAL A 1 705 ? 4.696 -8.587 7.227 1.00 98.88 705 VAL A C 1
ATOM 5617 O O . VAL A 1 705 ? 5.876 -8.651 7.579 1.00 98.88 705 VAL A O 1
ATOM 5620 N N . ASN A 1 706 ? 3.859 -9.618 7.365 1.00 98.69 706 ASN A N 1
ATOM 5621 C CA . ASN A 1 706 ? 4.240 -10.881 8.003 1.00 98.69 706 ASN A CA 1
ATOM 5622 C C . ASN A 1 706 ? 5.399 -11.598 7.286 1.00 98.69 706 ASN A C 1
ATOM 5624 O O . ASN A 1 706 ? 6.125 -12.372 7.908 1.00 98.69 706 ASN A O 1
ATOM 5628 N N . ASN A 1 707 ? 5.586 -11.353 5.986 1.00 98.56 707 ASN A N 1
ATOM 5629 C CA . ASN A 1 707 ? 6.709 -11.896 5.230 1.00 98.56 707 ASN A CA 1
ATOM 5630 C C . ASN A 1 707 ? 7.945 -10.988 5.303 1.00 98.56 707 ASN A C 1
ATOM 5632 O O . ASN A 1 707 ? 9.017 -11.496 5.589 1.00 98.56 707 ASN A O 1
ATOM 5636 N N . TYR A 1 708 ? 7.845 -9.689 5.023 1.00 98.31 708 TYR A N 1
ATOM 5637 C CA . TYR A 1 708 ? 9.016 -8.856 4.705 1.00 98.31 708 TYR A CA 1
ATOM 5638 C C . TYR A 1 708 ? 9.514 -7.992 5.858 1.00 98.31 708 TYR A C 1
ATOM 5640 O O . TYR A 1 708 ? 10.717 -7.772 5.954 1.00 98.31 708 TYR A O 1
ATOM 5648 N N . TRP A 1 709 ? 8.607 -7.510 6.710 1.00 98.69 709 TRP A N 1
ATOM 5649 C CA . TRP A 1 709 ? 8.972 -6.751 7.907 1.00 98.69 709 TRP A CA 1
ATOM 5650 C C . TRP A 1 709 ? 9.268 -7.704 9.050 1.00 98.69 709 TRP A C 1
ATOM 5652 O O . TRP A 1 709 ? 10.312 -7.613 9.691 1.00 98.69 709 TRP A O 1
ATOM 5662 N N . PHE A 1 710 ? 8.361 -8.652 9.281 1.00 98.56 710 PHE A N 1
ATOM 5663 C CA . PHE A 1 710 ? 8.431 -9.494 10.465 1.00 98.56 710 PHE A CA 1
ATOM 5664 C C . PHE A 1 710 ? 9.119 -10.837 10.234 1.00 98.56 710 PHE A C 1
ATOM 5666 O O . PHE A 1 710 ? 9.664 -11.395 11.180 1.00 98.56 710 PHE A O 1
ATOM 5673 N N . ASP A 1 711 ? 9.123 -11.353 9.001 1.00 97.88 711 ASP A N 1
ATOM 5674 C CA . ASP A 1 711 ? 9.638 -12.693 8.682 1.00 97.88 711 ASP A CA 1
ATOM 5675 C C . ASP A 1 711 ? 9.163 -13.749 9.700 1.00 97.88 711 ASP A C 1
ATOM 5677 O O . ASP A 1 711 ? 9.944 -14.522 10.261 1.00 97.88 711 ASP A O 1
ATOM 5681 N N . ILE A 1 712 ? 7.852 -13.781 9.977 1.00 97.75 712 ILE A N 1
ATOM 5682 C CA . ILE A 1 712 ? 7.291 -14.684 11.001 1.00 97.75 712 ILE A CA 1
ATOM 5683 C C . ILE A 1 712 ? 7.496 -16.166 10.644 1.00 97.75 712 ILE A C 1
ATOM 5685 O O . ILE A 1 712 ? 7.381 -17.041 11.498 1.00 97.75 712 ILE A O 1
ATOM 5689 N N . TYR A 1 713 ? 7.807 -16.445 9.376 1.00 96.88 713 TYR A N 1
ATOM 5690 C CA . TYR A 1 713 ? 8.069 -17.779 8.845 1.00 96.88 713 TYR A CA 1
ATOM 5691 C C . TYR A 1 713 ? 9.559 -18.166 8.872 1.00 96.88 713 TYR A C 1
ATOM 5693 O O . TYR A 1 713 ? 9.863 -19.354 8.757 1.00 96.88 713 TYR A O 1
ATOM 5701 N N . GLY A 1 714 ? 10.470 -17.203 9.059 1.00 95.75 714 GLY A N 1
ATOM 5702 C CA . GLY A 1 714 ? 11.915 -17.419 9.157 1.00 95.75 714 GLY A CA 1
ATOM 5703 C C . GLY A 1 714 ? 12.592 -17.826 7.845 1.00 95.75 714 GLY A C 1
ATOM 5704 O O . GLY A 1 714 ? 13.565 -18.583 7.881 1.00 95.75 714 GLY A O 1
ATOM 5705 N N . ASP A 1 715 ? 12.053 -17.409 6.696 1.00 94.94 715 ASP A N 1
ATOM 5706 C CA . ASP A 1 715 ? 12.509 -17.832 5.363 1.00 94.94 715 ASP A CA 1
ATOM 5707 C C . ASP A 1 715 ? 12.592 -16.707 4.312 1.00 94.94 715 ASP A C 1
ATOM 5709 O O . ASP A 1 715 ? 12.957 -16.980 3.164 1.00 94.94 715 ASP A O 1
ATOM 5713 N N . THR A 1 716 ? 12.288 -15.453 4.666 1.00 94.44 716 THR A N 1
ATOM 5714 C CA . THR A 1 716 ? 12.387 -14.311 3.734 1.00 94.44 716 THR A CA 1
ATOM 5715 C C . THR A 1 716 ? 13.620 -13.450 3.970 1.00 94.44 716 THR A C 1
ATOM 5717 O O . THR A 1 716 ? 14.139 -12.840 3.029 1.00 94.44 716 THR A O 1
ATOM 5720 N N . LYS A 1 717 ? 14.093 -13.390 5.214 1.00 93.38 717 LYS A N 1
ATOM 5721 C CA . LYS A 1 717 ? 15.216 -12.557 5.619 1.00 93.38 717 LYS A CA 1
ATOM 5722 C C . LYS A 1 717 ? 16.540 -13.213 5.251 1.00 93.38 717 LYS A C 1
ATOM 5724 O O . LYS A 1 717 ? 16.714 -14.425 5.375 1.00 93.38 717 LYS A O 1
ATOM 5729 N N . ASP A 1 718 ? 17.499 -12.402 4.815 1.00 94.81 718 ASP A N 1
ATOM 5730 C CA . ASP A 1 718 ? 18.843 -12.903 4.538 1.00 94.81 718 ASP A CA 1
ATOM 5731 C C . ASP A 1 718 ? 19.483 -13.447 5.833 1.00 94.81 718 ASP A C 1
ATOM 5733 O O . ASP A 1 718 ? 19.414 -12.771 6.864 1.00 94.81 718 ASP A O 1
ATOM 5737 N N . PRO A 1 719 ? 20.140 -14.623 5.811 1.00 92.38 719 PRO A N 1
ATOM 5738 C CA . PRO A 1 719 ? 20.760 -15.210 7.000 1.00 92.38 719 PRO A CA 1
ATOM 5739 C C . PRO A 1 719 ? 21.809 -14.336 7.701 1.00 92.38 719 PRO A C 1
ATOM 5741 O O . PRO A 1 719 ? 22.149 -14.615 8.851 1.00 92.38 719 PRO A O 1
ATOM 5744 N N . GLN A 1 720 ? 22.372 -13.325 7.027 1.00 93.94 720 GLN A N 1
ATOM 5745 C CA . GLN A 1 720 ? 23.291 -12.374 7.655 1.00 93.94 720 GLN A CA 1
ATOM 5746 C C . GLN A 1 720 ? 22.582 -11.199 8.329 1.00 93.94 720 GLN A C 1
ATOM 5748 O O . GLN A 1 720 ? 23.205 -10.541 9.154 1.00 93.94 720 GLN A O 1
ATOM 5753 N N . TYR A 1 721 ? 21.315 -10.923 8.025 1.00 94.69 721 TYR A N 1
ATOM 5754 C CA . TYR A 1 721 ? 20.582 -9.843 8.679 1.00 94.69 721 TYR A CA 1
ATOM 5755 C C . TYR A 1 721 ? 20.285 -10.212 10.139 1.00 94.69 721 TYR A C 1
ATOM 5757 O O . TYR A 1 721 ? 19.663 -11.239 10.423 1.00 94.69 721 TYR A O 1
ATOM 5765 N N . VAL A 1 722 ? 20.751 -9.381 11.073 1.00 93.25 722 VAL A N 1
ATOM 5766 C CA . VAL A 1 722 ? 20.844 -9.747 12.497 1.00 93.25 722 VAL A CA 1
ATOM 5767 C C . VAL A 1 722 ? 19.627 -9.352 13.332 1.00 93.25 722 VAL A C 1
ATOM 5769 O O . VAL A 1 722 ? 19.322 -10.057 14.295 1.00 93.25 722 VAL A O 1
ATOM 5772 N N . ASN A 1 723 ? 18.929 -8.272 12.973 1.00 95.19 723 ASN A N 1
ATOM 5773 C CA . ASN A 1 723 ? 17.798 -7.749 13.744 1.00 95.19 723 ASN A CA 1
ATOM 5774 C C . ASN A 1 723 ? 16.559 -8.630 13.574 1.00 95.19 723 ASN A C 1
ATOM 5776 O O . ASN A 1 723 ? 16.422 -9.345 12.574 1.00 95.19 723 ASN A O 1
ATOM 5780 N N . THR A 1 724 ? 15.659 -8.615 14.559 1.00 96.00 724 THR A N 1
ATOM 5781 C CA . THR A 1 724 ? 14.457 -9.467 14.539 1.00 96.00 724 THR A CA 1
ATOM 5782 C C . THR A 1 724 ? 13.513 -9.087 13.401 1.00 96.00 724 THR A C 1
ATOM 5784 O O . THR A 1 724 ? 12.987 -9.986 12.742 1.00 96.00 724 THR A O 1
ATOM 5787 N N . ASP A 1 725 ? 13.358 -7.793 13.138 1.00 96.38 725 ASP A N 1
ATOM 5788 C CA . ASP A 1 725 ? 12.520 -7.205 12.098 1.00 96.38 725 ASP A CA 1
ATOM 5789 C C . ASP A 1 725 ? 13.304 -6.297 11.138 1.00 96.38 725 ASP A C 1
ATOM 5791 O O . ASP A 1 725 ? 14.432 -5.848 11.380 1.00 96.38 725 ASP A O 1
ATOM 5795 N N . VAL A 1 726 ? 12.669 -6.032 10.003 1.00 97.19 726 VAL A N 1
ATOM 5796 C CA . VAL A 1 726 ? 13.076 -5.004 9.054 1.00 97.19 726 VAL A CA 1
ATOM 5797 C C . VAL A 1 726 ? 12.179 -3.799 9.275 1.00 97.19 726 VAL A C 1
ATOM 5799 O O . VAL A 1 726 ? 10.985 -3.877 9.026 1.00 97.19 726 VAL A O 1
ATOM 5802 N N . SER A 1 727 ? 12.749 -2.693 9.742 1.00 96.06 727 SER A N 1
ATOM 5803 C CA . SER A 1 727 ? 11.988 -1.467 10.026 1.00 96.06 727 SER A CA 1
ATOM 5804 C C . SER A 1 727 ? 11.581 -0.702 8.762 1.00 96.06 727 SER A C 1
ATOM 5806 O O . SER A 1 727 ? 10.520 -0.087 8.721 1.00 96.06 727 SER A O 1
ATOM 5808 N N . MET A 1 728 ? 12.407 -0.765 7.712 1.00 97.81 728 MET A N 1
ATOM 5809 C CA . MET A 1 728 ? 12.152 -0.092 6.447 1.00 97.81 728 MET A CA 1
ATOM 5810 C C . MET A 1 728 ? 12.605 -0.981 5.299 1.00 97.81 728 MET A C 1
ATOM 5812 O O . MET A 1 728 ? 13.766 -1.410 5.223 1.00 97.81 728 MET A O 1
ATOM 5816 N N . ILE A 1 729 ? 11.682 -1.241 4.380 1.00 97.31 729 ILE A N 1
ATOM 5817 C CA . ILE A 1 729 ? 11.978 -1.992 3.167 1.00 97.31 729 ILE A CA 1
ATOM 5818 C C . ILE A 1 729 ? 12.147 -1.036 1.994 1.00 97.31 729 ILE A C 1
ATOM 5820 O O . ILE A 1 729 ? 11.469 -0.018 1.885 1.00 97.31 729 ILE A O 1
ATOM 5824 N N . TRP A 1 730 ? 13.028 -1.415 1.080 1.00 98.50 730 TRP A N 1
ATOM 5825 C CA . TRP A 1 730 ? 13.296 -0.718 -0.172 1.00 98.50 730 TRP A CA 1
ATOM 5826 C C . TRP A 1 730 ? 13.212 -1.685 -1.336 1.00 98.50 730 TRP A C 1
ATOM 5828 O O . TRP A 1 730 ? 13.402 -2.887 -1.138 1.00 98.50 730 TRP A O 1
ATOM 5838 N N . GLY A 1 731 ? 13.023 -1.191 -2.557 1.00 97.69 731 GLY A N 1
ATOM 5839 C CA . GLY A 1 731 ? 13.160 -2.010 -3.765 1.00 97.69 731 GLY A CA 1
ATOM 5840 C C . GLY A 1 731 ? 14.448 -2.847 -3.767 1.00 97.69 731 GLY A C 1
ATOM 5841 O O . GLY A 1 731 ? 14.400 -4.038 -4.037 1.00 97.69 731 GLY A O 1
ATOM 5842 N N . GLY A 1 732 ? 15.582 -2.258 -3.379 1.00 97.12 732 GLY A N 1
ATOM 5843 C CA . GLY A 1 732 ? 16.899 -2.901 -3.398 1.00 97.12 732 GLY A CA 1
ATOM 5844 C C . GLY A 1 732 ? 17.536 -3.197 -2.042 1.00 97.12 732 GLY A C 1
ATOM 5845 O O . GLY A 1 732 ? 18.667 -3.686 -2.023 1.00 97.12 732 GLY A O 1
ATOM 5846 N N . LYS A 1 733 ? 16.881 -2.883 -0.918 1.00 96.44 733 LYS A N 1
ATOM 5847 C CA . LYS A 1 733 ? 17.509 -2.909 0.415 1.00 96.44 733 LYS A CA 1
ATOM 5848 C C . LYS A 1 733 ? 16.526 -3.276 1.541 1.00 96.44 733 LYS A C 1
ATOM 5850 O O . LYS A 1 733 ? 15.338 -2.987 1.444 1.00 96.44 733 LYS A O 1
ATOM 5855 N N . ASN A 1 734 ? 17.039 -3.879 2.613 1.00 96.75 734 ASN A N 1
ATOM 5856 C CA . ASN A 1 734 ? 16.363 -4.017 3.911 1.00 96.75 734 ASN A CA 1
ATOM 5857 C C . ASN A 1 734 ? 17.235 -3.363 4.998 1.00 96.75 734 ASN A C 1
ATOM 5859 O O . ASN A 1 734 ? 18.448 -3.611 5.015 1.00 96.75 734 ASN A O 1
ATOM 5863 N N . VAL A 1 735 ? 16.638 -2.553 5.884 1.00 95.81 735 VAL A N 1
ATOM 5864 C CA . VAL A 1 735 ? 17.354 -1.862 6.978 1.00 95.81 735 VAL A CA 1
ATOM 5865 C C . VAL A 1 735 ? 16.597 -1.837 8.306 1.00 95.81 735 VAL A C 1
ATOM 5867 O O . VAL A 1 735 ? 15.364 -1.910 8.351 1.00 95.81 735 VAL A O 1
ATOM 5870 N N . HIS A 1 736 ? 17.371 -1.665 9.380 1.00 95.94 736 HIS A N 1
ATOM 5871 C CA . HIS A 1 736 ? 16.916 -1.503 10.757 1.00 95.94 736 HIS A CA 1
ATOM 5872 C C . HIS A 1 736 ? 17.247 -0.081 11.266 1.00 95.94 736 HIS A C 1
ATOM 5874 O O . HIS A 1 736 ? 18.243 0.140 11.939 1.00 95.94 736 HIS A O 1
ATOM 5880 N N . THR A 1 737 ? 16.481 0.918 10.834 1.00 94.31 737 THR A N 1
ATOM 5881 C CA . THR A 1 737 ? 16.640 2.344 11.161 1.00 94.31 737 THR A CA 1
ATOM 5882 C C . THR A 1 737 ? 15.361 3.097 10.781 1.00 94.31 737 THR A C 1
ATOM 5884 O O . THR A 1 737 ? 14.587 2.601 9.958 1.00 94.31 737 THR A O 1
ATOM 5887 N N . THR A 1 738 ? 15.150 4.300 11.321 1.00 94.19 738 THR A N 1
ATOM 5888 C CA . THR A 1 738 ? 14.082 5.195 10.853 1.00 94.19 738 THR A CA 1
ATOM 5889 C C . THR A 1 738 ? 14.623 6.404 10.096 1.00 94.19 738 THR A C 1
ATOM 5891 O O . THR A 1 738 ? 15.822 6.690 10.081 1.00 94.19 738 THR A O 1
ATOM 5894 N N . TRP A 1 739 ? 13.725 7.186 9.500 1.00 93.69 739 TRP A N 1
ATOM 5895 C CA . TRP A 1 739 ? 14.065 8.456 8.858 1.00 93.69 739 TRP A CA 1
ATOM 5896 C C . TRP A 1 739 ? 14.647 9.523 9.801 1.00 93.69 739 TRP A C 1
ATOM 5898 O O . TRP A 1 739 ? 15.217 10.504 9.317 1.00 93.69 739 TRP A O 1
ATOM 5908 N N . TRP A 1 740 ? 14.526 9.367 11.126 1.00 90.81 740 TRP A N 1
ATOM 5909 C CA . TRP A 1 740 ? 14.966 10.381 12.096 1.00 90.81 740 TRP A CA 1
ATOM 5910 C C . TRP A 1 740 ? 15.803 9.852 13.268 1.00 90.81 740 TRP A C 1
ATOM 5912 O O . TRP A 1 740 ? 16.434 10.661 13.952 1.00 90.81 740 TRP A O 1
ATOM 5922 N N . THR A 1 741 ? 15.810 8.545 13.546 1.00 89.00 741 THR A N 1
ATOM 5923 C CA . THR A 1 741 ? 16.479 7.986 14.729 1.00 89.00 741 THR A CA 1
ATOM 5924 C C . THR A 1 741 ? 16.926 6.532 14.546 1.00 89.00 741 THR A C 1
ATOM 5926 O O . THR A 1 741 ? 16.375 5.782 13.746 1.00 89.00 741 THR A O 1
ATOM 5929 N N . ASN A 1 742 ? 17.898 6.130 15.368 1.00 89.88 742 ASN A N 1
ATOM 5930 C CA . ASN A 1 742 ? 18.293 4.732 15.592 1.00 89.88 742 ASN A CA 1
ATOM 5931 C C . ASN A 1 742 ? 17.921 4.266 17.013 1.00 89.88 742 ASN A C 1
ATOM 5933 O O . ASN A 1 742 ? 18.535 3.344 17.539 1.00 89.88 742 ASN A O 1
ATOM 5937 N N . ASP A 1 743 ? 17.000 4.955 17.691 1.00 91.94 743 ASP A N 1
ATOM 5938 C CA . ASP A 1 743 ? 16.470 4.516 18.985 1.00 91.94 743 ASP A CA 1
ATOM 5939 C C . ASP A 1 743 ? 15.742 3.166 18.810 1.00 91.94 743 ASP A C 1
ATOM 5941 O O . ASP A 1 743 ? 14.734 3.133 18.097 1.00 91.94 743 ASP A O 1
ATOM 5945 N N . PRO A 1 744 ? 16.192 2.069 19.456 1.00 94.19 744 PRO A N 1
ATOM 5946 C CA . PRO A 1 744 ? 15.605 0.744 19.252 1.00 94.19 744 PRO A CA 1
ATOM 5947 C C . PRO A 1 744 ? 14.109 0.660 19.574 1.00 94.19 744 PRO A C 1
ATOM 5949 O O . PRO A 1 744 ? 13.391 -0.108 18.941 1.00 94.19 744 PRO A O 1
ATOM 5952 N N . ILE A 1 745 ? 13.604 1.458 20.523 1.00 95.56 745 ILE A N 1
ATOM 5953 C CA . ILE A 1 745 ? 12.167 1.486 20.823 1.00 95.56 745 ILE A CA 1
ATOM 5954 C C . ILE A 1 745 ? 11.409 2.027 19.612 1.00 95.56 745 ILE A C 1
ATOM 5956 O O . ILE A 1 745 ? 10.432 1.423 19.173 1.00 95.56 745 ILE A O 1
ATOM 5960 N N . GLN A 1 746 ? 11.863 3.147 19.048 1.00 95.81 746 GLN A N 1
ATOM 5961 C CA . GLN A 1 746 ? 11.179 3.791 17.928 1.00 95.81 746 GLN A CA 1
ATOM 5962 C C . GLN A 1 746 ? 11.347 3.017 16.615 1.00 95.81 746 GLN A C 1
ATOM 5964 O O . GLN A 1 746 ? 10.382 2.914 15.859 1.00 95.81 746 GLN A O 1
ATOM 5969 N N . VAL A 1 747 ? 12.532 2.445 16.363 1.00 96.69 747 VAL A N 1
ATOM 5970 C CA . VAL A 1 747 ? 12.834 1.649 15.157 1.00 96.69 747 VAL A CA 1
ATOM 5971 C C . VAL A 1 747 ? 11.920 0.429 15.042 1.00 96.69 747 VAL A C 1
ATOM 5973 O O . VAL A 1 747 ? 11.444 0.116 13.953 1.00 96.69 747 VAL A O 1
ATOM 5976 N N . HIS A 1 748 ? 11.618 -0.217 16.164 1.00 98.19 748 HIS A N 1
ATOM 5977 C CA . HIS A 1 748 ? 10.662 -1.316 16.220 1.00 98.19 748 HIS A CA 1
ATOM 5978 C C . HIS A 1 748 ? 9.203 -0.820 16.180 1.00 98.19 748 HIS A C 1
ATOM 5980 O O . HIS A 1 748 ? 8.396 -1.253 15.353 1.00 98.19 748 HIS A O 1
ATOM 5986 N N . ALA A 1 749 ? 8.851 0.124 17.059 1.00 98.00 749 ALA A N 1
ATOM 5987 C CA . ALA A 1 749 ? 7.465 0.535 17.280 1.00 98.00 749 ALA A CA 1
ATOM 5988 C C . ALA A 1 749 ? 6.837 1.326 16.121 1.00 98.00 749 ALA A C 1
ATOM 5990 O O . ALA A 1 749 ? 5.607 1.398 16.038 1.00 98.00 749 ALA A O 1
ATOM 5991 N N . ILE A 1 750 ? 7.640 1.873 15.199 1.00 98.25 750 ILE A N 1
ATOM 5992 C CA . ILE A 1 750 ? 7.135 2.550 13.995 1.00 98.25 750 ILE A CA 1
ATOM 5993 C C . ILE A 1 750 ? 6.302 1.627 13.094 1.00 98.25 750 ILE A C 1
ATOM 5995 O O . ILE A 1 750 ? 5.436 2.111 12.373 1.00 98.25 750 ILE A O 1
ATOM 5999 N N . ASN A 1 751 ? 6.509 0.307 13.172 1.00 98.69 751 ASN A N 1
ATOM 6000 C CA . ASN A 1 751 ? 5.715 -0.699 12.455 1.00 98.69 751 ASN A CA 1
ATOM 6001 C C . ASN A 1 751 ? 4.568 -1.297 13.284 1.00 98.69 751 ASN A C 1
ATOM 6003 O O . ASN A 1 751 ? 3.928 -2.259 12.855 1.00 98.69 751 ASN A O 1
ATOM 6007 N N . TRP A 1 752 ? 4.303 -0.762 14.479 1.00 98.69 752 TRP A N 1
ATOM 6008 C CA . TRP A 1 752 ? 3.169 -1.172 15.316 1.00 98.69 752 TRP A CA 1
ATOM 6009 C C . TRP A 1 752 ? 2.129 -0.062 15.447 1.00 98.69 752 TRP A C 1
ATOM 6011 O O . TRP A 1 752 ? 0.932 -0.344 15.514 1.00 98.69 752 TRP A O 1
ATOM 6021 N N . LEU A 1 753 ? 2.579 1.194 15.496 1.00 98.06 753 LEU A N 1
ATOM 6022 C CA . LEU A 1 753 ? 1.716 2.363 15.623 1.00 98.06 753 LEU A CA 1
ATOM 6023 C C . LEU A 1 753 ? 1.081 2.764 14.277 1.00 98.06 753 LEU A C 1
ATOM 6025 O O . LEU A 1 753 ? 1.704 2.589 13.237 1.00 98.06 753 LEU A O 1
ATOM 6029 N N . PRO A 1 754 ? -0.123 3.351 14.267 1.00 98.56 754 PRO A N 1
ATOM 6030 C CA . PRO A 1 754 ? -1.038 3.482 15.392 1.00 98.56 754 PRO A CA 1
ATOM 6031 C C . PRO A 1 754 ? -1.663 2.127 15.759 1.00 98.56 754 PRO A C 1
ATOM 6033 O O . PRO A 1 754 ? -2.042 1.330 14.898 1.00 98.56 754 PRO A O 1
ATOM 6036 N N . ILE A 1 755 ? -1.834 1.884 17.058 1.00 98.69 755 ILE A N 1
ATOM 6037 C CA . ILE A 1 755 ? -2.579 0.716 17.531 1.00 98.69 755 ILE A CA 1
ATOM 6038 C C . ILE A 1 755 ? -4.064 1.082 17.544 1.00 98.69 755 ILE A C 1
ATOM 6040 O O . ILE A 1 755 ? -4.468 2.079 18.132 1.00 98.69 755 ILE A O 1
ATOM 6044 N N . THR A 1 756 ? -4.881 0.296 16.848 1.00 98.56 756 THR A N 1
ATOM 6045 C CA . THR A 1 756 ? -6.326 0.506 16.694 1.00 98.56 756 THR A CA 1
ATOM 6046 C C . THR A 1 756 ? -7.063 -0.831 16.784 1.00 98.56 756 THR A C 1
ATOM 6048 O O . THR A 1 756 ? -6.444 -1.896 16.857 1.00 98.56 756 THR A O 1
ATOM 6051 N N . GLY A 1 757 ? -8.397 -0.820 16.689 1.00 98.12 757 GLY A N 1
ATOM 6052 C CA . GLY A 1 757 ? -9.194 -2.050 16.566 1.00 98.12 757 GLY A CA 1
ATOM 6053 C C . GLY A 1 757 ? -8.882 -2.904 15.322 1.00 98.12 757 GLY A C 1
ATOM 6054 O O . GLY A 1 757 ? -9.326 -4.049 15.245 1.00 98.12 757 GLY A O 1
ATOM 6055 N N . ALA A 1 758 ? -8.092 -2.388 14.374 1.00 98.56 758 ALA A N 1
ATOM 6056 C CA . ALA A 1 758 ? -7.596 -3.122 13.214 1.00 98.56 758 ALA A CA 1
ATOM 6057 C C . ALA A 1 758 ? -6.160 -3.656 13.380 1.00 98.56 758 ALA A C 1
ATOM 6059 O O . ALA A 1 758 ? -5.689 -4.391 12.513 1.00 98.56 758 ALA A O 1
ATOM 6060 N N . SER A 1 759 ? -5.468 -3.345 14.481 1.00 98.88 759 SER A N 1
ATOM 6061 C CA . SER A 1 759 ? -4.057 -3.716 14.697 1.00 98.88 759 SER A CA 1
ATOM 6062 C C . SER A 1 759 ? -3.867 -5.113 15.298 1.00 98.88 759 SER A C 1
ATOM 6064 O O . SER A 1 759 ? -2.749 -5.503 15.620 1.00 98.88 759 SER A O 1
ATOM 6066 N N . LEU A 1 760 ? -4.938 -5.905 15.430 1.00 98.88 760 LEU A N 1
ATOM 6067 C CA . LEU A 1 760 ? -4.860 -7.263 15.979 1.00 98.88 760 LEU A CA 1
ATOM 6068 C C . LEU A 1 760 ? -3.952 -8.183 15.154 1.00 98.88 760 LEU A C 1
ATOM 6070 O O . LEU A 1 760 ? -3.350 -9.080 15.737 1.00 98.88 760 LEU A O 1
ATOM 6074 N N . TYR A 1 761 ? -3.782 -7.932 13.848 1.00 98.81 761 TYR A N 1
ATOM 6075 C CA . TYR A 1 761 ? -2.871 -8.690 12.976 1.00 98.81 761 TYR A CA 1
ATOM 6076 C C . TYR A 1 761 ? -1.426 -8.750 13.500 1.00 98.81 761 TYR A C 1
ATOM 6078 O O . TYR A 1 761 ? -0.725 -9.724 13.229 1.00 98.81 761 TYR A O 1
ATOM 6086 N N . LEU A 1 762 ? -0.988 -7.761 14.288 1.00 98.88 762 LEU A N 1
ATOM 6087 C CA . LEU A 1 762 ? 0.321 -7.763 14.949 1.00 98.88 762 LEU A CA 1
ATOM 6088 C C . LEU A 1 762 ? 0.504 -8.993 15.858 1.00 98.88 762 LEU A C 1
ATOM 6090 O O . LEU A 1 762 ? 1.620 -9.449 16.075 1.00 98.88 762 LEU A O 1
ATOM 6094 N N . GLY A 1 763 ? -0.597 -9.572 16.347 1.00 98.44 763 GLY A N 1
ATOM 6095 C CA . GLY A 1 763 ? -0.626 -10.782 17.162 1.00 98.44 763 GLY A CA 1
ATOM 6096 C C . GLY A 1 763 ? -0.683 -12.093 16.374 1.00 98.44 763 GLY A C 1
ATOM 6097 O O . GLY A 1 763 ? -0.957 -13.119 16.991 1.00 98.44 763 GLY A O 1
ATOM 6098 N N . THR A 1 764 ? -0.472 -12.087 15.046 1.00 97.88 764 THR A N 1
ATOM 6099 C CA . THR A 1 764 ? -0.564 -13.296 14.190 1.00 97.88 764 THR A CA 1
ATOM 6100 C C . THR A 1 764 ? 0.288 -14.453 14.727 1.00 97.88 764 THR A C 1
ATOM 6102 O O . THR A 1 764 ? -0.172 -15.593 14.756 1.00 97.88 764 THR A O 1
ATOM 6105 N N . ASP A 1 765 ? 1.509 -14.159 15.185 1.00 98.31 765 ASP A N 1
ATOM 6106 C CA . ASP A 1 765 ? 2.367 -15.095 15.917 1.00 98.31 765 ASP A CA 1
ATOM 6107 C C . ASP A 1 765 ? 2.725 -14.489 17.290 1.00 98.31 765 ASP A C 1
ATOM 6109 O O . ASP A 1 765 ? 3.639 -13.665 17.378 1.00 98.31 765 ASP A O 1
ATOM 6113 N N . PRO A 1 766 ? 2.048 -14.890 18.385 1.00 97.25 766 PRO A N 1
ATOM 6114 C CA . PRO A 1 766 ? 2.362 -14.400 19.727 1.00 97.25 766 PRO A CA 1
ATOM 6115 C C . PRO A 1 766 ? 3.809 -14.677 20.156 1.00 97.25 766 PRO A C 1
ATOM 6117 O O . PRO A 1 766 ? 4.392 -13.898 20.912 1.00 97.25 766 PRO A O 1
ATOM 6120 N N . GLU A 1 767 ? 4.427 -15.757 19.670 1.00 98.06 767 GLU A N 1
ATOM 6121 C CA . GLU A 1 767 ? 5.834 -16.032 19.967 1.00 98.06 767 GLU A CA 1
ATOM 6122 C C . GLU A 1 767 ? 6.746 -15.052 19.226 1.00 98.06 767 GLU A C 1
ATOM 6124 O O . GLU A 1 767 ? 7.773 -14.645 19.769 1.00 98.06 767 GLU A O 1
ATOM 6129 N N . TYR A 1 768 ? 6.381 -14.632 18.011 1.00 98.56 768 TYR A N 1
ATOM 6130 C CA . TYR A 1 768 ? 7.075 -13.545 17.322 1.00 98.56 768 TYR A CA 1
ATOM 6131 C C . TYR A 1 768 ? 6.942 -12.223 18.080 1.00 98.56 768 TYR A C 1
ATOM 6133 O O . TYR A 1 768 ? 7.958 -11.564 18.293 1.00 98.56 768 TYR A O 1
ATOM 6141 N N . VAL A 1 769 ? 5.738 -11.879 18.561 1.00 98.81 769 VAL A N 1
ATOM 6142 C CA . VAL A 1 769 ? 5.506 -10.678 19.388 1.00 98.81 769 VAL A CA 1
ATOM 6143 C C . VAL A 1 769 ? 6.485 -10.638 20.555 1.00 98.81 769 VAL A C 1
ATOM 6145 O O . VAL A 1 769 ? 7.191 -9.646 20.743 1.00 98.81 769 VAL A O 1
ATOM 6148 N N . LYS A 1 770 ? 6.602 -11.748 21.295 1.00 98.38 770 LYS A N 1
ATOM 6149 C CA . LYS A 1 770 ? 7.567 -11.850 22.390 1.00 98.38 770 LYS A CA 1
ATOM 6150 C C . LYS A 1 770 ? 9.015 -11.719 21.916 1.00 98.38 770 LYS A C 1
ATOM 6152 O O . LYS A 1 770 ? 9.778 -10.973 22.526 1.00 98.38 770 LYS A O 1
ATOM 6157 N N . ARG A 1 771 ? 9.415 -12.442 20.861 1.00 98.38 771 ARG A N 1
ATOM 6158 C CA . ARG A 1 771 ? 10.794 -12.396 20.337 1.00 98.38 771 ARG A CA 1
ATOM 6159 C C . ARG A 1 771 ? 11.198 -10.983 19.919 1.00 98.38 771 ARG A C 1
ATOM 6161 O O . ARG A 1 771 ? 12.318 -10.581 20.220 1.00 98.38 771 ARG A O 1
ATOM 6168 N N . ASN A 1 772 ? 10.296 -10.271 19.249 1.00 98.50 772 ASN A N 1
ATOM 6169 C CA . ASN A 1 772 ? 10.505 -8.915 18.764 1.00 98.50 772 ASN A CA 1
ATOM 6170 C C . ASN A 1 772 ? 10.546 -7.911 19.938 1.00 98.50 772 ASN A C 1
ATOM 6172 O O . ASN A 1 772 ? 11.529 -7.196 20.094 1.00 98.50 772 ASN A O 1
ATOM 6176 N N . TYR A 1 773 ? 9.590 -7.963 20.873 1.00 98.31 773 TYR A N 1
ATOM 6177 C CA . TYR A 1 773 ? 9.647 -7.134 22.087 1.00 98.31 773 TYR A CA 1
ATOM 6178 C C . TYR A 1 773 ? 10.939 -7.353 22.898 1.00 98.31 773 TYR A C 1
ATOM 6180 O O . TYR A 1 773 ? 11.561 -6.403 23.373 1.00 98.31 773 TYR A O 1
ATOM 6188 N N . ASP A 1 774 ? 11.366 -8.608 23.063 1.00 97.81 774 ASP A N 1
ATOM 6189 C CA . ASP A 1 774 ? 12.589 -8.933 23.798 1.00 97.81 774 ASP A CA 1
ATOM 6190 C C . ASP A 1 774 ? 13.863 -8.467 23.059 1.00 97.81 774 ASP A C 1
ATOM 6192 O O . ASP A 1 774 ? 14.900 -8.311 23.711 1.00 97.81 774 ASP A O 1
ATOM 6196 N N . SER A 1 775 ? 13.842 -8.281 21.727 1.00 96.69 775 SER A N 1
ATOM 6197 C CA . SER A 1 775 ? 15.014 -7.779 20.991 1.00 96.69 775 SER A CA 1
ATOM 6198 C C . SER A 1 775 ? 15.246 -6.293 21.200 1.00 96.69 775 SER A C 1
ATOM 6200 O O . SER A 1 775 ? 16.404 -5.930 21.393 1.00 96.69 775 SER A O 1
ATOM 6202 N N . VAL A 1 776 ? 14.184 -5.490 21.334 1.00 96.56 776 VAL A N 1
ATOM 6203 C CA . VAL A 1 776 ? 14.285 -4.052 21.654 1.00 96.56 776 VAL A CA 1
ATOM 6204 C C . VAL A 1 776 ? 15.219 -3.817 22.840 1.00 96.56 776 VAL A C 1
ATOM 6206 O O . VAL A 1 776 ? 16.139 -3.010 22.771 1.00 96.56 776 VAL A O 1
ATOM 6209 N N . TRP A 1 777 ? 15.049 -4.573 23.928 1.00 94.69 777 TRP A N 1
ATOM 6210 C CA . TRP A 1 777 ? 15.864 -4.394 25.134 1.00 94.69 777 TRP A CA 1
ATOM 6211 C C . TRP A 1 777 ? 17.303 -4.901 24.981 1.00 94.69 777 TRP A C 1
ATOM 6213 O O . TRP A 1 777 ? 18.217 -4.353 25.597 1.00 94.69 777 TRP A O 1
ATOM 6223 N N . LYS A 1 778 ? 17.535 -5.922 24.144 1.00 92.12 778 LYS A N 1
ATOM 6224 C CA . LYS A 1 778 ? 18.898 -6.381 23.817 1.00 92.12 778 LYS A CA 1
ATOM 6225 C C . LYS A 1 778 ? 19.646 -5.335 22.995 1.00 92.12 778 LYS A C 1
ATOM 6227 O O . LYS A 1 778 ? 20.839 -5.125 23.212 1.00 92.12 778 LYS A O 1
ATOM 6232 N N . GLU A 1 779 ? 18.946 -4.705 22.062 1.00 93.50 779 GLU A N 1
ATOM 6233 C CA . GLU A 1 779 ? 19.474 -3.664 21.188 1.00 93.50 779 GLU A CA 1
ATOM 6234 C C . GLU A 1 779 ? 19.685 -2.360 21.960 1.00 93.50 779 GLU A C 1
ATOM 6236 O O . GLU A 1 779 ? 20.757 -1.771 21.857 1.00 93.50 779 GLU A O 1
ATOM 6241 N N . TRP A 1 780 ? 18.757 -1.984 22.843 1.00 91.56 780 TRP A N 1
ATOM 6242 C CA . TRP A 1 780 ? 18.873 -0.837 23.751 1.00 91.56 780 TRP A CA 1
ATOM 6243 C C . TRP A 1 780 ? 20.159 -0.871 24.590 1.00 91.56 780 TRP A C 1
ATOM 6245 O O . TRP A 1 780 ? 20.918 0.101 24.636 1.00 91.56 780 TRP A O 1
ATOM 6255 N N . ASP A 1 781 ? 20.466 -2.020 25.200 1.00 88.56 781 ASP A N 1
ATOM 6256 C CA . ASP A 1 781 ? 21.693 -2.212 25.983 1.00 88.56 781 ASP A CA 1
ATOM 6257 C C . ASP A 1 781 ? 22.974 -2.049 25.148 1.00 88.56 781 ASP A C 1
ATOM 6259 O O . ASP A 1 781 ? 24.032 -1.697 25.684 1.00 88.56 781 ASP A O 1
ATOM 6263 N N . ASN A 1 782 ? 22.923 -2.365 23.853 1.00 86.88 782 ASN A N 1
ATOM 6264 C CA . ASN A 1 782 ? 24.034 -2.159 22.929 1.00 86.88 782 ASN A CA 1
ATOM 6265 C C . ASN A 1 782 ? 24.110 -0.693 22.480 1.00 86.88 782 ASN A C 1
ATOM 6267 O O . ASN A 1 782 ? 25.176 -0.080 22.548 1.00 86.88 782 ASN A O 1
ATOM 6271 N N . TRP A 1 783 ? 22.967 -0.109 22.127 1.00 87.56 783 TRP A N 1
ATOM 6272 C CA . TRP A 1 783 ? 22.814 1.275 21.698 1.00 87.56 783 TRP A CA 1
ATOM 6273 C C . TRP A 1 783 ? 23.381 2.261 22.727 1.00 87.56 783 TRP A C 1
ATOM 6275 O O . TRP A 1 783 ? 24.224 3.088 22.382 1.00 87.56 783 TRP A O 1
ATOM 6285 N N . LEU A 1 784 ? 23.064 2.091 24.016 1.00 86.94 784 LEU A N 1
ATOM 6286 C CA . LEU A 1 784 ? 23.602 2.931 25.099 1.00 86.94 784 LEU A CA 1
ATOM 6287 C C . LEU A 1 784 ? 25.117 2.787 25.323 1.00 86.94 784 LEU A C 1
ATOM 6289 O O . LEU A 1 784 ? 25.764 3.706 25.838 1.00 86.94 784 LEU A O 1
ATOM 6293 N N . LYS A 1 785 ? 25.711 1.641 24.962 1.00 86.75 785 LYS A N 1
ATOM 6294 C CA . LYS A 1 785 ? 27.174 1.455 25.015 1.00 86.75 785 LYS A CA 1
ATOM 6295 C C . LYS A 1 785 ? 27.864 2.195 23.875 1.00 86.75 785 LYS A C 1
ATOM 6297 O O . LYS A 1 785 ? 28.950 2.734 24.083 1.00 86.75 785 LYS A O 1
ATOM 6302 N N . ILE A 1 786 ? 27.245 2.203 22.696 1.00 85.69 786 ILE A N 1
ATOM 6303 C CA . ILE A 1 786 ? 27.768 2.833 21.477 1.00 85.69 786 ILE A CA 1
ATOM 6304 C C . ILE A 1 786 ? 27.550 4.349 21.514 1.00 85.69 786 ILE A C 1
ATOM 6306 O O . ILE A 1 786 ? 28.434 5.104 21.105 1.00 85.69 786 ILE A O 1
ATOM 6310 N N . ARG A 1 787 ? 26.438 4.805 22.104 1.00 85.81 787 ARG A N 1
ATOM 6311 C CA . ARG A 1 787 ? 26.104 6.221 22.306 1.00 85.81 787 ARG A CA 1
ATOM 6312 C C . ARG A 1 787 ? 25.972 6.585 23.791 1.00 85.81 787 ARG A C 1
ATOM 6314 O O . ARG A 1 787 ? 24.873 6.808 24.290 1.00 85.81 787 ARG A O 1
ATOM 6321 N N . PRO A 1 788 ? 27.091 6.753 24.523 1.00 80.75 788 PRO A N 1
ATOM 6322 C CA . PRO A 1 788 ? 27.048 7.152 25.931 1.00 80.75 788 PRO A CA 1
ATOM 6323 C C . PRO A 1 788 ? 26.387 8.515 26.188 1.00 80.75 788 PRO A C 1
ATOM 6325 O O . PRO A 1 788 ? 25.954 8.778 27.306 1.00 80.75 788 PRO A O 1
ATOM 6328 N N . ALA A 1 789 ? 26.330 9.395 25.180 1.00 80.56 789 ALA A N 1
ATOM 6329 C CA . ALA A 1 789 ? 25.654 10.690 25.284 1.00 80.56 789 ALA A CA 1
ATOM 6330 C C . ALA A 1 789 ? 24.128 10.548 25.442 1.00 80.56 789 ALA A C 1
ATOM 6332 O O . ALA A 1 789 ? 23.503 11.402 26.070 1.00 80.56 789 ALA A O 1
ATOM 6333 N N . ASP A 1 790 ? 23.571 9.434 24.963 1.00 80.25 790 ASP A N 1
ATOM 6334 C CA . ASP A 1 790 ? 22.144 9.123 24.999 1.00 80.25 790 ASP A CA 1
ATOM 6335 C C . ASP A 1 790 ? 21.762 8.309 26.249 1.00 80.25 790 ASP A C 1
ATOM 6337 O O . ASP A 1 790 ? 20.643 7.830 26.381 1.00 80.25 790 ASP A O 1
ATOM 6341 N N . GLN A 1 791 ? 22.657 8.198 27.243 1.00 73.00 791 GLN A N 1
ATOM 6342 C CA . GLN A 1 791 ? 22.350 7.582 28.548 1.00 73.00 791 GLN A CA 1
ATOM 6343 C C . GLN A 1 791 ? 21.214 8.273 29.312 1.00 73.00 791 GLN A C 1
ATOM 6345 O O . GLN A 1 791 ? 20.688 7.699 30.263 1.00 73.00 791 GLN A O 1
ATOM 6350 N N . ASN A 1 792 ? 20.853 9.497 28.919 1.00 71.44 792 ASN A N 1
ATOM 6351 C CA . ASN A 1 792 ? 19.711 10.220 29.475 1.00 71.44 792 ASN A CA 1
ATOM 6352 C C . ASN A 1 792 ? 18.407 9.976 28.699 1.00 71.44 792 ASN A C 1
ATOM 6354 O O . ASN A 1 792 ? 17.389 10.557 29.075 1.00 71.44 792 ASN A O 1
ATOM 6358 N N . SER A 1 793 ? 18.427 9.178 27.627 1.00 77.62 793 SER A N 1
ATOM 6359 C CA . SER A 1 793 ? 17.216 8.804 26.901 1.00 77.62 793 SER A CA 1
ATOM 6360 C C . SER A 1 793 ? 16.280 8.035 27.818 1.00 77.62 793 SER A C 1
ATOM 6362 O O . SER A 1 793 ? 16.700 7.149 28.565 1.00 77.62 793 SER A O 1
ATOM 6364 N N . ASP A 1 794 ? 15.008 8.417 27.791 1.00 81.56 794 ASP A N 1
ATOM 6365 C CA . ASP A 1 794 ? 13.998 7.831 28.655 1.00 81.56 794 ASP A CA 1
ATOM 6366 C C . ASP A 1 794 ? 13.573 6.466 28.090 1.00 81.56 794 ASP A C 1
ATOM 6368 O O . ASP A 1 794 ? 12.938 6.433 27.036 1.00 81.56 794 ASP A O 1
ATOM 6372 N N . PRO A 1 795 ? 13.852 5.335 28.771 1.00 82.69 795 PRO A N 1
ATOM 6373 C CA . PRO A 1 795 ? 13.388 4.018 28.327 1.00 82.69 795 PRO A CA 1
ATOM 6374 C C . PRO A 1 795 ? 11.857 3.872 28.398 1.00 82.69 795 PRO A C 1
ATOM 6376 O O . PRO A 1 795 ? 11.324 2.817 28.057 1.00 82.69 795 PRO A O 1
ATOM 6379 N N . LYS A 1 796 ? 11.145 4.897 28.889 1.00 87.69 796 LYS A N 1
ATOM 6380 C CA . LYS A 1 796 ? 9.683 4.994 28.861 1.00 87.69 796 LYS A CA 1
ATOM 6381 C C . LYS A 1 796 ? 9.144 5.774 27.659 1.00 87.69 796 LYS A C 1
ATOM 6383 O O . LYS A 1 796 ? 7.927 5.934 27.553 1.00 87.69 796 LYS A O 1
ATOM 6388 N N . LEU A 1 797 ? 10.002 6.257 26.757 1.00 90.19 797 LEU A N 1
ATOM 6389 C CA . LEU A 1 797 ? 9.552 6.782 25.470 1.00 90.19 797 LEU A CA 1
ATOM 6390 C C . LEU A 1 797 ? 8.696 5.716 24.771 1.00 90.19 797 LEU A C 1
ATOM 6392 O O . LEU A 1 797 ? 9.111 4.568 24.670 1.00 90.19 797 LEU A O 1
ATOM 6396 N N . TRP A 1 798 ? 7.489 6.087 24.339 1.00 95.25 798 TRP A N 1
ATOM 6397 C CA . TRP A 1 798 ? 6.540 5.192 23.654 1.00 95.25 798 TRP A CA 1
ATOM 6398 C C . TRP A 1 798 ? 6.240 3.886 24.418 1.00 95.25 798 TRP A C 1
ATOM 6400 O O . TRP A 1 798 ? 5.952 2.839 23.828 1.00 95.25 798 TRP A O 1
ATOM 6410 N N . GLN A 1 799 ? 6.311 3.925 25.756 1.00 96.56 799 GLN A N 1
ATOM 6411 C CA . GLN A 1 799 ? 6.035 2.755 26.592 1.00 96.56 799 GLN A CA 1
ATOM 6412 C C . GLN A 1 799 ? 4.599 2.241 26.413 1.00 96.56 799 GLN A C 1
ATOM 6414 O O . GLN A 1 799 ? 4.342 1.046 26.531 1.00 96.56 799 GLN A O 1
ATOM 6419 N N . ASP A 1 800 ? 3.665 3.134 26.111 1.00 97.50 800 ASP A N 1
ATOM 6420 C CA . ASP A 1 800 ? 2.298 2.808 25.723 1.00 97.50 800 ASP A CA 1
ATOM 6421 C C . ASP A 1 800 ? 2.228 1.885 24.499 1.00 97.50 800 ASP A C 1
ATOM 6423 O O . ASP A 1 800 ? 1.557 0.850 24.559 1.00 97.50 800 ASP A O 1
ATOM 6427 N N . ILE A 1 801 ? 2.967 2.195 23.431 1.00 98.44 801 ILE A N 1
ATOM 6428 C CA . ILE A 1 801 ? 3.040 1.362 22.223 1.00 98.44 801 ILE A CA 1
ATOM 6429 C C . ILE A 1 801 ? 3.728 0.026 22.535 1.00 98.44 801 ILE A C 1
ATOM 6431 O O . ILE A 1 801 ? 3.201 -1.033 22.189 1.00 98.44 801 ILE A O 1
ATOM 6435 N N . MET A 1 802 ? 4.848 0.055 23.270 1.00 98.38 802 MET A N 1
ATOM 6436 C CA . MET A 1 802 ? 5.581 -1.145 23.703 1.00 98.38 802 MET A CA 1
ATOM 6437 C C . MET A 1 802 ? 4.700 -2.108 24.512 1.00 98.38 802 MET A C 1
ATOM 6439 O O . MET A 1 802 ? 4.654 -3.309 24.233 1.00 98.38 802 MET A O 1
ATOM 6443 N N . CYS A 1 803 ? 3.981 -1.597 25.515 1.00 98.56 803 CYS A N 1
ATOM 6444 C CA . CYS A 1 803 ? 3.087 -2.400 26.346 1.00 98.56 803 CYS A CA 1
ATOM 6445 C C . CYS A 1 803 ? 1.873 -2.892 25.553 1.00 98.56 803 CYS A C 1
ATOM 6447 O O . CYS A 1 803 ? 1.467 -4.042 25.719 1.00 98.56 803 CYS A O 1
ATOM 6449 N N . SER A 1 804 ? 1.315 -2.065 24.670 1.00 98.69 804 SER A N 1
ATOM 6450 C CA . SER A 1 804 ? 0.171 -2.450 23.842 1.00 98.69 804 SER A CA 1
ATOM 6451 C C . SER A 1 804 ? 0.524 -3.566 22.855 1.00 98.69 804 SER A C 1
ATOM 6453 O O . SER A 1 804 ? -0.244 -4.522 22.729 1.00 98.69 804 SER A O 1
ATOM 6455 N N . TYR A 1 805 ? 1.705 -3.519 22.231 1.00 98.88 805 TYR A N 1
ATOM 6456 C CA . TYR A 1 805 ? 2.213 -4.620 21.409 1.00 98.88 805 TYR A CA 1
ATOM 6457 C C . TYR A 1 805 ? 2.455 -5.881 22.249 1.00 98.88 805 TYR A C 1
ATOM 6459 O O . TYR A 1 805 ? 1.953 -6.953 21.916 1.00 98.88 805 TYR A O 1
ATOM 6467 N N . TYR A 1 806 ? 3.129 -5.759 23.400 1.00 98.75 806 TYR A N 1
ATOM 6468 C CA . TYR A 1 806 ? 3.399 -6.907 24.275 1.00 98.75 806 TYR A CA 1
ATOM 6469 C C . TYR A 1 806 ? 2.126 -7.572 24.821 1.00 98.75 806 TYR A C 1
ATOM 6471 O O . TYR A 1 806 ? 2.114 -8.781 25.056 1.00 98.75 806 TYR A O 1
ATOM 6479 N N . ALA A 1 807 ? 1.028 -6.827 24.970 1.00 98.75 807 ALA A N 1
ATOM 6480 C CA . ALA A 1 807 ? -0.258 -7.372 25.399 1.00 98.75 807 ALA A CA 1
ATOM 6481 C C . ALA A 1 807 ? -0.870 -8.377 24.408 1.00 98.75 807 ALA A C 1
ATOM 6483 O O . ALA A 1 807 ? -1.697 -9.195 24.812 1.00 98.75 807 ALA A O 1
ATOM 6484 N N . LEU A 1 808 ? -0.434 -8.376 23.142 1.00 98.75 808 LEU A N 1
ATOM 6485 C CA . LEU A 1 808 ? -0.781 -9.408 22.156 1.00 98.75 808 LEU A CA 1
ATOM 6486 C C . LEU A 1 808 ? -0.072 -10.747 22.424 1.00 98.75 808 LEU A C 1
ATOM 6488 O O . LEU A 1 808 ? -0.434 -11.764 21.837 1.00 98.75 808 LEU A O 1
ATOM 6492 N N . TYR A 1 809 ? 0.900 -10.766 23.339 1.00 98.56 809 TYR A N 1
ATOM 6493 C CA . TYR A 1 809 ? 1.488 -11.974 23.904 1.00 98.56 809 TYR A CA 1
ATOM 6494 C C . TYR A 1 809 ? 1.022 -12.198 25.349 1.00 98.56 809 TYR A C 1
ATOM 6496 O O . TYR A 1 809 ? 0.462 -13.254 25.649 1.00 98.56 809 TYR A O 1
ATOM 6504 N N . ASP A 1 810 ? 1.223 -11.239 26.253 1.00 98.25 810 ASP A N 1
ATOM 6505 C CA . ASP A 1 810 ? 0.855 -11.363 27.669 1.00 98.25 810 ASP A CA 1
ATOM 6506 C C . ASP A 1 810 ? 0.250 -10.052 28.200 1.00 98.25 810 ASP A C 1
ATOM 6508 O O . ASP A 1 810 ? 0.981 -9.139 28.597 1.00 98.25 810 ASP A O 1
ATOM 6512 N N . PRO A 1 811 ? -1.091 -9.929 28.210 1.00 97.88 811 PRO A N 1
ATOM 6513 C CA . PRO A 1 811 ? -1.749 -8.701 28.635 1.00 97.88 811 PRO A CA 1
ATOM 6514 C C . PRO A 1 811 ? -1.630 -8.454 30.145 1.00 97.88 811 PRO A C 1
ATOM 6516 O O . PRO A 1 811 ? -1.599 -7.301 30.565 1.00 97.88 811 PRO A O 1
ATOM 6519 N N . GLU A 1 812 ? -1.526 -9.497 30.974 1.00 97.25 812 GLU A N 1
ATOM 6520 C CA . GLU A 1 812 ? -1.370 -9.335 32.425 1.00 97.25 812 GLU A CA 1
ATOM 6521 C C . GLU A 1 812 ? 0.022 -8.787 32.760 1.00 97.25 812 GLU A C 1
ATOM 6523 O O . GLU A 1 812 ? 0.155 -7.835 33.534 1.00 97.25 812 GLU A O 1
ATOM 6528 N N . GLU A 1 813 ? 1.059 -9.332 32.121 1.00 98.00 813 GLU A N 1
ATOM 6529 C CA . GLU A 1 813 ? 2.414 -8.820 32.279 1.00 98.00 813 GLU A CA 1
ATOM 6530 C C . GLU A 1 813 ? 2.550 -7.410 31.680 1.00 98.00 813 GLU A C 1
ATOM 6532 O O . GLU A 1 813 ? 3.155 -6.546 32.318 1.00 98.00 813 GLU A O 1
ATOM 6537 N N . ALA A 1 814 ? 1.947 -7.129 30.520 1.00 98.19 814 ALA A N 1
ATOM 6538 C CA . ALA A 1 814 ? 1.950 -5.792 29.922 1.00 98.19 814 ALA A CA 1
ATOM 6539 C C . ALA A 1 814 ? 1.347 -4.725 30.854 1.00 98.19 814 ALA A C 1
ATOM 6541 O O . ALA A 1 814 ? 1.970 -3.683 31.060 1.00 98.19 814 ALA A O 1
ATOM 6542 N N . ILE A 1 815 ? 0.201 -5.014 31.491 1.00 98.19 815 ILE A N 1
ATOM 6543 C CA . ILE A 1 815 ? -0.415 -4.135 32.505 1.00 98.19 815 ILE A CA 1
ATOM 6544 C C . ILE A 1 815 ? 0.564 -3.851 33.648 1.00 98.19 815 ILE A C 1
ATOM 6546 O O . ILE A 1 815 ? 0.665 -2.718 34.104 1.00 98.19 815 ILE A O 1
ATOM 6550 N N . SER A 1 816 ? 1.310 -4.862 34.105 1.00 98.06 816 SER A N 1
ATOM 6551 C CA . SER A 1 816 ? 2.267 -4.691 35.207 1.00 98.06 816 SER A CA 1
ATOM 6552 C C . SER A 1 816 ? 3.490 -3.835 34.848 1.00 98.06 816 SER A C 1
ATOM 6554 O O . SER A 1 816 ? 4.126 -3.280 35.744 1.00 98.06 816 SER A O 1
ATOM 6556 N N . LYS A 1 817 ? 3.839 -3.748 33.556 1.00 95.94 817 LYS A N 1
ATOM 6557 C CA . LYS A 1 817 ? 4.993 -2.982 33.057 1.00 95.94 817 LYS A CA 1
ATOM 6558 C C . LYS A 1 817 ? 4.654 -1.529 32.738 1.00 95.94 817 LYS A C 1
ATOM 6560 O O . LYS A 1 817 ? 5.558 -0.694 32.764 1.00 95.94 817 LYS A O 1
ATOM 6565 N N . TRP A 1 818 ? 3.400 -1.248 32.401 1.00 97.38 818 TRP A N 1
ATOM 6566 C CA . TRP A 1 818 ? 2.975 0.071 31.953 1.00 97.38 818 TRP A CA 1
ATOM 6567 C C . TRP A 1 818 ? 3.018 1.090 33.100 1.00 97.38 818 TRP A C 1
ATOM 6569 O O . TRP A 1 818 ? 2.407 0.887 34.151 1.00 97.38 818 TRP A O 1
ATOM 6579 N N . ASP A 1 819 ? 3.747 2.190 32.906 1.00 95.69 819 ASP A N 1
ATOM 6580 C CA . ASP A 1 819 ? 3.689 3.356 33.782 1.00 95.69 819 ASP A CA 1
ATOM 6581 C C . ASP A 1 819 ? 2.615 4.307 33.259 1.00 95.69 819 ASP A C 1
ATOM 6583 O O . ASP A 1 819 ? 2.794 4.989 32.252 1.00 95.69 819 ASP A O 1
ATOM 6587 N N . GLU A 1 820 ? 1.494 4.370 33.971 1.00 93.75 820 GLU A N 1
ATOM 6588 C CA . GLU A 1 820 ? 0.346 5.196 33.593 1.00 93.75 820 GLU A CA 1
ATOM 6589 C C . GLU A 1 820 ? 0.631 6.709 33.553 1.00 93.75 820 GLU A C 1
ATOM 6591 O O . GLU A 1 820 ? -0.188 7.471 33.041 1.00 93.75 820 GLU A O 1
ATOM 6596 N N . TRP A 1 821 ? 1.769 7.151 34.103 1.00 90.81 821 TRP A N 1
ATOM 6597 C CA . TRP A 1 821 ? 2.205 8.549 34.093 1.00 90.81 821 TRP A CA 1
ATOM 6598 C C . TRP A 1 821 ? 3.335 8.821 33.094 1.00 90.81 821 TRP A C 1
ATOM 6600 O O . TRP A 1 821 ? 3.796 9.963 32.999 1.00 90.81 821 TRP A O 1
ATOM 6610 N N . ALA A 1 822 ? 3.789 7.806 32.349 1.00 91.69 822 ALA A N 1
ATOM 6611 C CA . ALA A 1 822 ? 4.662 8.022 31.203 1.00 91.69 822 ALA A CA 1
ATOM 6612 C C . ALA A 1 822 ? 3.933 8.866 30.149 1.00 91.69 822 ALA A C 1
ATOM 6614 O O . ALA A 1 822 ? 2.717 8.774 29.984 1.00 91.69 822 ALA A O 1
ATOM 6615 N N . THR A 1 823 ? 4.679 9.717 29.442 1.00 90.88 823 THR A N 1
ATOM 6616 C CA . THR A 1 823 ? 4.093 10.536 28.375 1.00 90.88 823 THR A CA 1
ATOM 6617 C C . THR A 1 823 ? 3.736 9.629 27.195 1.00 90.88 823 THR A C 1
ATOM 6619 O O . THR A 1 823 ? 4.646 8.984 26.672 1.00 90.88 823 THR A O 1
ATOM 6622 N N . PRO A 1 824 ? 2.460 9.577 26.763 1.00 92.50 824 PRO A N 1
ATOM 6623 C CA . PRO A 1 824 ? 2.074 8.781 25.605 1.00 92.50 824 PRO A CA 1
ATOM 6624 C C . PRO A 1 824 ? 2.782 9.228 24.319 1.00 92.50 824 PRO A C 1
ATOM 6626 O O . PRO A 1 824 ? 3.151 10.401 24.178 1.00 92.50 824 PRO A O 1
ATOM 6629 N N . GLU A 1 825 ? 2.915 8.316 23.355 1.00 94.31 825 GLU A N 1
ATOM 6630 C CA . GLU A 1 825 ? 3.225 8.658 21.967 1.00 94.31 825 GLU A CA 1
ATOM 6631 C C . GLU A 1 825 ? 2.254 9.747 21.480 1.00 94.31 825 GLU A C 1
ATOM 6633 O O . GLU A 1 825 ? 1.091 9.821 21.879 1.00 94.31 825 GLU A O 1
ATOM 6638 N N . SER A 1 826 ? 2.723 10.644 20.616 1.00 89.81 826 SER A N 1
ATOM 6639 C CA . SER A 1 826 ? 1.963 11.837 20.230 1.00 89.81 826 SER A CA 1
ATOM 6640 C C . SER A 1 826 ? 0.687 11.550 19.428 1.00 89.81 826 SER A C 1
ATOM 6642 O O . SER A 1 826 ? -0.122 12.466 19.274 1.00 89.81 826 SER A O 1
ATOM 6644 N N . GLY A 1 827 ? 0.489 10.322 18.938 1.00 92.06 827 GLY A N 1
ATOM 6645 C CA . GLY A 1 827 ? -0.740 9.789 18.346 1.00 92.06 827 GLY A CA 1
ATOM 6646 C C . GLY A 1 827 ? -1.522 8.827 19.251 1.00 92.06 827 GLY A C 1
ATOM 6647 O O . GLY A 1 827 ? -2.507 8.256 18.789 1.00 92.06 827 GLY A O 1
ATOM 6648 N N . GLU A 1 828 ? -1.146 8.698 20.529 1.00 95.50 828 GLU A N 1
ATOM 6649 C CA . GLU A 1 828 ? -1.727 7.758 21.497 1.00 95.50 828 GLU A CA 1
ATOM 6650 C C . GLU A 1 828 ? -2.249 8.461 22.775 1.00 95.50 828 GLU A C 1
ATOM 6652 O O . GLU A 1 828 ? -2.096 9.671 22.954 1.00 95.50 828 GLU A O 1
ATOM 6657 N N . SER A 1 829 ? -2.958 7.749 23.658 1.00 96.25 829 SER A N 1
ATOM 6658 C CA . SER A 1 829 ? -3.489 8.298 24.910 1.00 96.25 829 SER A CA 1
ATOM 6659 C C . SER A 1 829 ? -3.483 7.272 26.043 1.00 96.25 829 SER A C 1
ATOM 6661 O O . SER A 1 829 ? -3.680 6.077 25.826 1.00 96.25 829 SER A O 1
ATOM 6663 N N . ALA A 1 830 ? -3.377 7.747 27.287 1.00 97.31 830 ALA A N 1
ATOM 6664 C CA . ALA A 1 830 ? -3.509 6.881 28.459 1.00 97.31 830 ALA A CA 1
ATOM 6665 C C . ALA A 1 830 ? -4.872 6.162 28.507 1.00 97.31 830 ALA A C 1
ATOM 6667 O O . ALA A 1 830 ? -4.944 5.008 28.922 1.00 97.31 830 ALA A O 1
ATOM 6668 N N . ALA A 1 831 ? -5.945 6.814 28.035 1.00 98.06 831 ALA A N 1
ATOM 6669 C CA . ALA A 1 831 ? -7.279 6.220 27.965 1.00 98.06 831 ALA A CA 1
ATOM 6670 C C . ALA A 1 831 ? -7.314 5.014 27.017 1.00 98.06 831 ALA A C 1
ATOM 6672 O O . ALA A 1 831 ? -7.772 3.940 27.409 1.00 98.06 831 ALA A O 1
ATOM 6673 N N . HIS A 1 832 ? -6.806 5.175 25.793 1.00 98.50 832 HIS A N 1
ATOM 6674 C CA . HIS A 1 832 ? -6.782 4.093 24.815 1.00 98.50 832 HIS A CA 1
ATOM 6675 C C . HIS A 1 832 ? -5.788 2.990 25.193 1.00 98.50 832 HIS A C 1
ATOM 6677 O O . HIS A 1 832 ? -6.165 1.821 25.153 1.00 98.50 832 HIS A O 1
ATOM 6683 N N . THR A 1 833 ? -4.602 3.328 25.702 1.00 98.75 833 THR A N 1
ATOM 6684 C CA . THR A 1 833 ? -3.636 2.332 26.196 1.00 98.75 833 THR A CA 1
ATOM 6685 C C . THR A 1 833 ? -4.212 1.496 27.340 1.00 98.75 833 THR A C 1
ATOM 6687 O O . THR A 1 833 ? -4.233 0.268 27.265 1.00 98.75 833 THR A O 1
ATOM 6690 N N . TYR A 1 834 ? -4.761 2.135 28.381 1.00 98.75 834 TYR A N 1
ATOM 6691 C CA . TYR A 1 834 ? -5.385 1.418 29.497 1.00 98.75 834 TYR A CA 1
ATOM 6692 C C . TYR A 1 834 ? -6.533 0.525 29.016 1.00 98.75 834 TYR A C 1
ATOM 6694 O O . TYR A 1 834 ? -6.631 -0.642 29.402 1.00 98.75 834 TYR A O 1
ATOM 6702 N N . HIS A 1 835 ? -7.385 1.056 28.135 1.00 98.81 835 HIS A N 1
ATOM 6703 C CA . HIS A 1 835 ? -8.472 0.299 27.535 1.00 98.81 835 HIS A CA 1
ATOM 6704 C C . HIS A 1 835 ? -7.960 -0.919 26.759 1.00 98.81 835 HIS A C 1
ATOM 6706 O O . HIS A 1 835 ? -8.453 -2.019 26.993 1.00 98.81 835 HIS A O 1
ATOM 6712 N N . TRP A 1 836 ? -6.964 -0.760 25.889 1.00 98.81 836 TRP A N 1
ATOM 6713 C CA . TRP A 1 836 ? -6.392 -1.838 25.083 1.00 98.81 836 TRP A CA 1
ATOM 6714 C C . TRP A 1 836 ? -5.874 -2.989 25.948 1.00 98.81 836 TRP A C 1
ATOM 6716 O O . TRP A 1 836 ? -6.317 -4.134 25.805 1.00 98.81 836 TRP A O 1
ATOM 6726 N N . LEU A 1 837 ? -5.009 -2.666 26.914 1.00 98.75 837 LEU A N 1
ATOM 6727 C CA . LEU A 1 837 ? -4.391 -3.635 27.819 1.00 98.75 837 LEU A CA 1
ATOM 6728 C C . LEU A 1 837 ? -5.444 -4.434 28.603 1.00 98.75 837 LEU A C 1
ATOM 6730 O O . LEU A 1 837 ? -5.420 -5.667 28.642 1.00 98.75 837 LEU A O 1
ATOM 6734 N N . HIS A 1 838 ? -6.411 -3.737 29.202 1.00 98.50 838 HIS A N 1
ATOM 6735 C CA . HIS A 1 838 ? -7.444 -4.371 30.018 1.00 98.50 838 HIS A CA 1
ATOM 6736 C C . HIS A 1 838 ? -8.509 -5.104 29.190 1.00 98.50 838 HIS A C 1
ATOM 6738 O O . HIS A 1 838 ? -9.086 -6.080 29.677 1.00 98.50 838 HIS A O 1
ATOM 6744 N N . SER A 1 839 ? -8.746 -4.690 27.945 1.00 98.38 839 SER A N 1
ATOM 6745 C CA . SER A 1 839 ? -9.665 -5.373 27.028 1.00 98.38 839 SER A CA 1
ATOM 6746 C C . SER A 1 839 ? -9.097 -6.711 26.576 1.00 98.38 839 SER A C 1
ATOM 6748 O O . SER A 1 839 ? -9.795 -7.720 26.677 1.00 98.38 839 SER A O 1
ATOM 6750 N N . LEU A 1 840 ? -7.816 -6.765 26.192 1.00 98.44 840 LEU A N 1
ATOM 6751 C CA . LEU A 1 840 ? -7.131 -8.027 25.880 1.00 98.44 840 LEU A CA 1
ATOM 6752 C C . LEU A 1 840 ? -7.025 -8.940 27.108 1.00 98.44 840 LEU A C 1
ATOM 6754 O O . LEU A 1 840 ? -7.248 -10.144 27.000 1.00 98.44 840 LEU A O 1
ATOM 6758 N N . ASN A 1 841 ? -6.778 -8.387 28.300 1.00 97.00 841 ASN A N 1
ATOM 6759 C CA . ASN A 1 841 ? -6.771 -9.182 29.533 1.00 97.00 841 ASN A CA 1
ATOM 6760 C C . ASN A 1 841 ? -8.150 -9.806 29.846 1.00 97.00 841 ASN A C 1
ATOM 6762 O O . ASN A 1 841 ? -8.231 -10.903 30.400 1.00 97.00 841 ASN A O 1
ATOM 6766 N N . ASN A 1 842 ? -9.242 -9.123 29.484 1.00 95.38 842 ASN A N 1
ATOM 6767 C CA . ASN A 1 842 ? -10.611 -9.601 29.691 1.00 95.38 842 ASN A CA 1
ATOM 6768 C C . ASN A 1 842 ? -11.089 -10.571 28.589 1.00 95.38 842 ASN A C 1
ATOM 6770 O O . ASN A 1 842 ? -11.709 -11.594 28.896 1.00 95.38 842 ASN A O 1
ATOM 6774 N N . ALA A 1 843 ? -10.837 -10.248 27.318 1.00 96.44 843 ALA A N 1
ATOM 6775 C CA . ALA A 1 843 ? -11.324 -10.997 26.157 1.00 96.44 843 ALA A CA 1
ATOM 6776 C C . ALA A 1 843 ? -10.412 -12.175 25.774 1.00 96.44 843 ALA A C 1
ATOM 6778 O O . ALA A 1 843 ? -10.915 -13.234 25.391 1.00 96.44 843 ALA A O 1
ATOM 6779 N N . GLY A 1 844 ? -9.095 -12.011 25.917 1.00 97.25 844 GLY A N 1
ATOM 6780 C CA . GLY A 1 844 ? -8.064 -12.947 25.473 1.00 97.25 844 GLY A CA 1
ATOM 6781 C C . GLY A 1 844 ? -7.195 -12.394 24.339 1.00 97.25 844 GLY A C 1
ATOM 6782 O O . GLY A 1 844 ? -7.310 -11.233 23.956 1.00 97.25 844 GLY A O 1
ATOM 6783 N N . LEU A 1 845 ? -6.328 -13.249 23.793 1.00 98.31 845 LEU A N 1
ATOM 6784 C CA . LEU A 1 845 ? -5.525 -12.941 22.602 1.00 98.31 845 LEU A CA 1
ATOM 6785 C C . LEU A 1 845 ? -6.334 -13.175 21.322 1.00 98.31 845 LEU A C 1
ATOM 6787 O O . LEU A 1 845 ? -7.208 -14.040 21.356 1.00 98.31 845 LEU A O 1
ATOM 6791 N N . PRO A 1 846 ? -6.053 -12.487 20.202 1.00 98.31 846 PRO A N 1
ATOM 6792 C CA . PRO A 1 846 ? -6.735 -12.767 18.939 1.00 98.31 846 PRO A CA 1
ATOM 6793 C C . PRO A 1 846 ? -6.556 -14.236 18.505 1.00 98.31 846 PRO A C 1
ATOM 6795 O O . PRO A 1 846 ? -5.461 -14.793 18.579 1.00 98.31 846 PRO A O 1
ATOM 6798 N N . ASP A 1 847 ? -7.646 -14.869 18.067 1.00 98.19 847 ASP A N 1
ATOM 6799 C CA . ASP A 1 847 ? -7.697 -16.244 17.560 1.00 98.19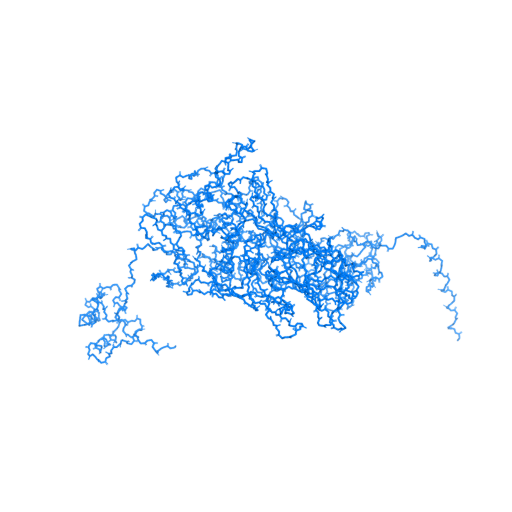 847 ASP A CA 1
ATOM 6800 C C . ASP A 1 847 ? -8.029 -16.237 16.062 1.00 98.19 847 ASP A C 1
ATOM 6802 O O . ASP A 1 847 ? -9.190 -16.183 15.659 1.00 98.19 847 ASP A O 1
ATOM 6806 N N . PHE A 1 848 ? -6.987 -16.328 15.235 1.00 97.81 848 PHE A N 1
ATOM 6807 C CA . PHE A 1 848 ? -7.082 -16.320 13.770 1.00 97.81 848 PHE A CA 1
ATOM 6808 C C . PHE A 1 848 ? -7.536 -17.656 13.160 1.00 97.81 848 PHE A C 1
ATOM 6810 O O . PHE A 1 848 ? -7.500 -17.829 11.944 1.00 97.81 848 PHE A O 1
ATOM 6817 N N . THR A 1 849 ? -7.927 -18.640 13.979 1.00 97.00 849 THR A N 1
ATOM 6818 C CA . THR A 1 849 ? -8.426 -19.934 13.479 1.00 97.00 849 THR A CA 1
ATOM 6819 C C . THR A 1 849 ? -9.923 -19.926 13.171 1.00 97.00 849 THR A C 1
ATOM 6821 O O . THR A 1 849 ? -10.430 -20.884 12.582 1.00 97.00 849 THR A O 1
ATOM 6824 N N . VAL A 1 850 ? -10.631 -18.859 13.555 1.00 98.12 850 VAL A N 1
ATOM 6825 C CA . VAL A 1 850 ? -12.075 -18.706 13.366 1.00 98.12 850 VAL A CA 1
ATOM 6826 C C . VAL A 1 850 ? -12.355 -17.513 12.469 1.00 98.12 850 VAL A C 1
ATOM 6828 O O . VAL A 1 850 ? -11.915 -16.402 12.753 1.00 98.12 850 VAL A O 1
ATOM 6831 N N . THR A 1 851 ? -13.140 -17.739 11.422 1.00 98.44 851 THR A N 1
ATOM 6832 C CA . THR A 1 851 ? -13.622 -16.691 10.524 1.00 98.44 851 THR A CA 1
ATOM 6833 C C . THR A 1 851 ? -15.118 -16.456 10.700 1.00 98.44 851 THR A C 1
ATOM 6835 O O . THR A 1 851 ? -15.791 -17.211 11.407 1.00 98.44 851 THR A O 1
ATOM 6838 N N . SER A 1 852 ? -15.643 -15.398 10.085 1.00 97.94 852 SER A N 1
ATOM 6839 C CA . SER A 1 852 ? -17.049 -15.010 10.178 1.00 97.94 852 SER A CA 1
ATOM 6840 C C . SER A 1 852 ? -17.569 -14.458 8.853 1.00 97.94 852 SER A C 1
ATOM 6842 O O . SER A 1 852 ? -16.798 -13.908 8.073 1.00 97.94 852 SER A O 1
ATOM 6844 N N . ASP A 1 853 ? -18.876 -14.564 8.621 1.00 97.19 853 ASP A N 1
ATOM 6845 C CA . ASP A 1 853 ? -19.561 -14.068 7.418 1.00 97.19 853 ASP A CA 1
ATOM 6846 C C . ASP A 1 853 ? -19.860 -12.553 7.429 1.00 97.19 853 ASP A C 1
ATOM 6848 O O . ASP A 1 853 ? -20.644 -12.047 6.625 1.00 97.19 853 ASP A O 1
ATOM 6852 N N . THR A 1 854 ? -19.208 -11.807 8.321 1.00 97.62 854 THR A N 1
ATOM 6853 C CA . THR A 1 854 ? -19.269 -10.343 8.420 1.00 97.62 854 THR A CA 1
ATOM 6854 C C . THR A 1 854 ? -17.866 -9.749 8.384 1.00 97.62 854 THR A C 1
ATOM 6856 O O . THR A 1 854 ? -16.905 -10.414 8.749 1.00 97.62 854 THR A O 1
ATOM 6859 N N . ALA A 1 855 ? -17.715 -8.492 7.958 1.00 98.19 855 ALA A N 1
ATOM 6860 C CA . ALA A 1 855 ? -16.397 -7.861 7.902 1.00 98.19 855 ALA A CA 1
ATOM 6861 C C . ALA A 1 855 ? -15.905 -7.356 9.272 1.00 98.19 855 ALA A C 1
ATOM 6863 O O . ALA A 1 855 ? -14.706 -7.341 9.543 1.00 98.19 855 ALA A O 1
ATOM 6864 N N . LEU A 1 856 ? -16.825 -6.940 10.147 1.00 98.81 856 LEU A N 1
ATOM 6865 C CA . LEU A 1 856 ? -16.489 -6.272 11.405 1.00 98.81 856 LEU A CA 1
ATOM 6866 C C . LEU A 1 856 ? -16.589 -7.222 12.599 1.00 98.81 856 LEU A C 1
ATOM 6868 O O . LEU A 1 856 ? -17.535 -7.161 13.392 1.00 98.81 856 LEU A O 1
ATOM 6872 N N . TYR A 1 857 ? -15.612 -8.116 12.719 1.00 98.81 857 TYR A N 1
ATOM 6873 C CA . TYR A 1 857 ? -15.524 -9.071 13.817 1.00 98.81 857 TYR A CA 1
ATOM 6874 C C . TYR A 1 857 ? -14.093 -9.266 14.303 1.00 98.81 857 TYR A C 1
ATOM 6876 O O . TYR A 1 857 ? -13.117 -8.934 13.633 1.00 98.81 857 TYR A O 1
ATOM 6884 N N . SER A 1 858 ? -13.978 -9.858 15.485 1.00 98.75 858 SER A N 1
ATOM 6885 C CA . SER A 1 858 ? -12.769 -10.536 15.940 1.00 98.75 858 SER A CA 1
ATOM 6886 C C . SER A 1 858 ? -13.152 -11.644 16.912 1.00 98.75 858 SER A C 1
ATOM 6888 O O . SER A 1 858 ? -14.155 -11.550 17.627 1.00 98.75 858 SER A O 1
ATOM 6890 N N . VAL A 1 859 ? -12.339 -12.693 16.952 1.00 98.75 859 VAL A N 1
ATOM 6891 C CA . VAL A 1 859 ? -12.448 -13.755 17.952 1.00 98.75 859 VAL A CA 1
ATOM 6892 C C . VAL A 1 859 ? -11.210 -13.699 18.828 1.00 98.75 859 VAL A C 1
ATOM 6894 O O . VAL A 1 859 ? -10.098 -13.548 18.331 1.00 98.75 859 VAL A O 1
ATOM 6897 N N . PHE A 1 860 ? -11.408 -13.798 20.136 1.00 98.69 860 PHE A N 1
ATOM 6898 C CA . PHE A 1 860 ? -10.333 -13.839 21.119 1.00 98.69 860 PHE A CA 1
ATOM 6899 C C . PHE A 1 860 ? -10.369 -15.165 21.863 1.00 98.69 860 PHE A C 1
ATOM 6901 O O . PHE A 1 860 ? -11.441 -15.733 22.055 1.00 98.69 860 PHE A O 1
ATOM 6908 N N . LYS A 1 861 ? -9.222 -15.641 22.336 1.00 97.56 861 LYS A N 1
ATOM 6909 C CA . LYS A 1 861 ? -9.100 -16.840 23.159 1.00 97.56 861 LYS A CA 1
ATOM 6910 C C . LYS A 1 861 ? -8.362 -16.519 24.447 1.00 97.56 861 LYS A C 1
ATOM 6912 O O . LYS A 1 861 ? -7.209 -16.079 24.440 1.00 97.56 861 LYS A O 1
ATOM 6917 N N . ASN A 1 862 ? -9.030 -16.734 25.574 1.00 93.12 862 ASN A N 1
ATOM 6918 C CA . ASN A 1 862 ? -8.451 -16.446 26.876 1.00 93.12 862 ASN A CA 1
ATOM 6919 C C . ASN A 1 862 ? -7.457 -17.549 27.274 1.00 93.12 862 ASN A C 1
ATOM 6921 O O . ASN A 1 862 ? -7.786 -18.735 27.279 1.00 93.12 862 ASN A O 1
ATOM 6925 N N . LYS A 1 863 ? -6.223 -17.170 27.627 1.00 88.00 863 LYS A N 1
ATOM 6926 C CA . LYS A 1 863 ? -5.173 -18.129 28.011 1.00 88.00 863 LYS A CA 1
ATOM 6927 C C . LYS A 1 863 ? -5.492 -18.904 29.298 1.00 88.00 863 LYS A C 1
ATOM 6929 O O . LYS A 1 863 ? -4.987 -20.011 29.464 1.00 88.00 863 LYS A O 1
ATOM 6934 N N . LYS A 1 864 ? -6.296 -18.342 30.210 1.00 86.94 864 LYS A N 1
ATOM 6935 C CA . LYS A 1 864 ? -6.549 -18.907 31.548 1.00 86.94 864 LYS A CA 1
ATOM 6936 C C . LYS A 1 864 ? -7.552 -20.058 31.518 1.00 86.94 864 LYS A C 1
ATOM 6938 O O . LYS A 1 864 ? -7.341 -21.058 32.196 1.00 86.94 864 LYS A O 1
ATOM 6943 N N . ASP A 1 865 ? -8.623 -19.930 30.739 1.00 89.25 865 ASP A N 1
ATOM 6944 C CA . ASP A 1 865 ? -9.709 -20.919 30.670 1.00 89.25 865 ASP A CA 1
ATOM 6945 C C . ASP A 1 865 ? -9.906 -21.532 29.271 1.00 89.25 865 ASP A C 1
ATOM 6947 O O . ASP A 1 865 ? -10.721 -22.438 29.112 1.00 89.25 865 ASP A O 1
ATOM 6951 N N . SER A 1 866 ? -9.127 -21.090 28.275 1.00 92.06 866 SER A N 1
ATOM 6952 C CA . SER A 1 866 ? -9.211 -21.498 26.864 1.00 92.06 866 SER A CA 1
ATOM 6953 C C . SER A 1 866 ? -10.531 -21.172 26.163 1.00 92.06 866 SER A C 1
ATOM 6955 O O . SER A 1 866 ? -10.722 -21.626 25.032 1.00 92.06 866 SER A O 1
ATOM 6957 N N . LYS A 1 867 ? -11.412 -20.384 26.791 1.00 94.44 867 LYS A N 1
ATOM 6958 C CA . LYS A 1 867 ? -12.702 -20.001 26.220 1.00 94.44 867 LYS A CA 1
ATOM 6959 C C . LYS A 1 867 ? -12.543 -18.922 25.161 1.00 94.44 867 LYS A C 1
ATOM 6961 O O . LYS A 1 867 ? -11.698 -18.028 25.287 1.00 94.44 867 LYS A O 1
ATOM 6966 N N . LYS A 1 868 ? -13.395 -18.989 24.137 1.00 97.50 868 LYS A N 1
ATOM 6967 C CA . LYS A 1 868 ? -13.467 -17.953 23.102 1.00 97.50 868 LYS A CA 1
ATOM 6968 C C . LYS A 1 868 ? -14.367 -16.786 23.509 1.00 97.50 868 LYS A C 1
ATOM 6970 O O . LYS A 1 868 ? -15.405 -16.981 24.137 1.00 97.50 868 LYS A O 1
ATOM 6975 N N . THR A 1 869 ? -13.998 -15.579 23.100 1.00 98.19 869 THR A N 1
ATOM 6976 C CA . THR A 1 869 ? -14.841 -14.381 23.131 1.00 98.19 869 THR A CA 1
ATOM 6977 C C . THR A 1 869 ? -15.078 -13.933 21.696 1.00 98.19 869 THR A C 1
ATOM 6979 O O . THR A 1 869 ? -14.134 -13.581 20.993 1.00 98.19 869 THR A O 1
ATOM 6982 N N . TYR A 1 870 ? -16.333 -13.935 21.266 1.00 98.44 870 TYR A N 1
ATOM 6983 C CA . TYR A 1 870 ? -16.752 -13.508 19.936 1.00 98.44 870 TYR A CA 1
ATOM 6984 C C . TYR A 1 870 ? -17.194 -12.051 20.008 1.00 98.44 870 TYR A C 1
ATOM 6986 O O . TYR A 1 870 ? -18.046 -11.700 20.832 1.00 98.44 870 TYR A O 1
ATOM 6994 N N . VAL A 1 871 ? -16.613 -11.208 19.161 1.00 98.75 871 VAL A N 1
ATOM 6995 C CA . VAL A 1 871 ? -16.907 -9.776 19.108 1.00 98.75 871 VAL A CA 1
ATOM 6996 C C . VAL A 1 871 ? -17.332 -9.420 17.700 1.00 98.75 871 VAL A C 1
ATOM 6998 O O . VAL A 1 871 ? -16.618 -9.712 16.745 1.00 98.75 871 VAL A O 1
ATOM 7001 N N . VAL A 1 872 ? -18.489 -8.778 17.576 1.00 98.81 872 VAL A N 1
ATOM 7002 C CA . VAL A 1 872 ? -19.018 -8.311 16.294 1.00 98.81 872 VAL A CA 1
ATOM 7003 C C . VAL A 1 872 ? -19.545 -6.901 16.453 1.00 98.81 872 VAL A C 1
ATOM 7005 O O . VAL A 1 872 ? -20.272 -6.622 17.407 1.00 98.81 872 VAL A O 1
ATOM 7008 N N . TYR A 1 873 ? -19.228 -6.028 15.503 1.00 98.81 873 TYR A N 1
ATOM 7009 C CA . TYR A 1 873 ? -19.874 -4.730 15.376 1.00 98.81 873 TYR A CA 1
ATOM 7010 C C . TYR A 1 873 ? -20.804 -4.727 14.159 1.00 98.81 873 TYR A C 1
ATOM 7012 O O . TYR A 1 873 ? -20.384 -5.018 13.045 1.00 98.81 873 TYR A O 1
ATOM 7020 N N . ASN A 1 874 ? -22.074 -4.379 14.355 1.00 98.44 874 ASN A N 1
ATOM 7021 C CA . ASN A 1 874 ? -23.033 -4.240 13.262 1.00 98.44 874 ASN A CA 1
ATOM 7022 C C . ASN A 1 874 ? -23.189 -2.760 12.894 1.00 98.44 874 ASN A C 1
ATOM 7024 O O . ASN A 1 874 ? -23.824 -1.999 13.623 1.00 98.44 874 ASN A O 1
ATOM 7028 N N . ALA A 1 875 ? -22.630 -2.365 11.748 1.00 97.94 875 ALA A N 1
ATOM 7029 C CA . ALA A 1 875 ? -22.720 -1.001 11.226 1.00 97.94 875 ALA A CA 1
ATOM 7030 C C . ALA A 1 875 ? -24.056 -0.681 10.536 1.00 97.94 875 ALA A C 1
ATOM 7032 O O . ALA A 1 875 ? -24.309 0.478 10.201 1.00 97.94 875 ALA A O 1
ATOM 7033 N N . SER A 1 876 ? -24.926 -1.670 10.330 1.00 95.38 876 SER A N 1
ATOM 7034 C CA . SER A 1 876 ? -26.211 -1.472 9.664 1.00 95.38 876 SER A CA 1
ATOM 7035 C C . SER A 1 876 ? -27.297 -0.948 10.613 1.00 95.38 876 SER A C 1
ATOM 7037 O O . SER A 1 876 ? -27.174 -0.990 11.838 1.00 95.38 876 SER A O 1
ATOM 7039 N N . GLU A 1 877 ? -28.393 -0.466 10.024 1.00 92.81 877 GLU A N 1
ATOM 7040 C CA . GLU A 1 877 ? -29.595 -0.006 10.739 1.00 92.81 877 GLU A CA 1
ATOM 7041 C C . GLU A 1 877 ? -30.537 -1.155 11.147 1.00 92.81 877 GLU A C 1
ATOM 7043 O O . GLU A 1 877 ? -31.613 -0.921 11.697 1.00 92.81 877 GLU A O 1
ATOM 7048 N N . LYS A 1 878 ? -30.179 -2.409 10.844 1.00 93.19 878 LYS A N 1
ATOM 7049 C CA . LYS A 1 878 ? -31.014 -3.588 11.101 1.00 93.19 878 LYS A CA 1
ATOM 7050 C C . LYS A 1 878 ? -30.253 -4.613 11.918 1.00 93.19 878 LYS A C 1
ATOM 7052 O O . LYS A 1 878 ? -29.036 -4.686 11.847 1.00 93.19 878 LYS A O 1
ATOM 7057 N N . GLU A 1 879 ? -30.973 -5.396 12.710 1.00 95.00 879 GLU A N 1
ATOM 7058 C CA . GLU A 1 879 ? -30.372 -6.545 13.380 1.00 95.00 879 GLU A CA 1
ATOM 7059 C C . GLU A 1 879 ? -29.900 -7.555 12.325 1.00 95.00 879 GLU A C 1
ATOM 7061 O O . GLU A 1 879 ? -30.584 -7.770 11.321 1.00 95.00 879 GLU A O 1
ATOM 7066 N N . ILE A 1 880 ? -28.721 -8.141 12.539 1.00 94.06 880 ILE A N 1
ATOM 7067 C CA . ILE A 1 880 ? -28.138 -9.150 11.649 1.00 94.06 880 ILE A CA 1
ATOM 7068 C C . ILE A 1 880 ? -27.840 -10.427 12.428 1.00 94.06 880 ILE A C 1
ATOM 7070 O O . ILE A 1 880 ? -27.534 -10.383 13.618 1.00 94.06 880 ILE A O 1
ATOM 7074 N N . THR A 1 881 ? -27.907 -11.565 11.742 1.00 95.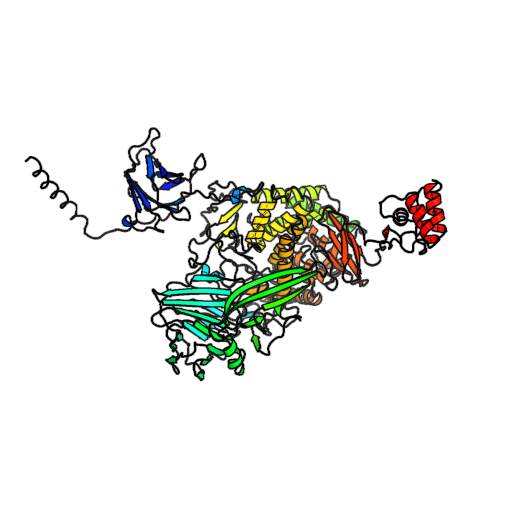25 881 THR A N 1
ATOM 7075 C CA . THR A 1 881 ? -27.370 -12.831 12.249 1.00 95.25 881 THR A CA 1
ATOM 7076 C C . THR A 1 881 ? -26.011 -13.068 11.616 1.00 95.25 881 THR A C 1
ATOM 7078 O O . THR A 1 881 ? -25.888 -12.963 10.401 1.00 95.25 881 THR A O 1
ATOM 7081 N N . VAL A 1 882 ? -25.021 -13.388 12.442 1.00 96.88 882 VAL A N 1
ATOM 7082 C CA . VAL A 1 882 ? -23.625 -13.585 12.042 1.00 96.88 882 VAL A CA 1
ATOM 7083 C C . VAL A 1 882 ? -23.206 -15.006 12.382 1.00 96.88 882 VAL A C 1
ATOM 7085 O O . VAL A 1 882 ? -23.448 -15.470 13.502 1.00 96.88 882 VAL A O 1
ATOM 7088 N N . ASN A 1 883 ? -22.597 -15.691 11.418 1.00 96.31 883 ASN A N 1
ATOM 7089 C CA . ASN A 1 883 ? -22.164 -17.077 11.522 1.00 96.31 883 ASN A CA 1
ATOM 7090 C C . ASN A 1 883 ? -20.636 -17.153 11.538 1.00 96.31 883 ASN A C 1
ATOM 7092 O O . ASN A 1 883 ? -19.961 -16.580 10.688 1.00 96.31 883 ASN A O 1
ATOM 7096 N N . PHE A 1 884 ? -20.101 -17.919 12.484 1.00 97.94 884 PHE A N 1
ATOM 7097 C CA . PHE A 1 884 ? -18.674 -18.194 12.593 1.00 97.94 884 PHE A CA 1
ATOM 7098 C C . PHE A 1 884 ? -18.332 -19.589 12.066 1.00 97.94 884 PHE A C 1
ATOM 7100 O O . PHE A 1 884 ? -19.152 -20.512 12.116 1.00 97.94 884 PHE A O 1
ATOM 7107 N N . SER A 1 885 ? -17.093 -19.762 11.606 1.00 97.69 885 SER A N 1
ATOM 7108 C CA . SER A 1 885 ? -16.606 -21.010 11.006 1.00 97.69 885 SER A CA 1
ATOM 7109 C C . SER A 1 885 ? -16.571 -22.205 11.967 1.00 97.69 885 SER A C 1
ATOM 7111 O O . SER A 1 885 ? -16.556 -23.351 11.521 1.00 97.69 885 SER A O 1
ATOM 7113 N N . ASP A 1 886 ? -16.597 -21.963 13.280 1.00 95.44 886 ASP A N 1
ATOM 7114 C CA . ASP A 1 886 ? -16.684 -22.995 14.318 1.00 95.44 886 ASP A CA 1
ATOM 7115 C C . ASP A 1 886 ? -18.125 -23.314 14.760 1.00 95.44 886 ASP A C 1
ATOM 7117 O O . ASP A 1 886 ? -18.336 -24.131 15.659 1.00 95.44 886 ASP A O 1
ATOM 7121 N N . GLY A 1 887 ? -19.121 -22.721 14.094 1.00 92.75 887 GLY A N 1
ATOM 7122 C CA . GLY A 1 887 ? -20.543 -22.984 14.297 1.00 92.75 887 GLY A CA 1
ATOM 7123 C C . GLY A 1 887 ? -21.251 -22.020 15.250 1.00 92.75 887 GLY A C 1
ATOM 7124 O O . GLY A 1 887 ? -22.472 -22.130 15.395 1.00 92.75 887 GLY A O 1
ATOM 7125 N N . MET A 1 888 ? -20.540 -21.072 15.877 1.00 93.25 888 MET A N 1
ATOM 7126 C CA . MET A 1 888 ? -21.173 -20.018 16.679 1.00 93.25 888 MET A CA 1
ATOM 7127 C C . MET A 1 888 ? -22.087 -19.139 15.808 1.00 93.25 888 MET A C 1
ATOM 7129 O O . MET A 1 888 ? -21.752 -18.801 14.672 1.00 93.25 888 MET A O 1
ATOM 7133 N N . LYS A 1 889 ? -23.246 -18.749 16.354 1.00 93.75 889 LYS A N 1
ATOM 7134 C CA . LYS A 1 889 ? -24.219 -17.867 15.693 1.00 93.75 889 LYS A CA 1
ATOM 7135 C C . LYS A 1 889 ? -24.671 -16.759 16.623 1.00 93.75 889 LYS A C 1
ATOM 7137 O O . LYS A 1 889 ? -25.217 -17.040 17.690 1.00 93.75 889 LYS A O 1
ATOM 7142 N N . LEU A 1 890 ? -24.508 -15.509 16.211 1.00 93.31 890 LEU A N 1
ATOM 7143 C CA . LEU A 1 890 ? -24.853 -14.347 17.027 1.00 93.31 890 LEU A CA 1
ATOM 7144 C C . LEU A 1 890 ? -25.934 -13.507 16.353 1.00 93.31 890 LEU A C 1
ATOM 7146 O O . LEU A 1 890 ? -25.808 -13.184 15.177 1.00 93.31 890 LEU A O 1
ATOM 7150 N N . SER A 1 891 ? -26.958 -13.113 17.114 1.00 93.31 891 SER A N 1
ATOM 7151 C CA . SER A 1 891 ? -27.811 -11.985 16.729 1.00 93.31 891 SER A CA 1
ATOM 7152 C C . SER A 1 891 ? -27.169 -10.692 17.230 1.00 93.31 891 SER A C 1
ATOM 7154 O O . SER A 1 891 ? -26.843 -10.581 18.415 1.00 93.31 891 SER A O 1
ATOM 7156 N N . VAL A 1 892 ? -26.942 -9.739 16.327 1.00 95.62 892 VAL A N 1
ATOM 7157 C CA . VAL A 1 892 ? -26.176 -8.514 16.581 1.00 95.62 892 VAL A CA 1
ATOM 7158 C C . VAL A 1 892 ? -27.050 -7.304 16.275 1.00 95.62 892 VAL A C 1
ATOM 7160 O O . VAL A 1 892 ? -27.417 -7.050 15.123 1.00 95.62 892 VAL A O 1
ATOM 7163 N N . LYS A 1 893 ? -27.366 -6.530 17.315 1.00 94.38 893 LYS A N 1
ATOM 7164 C CA . LYS A 1 893 ? -28.251 -5.360 17.226 1.00 94.38 893 LYS A CA 1
ATOM 7165 C C . LYS A 1 893 ? -27.683 -4.269 16.305 1.00 94.38 893 LYS A C 1
ATOM 7167 O O . LYS A 1 893 ? -26.459 -4.130 16.242 1.00 94.38 893 LYS A O 1
ATOM 7172 N N . PRO A 1 894 ? -28.544 -3.461 15.654 1.00 95.94 894 PRO A N 1
ATOM 7173 C CA . PRO A 1 894 ? -28.115 -2.322 14.843 1.00 95.94 894 PRO A CA 1
ATOM 7174 C C . PRO A 1 894 ? -27.149 -1.397 15.587 1.00 95.94 894 PRO A C 1
ATOM 7176 O O . PRO A 1 894 ? -27.314 -1.190 16.792 1.00 95.94 894 PRO A O 1
ATOM 7179 N N . LYS A 1 895 ? -26.193 -0.807 14.861 1.00 95.88 895 LYS A N 1
ATOM 7180 C CA . LYS A 1 895 ? -25.279 0.247 15.347 1.00 95.88 895 LYS A CA 1
ATOM 7181 C C . LYS A 1 895 ? -24.626 -0.060 16.695 1.00 95.88 895 LYS A C 1
ATOM 7183 O O . LYS A 1 895 ? -24.509 0.805 17.562 1.00 95.88 895 LYS A O 1
ATOM 7188 N N . SER A 1 896 ? -24.237 -1.314 16.906 1.00 96.19 896 SER A N 1
ATOM 7189 C CA . SER A 1 896 ? -23.750 -1.754 18.210 1.00 96.19 896 SER A CA 1
ATOM 7190 C C . SER A 1 896 ? -22.718 -2.867 18.121 1.00 96.19 896 SER A C 1
ATOM 7192 O O . SER A 1 896 ? -22.660 -3.622 17.149 1.00 96.19 896 SER A O 1
ATOM 7194 N N . MET A 1 897 ? -21.925 -2.975 19.186 1.00 97.88 897 MET A N 1
ATOM 7195 C CA . MET A 1 897 ? -21.029 -4.097 19.410 1.00 97.88 897 MET A CA 1
ATOM 7196 C C . MET A 1 897 ? -21.708 -5.157 20.275 1.00 97.88 897 MET A C 1
ATOM 7198 O O . MET A 1 897 ? -22.193 -4.861 21.369 1.00 97.88 897 MET A O 1
ATOM 7202 N N . THR A 1 898 ? -21.684 -6.403 19.815 1.00 97.12 898 THR A N 1
ATOM 7203 C CA . THR A 1 898 ? -22.072 -7.584 20.589 1.00 97.12 898 THR A CA 1
ATOM 7204 C C . THR A 1 898 ? -20.820 -8.356 20.988 1.00 97.12 898 THR A C 1
ATOM 7206 O O . THR A 1 898 ? -19.955 -8.617 20.155 1.00 97.12 898 THR A O 1
ATOM 7209 N N . VAL A 1 899 ? -20.728 -8.708 22.271 1.00 96.56 899 VAL A N 1
ATOM 7210 C CA . VAL A 1 899 ? -19.619 -9.470 22.858 1.00 96.56 899 VAL A CA 1
ATOM 7211 C C . VAL A 1 899 ? -20.208 -10.679 23.568 1.00 96.56 899 VAL A C 1
ATOM 7213 O O . VAL A 1 899 ? -21.011 -10.514 24.487 1.00 96.56 899 VAL A O 1
ATOM 7216 N N . VAL A 1 900 ? -19.819 -11.883 23.155 1.00 95.44 900 VAL A N 1
ATOM 7217 C CA . VAL A 1 900 ? -20.302 -13.138 23.745 1.00 95.44 900 VAL A CA 1
ATOM 7218 C C . VAL A 1 900 ? -19.116 -14.014 24.109 1.00 95.44 900 VAL A C 1
ATOM 7220 O O . VAL A 1 900 ? -18.297 -14.341 23.254 1.00 95.44 900 VAL A O 1
ATOM 7223 N N . LYS A 1 901 ? -19.028 -14.413 25.381 1.00 93.44 901 LYS A N 1
ATOM 7224 C CA . LYS A 1 901 ? -18.052 -15.403 25.842 1.00 93.44 901 LYS A CA 1
ATOM 7225 C C . LYS A 1 901 ? -18.634 -16.806 25.705 1.00 93.44 901 LYS A C 1
ATOM 7227 O O . LYS A 1 901 ? -19.819 -17.043 25.938 1.00 93.44 901 LYS A O 1
ATOM 7232 N N . GLU A 1 902 ? -17.791 -17.754 25.335 1.00 89.75 902 GLU A N 1
ATOM 7233 C CA . GLU A 1 902 ? -18.154 -19.159 25.245 1.00 89.75 902 GLU A CA 1
ATOM 7234 C C . GLU A 1 902 ? -18.666 -19.682 26.601 1.00 89.75 902 GLU A C 1
ATOM 7236 O O . GLU A 1 902 ? -18.023 -19.560 27.650 1.00 89.75 902 GLU A O 1
ATOM 7241 N N . GLY A 1 903 ? -19.864 -20.266 26.582 1.00 80.81 903 GLY A N 1
ATOM 7242 C CA . GLY A 1 903 ? -20.579 -20.716 27.779 1.00 80.81 903 GLY A CA 1
ATOM 7243 C C . GLY A 1 903 ? -21.534 -19.689 28.399 1.00 80.81 903 GLY A C 1
ATOM 7244 O O . GLY A 1 903 ? -22.392 -20.103 29.171 1.00 80.81 903 GLY A O 1
ATOM 7245 N N . ASP A 1 904 ? -21.455 -18.408 28.021 1.00 77.25 904 ASP A N 1
ATOM 7246 C CA . ASP A 1 904 ? -22.480 -17.397 28.353 1.00 77.25 904 ASP A CA 1
ATOM 7247 C C . ASP A 1 904 ? -23.584 -17.339 27.277 1.00 77.25 904 ASP A C 1
ATOM 7249 O O . ASP A 1 904 ? -24.612 -16.679 27.437 1.00 77.25 904 ASP A O 1
ATOM 7253 N N . TYR A 1 905 ? -23.370 -18.045 26.164 1.00 55.44 905 TYR A N 1
ATOM 7254 C CA . TYR A 1 905 ? -24.323 -18.181 25.075 1.00 55.44 905 TYR A CA 1
ATOM 7255 C C . TYR A 1 905 ? -25.457 -19.136 25.463 1.00 55.44 905 TYR A C 1
ATOM 7257 O O . TYR A 1 905 ? -25.280 -20.354 25.489 1.00 55.44 905 TYR A O 1
ATOM 7265 N N . ASN A 1 906 ? -26.642 -18.579 25.713 1.00 53.59 906 ASN A N 1
ATOM 7266 C CA . ASN A 1 906 ? -27.879 -19.341 25.617 1.00 53.59 906 ASN A CA 1
ATOM 7267 C C . ASN A 1 906 ? -28.243 -19.410 24.128 1.00 53.59 906 ASN A C 1
ATOM 7269 O O . ASN A 1 906 ? -28.566 -18.362 23.562 1.00 53.59 906 ASN A O 1
ATOM 7273 N N . PRO A 1 907 ? -28.167 -20.582 23.470 1.00 49.00 907 PRO A N 1
ATOM 7274 C CA . PRO A 1 907 ? -28.584 -20.692 22.082 1.00 49.00 907 PRO A CA 1
ATOM 7275 C C . PRO A 1 907 ? -30.005 -20.174 21.937 1.00 49.00 907 PRO A C 1
ATOM 7277 O O . PRO A 1 907 ? -30.861 -20.494 22.763 1.00 49.00 907 PRO A O 1
ATOM 7280 N N . VAL A 1 908 ? -30.251 -19.394 20.880 1.00 49.31 908 VAL A N 1
ATOM 7281 C CA . VAL A 1 908 ? -31.621 -19.161 20.418 1.00 49.31 908 VAL A CA 1
ATOM 7282 C C . VAL A 1 908 ? -32.215 -20.556 20.223 1.00 49.31 908 VAL A C 1
ATOM 7284 O O . VAL A 1 908 ? -31.677 -21.317 19.408 1.00 49.31 908 VAL A O 1
ATOM 7287 N N . PRO A 1 909 ? -33.234 -20.962 21.003 1.00 51.38 909 PRO A N 1
ATOM 7288 C CA . PRO A 1 909 ? -33.799 -22.290 20.860 1.00 51.38 909 PRO A CA 1
ATOM 7289 C C . PRO A 1 909 ? -34.253 -22.450 19.416 1.00 51.38 909 PRO A C 1
ATOM 7291 O O . PRO A 1 909 ? -34.862 -21.541 18.852 1.00 51.38 909 PRO A O 1
ATOM 7294 N N . THR A 1 910 ? -33.942 -23.585 18.794 1.00 59.22 910 THR A N 1
ATOM 7295 C CA . THR A 1 910 ? -34.561 -23.926 17.515 1.00 59.22 910 THR A CA 1
ATOM 7296 C C . THR A 1 910 ? -36.065 -23.990 17.760 1.00 59.22 910 THR A C 1
ATOM 7298 O O . THR A 1 910 ? -36.535 -24.920 18.413 1.00 59.22 910 THR A O 1
ATOM 7301 N N . ILE A 1 911 ? -36.804 -22.968 17.317 1.00 74.00 911 ILE A N 1
ATOM 7302 C CA . ILE A 1 911 ? -38.256 -22.913 17.475 1.00 74.00 911 ILE A CA 1
ATOM 7303 C C . ILE A 1 911 ? -38.822 -24.069 16.660 1.00 74.00 911 ILE A C 1
ATOM 7305 O O . ILE A 1 911 ? -38.742 -24.084 15.433 1.00 74.00 911 ILE A O 1
ATOM 7309 N N . LYS A 1 912 ? -39.352 -25.067 17.358 1.00 87.94 912 LYS A N 1
ATOM 7310 C CA . LYS A 1 912 ? -40.085 -26.165 16.751 1.00 87.94 912 LYS A CA 1
ATOM 7311 C C . LYS A 1 912 ? -41.540 -25.725 16.653 1.00 87.94 912 LYS A C 1
ATOM 7313 O O . LYS A 1 912 ? -42.215 -25.617 17.674 1.00 87.94 912 LYS A O 1
ATOM 7318 N N . PHE A 1 913 ? -42.003 -25.418 15.441 1.00 91.38 913 PHE A N 1
ATOM 7319 C CA . PHE A 1 913 ? -43.398 -25.041 15.219 1.00 91.38 913 PHE A CA 1
ATOM 7320 C C . PHE A 1 913 ? -44.322 -26.109 15.819 1.00 91.38 913 PHE A C 1
ATOM 7322 O O . PHE A 1 913 ? -44.074 -27.307 15.693 1.00 91.38 913 PHE A O 1
ATOM 7329 N N . GLY A 1 914 ? -45.349 -25.670 16.538 1.00 91.62 914 GLY A N 1
ATOM 7330 C CA . GLY A 1 914 ? -46.319 -26.519 17.224 1.00 91.62 914 GLY A CA 1
ATOM 7331 C C . GLY A 1 914 ? -45.942 -26.943 18.645 1.00 91.62 914 GLY A C 1
ATOM 7332 O O . GLY A 1 914 ? -46.832 -27.414 19.342 1.00 91.62 914 GLY A O 1
ATOM 7333 N N . ASP A 1 915 ? -44.693 -26.757 19.083 1.00 94.19 915 ASP A N 1
ATOM 7334 C CA . ASP A 1 915 ? -44.218 -27.059 20.445 1.00 94.19 915 ASP A CA 1
ATOM 7335 C C . ASP A 1 915 ? -44.201 -25.767 21.287 1.00 94.19 915 ASP A C 1
ATOM 7337 O O . ASP A 1 915 ? -43.208 -25.037 21.366 1.00 94.19 915 ASP A O 1
ATOM 7341 N N . VAL A 1 916 ? -45.350 -25.425 21.873 1.00 93.50 916 VAL A N 1
ATOM 7342 C CA . VAL A 1 916 ? -45.563 -24.145 22.579 1.00 93.50 916 VAL A CA 1
ATOM 7343 C C . VAL A 1 916 ? -45.146 -24.201 24.050 1.00 93.50 916 VAL A C 1
ATOM 7345 O O . VAL A 1 916 ? -45.239 -23.190 24.756 1.00 93.50 916 VAL A O 1
ATOM 7348 N N . ASN A 1 917 ? -44.717 -25.368 24.539 1.00 92.31 917 ASN A N 1
ATOM 7349 C CA . ASN A 1 917 ? -44.176 -25.562 25.886 1.00 92.31 917 ASN A CA 1
ATOM 7350 C C . ASN A 1 917 ? -42.668 -25.900 25.898 1.00 92.31 917 ASN A C 1
ATOM 7352 O O . ASN A 1 917 ? -42.074 -25.907 26.979 1.00 92.31 917 ASN A O 1
ATOM 7356 N N . CYS A 1 918 ? -42.061 -26.092 24.722 1.00 86.31 918 CYS A N 1
ATOM 7357 C CA . CYS A 1 918 ? -40.660 -26.442 24.492 1.00 86.31 918 CYS A CA 1
ATOM 7358 C C . CYS A 1 918 ? -40.233 -27.774 25.142 1.00 86.31 918 CYS A C 1
ATOM 7360 O O . CYS A 1 918 ? -39.087 -27.907 25.585 1.00 86.31 918 CYS A O 1
ATOM 7362 N N . ASP A 1 919 ? -41.133 -28.760 25.230 1.00 89.12 919 ASP A N 1
ATOM 7363 C CA . ASP A 1 919 ? -40.814 -30.092 25.769 1.00 89.12 919 ASP A CA 1
ATOM 7364 C C . ASP A 1 919 ? -40.208 -31.054 24.728 1.00 89.12 919 ASP A C 1
ATOM 7366 O O . ASP A 1 919 ? -39.773 -32.163 25.062 1.00 89.12 919 ASP A O 1
ATOM 7370 N N . GLY A 1 920 ? -40.111 -30.604 23.476 1.00 86.75 920 GLY A N 1
ATOM 7371 C CA . GLY A 1 920 ? -39.552 -31.337 22.351 1.00 86.75 920 GLY A CA 1
ATOM 7372 C C . GLY A 1 920 ? -40.586 -32.154 21.577 1.00 86.75 920 GLY A C 1
ATOM 7373 O O . GLY A 1 920 ? -40.236 -32.708 20.526 1.00 86.75 920 GLY A O 1
ATOM 7374 N N . ASN A 1 921 ? -41.838 -32.237 22.029 1.00 92.56 921 ASN A N 1
ATOM 7375 C CA . ASN A 1 921 ? -42.930 -32.938 21.355 1.00 92.56 921 ASN A CA 1
ATOM 7376 C C . ASN A 1 921 ? -43.967 -31.942 20.823 1.00 92.56 921 ASN A C 1
ATOM 7378 O O . ASN A 1 921 ? -44.065 -30.821 21.284 1.00 92.56 921 ASN A O 1
ATOM 7382 N N . ILE A 1 922 ? -44.708 -32.357 19.794 1.00 95.12 922 ILE A N 1
ATOM 7383 C CA . ILE A 1 922 ? -45.866 -31.612 19.289 1.00 95.12 922 ILE A CA 1
ATOM 7384 C C . ILE A 1 922 ? -47.067 -32.501 19.570 1.00 95.12 922 ILE A C 1
ATOM 7386 O O . ILE A 1 922 ? -47.289 -33.486 18.852 1.00 95.12 922 ILE A O 1
ATOM 7390 N N . ASP A 1 923 ? -47.793 -32.223 20.647 1.00 96.44 923 ASP A N 1
ATOM 7391 C CA . ASP A 1 923 ? -48.831 -33.127 21.124 1.00 96.44 923 ASP A CA 1
ATOM 7392 C C . ASP A 1 923 ? -50.089 -32.429 21.680 1.00 96.44 923 ASP A C 1
ATOM 7394 O O . ASP A 1 923 ? -50.410 -31.267 21.412 1.00 96.44 923 ASP A O 1
ATOM 7398 N N . SER A 1 924 ? -50.915 -33.204 22.384 1.00 95.81 924 SER A N 1
ATOM 7399 C CA . SER A 1 924 ? -52.168 -32.719 22.963 1.00 95.81 924 SER A CA 1
ATOM 7400 C C . SER A 1 924 ? -51.994 -31.637 24.037 1.00 95.81 924 SER A C 1
ATOM 7402 O O . SER A 1 924 ? -52.952 -30.905 24.304 1.00 95.81 924 SER A O 1
ATOM 7404 N N . ILE A 1 925 ? -50.816 -31.537 24.656 1.00 96.19 925 ILE A N 1
ATOM 7405 C CA . ILE A 1 925 ? -50.467 -30.524 25.652 1.00 96.19 925 ILE A CA 1
ATOM 7406 C C . ILE A 1 925 ? -50.336 -29.169 24.960 1.00 96.19 925 ILE A C 1
ATOM 7408 O O . ILE A 1 925 ? -50.978 -28.212 25.400 1.00 96.19 925 ILE A O 1
ATOM 7412 N N . ASP A 1 926 ? -49.631 -29.101 23.831 1.00 97.06 926 ASP A N 1
ATOM 7413 C CA . ASP A 1 926 ? -49.517 -27.884 23.020 1.00 97.06 926 ASP A CA 1
ATOM 7414 C C . ASP A 1 926 ? -50.877 -27.406 22.536 1.00 97.06 926 ASP A C 1
ATOM 7416 O O . ASP A 1 926 ? -51.256 -26.241 22.680 1.00 97.06 926 ASP A O 1
ATOM 7420 N N . TYR A 1 927 ? -51.685 -28.354 22.063 1.00 97.25 927 TYR A N 1
ATOM 7421 C CA . TYR A 1 927 ? -53.051 -28.085 21.644 1.00 97.25 927 TYR A CA 1
ATOM 7422 C C . TYR A 1 927 ? -53.908 -27.549 22.798 1.00 97.25 927 TYR A C 1
ATOM 7424 O O . TYR A 1 927 ? -54.687 -26.609 22.623 1.00 97.25 927 TYR A O 1
ATOM 7432 N N . ALA A 1 928 ? -53.768 -28.099 24.006 1.00 96.88 928 ALA A N 1
ATOM 7433 C CA . ALA A 1 928 ? -54.478 -27.599 25.179 1.00 96.88 928 ALA A CA 1
ATOM 7434 C C . ALA A 1 928 ? -54.018 -26.188 25.579 1.00 96.88 928 ALA A C 1
ATOM 7436 O O . ALA A 1 928 ? -54.857 -25.369 25.971 1.00 96.88 928 ALA A O 1
ATOM 7437 N N . LEU A 1 929 ? -52.726 -25.883 25.452 1.00 97.31 929 LEU A N 1
ATOM 7438 C CA . LEU A 1 929 ? -52.163 -24.563 25.731 1.00 97.31 929 LEU A CA 1
ATOM 7439 C C . LEU A 1 929 ? -52.627 -23.525 24.706 1.00 97.31 929 LEU A C 1
ATOM 7441 O O . LEU A 1 929 ? -53.139 -22.481 25.108 1.00 97.31 929 LEU A O 1
ATOM 7445 N N . MET A 1 930 ? -52.575 -23.834 23.408 1.00 97.38 930 MET A N 1
ATOM 7446 C CA . MET A 1 930 ? -53.094 -22.960 22.345 1.00 97.38 930 MET A CA 1
ATOM 7447 C C . MET A 1 930 ? -54.592 -22.696 22.531 1.00 97.38 930 MET A C 1
ATOM 7449 O O . MET A 1 930 ? -55.045 -21.554 22.459 1.00 97.38 930 MET A O 1
ATOM 7453 N N . LYS A 1 931 ? -55.373 -23.727 22.883 1.00 97.31 931 LYS A N 1
ATOM 7454 C CA . LYS A 1 931 ? -56.794 -23.561 23.221 1.00 97.31 931 LYS A CA 1
ATOM 7455 C C . LYS A 1 931 ? -56.994 -22.669 24.445 1.00 97.31 931 LYS A C 1
ATOM 7457 O O . LYS A 1 931 ? -57.889 -21.829 24.451 1.00 97.31 931 LYS A O 1
ATOM 7462 N N . SER A 1 932 ? -56.197 -22.872 25.491 1.00 96.00 932 SER A N 1
ATOM 7463 C CA . SER A 1 932 ? -56.281 -22.088 26.727 1.00 96.00 932 SER A CA 1
ATOM 7464 C C . SER A 1 932 ? -55.954 -20.620 26.472 1.00 96.00 932 SER A C 1
ATOM 7466 O O . SER A 1 932 ? -56.605 -19.752 27.050 1.00 96.00 932 SER A O 1
ATOM 7468 N N . TYR A 1 933 ? -55.007 -20.344 25.575 1.00 95.75 933 TYR A N 1
ATOM 7469 C CA . TYR A 1 933 ? -54.652 -18.992 25.163 1.00 95.75 933 TYR A CA 1
ATOM 7470 C C . TYR A 1 933 ? -55.787 -18.331 24.367 1.00 95.75 933 TYR A C 1
ATOM 7472 O O . TYR A 1 933 ? -56.235 -17.246 24.728 1.00 95.75 933 TYR A O 1
ATOM 7480 N N . LEU A 1 934 ? -56.353 -19.016 23.362 1.00 95.50 934 LEU A N 1
ATOM 7481 C CA . LEU A 1 934 ? -57.492 -18.500 22.578 1.00 95.50 934 LEU A CA 1
ATOM 7482 C C . LEU A 1 934 ? -58.752 -18.249 23.419 1.00 95.50 934 LEU A C 1
ATOM 7484 O O . LEU A 1 934 ? -59.558 -17.381 23.091 1.00 95.50 934 LEU A O 1
ATOM 7488 N N . LEU A 1 935 ? -58.938 -19.011 24.498 1.00 95.00 935 LEU A N 1
ATOM 7489 C CA . LEU A 1 935 ? -60.042 -18.829 25.444 1.00 95.00 935 LEU A CA 1
ATOM 7490 C C . LEU A 1 935 ? -59.751 -17.773 26.524 1.00 95.00 935 LEU A C 1
ATOM 7492 O O . LEU A 1 935 ? -60.609 -17.539 27.376 1.00 95.00 935 LEU A O 1
ATOM 7496 N N . GLY A 1 936 ? -58.560 -17.166 26.528 1.00 92.81 936 GLY A N 1
ATOM 7497 C CA . GLY A 1 936 ? -58.135 -16.197 27.541 1.00 92.81 936 GLY A CA 1
ATOM 7498 C C . GLY A 1 936 ? -57.925 -16.793 28.938 1.00 92.81 936 GLY A C 1
ATOM 7499 O O . GLY A 1 936 ? -57.891 -16.054 29.918 1.00 92.81 936 GLY A O 1
ATOM 7500 N N . ILE A 1 937 ? -57.805 -18.121 29.049 1.00 96.38 937 ILE A N 1
ATOM 7501 C CA . ILE A 1 937 ? -57.501 -18.823 30.309 1.00 96.38 937 ILE A CA 1
ATOM 7502 C C . ILE A 1 937 ? -56.041 -18.571 30.703 1.00 96.38 937 ILE A C 1
ATOM 7504 O O . ILE A 1 937 ? -55.737 -18.383 31.880 1.00 96.38 937 ILE A O 1
ATOM 7508 N N . ILE A 1 938 ? -55.148 -18.539 29.710 1.00 93.50 938 ILE A N 1
ATOM 7509 C CA . ILE A 1 938 ? -53.773 -18.054 29.846 1.00 93.50 938 ILE A CA 1
ATOM 7510 C C . ILE A 1 938 ? -53.587 -16.853 28.919 1.00 93.50 938 ILE A C 1
ATOM 7512 O O . ILE A 1 938 ? -54.189 -16.787 27.854 1.00 93.50 938 ILE A O 1
ATOM 7516 N N . ASN A 1 939 ? -52.752 -15.903 29.326 1.00 91.75 939 ASN A N 1
ATOM 7517 C CA . ASN A 1 939 ? -52.393 -14.721 28.534 1.00 91.75 939 ASN A CA 1
ATOM 7518 C C . ASN A 1 939 ? -50.940 -14.763 28.027 1.00 91.75 939 ASN A C 1
ATOM 7520 O O . ASN A 1 939 ? -50.489 -13.840 27.355 1.00 91.75 939 ASN A O 1
ATOM 7524 N N . LYS A 1 940 ? -50.210 -15.832 28.356 1.00 91.81 940 LYS A N 1
ATOM 7525 C CA . LYS A 1 940 ? -48.858 -16.138 27.890 1.00 91.81 940 LYS A CA 1
ATOM 7526 C C . LYS A 1 940 ? -48.658 -17.650 27.860 1.00 91.81 940 LYS A C 1
ATOM 7528 O O . LYS A 1 940 ? -49.225 -18.354 28.697 1.00 91.81 940 LYS A O 1
ATOM 7533 N N . PHE A 1 941 ? -47.851 -18.131 26.922 1.00 92.69 941 PHE A N 1
ATOM 7534 C CA . PHE A 1 941 ? -47.389 -19.517 26.917 1.00 92.69 941 PHE A CA 1
ATOM 7535 C C . PHE A 1 941 ? -46.327 -19.752 28.013 1.00 92.69 941 PHE A C 1
ATOM 7537 O O . PHE A 1 941 ? -45.793 -18.784 28.564 1.00 92.69 941 PHE A O 1
ATOM 7544 N N . PRO A 1 942 ? -46.028 -21.016 28.372 1.00 88.94 942 PRO A N 1
ATOM 7545 C CA . PRO A 1 942 ? -45.022 -21.346 29.388 1.00 88.94 942 PRO A CA 1
ATOM 7546 C C . PRO A 1 942 ? -43.592 -20.897 29.050 1.00 88.94 942 PRO A C 1
ATOM 7548 O O . PRO A 1 942 ? -42.772 -20.783 29.959 1.00 88.94 942 PRO A O 1
ATOM 7551 N N . VAL A 1 943 ? -43.303 -20.625 27.773 1.00 82.12 943 VAL A N 1
ATOM 7552 C CA . VAL A 1 943 ? -41.982 -20.234 27.260 1.00 82.12 943 VAL A CA 1
ATOM 7553 C C . VAL A 1 943 ? -42.044 -18.916 26.485 1.00 82.12 943 VAL A C 1
ATOM 7555 O O . VAL A 1 943 ? -43.082 -18.567 25.922 1.00 82.12 943 VAL A O 1
ATOM 7558 N N . GLU A 1 944 ? -40.924 -18.188 26.450 1.00 78.19 944 GLU A N 1
ATOM 7559 C CA . GLU A 1 944 ? -40.811 -16.848 25.845 1.00 78.19 944 GLU A CA 1
ATOM 7560 C C . GLU A 1 944 ? -41.206 -16.826 24.358 1.00 78.19 944 GLU A C 1
ATOM 7562 O O . GLU A 1 944 ? -41.911 -15.922 23.918 1.00 78.19 944 GLU A O 1
ATOM 7567 N N . TYR A 1 945 ? -40.850 -17.874 23.610 1.00 81.12 945 TYR A N 1
ATOM 7568 C CA . TYR A 1 945 ? -41.106 -17.997 22.168 1.00 81.12 945 TYR A CA 1
ATOM 7569 C C . TYR A 1 945 ? -42.408 -18.734 21.828 1.00 81.12 945 TYR A C 1
ATOM 7571 O O . TYR A 1 945 ? -42.641 -19.062 20.667 1.00 81.12 945 TYR A O 1
ATOM 7579 N N . GLY A 1 946 ? -43.271 -19.011 22.813 1.00 88.12 946 GLY A N 1
ATOM 7580 C CA . GLY A 1 946 ? -44.455 -19.848 22.599 1.00 88.12 946 GLY A CA 1
ATOM 7581 C C . GLY A 1 946 ? -45.452 -19.263 21.593 1.00 88.12 946 GLY A C 1
ATOM 7582 O O . GLY A 1 946 ? -46.142 -20.021 20.928 1.00 88.12 946 GLY A O 1
ATOM 7583 N N . LEU A 1 947 ? -45.496 -17.932 21.429 1.00 90.69 947 LEU A N 1
ATOM 7584 C CA . LEU A 1 947 ? -46.311 -17.284 20.390 1.00 90.69 947 LEU A CA 1
ATOM 7585 C C . LEU A 1 947 ? -45.755 -17.506 18.979 1.00 90.69 947 LEU A C 1
ATOM 7587 O O . LEU A 1 947 ? -46.536 -17.749 18.071 1.00 90.69 947 LEU A O 1
ATOM 7591 N N . LEU A 1 948 ? -44.428 -17.487 18.812 1.00 87.50 948 LEU A N 1
ATOM 7592 C CA . LEU A 1 948 ? -43.792 -17.825 17.535 1.00 87.50 948 LEU A CA 1
ATOM 7593 C C . LEU A 1 948 ? -43.966 -19.310 17.202 1.00 87.50 948 LEU A C 1
ATOM 7595 O O . LEU A 1 948 ? -44.274 -19.649 16.069 1.00 87.50 948 LEU A O 1
ATOM 7599 N N . ALA A 1 949 ? -43.821 -20.200 18.190 1.00 92.00 949 ALA A N 1
ATOM 7600 C CA . ALA A 1 949 ? -44.077 -21.628 17.997 1.00 92.00 949 ALA A CA 1
ATOM 7601 C C . ALA A 1 949 ? -45.552 -21.921 17.659 1.00 92.00 949 ALA A C 1
ATOM 7603 O 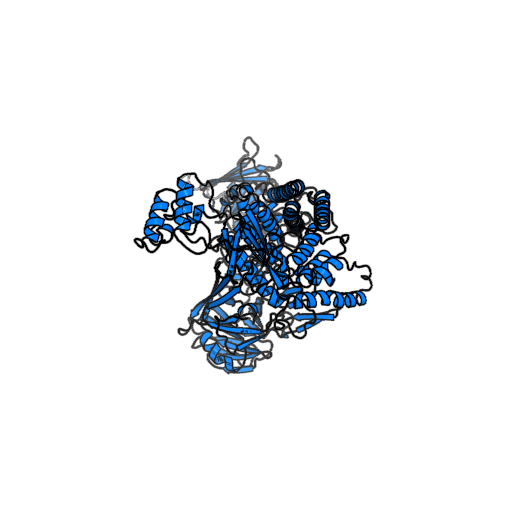O . ALA A 1 949 ? -45.845 -22.945 17.044 1.00 92.00 949 ALA A O 1
ATOM 7604 N N . ALA A 1 950 ? -46.474 -21.041 18.064 1.00 94.44 950 ALA A N 1
ATOM 7605 C CA . ALA A 1 950 ? -47.905 -21.173 17.825 1.00 94.44 950 ALA A CA 1
ATOM 7606 C C . ALA A 1 950 ? -48.371 -20.617 16.468 1.00 94.44 950 ALA A C 1
ATOM 7608 O O . ALA A 1 950 ? -49.500 -20.917 16.096 1.00 94.44 950 ALA A O 1
ATOM 7609 N N . ASP A 1 951 ? -47.557 -19.836 15.750 1.00 94.38 951 ASP A N 1
ATOM 7610 C CA . ASP A 1 951 ? -47.848 -19.338 14.396 1.00 94.38 951 ASP A CA 1
ATOM 7611 C C . ASP A 1 951 ? -47.483 -20.418 13.365 1.00 94.38 951 ASP A C 1
ATOM 7613 O O . ASP A 1 951 ? -46.327 -20.594 12.984 1.00 94.38 951 ASP A O 1
ATOM 7617 N N . LEU A 1 952 ? -48.470 -21.219 12.964 1.00 94.56 952 LEU A N 1
ATOM 7618 C CA . LEU A 1 952 ? -48.260 -22.414 12.143 1.00 94.56 952 LEU A CA 1
ATOM 7619 C C . LEU A 1 952 ? -48.510 -22.164 10.657 1.00 94.56 952 LEU A C 1
ATOM 7621 O O . LEU A 1 952 ? -48.226 -23.047 9.839 1.00 94.56 952 LEU A O 1
ATOM 7625 N N . ASN A 1 953 ? -49.044 -20.997 10.292 1.00 92.31 953 ASN A N 1
ATOM 7626 C CA . ASN A 1 953 ? -49.175 -20.558 8.904 1.00 92.31 953 ASN A CA 1
ATOM 7627 C C . ASN A 1 953 ? -48.137 -19.500 8.489 1.00 92.31 953 ASN A C 1
ATOM 7629 O O . ASN A 1 953 ? -48.015 -19.252 7.288 1.00 92.31 953 ASN A O 1
ATOM 7633 N N . GLY A 1 954 ? -47.375 -18.947 9.436 1.00 88.06 954 GLY A N 1
ATOM 7634 C CA . GLY A 1 954 ? -46.311 -17.977 9.200 1.00 88.06 954 GLY A CA 1
ATOM 7635 C C . GLY A 1 954 ? -46.827 -16.573 8.884 1.00 88.06 954 GLY A C 1
ATOM 7636 O O . GLY A 1 954 ? -46.144 -15.833 8.172 1.00 88.06 954 GLY A O 1
ATOM 7637 N N . ASP A 1 955 ? -48.038 -16.219 9.327 1.00 88.31 955 ASP A N 1
ATOM 7638 C CA . ASP A 1 955 ? -48.636 -14.901 9.072 1.00 88.31 955 ASP A CA 1
ATOM 7639 C C . ASP A 1 955 ? -48.273 -13.836 10.125 1.00 88.31 955 ASP A C 1
ATOM 7641 O O . ASP A 1 955 ? -48.565 -12.653 9.927 1.00 88.31 955 ASP A O 1
ATOM 7645 N N . GLY A 1 956 ? -47.561 -14.233 11.185 1.00 85.31 956 GLY A N 1
ATOM 7646 C CA . GLY A 1 956 ? -47.104 -13.376 12.273 1.00 85.31 956 GLY A CA 1
ATOM 7647 C C . GLY A 1 956 ? -48.073 -13.271 13.454 1.00 85.31 956 GLY A C 1
ATOM 7648 O O . GLY A 1 956 ? -47.705 -12.646 14.451 1.00 85.31 956 GLY A O 1
ATOM 7649 N N . ASP A 1 957 ? -49.265 -13.878 13.386 1.00 89.94 957 ASP A N 1
ATOM 7650 C CA . ASP A 1 957 ? -50.320 -13.762 14.397 1.00 89.94 957 ASP A CA 1
ATOM 7651 C C . ASP A 1 957 ? -50.893 -15.129 14.817 1.00 89.94 957 ASP A C 1
ATOM 7653 O O . ASP A 1 957 ? -51.649 -15.763 14.087 1.00 89.94 957 ASP A O 1
ATOM 7657 N N . PHE A 1 958 ? -50.706 -15.526 16.081 1.00 94.31 958 PHE A N 1
ATOM 7658 C CA . PHE A 1 958 ? -51.378 -16.720 16.607 1.00 94.31 958 PHE A CA 1
ATOM 7659 C C . PHE A 1 958 ? -52.900 -16.521 16.746 1.00 94.31 958 PHE A C 1
ATOM 7661 O O . PHE A 1 958 ? -53.377 -15.734 17.575 1.00 94.31 958 PHE A O 1
ATOM 7668 N N . ASN A 1 959 ? -53.687 -17.300 15.999 1.00 94.94 959 ASN A N 1
ATOM 7669 C CA . ASN A 1 959 ? -55.143 -17.242 16.041 1.00 94.94 959 ASN A CA 1
ATOM 7670 C C . ASN A 1 959 ? -55.827 -18.620 15.851 1.00 94.94 959 ASN A C 1
ATOM 7672 O O . ASN A 1 959 ? -55.246 -19.697 16.002 1.00 94.94 959 ASN A O 1
ATOM 7676 N N . SER A 1 960 ? -57.142 -18.613 15.598 1.00 95.56 960 SER A N 1
ATOM 7677 C CA . SER A 1 960 ? -57.928 -19.847 15.431 1.00 95.56 960 SER A CA 1
ATOM 7678 C C . SER A 1 960 ? -57.511 -20.702 14.225 1.00 95.56 960 SER A C 1
ATOM 7680 O O . SER A 1 960 ? -57.810 -21.900 14.205 1.00 95.56 960 SER A O 1
ATOM 7682 N N . ILE A 1 961 ? -56.839 -20.101 13.239 1.00 95.56 961 ILE A N 1
ATOM 7683 C CA . ILE A 1 961 ? -56.312 -20.778 12.052 1.00 95.56 961 ILE A CA 1
ATOM 7684 C C . ILE A 1 961 ? -55.167 -21.702 12.465 1.00 95.56 961 ILE A C 1
ATOM 7686 O O . ILE A 1 961 ? -55.238 -22.899 12.186 1.00 95.56 961 ILE A O 1
ATOM 7690 N N . ASP A 1 962 ? -54.192 -21.210 13.225 1.00 97.50 962 ASP A N 1
ATOM 7691 C CA . ASP A 1 962 ? -53.066 -22.015 13.711 1.00 97.50 962 ASP A CA 1
ATOM 7692 C C . ASP A 1 962 ? -53.525 -23.146 14.611 1.00 97.50 962 ASP A C 1
ATOM 7694 O O . ASP A 1 962 ? -53.104 -24.292 14.485 1.00 97.50 962 ASP A O 1
ATOM 7698 N N . PHE A 1 963 ? -54.495 -22.862 15.475 1.00 97.25 963 PHE A N 1
ATOM 7699 C CA . PHE A 1 963 ? -55.097 -23.888 16.311 1.00 97.25 963 PHE A CA 1
ATOM 7700 C C . PHE A 1 963 ? -55.736 -25.022 15.489 1.00 97.25 963 PHE A C 1
ATOM 7702 O O . PHE A 1 963 ? -55.645 -26.199 15.856 1.00 97.25 963 PHE A O 1
ATOM 7709 N N . ALA A 1 964 ? -56.357 -24.700 14.349 1.00 96.19 964 ALA A N 1
ATOM 7710 C CA . ALA A 1 964 ? -56.885 -25.698 13.422 1.00 96.19 964 ALA A CA 1
ATOM 7711 C C . ALA A 1 964 ? -55.773 -26.439 12.654 1.00 96.19 964 ALA A C 1
ATOM 7713 O O . ALA A 1 964 ? -55.921 -27.633 12.364 1.00 96.19 964 ALA A O 1
ATOM 7714 N N . ILE A 1 965 ? -54.660 -25.767 12.359 1.00 97.12 965 ILE A N 1
ATOM 7715 C CA . ILE A 1 965 ? -53.474 -26.358 11.730 1.00 97.12 965 ILE A CA 1
ATOM 7716 C C . ILE A 1 965 ? -52.812 -27.364 12.679 1.00 97.12 965 ILE A C 1
ATOM 7718 O O . ILE A 1 965 ? -52.603 -28.510 12.275 1.00 97.12 965 ILE A O 1
ATOM 7722 N N . LEU A 1 966 ? -52.609 -27.017 13.957 1.00 97.12 966 LEU A N 1
ATOM 7723 C CA . LEU A 1 966 ? -52.079 -27.951 14.956 1.00 97.12 966 LEU A CA 1
ATOM 7724 C C . LEU A 1 966 ? -52.979 -29.180 15.086 1.00 97.12 966 LEU A C 1
ATOM 7726 O O . LEU A 1 966 ? -52.509 -30.315 15.081 1.00 97.12 966 LEU A O 1
ATOM 7730 N N . LYS A 1 967 ? -54.301 -28.976 15.123 1.00 96.94 967 LYS A N 1
ATOM 7731 C CA . LYS A 1 967 ? -55.263 -30.085 15.130 1.00 96.94 967 LYS A CA 1
ATOM 7732 C C . LYS A 1 967 ? -55.089 -31.001 13.922 1.00 96.94 967 LYS A C 1
ATOM 7734 O O . LYS A 1 967 ? -55.157 -32.220 14.057 1.00 96.94 967 LYS A O 1
ATOM 7739 N N . SER A 1 968 ? -54.910 -30.417 12.741 1.00 95.81 968 SER A N 1
ATOM 7740 C CA . SER A 1 968 ? -54.738 -31.165 11.495 1.00 95.81 968 SER A CA 1
ATOM 7741 C C . SER A 1 968 ? -53.448 -31.984 11.516 1.00 95.81 968 SER A C 1
ATOM 7743 O O . SER A 1 968 ? -53.448 -33.122 11.048 1.00 95.81 968 SER A O 1
ATOM 7745 N N . TYR A 1 969 ? -52.385 -31.446 12.115 1.00 95.94 969 TYR A N 1
ATOM 7746 C CA . TYR A 1 969 ? -51.119 -32.145 12.322 1.00 95.94 969 TYR A CA 1
ATOM 7747 C C . TYR A 1 969 ? -51.264 -33.320 13.298 1.00 95.94 969 TYR A C 1
ATOM 7749 O O . TYR A 1 969 ? -50.925 -34.450 12.955 1.00 95.94 969 TYR A O 1
ATOM 7757 N N . LEU A 1 970 ? -51.882 -33.103 14.465 1.00 95.38 970 LEU A N 1
ATOM 7758 C CA . LEU A 1 970 ? -52.114 -34.158 15.465 1.00 95.38 970 LEU A CA 1
ATOM 7759 C C . LEU A 1 970 ? -53.031 -35.283 14.961 1.00 95.38 970 LEU A C 1
ATOM 7761 O O . LEU A 1 970 ? -52.932 -36.423 15.410 1.00 95.38 970 LEU A O 1
ATOM 7765 N N . LEU A 1 971 ? -53.926 -34.976 14.017 1.00 94.69 971 LEU A N 1
ATOM 7766 C CA . LEU A 1 971 ? -54.776 -35.960 13.340 1.00 94.69 971 LEU A CA 1
ATOM 7767 C C . LEU A 1 971 ? -54.082 -36.651 12.151 1.00 94.69 971 LEU A C 1
ATOM 7769 O O . LEU A 1 971 ? -54.692 -37.511 11.515 1.00 94.69 971 LEU A O 1
ATOM 7773 N N . GLY A 1 972 ? -52.842 -36.275 11.825 1.00 92.00 972 GLY A N 1
ATOM 7774 C CA . GLY A 1 972 ? -52.079 -36.810 10.696 1.00 92.00 972 GLY A CA 1
ATOM 7775 C C . GLY A 1 972 ? -52.613 -36.400 9.319 1.00 92.00 972 GLY A C 1
ATOM 7776 O O . GLY A 1 972 ? -52.264 -37.029 8.319 1.00 92.00 972 GLY A O 1
ATOM 7777 N N . ILE A 1 973 ? -53.470 -35.375 9.253 1.00 94.62 973 ILE A N 1
ATOM 7778 C CA . ILE A 1 973 ? -54.013 -34.824 7.999 1.00 94.62 973 ILE A CA 1
ATOM 7779 C C . ILE A 1 973 ? -52.909 -34.079 7.238 1.00 94.62 973 ILE A C 1
ATOM 7781 O O . ILE A 1 973 ? -52.821 -34.187 6.016 1.00 94.62 973 ILE A O 1
ATOM 7785 N N . ILE A 1 974 ? -52.049 -33.367 7.968 1.00 92.25 974 ILE A N 1
ATOM 7786 C CA . ILE A 1 974 ? -50.821 -32.747 7.458 1.00 92.25 974 ILE A CA 1
ATOM 7787 C C . ILE A 1 974 ? -49.612 -33.359 8.172 1.00 92.25 974 ILE A C 1
ATOM 7789 O O . ILE A 1 974 ? -49.732 -33.825 9.303 1.00 92.25 974 ILE A O 1
ATOM 7793 N N . LYS A 1 975 ? -48.457 -33.392 7.499 1.00 90.62 975 LYS A N 1
ATOM 7794 C CA . LYS A 1 975 ? -47.201 -33.952 8.042 1.00 90.62 975 LYS A CA 1
ATOM 7795 C C . LYS A 1 975 ? -46.143 -32.899 8.367 1.00 90.62 975 LYS A C 1
ATOM 7797 O O . LYS A 1 975 ? -45.151 -33.228 9.005 1.00 90.62 975 LYS A O 1
ATOM 7802 N N . VAL A 1 976 ? -46.346 -31.686 7.873 1.00 89.25 976 VAL A N 1
ATOM 7803 C CA . VAL A 1 976 ? -45.446 -30.534 7.949 1.00 89.25 976 VAL A CA 1
ATOM 7804 C C . VAL A 1 976 ? -46.344 -29.311 8.102 1.00 89.25 976 VAL A C 1
ATOM 7806 O O . VAL A 1 976 ? -47.449 -29.303 7.536 1.00 89.25 976 VAL A O 1
ATOM 7809 N N . PHE A 1 977 ? -45.927 -28.325 8.890 1.00 93.12 977 PHE A N 1
ATOM 7810 C CA . PHE A 1 977 ? -46.693 -27.091 9.032 1.00 93.12 977 PHE A CA 1
ATOM 7811 C C . PHE A 1 977 ? -46.533 -26.197 7.798 1.00 93.12 977 PHE A C 1
ATOM 7813 O O . PHE A 1 977 ? -45.463 -26.178 7.198 1.00 93.12 977 PHE A O 1
ATOM 7820 N N . PRO A 1 978 ? -47.564 -25.430 7.400 1.00 91.06 978 PRO A N 1
ATOM 7821 C CA . PRO A 1 978 ? -47.421 -24.451 6.324 1.00 91.06 978 PRO A CA 1
ATOM 7822 C C . PRO A 1 978 ? -46.276 -23.450 6.555 1.00 91.06 978 PRO A C 1
ATOM 7824 O O . PRO A 1 978 ? -45.579 -23.121 5.602 1.00 91.06 978 PRO A O 1
ATOM 7827 N N . ALA A 1 979 ? -46.020 -23.053 7.808 1.00 85.88 979 ALA A N 1
ATOM 7828 C CA . ALA A 1 979 ? -44.869 -22.224 8.184 1.00 85.88 979 ALA A CA 1
ATOM 7829 C C . ALA A 1 979 ? -43.496 -22.880 7.899 1.00 85.88 979 ALA A C 1
ATOM 7831 O O . ALA A 1 979 ? -42.488 -22.187 7.794 1.00 85.88 979 ALA A O 1
ATOM 7832 N N . GLU A 1 980 ? -43.443 -24.207 7.745 1.00 82.88 980 GLU A N 1
ATOM 7833 C CA . GLU A 1 980 ? -42.221 -24.969 7.452 1.00 82.88 980 GLU A CA 1
ATOM 7834 C C . GLU A 1 980 ? -42.025 -25.235 5.941 1.00 82.88 980 GLU A C 1
ATOM 7836 O O . GLU A 1 980 ? -40.961 -25.705 5.532 1.00 82.88 980 GLU A O 1
ATOM 7841 N N . ASP A 1 981 ? -43.015 -24.938 5.085 1.00 69.06 981 ASP A N 1
ATOM 7842 C CA . ASP A 1 981 ? -42.961 -25.186 3.635 1.00 69.06 981 ASP A CA 1
ATOM 7843 C C . ASP A 1 981 ? -42.591 -23.908 2.854 1.00 69.06 981 ASP A C 1
ATOM 7845 O O . ASP A 1 981 ? -43.426 -23.237 2.250 1.00 69.06 981 ASP A O 1
ATOM 7849 N N . ILE A 1 982 ? -41.295 -23.576 2.834 1.00 49.44 982 ILE A N 1
ATOM 7850 C CA . ILE A 1 982 ? -40.727 -22.389 2.152 1.00 49.44 982 ILE A CA 1
ATOM 7851 C C . ILE A 1 982 ? -40.691 -22.556 0.607 1.00 49.44 982 ILE A C 1
ATOM 7853 O O . ILE A 1 982 ? -40.059 -21.790 -0.114 1.00 49.44 982 ILE A O 1
ATOM 7857 N N . SER A 1 983 ? -41.397 -23.531 0.020 1.00 37.88 983 SER A N 1
ATOM 7858 C CA . SER A 1 983 ? -41.398 -23.720 -1.442 1.00 37.88 983 SER A CA 1
ATOM 7859 C C . SER A 1 983 ? -42.394 -22.841 -2.220 1.00 37.88 983 SER A C 1
ATOM 7861 O O . SER A 1 983 ? -42.435 -22.925 -3.452 1.00 37.88 983 SER A O 1
ATOM 7863 N N . LYS A 1 984 ? -43.184 -21.974 -1.560 1.00 37.56 984 LYS A N 1
ATOM 7864 C CA . LYS A 1 984 ? -44.162 -21.087 -2.229 1.00 37.56 984 LYS A CA 1
ATOM 7865 C C . LYS A 1 984 ? -44.389 -19.731 -1.536 1.00 37.56 984 LYS A C 1
ATOM 7867 O O . LYS A 1 984 ? -45.478 -19.475 -1.033 1.00 37.56 984 LYS A O 1
ATOM 7872 N N . SER A 1 985 ? -43.433 -18.815 -1.639 1.00 29.27 985 SER A N 1
ATOM 7873 C CA . SER A 1 985 ? -43.716 -17.369 -1.666 1.00 29.27 985 SER A CA 1
ATOM 7874 C C . SER A 1 985 ? -42.561 -16.620 -2.343 1.00 29.27 985 SER A C 1
ATOM 7876 O O . SER A 1 985 ? -41.431 -16.627 -1.868 1.00 29.27 985 SER A O 1
ATOM 7878 N N . TYR A 1 986 ? -42.866 -16.047 -3.511 1.00 33.25 986 TYR A N 1
ATOM 7879 C CA . TYR A 1 986 ? -42.072 -15.038 -4.219 1.00 33.25 986 TYR A CA 1
ATOM 7880 C C . TYR A 1 986 ? -42.635 -13.659 -3.897 1.00 33.25 986 TYR A C 1
ATOM 7882 O O . TYR A 1 986 ? -43.884 -13.574 -3.798 1.00 33.25 986 TYR A O 1
#